Protein AF-0000000066220862 (afdb_homodimer)

Nearest PDB structures (foldseek):
  8oic-assembly2_F  TM=2.977E-01  e=1.047E+00  Trichomonas vaginalis
  8oic-assembly1_D  TM=2.974E-01  e=1.586E+00  Trichomonas vaginalis
  8oic-assembly2_H  TM=2.972E-01  e=1.506E+00  Trichomonas vaginalis
  8oic-assembly1_C  TM=3.214E-01  e=1.854E+00  Trichomonas vaginalis
  8oic-assembly2_G  TM=3.178E-01  e=2.404E+00  Trichomonas vaginalis

Sequence (1266 aa):
MARTPAKYCDLVMKGGITSGIVYPNAALALARDYRFKNIGGTSAGAIAAAACAAAAVGDRRKQMKAAIAQPEERVGFEGLAKASANLASPGFIKDLLQPAAGAGQAFRLLVTLAGNTGVLRKGVALLGSVVRIAPVETLLLLAALAGLAYAVGGQTGMIAAALPAAICAYLGGVVFAVLRIARVLRRNLMGLCTGTAPDQPARRPRMVLTDWLHETLQALSGKASGQPLTFGDLWTAERYPGEPGSDRAVTLKMITTGISHQEPRSLPFESALFWFRRKEFEALFPKVVVDWMVEKAGEPVTVAGEDYYLLPHGADMPVLVATRMSLSFPLLISAVPLHEPARRESLPGSDGENEAEDTTSDEDEQKTVLDSTEALTTGGKKRRARPAAFRICWFSDGGISSNFPIHLFDRALPRWPTFAINLVYPETSDTGSRPEVFLPENNRQGWQRHYQPIARKSAVHELCAFVFAIVATMQNWRDLLQSRAPGHRERIVHVSLSPQEGGLNLAMSKEVLAAVSKKGTAAGEAFARFSFENHYWIRWRNLASALQRYTIDIAASDAYRPKIPDYEPAYALAHDATSKPPSYRFASKAEREEAARLLEKLIGEGEKWSGEGPDLTKTAPRPLPQLQIAPTYMARTPAKYCDLVMKGGITSGIVYPNAALALARDYRFKNIGGTSAGAIAAAACAAAAVGDRRKQMKAAIAQPEERVGFEGLAKASANLASPGFIKDLLQPAAGAGQAFRLLVTLAGNTGVLRKGVALLGSVVRIAPVETLLLLAALAGLAYAVGGQTGMIAAALPAAICAYLGGVVFAVLRIARVLRRNLMGLCTGTAPDQPARRPRMVLTDWLHETLQALSGKASGQPLTFGDLWTAERYPGEPGSDRAVTLKMITTGISHQEPRSLPFESALFWFRRKEFEALFPKVVVDWMVEKAGEPVTVAGEDYYLLPHGADMPVLVATRMSLSFPLLISAVPLHEPARRESLPGSDGENEAEDTTSDEDEQKTVLDSTEALTTGGKKRRARPAAFRICWFSDGGISSNFPIHLFDRALPRWPTFAINLVYPETSDTGSRPEVFLPENNRQGWQRHYQPIARKSAVHELCAFVFAIVATMQNWRDLLQSRAPGHRERIVHVSLSPQEGGLNLAMSKEVLAAVSKKGTAAGEAFARFSFENHYWIRWRNLASALQRYTIDIAASDAYRPKIPDYEPAYALAHDATSKPPSYRFASKAEREEAARLLEKLIGEGEKWSGEGPDLTKTAPRPLPQLQIAPTY

InterPro domains:
  IPR002641 Patatin-like phospholipase domain [PF01734] (11-79)
  IPR002641 Patatin-like phospholipase domain [PS51635] (11-410)
  IPR016035 Acyl transferase/acyl hydrolase/lysophospholipase [SSF52151] (10-476)

Solvent-accessible surface area (backbone atoms only — not comparable to full-atom values): 63868 Å² total; per-residue (Å²): 124,84,66,72,50,79,41,58,29,28,42,30,31,27,42,40,72,48,28,62,41,25,44,46,33,17,51,55,45,34,49,55,52,30,41,73,38,39,31,25,16,8,15,38,11,18,52,39,27,49,46,50,52,22,11,53,41,12,41,31,27,60,75,68,69,47,89,61,62,37,63,70,72,35,25,4,61,61,14,45,53,53,54,39,53,50,54,45,35,65,48,41,61,43,49,20,59,42,51,33,87,87,28,50,58,60,47,51,44,51,49,47,64,49,34,90,61,53,68,68,59,43,48,49,43,54,59,51,40,29,49,68,67,19,42,66,62,20,49,50,44,32,49,50,47,38,49,54,4,27,74,65,30,41,71,45,2,28,61,23,20,41,64,35,25,48,52,42,15,49,54,50,11,43,53,50,26,51,54,50,47,27,44,44,20,55,75,39,44,46,7,37,15,43,23,38,72,64,92,55,85,82,60,76,88,61,62,20,39,42,50,46,50,45,52,48,39,19,29,11,35,15,38,42,80,75,49,70,57,25,42,38,56,35,32,67,30,66,75,61,90,81,52,58,59,63,95,45,47,30,43,70,42,33,29,23,20,33,41,28,49,28,36,67,40,60,30,60,38,75,76,42,39,40,25,34,40,67,73,64,44,56,51,39,40,52,63,57,54,47,52,48,44,48,61,71,42,55,81,57,50,72,46,98,89,39,59,34,32,52,50,63,43,37,47,61,19,42,47,62,58,47,32,51,36,9,41,6,40,80,55,48,27,22,38,44,72,31,27,28,66,42,81,74,77,70,66,90,73,75,61,71,61,76,62,63,68,76,55,62,65,69,68,74,71,67,79,45,57,56,46,27,34,54,54,47,54,59,74,44,41,82,70,89,71,87,63,86,40,72,38,79,37,42,27,24,23,4,38,51,56,33,32,47,60,77,64,79,80,67,52,80,48,72,80,51,57,62,37,32,45,41,80,39,56,51,96,45,28,74,56,64,96,64,65,53,60,41,58,39,85,50,93,84,47,53,61,72,58,55,40,37,85,45,84,53,93,44,41,60,56,20,53,50,40,46,52,51,33,47,54,49,26,29,38,39,28,64,49,54,38,47,45,36,32,70,73,40,19,63,43,33,34,38,37,53,36,52,81,82,61,27,60,67,44,53,78,43,51,59,66,52,33,50,52,43,35,50,48,11,32,48,47,23,50,53,55,72,74,54,53,62,44,50,46,48,46,46,34,48,39,40,48,52,21,20,51,50,53,50,30,29,45,42,20,48,45,69,62,48,48,52,70,54,76,91,49,49,67,32,58,45,51,58,63,35,64,81,55,80,67,84,60,68,58,59,90,43,70,65,31,35,44,48,50,19,50,49,50,52,50,39,32,53,53,9,51,42,45,66,59,85,38,64,59,55,56,55,59,34,64,70,49,53,59,39,69,38,76,60,74,58,112,123,85,68,70,50,78,39,57,28,28,40,30,30,27,41,40,73,49,29,61,41,25,43,47,33,16,52,54,42,34,50,57,50,29,41,74,40,39,33,24,16,8,17,39,10,18,51,40,28,49,46,50,53,22,12,53,42,12,39,30,28,61,75,67,69,47,89,61,61,38,64,70,72,34,24,3,61,61,15,46,53,52,53,39,53,50,53,44,35,65,48,42,62,43,51,21,60,42,52,33,88,87,28,51,60,60,47,52,44,50,49,48,66,49,34,89,62,54,71,68,59,42,49,51,42,54,60,50,39,28,49,67,68,20,41,67,63,19,50,48,44,32,48,51,47,38,48,53,4,28,74,65,30,40,71,46,2,28,62,23,19,41,62,35,26,48,52,42,15,50,55,50,12,44,53,51,25,51,53,51,48,26,44,45,21,56,75,39,45,46,7,38,15,44,23,37,72,64,92,54,85,83,60,76,92,62,62,20,39,44,48,45,50,48,51,48,40,20,28,12,36,16,38,40,83,74,48,69,57,25,42,38,57,33,32,66,31,66,74,60,90,80,52,58,59,63,97,45,47,31,43,69,41,33,28,23,19,33,42,25,49,29,35,66,39,60,30,59,37,74,77,45,39,40,24,35,40,67,73,65,43,55,53,40,41,52,62,57,53,48,53,48,45,48,63,72,42,55,80,57,51,72,48,98,89,39,59,34,31,51,50,61,43,37,47,61,18,42,47,61,60,48,31,50,35,9,40,6,41,80,55,48,27,24,39,44,72,31,27,28,63,44,82,74,77,71,65,87,74,76,61,70,61,78,59,64,68,75,54,62,64,71,68,73,74,66,80,47,58,56,46,28,34,53,53,48,54,60,72,43,41,75,83,86,74,86,65,87,41,73,38,80,36,42,27,25,25,3,38,51,56,32,32,49,59,78,64,80,79,66,53,79,49,71,79,51,55,63,38,32,46,41,80,40,57,50,95,48,28,71,55,63,96,65,64,54,61,41,58,40,86,49,91,84,46,52,62,73,60,56,40,36,84,46,84,53,94,45,42,61,56,20,51,50,41,47,54,51,32,47,54,49,25,30,38,37,28,64,49,55,37,48,44,38,32,72,75,39,18,64,41,34,32,37,38,53,36,51,82,83,60,29,59,67,45,52,78,44,50,59,67,52,32,51,51,43,34,49,49,10,32,49,46,23,52,52,56,73,74,55,54,65,46,50,47,48,46,46,35,47,39,40,48,52,21,20,52,50,52,51,29,28,46,41,21,48,44,71,62,48,48,51,71,53,74,92,49,49,66,32,58,44,52,59,62,35,63,82,54,80,70,87,60,70,58,59,88,42,70,65,31,34,45,49,50,20,50,50,49,52,48,39,32,52,52,11,51,42,45,68,60,86,39,65,60,55,55,54,59,36,65,70,50,52,59,38,68,40,75,62,76,56,110

pLDDT: mean 87.82, std 14.69, range [27.36, 98.81]

Foldseek 3Di:
DQPQAPAEAEEEEFDFPLCLQQLLLLLLLQNSHYQYAEYEAFASGLLSSLLSLLLSLQVLCVVVVHAFQAPNCLAHSSVSVVVSVQLLDFCSLVLQFDFEVLLVLVSVLVLVVLAPDDPVVNVVSVQVSLCVSQVPQLVVQLCVQLVVQCVVPNPVSSVVCNVVSNVVSSVRSVVVSVVSLCVVCVVLQQARGLQDDHPPPPDDPGNHRLNVSQVSSCSHNRHDSLQFAFQLSSQPRRADVPHDDDNGRHHYKYWWAFPVQRAIDIPQADQFKWWDFLVQVVSRHPPSVSVVQQVVQPAFADEPRGTIGIADGDRRHGSSVRSLLQNFAGHHHHWRKIKAFDPPPPDPPCVVCPVVPVVPCPVDDPPDLNSVLNVPGDHHDRDPDRGNDMDITTMGHRLQAPRTCQCRPDDLFDPHYHAYEAEDEPVQAPPPPDDQKDADLDLVDQQDDGHGDLDDPDPVSSVVSVVVVVSVCVRPVVVNVVCNDQLRVRRYMYGYDYSQLGDSNSRHDSVSSVVSNVSSNVNSVVCVSRDPVVSSVLSVLLSVQQLLVVLLVLLVVVPDPDDDPVCVVVVVQQQDLPDDDPDDDDPDSVVSVVSNVVSVVSNVSSVQQVPPDDRSNVPRDPPRDHDDDDRDD/DQPQAPAEAEEEEFDFPLCLQQLLLLLLLQNSHYQYAEYEAFASGLLSSLLSLLLSLQVLCVVVVHAFQAPNCLAHSSVSVVVSVQLLDFCSLVLQFDFEVLLVLVSVLVLVVLAPDDPVVNVVSVQVSLCVSQVPQLVVQLCVQLVVQCVVPNPVSSVVCNVVSNVVSSVRSVVVSVVSLCVVCVVLQQARGLQDDHPPPPDDPGNHRLNVSQVSSCSHNRHDSLQFAFQLSSQPRRADVPHDDDNGRHHYKYWWAFPVQRAIAIPQADQFKWKDFLVQVVSRHPPSVSVVQQVVQPAFADEPRGTIGIADGDRRHGSSVRSLLQNFAGHHHHWRKIKAFDPPPPDPPCCVCCVPCVVPCCVDPPPFLNSVLNVPGDHHDRDDDRGNDMDITTMGHRLQAPRTCQCRPDDLFDPHYYAYEAEDEPVQAPPPPDDQKDADLDLVDQQDDGHGDLDDPDPVSSVVSVVVVVSVCVRPVVVNVVCNDQLRVRRYMYGYDYSQLGDSNSRHDSVSSVVSNVSSNVNSVVCVSRDPVVSSVLSVLLSVQQLLVVLLVLLVVVPDPDDDPVCVVVVVQQQDLPDDDPDDDDPDSVVSVVSNVVSVVSNVSSVQQVPPDDRSNVPRDPPRDHDDDDRDD

Radius of gyration: 31.7 Å; Cα contacts (8 Å, |Δi|>4): 2617; chains: 2; bounding box: 86×100×72 Å

Secondary structure (DSSP, 8-state):
------EEEEEEE---TTHHHHHHHHHHHHHTTEEEEEEEEETHHHHHHHHHHHHHHHHHHHHTT----S-GGGSHHHHHHHHHHHHTSTTHHHHH--BPTT-HHHHHHHHHHHTT--HHHHHHHHHHHHHHHSHHHHHHHHHHHHHHHHHHHHHHHHHHTHHHHHHHHHHHHHHHHHHHHHHHHHHTTTEEE-SS--S-TTS--PPPHHHHHHHHHHHHHT--TTS--BHHHHHT----TTPPP-S-SSEEEEEEEETTTTEEEEES-SS-B-EE-HHHHHTTS-HHHHHHHHHHH-SPEEETTEEEEEPP-GGGSBHHHHHHHHT--TEEE--EEEEEE------SS------------------SHHHHHHHT---SBSS-PPPS-EEEEEEE-GGGT-S--TTTT--SS-SS-EEEEEEE-GGGS---S--SEE---STTSS-PPP------SSHHHHHHHHHHHHHHHHHHHHHHHHHHSTTTGGGEEEEE--TTTSTT-----HHHHHHHHHHHHHHHHHGGG--HHHHHHHHHHHHHHHHHHHHHHHHHHHH-SSPPGGGHHHHHHHH-TTS--SSS--SSHHHHHHHHHHHHHHHHHHHHHHTTS--TTTT--SSPP-EEE----/------EEEEEEE---TTHHHHHHHHHHHHHTTEEEEEEEEETHHHHHHHHHHHHHHHHHHHHTT----S-GGGSHHHHHHHHHHHHTSTTHHHHH--BPTT-HHHHHHHHHHHSS--HHHHHHHHHHHHHHHSHHHHHHHHHHHHHHHHHHHHHHHHHHTHHHHHHHHHHHHHHHHHHHHHHHHHHTTTEEE-SS--S-TTS--PPPHHHHHHHHHHHHHT--TTS--BHHHHHTPPPPTTPPP-S-SSEEEEEEEETTTTEEEEES-SS-B-EE-HHHHHTTS-HHHHHHHHHHH-SPEEETTEEEEEPP-GGGSBHHHHHHHHT--TEEE--EEEEEE------SS------------TT----SHHHHHHHT---SB-S-S--S-EEEEEEE-GGGT-S--TTTT--SS-SS-EEEEEEE-GGGS---S--SEE---STTSS-PPP------SSHHHHHHHHHHHHHHHHHHHHHHHHHHSTTTGGGEEEEE--TTTSTT-----HHHHHHHHHHHHHHHHHGGG--HHHHHHHHHHHHHHHHHHHHHHHHHHHH-SSPPGGGHHHHHHHH-TTS--SSS--SSHHHHHHHHHHHHHHHHHHHHHHTTS--TTTT--SSPP-EEE----

Structure (mmCIF, N/CA/C/O backbone):
data_AF-0000000066220862-model_v1
#
loop_
_entity.id
_entity.type
_entity.pdbx_description
1 polymer 'RpoH suppressor'
#
loop_
_atom_site.group_PDB
_atom_site.id
_atom_site.type_symbol
_atom_site.label_atom_id
_atom_site.label_alt_id
_atom_site.label_comp_id
_atom_site.label_asym_id
_atom_site.label_entity_id
_atom_site.label_seq_id
_atom_site.pdbx_PDB_ins_code
_atom_site.Cartn_x
_atom_site.Cartn_y
_atom_site.Cartn_z
_atom_site.occupancy
_atom_site.B_iso_or_equiv
_atom_site.auth_seq_id
_atom_site.auth_comp_id
_atom_site.auth_asym_id
_atom_site.auth_atom_id
_atom_site.pdbx_PDB_model_num
ATOM 1 N N . MET A 1 1 ? -27.312 10.539 38.812 1 28.41 1 MET A N 1
ATOM 2 C CA . MET A 1 1 ? -27.406 11.539 37.75 1 28.41 1 MET A CA 1
ATOM 3 C C . MET A 1 1 ? -26.5 11.188 36.594 1 28.41 1 MET A C 1
ATOM 5 O O . MET A 1 1 ? -25.312 10.922 36.781 1 28.41 1 MET A O 1
ATOM 9 N N . ALA A 1 2 ? -27.031 10.609 35.594 1 40.09 2 ALA A N 1
ATOM 10 C CA . ALA A 1 2 ? -26.203 10.188 34.469 1 40.09 2 ALA A CA 1
ATOM 11 C C . ALA A 1 2 ? -25.156 11.25 34.125 1 40.09 2 ALA A C 1
ATOM 13 O O . ALA A 1 2 ? -25.5 12.422 33.938 1 40.09 2 ALA A O 1
ATOM 14 N N . ARG A 1 3 ? -23.984 11.125 34.531 1 49.41 3 ARG A N 1
ATOM 15 C CA . ARG A 1 3 ? -22.891 12.07 34.312 1 49.41 3 ARG A CA 1
ATOM 16 C C . ARG A 1 3 ? -22.828 12.5 32.844 1 49.41 3 ARG A C 1
ATOM 18 O O . ARG A 1 3 ? -22.828 11.656 31.953 1 49.41 3 ARG A O 1
ATOM 25 N N . THR A 1 4 ? -23.344 13.625 32.5 1 64.56 4 THR A N 1
ATOM 26 C CA . THR A 1 4 ? -23.281 14.227 31.188 1 64.56 4 THR A CA 1
ATOM 27 C C . THR A 1 4 ? -21.828 14.312 30.703 1 64.56 4 THR A C 1
ATOM 29 O O . THR A 1 4 ? -20.984 14.93 31.359 1 64.56 4 THR A O 1
ATOM 32 N N . PRO A 1 5 ? -21.531 13.5 29.672 1 69.56 5 PRO A N 1
ATOM 33 C CA . PRO A 1 5 ? -20.156 13.531 29.188 1 69.56 5 PRO A CA 1
ATOM 34 C C . PRO A 1 5 ? -19.656 14.953 28.922 1 69.56 5 PRO A C 1
ATOM 36 O O . PRO A 1 5 ? -20.375 15.758 28.328 1 69.56 5 PRO A O 1
ATOM 39 N N . ALA A 1 6 ? -18.562 15.25 29.484 1 77.69 6 ALA A N 1
ATOM 40 C CA . ALA A 1 6 ? -18 16.594 29.312 1 77.69 6 ALA A CA 1
ATOM 41 C C . ALA A 1 6 ? -16.781 16.562 28.391 1 77.69 6 ALA A C 1
ATOM 43 O O . ALA A 1 6 ? -16.297 17.609 27.953 1 77.69 6 ALA A O 1
ATOM 44 N N . LYS A 1 7 ? -16.375 15.359 27.984 1 93.31 7 LYS A N 1
ATOM 45 C CA . LYS A 1 7 ? -15.172 15.258 27.156 1 93.31 7 LYS A CA 1
ATOM 46 C C . LYS A 1 7 ? -15.531 14.93 25.703 1 93.31 7 LYS A C 1
ATOM 48 O O . LYS A 1 7 ? -16.641 14.461 25.422 1 93.31 7 LYS A O 1
ATOM 53 N N . TYR A 1 8 ? -14.719 15.297 24.812 1 96.12 8 TYR A N 1
ATOM 54 C CA . TYR A 1 8 ? -14.898 15.023 23.391 1 96.12 8 TYR A CA 1
ATOM 55 C C . TYR A 1 8 ? -13.742 14.195 22.844 1 96.12 8 TYR A C 1
ATOM 57 O O . TYR A 1 8 ? -12.617 14.297 23.344 1 96.12 8 TYR A O 1
ATOM 65 N N . CYS A 1 9 ? -13.977 13.367 21.891 1 96.88 9 CYS A N 1
ATOM 66 C CA . CYS A 1 9 ? -12.93 12.57 21.25 1 96.88 9 CYS A CA 1
ATOM 67 C C . CYS A 1 9 ? -13.297 12.25 19.797 1 96.88 9 CYS A C 1
ATOM 69 O O . CYS A 1 9 ? -14.422 12.508 19.375 1 96.88 9 CYS A O 1
ATOM 71 N N . ASP A 1 10 ? -12.344 11.891 19.031 1 96.94 10 ASP A N 1
ATOM 72 C CA . ASP A 1 10 ? -12.516 11.211 17.75 1 96.94 10 ASP A CA 1
ATOM 73 C C . ASP A 1 10 ? -12.359 9.703 17.906 1 96.94 10 ASP A C 1
ATOM 75 O O . ASP A 1 10 ? -11.789 9.227 18.891 1 96.94 10 ASP A O 1
ATOM 79 N N . LEU A 1 11 ? -12.93 8.969 16.969 1 97.31 11 LEU A N 1
ATOM 80 C CA . LEU A 1 11 ? -12.852 7.512 17 1 97.31 11 LEU A CA 1
ATOM 81 C C . LEU A 1 11 ? -12.633 6.938 15.609 1 97.31 11 LEU A C 1
ATOM 83 O O . LEU A 1 11 ? -13.352 7.281 14.672 1 97.31 11 LEU A O 1
ATOM 87 N N . VAL A 1 12 ? -11.586 6.156 15.438 1 95.94 12 VAL A N 1
ATOM 88 C CA . VAL A 1 12 ? -11.289 5.488 14.172 1 95.94 12 VAL A CA 1
ATOM 89 C C . VAL A 1 12 ? -11.312 3.975 14.375 1 95.94 12 VAL A C 1
ATOM 91 O O . VAL A 1 12 ? -10.688 3.451 15.297 1 95.94 12 VAL A O 1
ATOM 94 N N . MET A 1 13 ? -11.977 3.299 13.508 1 94.75 13 MET A N 1
ATOM 95 C CA . MET A 1 13 ? -12.172 1.859 13.664 1 94.75 13 MET A CA 1
ATOM 96 C C . MET A 1 13 ? -11.664 1.105 12.438 1 94.75 13 MET A C 1
ATOM 98 O O . MET A 1 13 ? -12.055 1.415 11.312 1 94.75 13 MET A O 1
ATOM 102 N N . LYS A 1 14 ? -10.867 0.103 12.617 1 91.69 14 LYS A N 1
ATOM 103 C CA . LYS A 1 14 ? -10.234 -0.705 11.57 1 91.69 14 LYS A CA 1
ATOM 104 C C . LYS A 1 14 ? -11.234 -1.666 10.945 1 91.69 14 LYS A C 1
ATOM 106 O O . LYS A 1 14 ? -12.234 -2.027 11.562 1 91.69 14 LYS A O 1
ATOM 111 N N . GLY A 1 15 ? -10.898 -2.068 9.742 1 85.62 15 GLY A N 1
ATOM 112 C CA . GLY A 1 15 ? -11.719 -3.082 9.094 1 85.62 15 GLY A CA 1
ATOM 113 C C . GLY A 1 15 ? -11.438 -4.484 9.594 1 85.62 15 GLY A C 1
ATOM 114 O O . GLY A 1 15 ? -10.352 -4.766 10.109 1 85.62 15 GLY A O 1
ATOM 115 N N . GLY A 1 16 ? -12.492 -5.34 9.461 1 80.12 16 GLY A N 1
ATOM 116 C CA . GLY A 1 16 ? -12.445 -6.738 9.852 1 80.12 16 GLY A CA 1
ATOM 117 C C . GLY A 1 16 ? -13.82 -7.348 10.047 1 80.12 16 GLY A C 1
ATOM 118 O O . GLY A 1 16 ? -14.758 -6.664 10.469 1 80.12 16 GLY A O 1
ATOM 119 N N . ILE A 1 17 ? -13.961 -8.523 9.734 1 66.88 17 ILE A N 1
ATOM 120 C CA . ILE A 1 17 ? -15.258 -9.188 9.672 1 66.88 17 ILE A CA 1
ATOM 121 C C . ILE A 1 17 ? -15.891 -9.227 11.062 1 66.88 17 ILE A C 1
ATOM 123 O O . ILE A 1 17 ? -17.094 -9.023 11.211 1 66.88 17 ILE A O 1
ATOM 127 N N . THR A 1 18 ? -15.109 -9.352 12.148 1 67.31 18 THR A N 1
ATOM 128 C CA . THR A 1 18 ? -15.641 -9.469 13.5 1 67.31 18 THR A CA 1
ATOM 129 C C . THR A 1 18 ? -15.828 -8.094 14.133 1 67.31 18 THR A C 1
ATOM 131 O O . THR A 1 18 ? -16.203 -7.98 15.297 1 67.31 18 THR A O 1
ATOM 134 N N . SER A 1 19 ? -15.641 -7.082 13.406 1 77.56 19 SER A N 1
ATOM 135 C CA . SER A 1 19 ? -15.711 -5.695 13.852 1 77.56 19 SER A CA 1
ATOM 136 C C . SER A 1 19 ? -17.141 -5.305 14.234 1 77.56 19 SER A C 1
ATOM 138 O O . SER A 1 19 ? -17.344 -4.422 15.07 1 77.56 19 SER A O 1
ATOM 140 N N . GLY A 1 20 ? -18.078 -6.082 13.789 1 77.88 20 GLY A N 1
ATOM 141 C CA . GLY A 1 20 ? -19.469 -5.715 14 1 77.88 20 GLY A CA 1
ATOM 142 C C . GLY A 1 20 ? -19.938 -5.93 15.43 1 77.88 20 GLY A C 1
ATOM 143 O O . GLY A 1 20 ? -20.891 -5.297 15.883 1 77.88 20 GLY A O 1
ATOM 144 N N . ILE A 1 21 ? -19.203 -6.703 16.172 1 84.31 21 ILE A N 1
ATOM 145 C CA . ILE A 1 21 ? -19.609 -6.98 17.547 1 84.31 21 ILE A CA 1
ATOM 146 C C . ILE A 1 21 ? -18.734 -6.18 18.5 1 84.31 21 ILE A C 1
ATOM 148 O O . ILE A 1 21 ? -19.219 -5.641 19.5 1 84.31 21 ILE A O 1
ATOM 152 N N . VAL A 1 22 ? -17.562 -6.027 18.203 1 90.44 22 VAL A N 1
ATOM 153 C CA . VAL A 1 22 ? -16.594 -5.383 19.078 1 90.44 22 VAL A CA 1
ATOM 154 C C . VAL A 1 22 ? -16.844 -3.875 19.109 1 90.44 22 VAL A C 1
ATOM 156 O O . VAL A 1 22 ? -16.953 -3.273 20.172 1 90.44 22 VAL A O 1
ATOM 159 N N . TYR A 1 23 ? -17.062 -3.256 18.016 1 94.38 23 TYR A N 1
ATOM 160 C CA . TYR A 1 23 ? -16.969 -1.807 17.859 1 94.38 23 TYR A CA 1
ATOM 161 C C . TYR A 1 23 ? -18.188 -1.123 18.484 1 94.38 23 TYR A C 1
ATOM 163 O O . TYR A 1 23 ? -18.047 -0.127 19.203 1 94.38 23 TYR A O 1
ATOM 171 N N . PRO A 1 24 ? -19.375 -1.686 18.281 1 93.94 24 PRO A N 1
ATOM 172 C CA . PRO A 1 24 ? -20.5 -1.011 18.922 1 93.94 24 PRO A CA 1
ATOM 173 C C . PRO A 1 24 ? -20.391 -0.993 20.453 1 93.94 24 PRO A C 1
ATOM 175 O O . PRO A 1 24 ? -20.719 0.017 21.078 1 93.94 24 PRO A O 1
ATOM 178 N N . ASN A 1 25 ? -19.922 -2.055 20.969 1 94.69 25 ASN A N 1
ATOM 179 C CA . ASN A 1 25 ? -19.766 -2.115 22.422 1 94.69 25 ASN A CA 1
ATOM 180 C C . ASN A 1 25 ? -18.656 -1.186 22.906 1 94.69 25 ASN A C 1
ATOM 182 O O . ASN A 1 25 ? -18.766 -0.587 23.969 1 94.69 25 ASN A O 1
ATOM 186 N N . ALA A 1 26 ? -17.641 -1.108 22.156 1 96.5 26 ALA A N 1
ATOM 187 C CA . ALA A 1 26 ? -16.578 -0.164 22.484 1 96.5 26 ALA A CA 1
ATOM 188 C C . ALA A 1 26 ? -17.094 1.274 22.438 1 96.5 26 ALA A C 1
ATOM 190 O O . ALA A 1 26 ? -16.797 2.074 23.328 1 96.5 26 ALA A O 1
ATOM 191 N N . ALA A 1 27 ? -17.844 1.608 21.438 1 96.44 27 ALA A N 1
ATOM 192 C CA . ALA A 1 27 ? -18.406 2.947 21.281 1 96.44 27 ALA A CA 1
ATOM 193 C C . ALA A 1 27 ? -19.344 3.285 22.422 1 96.44 27 ALA A C 1
ATOM 195 O O . ALA A 1 27 ? -19.359 4.414 22.922 1 96.44 27 ALA A O 1
ATOM 196 N N . LEU A 1 28 ? -20.141 2.314 22.859 1 96.44 28 LEU A N 1
ATOM 197 C CA . LEU A 1 28 ? -21.062 2.506 23.984 1 96.44 28 LEU A CA 1
ATOM 198 C C . LEU A 1 28 ? -20.312 2.803 25.266 1 96.44 28 LEU A C 1
ATOM 200 O O . LEU A 1 28 ? -20.703 3.691 26.031 1 96.44 28 LEU A O 1
ATOM 204 N N . ALA A 1 29 ? -19.281 2.061 25.453 1 96.38 29 ALA A N 1
ATOM 205 C CA . ALA A 1 29 ? -18.453 2.291 26.641 1 96.38 29 ALA A CA 1
ATOM 206 C C . ALA A 1 29 ? -17.828 3.678 26.609 1 96.38 29 ALA A C 1
ATOM 208 O O . ALA A 1 29 ? -17.797 4.379 27.625 1 96.38 29 ALA A O 1
ATOM 209 N N . LEU A 1 30 ? -17.375 4.121 25.484 1 95.94 30 LEU A N 1
ATOM 210 C CA . LEU A 1 30 ? -16.75 5.426 25.328 1 95.94 30 LEU A CA 1
ATOM 211 C C . LEU A 1 30 ? -17.766 6.547 25.5 1 95.94 30 LEU A C 1
ATOM 213 O O . LEU A 1 30 ? -17.438 7.609 26.031 1 95.94 30 LEU A O 1
ATOM 217 N N . ALA A 1 31 ? -18.953 6.297 25.078 1 95.31 31 ALA A N 1
ATOM 218 C CA . ALA A 1 31 ? -20 7.316 25.062 1 95.31 31 ALA A CA 1
ATOM 219 C C . ALA A 1 31 ? -20.422 7.676 26.484 1 95.31 31 ALA A C 1
ATOM 221 O O . ALA A 1 31 ? -21.078 8.695 26.703 1 95.31 31 ALA A O 1
ATOM 222 N N . ARG A 1 32 ? -20 6.891 27.406 1 93.94 32 ARG A N 1
ATOM 223 C CA . ARG A 1 32 ? -20.312 7.195 28.797 1 93.94 32 ARG A CA 1
ATOM 224 C C . ARG A 1 32 ? -19.531 8.422 29.281 1 93.94 32 ARG A C 1
ATOM 226 O O . ARG A 1 32 ? -20.031 9.188 30.109 1 93.94 32 ARG A O 1
ATOM 233 N N . ASP A 1 33 ? -18.344 8.578 28.672 1 93.06 33 ASP A N 1
ATOM 234 C CA . ASP A 1 33 ? -17.469 9.633 29.172 1 93.06 33 ASP A CA 1
ATOM 235 C C . ASP A 1 33 ? -17.141 10.648 28.078 1 93.06 33 ASP A C 1
ATOM 237 O O . ASP A 1 33 ? -16.688 11.758 28.359 1 93.06 33 ASP A O 1
ATOM 241 N N . TYR A 1 34 ? -17.391 10.258 26.875 1 95.75 34 TYR A N 1
ATOM 242 C CA . TYR A 1 34 ? -16.969 11.109 25.766 1 95.75 34 TYR A CA 1
ATOM 243 C C . TYR A 1 34 ? -18.141 11.391 24.812 1 95.75 34 TYR A C 1
ATOM 245 O O . TYR A 1 34 ? -19.047 10.562 24.672 1 95.75 34 TYR A O 1
ATOM 253 N N . ARG A 1 35 ? -18.172 12.539 24.234 1 96.31 35 ARG A N 1
ATOM 254 C CA . ARG A 1 35 ? -18.953 12.852 23.047 1 96.31 35 ARG A CA 1
ATOM 255 C C . ARG A 1 35 ? -18.078 12.805 21.797 1 96.31 35 ARG A C 1
ATOM 257 O O . ARG A 1 35 ? -16.922 13.211 21.828 1 96.31 35 ARG A O 1
ATOM 264 N N . PHE A 1 36 ? -18.656 12.367 20.734 1 96.81 36 PHE A N 1
ATOM 265 C CA . PHE A 1 36 ? -17.859 12.148 19.531 1 96.81 36 PHE A CA 1
ATOM 266 C C . PHE A 1 36 ? -17.938 13.352 18.594 1 96.81 36 PHE A C 1
ATOM 268 O O . PHE A 1 36 ? -19.016 13.93 18.406 1 96.81 36 PHE A O 1
ATOM 275 N N . LYS A 1 37 ? -16.766 13.758 18.031 1 96.38 37 LYS A N 1
ATOM 276 C CA . LYS A 1 37 ? -16.703 14.836 17.047 1 96.38 37 LYS A CA 1
ATOM 277 C C . LYS A 1 37 ? -16.484 14.289 15.641 1 96.38 37 LYS A C 1
ATOM 279 O O . LYS A 1 37 ? -17.234 14.609 14.719 1 96.38 37 LYS A O 1
ATOM 284 N N . ASN A 1 38 ? -15.406 13.5 15.508 1 96.88 38 ASN A N 1
ATOM 285 C CA . ASN A 1 38 ? -15.07 12.867 14.242 1 96.88 38 ASN A CA 1
ATOM 286 C C . ASN A 1 38 ? -15.008 11.352 14.375 1 96.88 38 ASN A C 1
ATOM 288 O O . ASN A 1 38 ? -14.414 10.828 15.32 1 96.88 38 ASN A O 1
ATOM 292 N N . ILE A 1 39 ? -15.695 10.68 13.484 1 97.81 39 ILE A N 1
ATOM 293 C CA . ILE A 1 39 ? -15.758 9.219 13.5 1 97.81 39 ILE A CA 1
ATOM 294 C C . ILE A 1 39 ? -15.328 8.672 12.141 1 97.81 39 ILE A C 1
ATOM 296 O O . ILE A 1 39 ? -15.75 9.18 11.102 1 97.81 39 ILE A O 1
ATOM 300 N N . GLY A 1 40 ? -14.484 7.734 12.117 1 96.19 40 GLY A N 1
ATOM 301 C CA . GLY A 1 40 ? -14.016 7.133 10.883 1 96.19 40 GLY A CA 1
ATOM 302 C C . GLY A 1 40 ? -13.984 5.613 10.938 1 96.19 40 GLY A C 1
ATOM 303 O O . GLY A 1 40 ? -13.953 5.027 12.016 1 96.19 40 GLY A O 1
ATOM 304 N N . GLY A 1 41 ? -14 5.02 9.797 1 94.56 41 GLY A N 1
ATOM 305 C CA . GLY A 1 41 ? -13.93 3.57 9.703 1 94.56 41 GLY A CA 1
ATOM 306 C C . GLY A 1 41 ? -13.758 3.074 8.273 1 94.56 41 GLY A C 1
ATOM 307 O O . GLY A 1 41 ? -13.969 3.824 7.32 1 94.56 41 GLY A O 1
ATOM 308 N N . THR A 1 42 ? -13.375 1.853 8.156 1 94.38 42 THR A N 1
ATOM 309 C CA . THR A 1 42 ? -13.164 1.204 6.867 1 94.38 42 THR A CA 1
ATOM 310 C C . THR A 1 42 ? -13.742 -0.211 6.875 1 94.38 42 THR A C 1
ATOM 312 O O . THR A 1 42 ? -13.648 -0.917 7.883 1 94.38 42 THR A O 1
ATOM 315 N N . SER A 1 43 ? -14.344 -0.645 5.781 1 94.44 43 SER A N 1
ATOM 316 C CA . SER A 1 43 ? -14.914 -1.979 5.641 1 94.44 43 SER A CA 1
ATOM 317 C C . SER A 1 43 ? -15.945 -2.256 6.73 1 94.44 43 SER A C 1
ATOM 319 O O . SER A 1 43 ? -16.875 -1.472 6.926 1 94.44 43 SER A O 1
ATOM 321 N N . ALA A 1 44 ? -15.781 -3.252 7.516 1 89.38 44 ALA A N 1
ATOM 322 C CA . ALA A 1 44 ? -16.734 -3.521 8.586 1 89.38 44 ALA A CA 1
ATOM 323 C C . ALA A 1 44 ? -16.672 -2.434 9.656 1 89.38 44 ALA A C 1
ATOM 325 O O . ALA A 1 44 ? -17.672 -2.178 10.344 1 89.38 44 ALA A O 1
ATOM 326 N N . GLY A 1 45 ? -15.539 -1.786 9.773 1 92.81 45 GLY A N 1
ATOM 327 C CA . GLY A 1 45 ? -15.438 -0.643 10.664 1 92.81 45 GLY A CA 1
ATOM 328 C C . GLY A 1 45 ? -16.312 0.526 10.234 1 92.81 45 GLY A C 1
ATOM 329 O O . GLY A 1 45 ? -16.703 1.345 11.062 1 92.81 45 GLY A O 1
ATOM 330 N N . ALA A 1 46 ? -16.578 0.583 8.945 1 95.25 46 ALA A N 1
ATOM 331 C CA . ALA A 1 46 ? -17.438 1.644 8.438 1 95.25 46 ALA A CA 1
ATOM 332 C C . ALA A 1 46 ? -18.875 1.466 8.922 1 95.25 46 ALA A C 1
ATOM 334 O O . ALA A 1 46 ? -19.594 2.447 9.133 1 95.25 46 ALA A O 1
ATOM 335 N N . ILE A 1 47 ? -19.312 0.241 9.133 1 94.69 47 ILE A N 1
ATOM 336 C CA . ILE A 1 47 ? -20.641 -0.022 9.672 1 94.69 47 ILE A CA 1
ATOM 337 C C . ILE A 1 47 ? -20.75 0.558 11.078 1 94.69 47 ILE A C 1
ATOM 339 O O . ILE A 1 47 ? -21.688 1.3 11.383 1 94.69 47 ILE A O 1
ATOM 343 N N . ALA A 1 48 ? -19.766 0.204 11.828 1 95.44 48 ALA A N 1
ATOM 344 C CA . ALA A 1 48 ? -19.766 0.681 13.203 1 95.44 48 ALA A CA 1
ATOM 345 C C . ALA A 1 48 ? -19.625 2.199 13.266 1 95.44 48 ALA A C 1
ATOM 347 O O . ALA A 1 48 ? -20.25 2.854 14.102 1 95.44 48 ALA A O 1
ATOM 348 N N . ALA A 1 49 ? -18.797 2.699 12.406 1 97.44 49 ALA A N 1
ATOM 349 C CA . ALA A 1 49 ? -18.609 4.148 12.359 1 97.44 49 ALA A CA 1
ATOM 350 C C . ALA A 1 49 ? -19.922 4.855 12 1 97.44 49 ALA A C 1
ATOM 352 O O . ALA A 1 49 ? -20.281 5.852 12.625 1 97.44 49 ALA A O 1
ATOM 353 N N . ALA A 1 50 ? -20.562 4.32 11.016 1 98.25 50 ALA A N 1
ATOM 354 C CA . ALA A 1 50 ? -21.828 4.902 10.594 1 98.25 50 ALA A CA 1
ATOM 355 C C . ALA A 1 50 ? -22.875 4.816 11.703 1 98.25 50 ALA A C 1
ATOM 357 O O . ALA A 1 50 ? -23.578 5.785 11.969 1 98.25 50 ALA A O 1
ATOM 358 N N . ALA A 1 51 ? -22.969 3.695 12.344 1 97.88 51 ALA A N 1
ATOM 359 C CA . ALA A 1 51 ? -23.906 3.514 13.445 1 97.88 51 ALA A CA 1
ATOM 360 C C . ALA A 1 51 ? -23.594 4.469 14.594 1 97.88 51 ALA A C 1
ATOM 362 O O . ALA A 1 51 ? -24.5 5.059 15.18 1 97.88 51 ALA A O 1
ATOM 363 N N . CYS A 1 52 ? -22.344 4.574 14.891 1 98.06 52 CYS A N 1
ATOM 364 C CA . CYS A 1 52 ? -21.922 5.477 15.953 1 98.06 52 CYS A CA 1
ATOM 365 C C . CYS A 1 52 ? -22.281 6.918 15.617 1 98.06 52 CYS A C 1
ATOM 367 O O . CYS A 1 52 ? -22.781 7.652 16.469 1 98.06 52 CYS A O 1
ATOM 369 N N . ALA A 1 53 ? -22.016 7.328 14.414 1 98.75 53 ALA A N 1
ATOM 370 C CA . ALA A 1 53 ? -22.344 8.688 13.977 1 98.75 53 ALA A CA 1
ATOM 371 C C . ALA A 1 53 ? -23.844 8.93 14.047 1 98.75 53 ALA A C 1
ATOM 373 O O . ALA A 1 53 ? -24.281 9.992 14.484 1 98.75 53 ALA A O 1
ATOM 374 N N . ALA A 1 54 ? -24.609 7.941 13.57 1 98.81 54 ALA A N 1
ATOM 375 C CA . ALA A 1 54 ? -26.062 8.047 13.641 1 98.81 54 ALA A CA 1
ATOM 376 C C . ALA A 1 54 ? -26.531 8.164 15.086 1 98.81 54 ALA A C 1
ATOM 378 O O . ALA A 1 54 ? -27.406 8.984 15.391 1 98.81 54 ALA A O 1
ATOM 379 N N . ALA A 1 55 ? -26 7.352 15.945 1 98.62 55 ALA A N 1
ATOM 380 C CA . ALA A 1 55 ? -26.344 7.398 17.359 1 98.62 55 ALA A CA 1
ATOM 381 C C . ALA A 1 55 ? -26 8.758 17.969 1 98.62 55 ALA A C 1
ATOM 383 O O . ALA A 1 55 ? -26.734 9.273 18.812 1 98.62 55 ALA A O 1
ATOM 384 N N . ALA A 1 56 ? -24.875 9.289 17.578 1 98.38 56 ALA A N 1
ATOM 385 C CA . ALA A 1 56 ? -24.453 10.609 18.062 1 98.38 56 ALA A CA 1
ATOM 386 C C . ALA A 1 56 ? -25.469 11.68 17.672 1 98.38 56 ALA A C 1
ATOM 388 O O . ALA A 1 56 ? -25.797 12.555 18.469 1 98.38 56 ALA A O 1
ATOM 389 N N . VAL A 1 57 ? -25.938 11.617 16.453 1 98.31 57 VAL A N 1
ATOM 390 C CA . VAL A 1 57 ? -26.953 12.562 15.977 1 98.31 57 VAL A CA 1
ATOM 391 C C . VAL A 1 57 ? -28.234 12.375 16.766 1 98.31 57 VAL A C 1
ATOM 393 O O . VAL A 1 57 ? -28.859 13.352 17.203 1 98.31 57 VAL A O 1
ATOM 396 N N . GLY A 1 58 ? -28.688 11.109 16.938 1 98.38 58 GLY A N 1
ATOM 397 C CA . GLY A 1 58 ? -29.891 10.836 17.703 1 98.38 58 GLY A CA 1
ATOM 398 C C . GLY A 1 58 ? -29.797 11.344 19.141 1 98.38 58 GLY A C 1
ATOM 399 O O . GLY A 1 58 ? -30.781 11.867 19.672 1 98.38 58 GLY A O 1
ATOM 400 N N . ASP A 1 59 ? -28.703 11.125 19.75 1 97.38 59 ASP A N 1
ATOM 401 C CA . ASP A 1 59 ? -28.484 11.602 21.125 1 97.38 59 ASP A CA 1
ATOM 402 C C . ASP A 1 59 ? -28.625 13.125 21.203 1 97.38 59 ASP A C 1
ATOM 404 O O . ASP A 1 59 ? -29.188 13.656 22.156 1 97.38 59 ASP A O 1
ATOM 408 N N . ARG A 1 60 ? -28.016 13.836 20.219 1 96.94 60 ARG A N 1
ATOM 409 C CA . ARG A 1 60 ? -28.109 15.289 20.141 1 96.94 60 ARG A CA 1
ATOM 410 C C . ARG A 1 60 ? -29.562 15.734 20 1 96.94 60 ARG A C 1
ATOM 412 O O . ARG A 1 60 ? -29.984 16.688 20.641 1 96.94 60 ARG A O 1
ATOM 419 N N . ARG A 1 61 ? -30.297 15.047 19.188 1 97.31 61 ARG A N 1
ATOM 420 C CA . ARG A 1 61 ? -31.703 15.383 19 1 97.31 61 ARG A CA 1
ATOM 421 C C . ARG A 1 61 ? -32.5 15.195 20.297 1 97.31 61 ARG A C 1
ATOM 423 O O . ARG A 1 61 ? -33.344 16.031 20.641 1 97.31 61 ARG A O 1
ATOM 430 N N . LYS A 1 62 ? -32.219 14.141 20.953 1 96 62 LYS A N 1
ATOM 431 C CA . LYS A 1 62 ? -32.906 13.867 22.219 1 96 62 LYS A CA 1
ATOM 432 C C . LYS A 1 62 ? -32.562 14.93 23.266 1 96 62 LYS A C 1
ATOM 434 O O . LYS A 1 62 ? -33.469 15.469 23.906 1 96 62 LYS A O 1
ATOM 439 N N . GLN A 1 63 ? -31.328 15.234 23.406 1 94.12 63 GLN A N 1
ATOM 440 C CA . GLN A 1 63 ? -30.875 16.156 24.438 1 94.12 63 GLN A CA 1
ATOM 441 C C . GLN A 1 63 ? -31.328 17.578 24.141 1 94.12 63 GLN A C 1
ATOM 443 O O . GLN A 1 63 ? -31.609 18.359 25.047 1 94.12 63 GLN A O 1
ATOM 448 N N . MET A 1 64 ? -31.375 17.922 22.891 1 95.75 64 MET A N 1
ATOM 449 C CA . MET A 1 64 ? -31.766 19.281 22.5 1 95.75 64 MET A CA 1
ATOM 450 C C . MET A 1 64 ? -33.25 19.359 22.219 1 95.75 64 MET A C 1
ATOM 452 O O . MET A 1 64 ? -33.75 20.391 21.766 1 95.75 64 MET A O 1
ATOM 456 N N . LYS A 1 65 ? -34 18.266 22.391 1 94.94 65 LYS A N 1
ATOM 457 C CA . LYS A 1 65 ? -35.469 18.188 22.219 1 94.94 65 LYS A CA 1
ATOM 458 C C . LYS A 1 65 ? -35.875 18.594 20.797 1 94.94 65 LYS A C 1
ATOM 460 O O . LYS A 1 65 ? -36.781 19.391 20.609 1 94.94 65 LYS A O 1
ATOM 465 N N . ALA A 1 66 ? -35.062 18.141 19.906 1 95.44 66 ALA A N 1
ATOM 466 C CA . ALA A 1 66 ? -35.375 18.312 18.5 1 95.44 66 ALA A CA 1
ATOM 467 C C . ALA A 1 66 ? -36.375 17.25 18.031 1 95.44 66 ALA A C 1
ATOM 469 O O . ALA A 1 66 ? -36.656 16.297 18.75 1 95.44 66 ALA A O 1
ATOM 470 N N . ALA A 1 67 ? -36.875 17.375 16.844 1 94.44 67 ALA A N 1
ATOM 471 C CA . ALA A 1 67 ? -37.875 16.469 16.297 1 94.44 67 ALA A CA 1
ATOM 472 C C . ALA A 1 67 ? -37.312 15.078 16.047 1 94.44 67 ALA A C 1
ATOM 474 O O . ALA A 1 67 ? -36.219 14.953 15.492 1 94.44 67 ALA A O 1
ATOM 475 N N . ILE A 1 68 ? -37.969 14.078 16.5 1 96.62 68 ILE A N 1
ATOM 476 C CA . ILE A 1 68 ? -37.594 12.68 16.328 1 96.62 68 ILE A CA 1
ATOM 477 C C . ILE A 1 68 ? -38.719 11.898 15.672 1 96.62 68 ILE A C 1
ATOM 479 O O . ILE A 1 68 ? -39.844 11.922 16.156 1 96.62 68 ILE A O 1
ATOM 483 N N . ALA A 1 69 ? -38.469 11.203 14.57 1 96.62 69 ALA A N 1
ATOM 484 C CA . ALA A 1 69 ? -39.469 10.5 13.797 1 96.62 69 ALA A CA 1
ATOM 485 C C . ALA A 1 69 ? -39.406 8.992 14.031 1 96.62 69 ALA A C 1
ATOM 487 O O . ALA A 1 69 ? -39.875 8.203 13.219 1 96.62 69 ALA A O 1
ATOM 488 N N . GLN A 1 70 ? -38.688 8.547 15.055 1 96.25 70 GLN A N 1
ATOM 489 C CA . GLN A 1 70 ? -38.5 7.145 15.406 1 96.25 70 GLN A CA 1
ATOM 490 C C . GLN A 1 70 ? -38.812 6.895 16.875 1 96.25 70 GLN A C 1
ATOM 492 O O . GLN A 1 70 ? -38.875 7.832 17.672 1 96.25 70 GLN A O 1
ATOM 497 N N . PRO A 1 71 ? -39.125 5.637 17.25 1 95.44 71 PRO A N 1
ATOM 498 C CA . PRO A 1 71 ? -39.312 5.359 18.672 1 95.44 71 PRO A CA 1
ATOM 499 C C . PRO A 1 71 ? -38.094 5.77 19.516 1 95.44 71 PRO A C 1
ATOM 501 O O . PRO A 1 71 ? -36.969 5.422 19.188 1 95.44 71 PRO A O 1
ATOM 504 N N . GLU A 1 72 ? -38.375 6.426 20.531 1 94.5 72 GLU A N 1
ATOM 505 C CA . GLU A 1 72 ? -37.344 7.039 21.359 1 94.5 72 GLU A CA 1
ATOM 506 C C . GLU A 1 72 ? -36.344 5.992 21.875 1 94.5 72 GLU A C 1
ATOM 508 O O . GLU A 1 72 ? -35.156 6.277 22.047 1 94.5 72 GLU A O 1
ATOM 513 N N . GLU A 1 73 ? -36.812 4.789 22.047 1 94.62 73 GLU A N 1
ATOM 514 C CA . GLU A 1 73 ? -36 3.732 22.609 1 94.62 73 GLU A CA 1
ATOM 515 C C . GLU A 1 73 ? -34.938 3.266 21.609 1 94.62 73 GLU A C 1
ATOM 517 O O . GLU A 1 73 ? -33.938 2.639 21.984 1 94.62 73 GLU A O 1
ATOM 522 N N . ARG A 1 74 ? -35.125 3.602 20.406 1 96.88 74 ARG A N 1
ATOM 523 C CA . ARG A 1 74 ? -34.219 3.135 19.359 1 96.88 74 ARG A CA 1
ATOM 524 C C . ARG A 1 74 ? -33.312 4.262 18.891 1 96.88 74 ARG A C 1
ATOM 526 O O . ARG A 1 74 ? -32.469 4.066 18 1 96.88 74 ARG A O 1
ATOM 533 N N . VAL A 1 75 ? -33.469 5.375 19.484 1 97.94 75 VAL A N 1
ATOM 534 C CA . VAL A 1 75 ? -32.719 6.551 19.047 1 97.94 75 VAL A CA 1
ATOM 535 C C . VAL A 1 75 ? -31.516 6.754 19.938 1 97.94 75 VAL A C 1
ATOM 537 O O . VAL A 1 75 ? -31.562 6.473 21.141 1 97.94 75 VAL A O 1
ATOM 540 N N . GLY A 1 76 ? -30.406 7.16 19.328 1 97.81 76 GLY A N 1
ATOM 541 C CA . GLY A 1 76 ? -29.234 7.496 20.109 1 97.81 76 GLY A CA 1
ATOM 542 C C . GLY A 1 76 ? -28.438 6.277 20.562 1 97.81 76 GLY A C 1
ATOM 543 O O . GLY A 1 76 ? -28.438 5.254 19.875 1 97.81 76 GLY A O 1
ATOM 544 N N . PHE A 1 77 ? -27.766 6.375 21.672 1 97.19 77 PHE A N 1
ATOM 545 C CA . PHE A 1 77 ? -26.875 5.312 22.125 1 97.19 77 PHE A CA 1
ATOM 546 C C . PHE A 1 77 ? -27.656 4.199 22.812 1 97.19 77 PHE A C 1
ATOM 548 O O . PHE A 1 77 ? -27.203 3.055 22.859 1 97.19 77 PHE A O 1
ATOM 555 N N . GLU A 1 78 ? -28.812 4.523 23.297 1 96.5 78 GLU A N 1
ATOM 556 C CA . GLU A 1 78 ? -29.703 3.465 23.75 1 96.5 78 GLU A CA 1
ATOM 557 C C . GLU A 1 78 ? -30.094 2.535 22.609 1 96.5 78 GLU A C 1
ATOM 559 O O . GLU A 1 78 ? -30.141 1.315 22.781 1 96.5 78 GLU A O 1
ATOM 564 N N . GLY A 1 79 ? -30.406 3.148 21.531 1 97.44 79 GLY A N 1
ATOM 565 C CA . GLY A 1 79 ? -30.703 2.352 20.344 1 97.44 79 GLY A CA 1
ATOM 566 C C . GLY A 1 79 ? -29.516 1.531 19.875 1 97.44 79 GLY A C 1
ATOM 567 O O . GLY A 1 79 ? -29.672 0.392 19.438 1 97.44 79 GLY A O 1
ATOM 568 N N . LEU A 1 80 ? -28.359 2.16 19.922 1 97.62 80 LEU A N 1
ATOM 569 C CA . LEU A 1 80 ? -27.141 1.451 19.531 1 97.62 80 LEU A CA 1
ATOM 570 C C . LEU A 1 80 ? -26.938 0.216 20.391 1 97.62 80 LEU A C 1
ATOM 572 O O . LEU A 1 80 ? -26.469 -0.816 19.906 1 97.62 80 LEU A O 1
ATOM 576 N N . ALA A 1 81 ? -27.219 0.313 21.656 1 96.5 81 ALA A N 1
ATOM 577 C CA . ALA A 1 81 ? -27.109 -0.829 22.562 1 96.5 81 ALA A CA 1
ATOM 578 C C . ALA A 1 81 ? -28.016 -1.969 22.109 1 96.5 81 ALA A C 1
ATOM 580 O O . ALA A 1 81 ? -27.625 -3.137 22.141 1 96.5 81 ALA A O 1
ATOM 581 N N . LYS A 1 82 ? -29.156 -1.658 21.734 1 95.19 82 LYS A N 1
ATOM 582 C CA . LYS A 1 82 ? -30.094 -2.666 21.25 1 95.19 82 LYS A CA 1
ATOM 583 C C . LYS A 1 82 ? -29.609 -3.295 19.953 1 95.19 82 LYS A C 1
ATOM 585 O O . LYS A 1 82 ? -29.688 -4.512 19.766 1 95.19 82 LYS A O 1
ATOM 590 N N . ALA A 1 83 ? -29.188 -2.414 19.031 1 93.5 83 ALA A N 1
ATOM 591 C CA . ALA A 1 83 ? -28.656 -2.914 17.766 1 93.5 83 ALA A CA 1
ATOM 592 C C . ALA A 1 83 ? -27.469 -3.848 18.016 1 93.5 83 ALA A C 1
ATOM 594 O O . ALA A 1 83 ? -27.328 -4.867 17.328 1 93.5 83 ALA A O 1
ATOM 595 N N . SER A 1 84 ? -26.609 -3.484 18.938 1 92.12 84 SER A N 1
ATOM 596 C CA . SER A 1 84 ? -25.438 -4.297 19.281 1 92.12 84 SER A CA 1
ATOM 597 C C . SER A 1 84 ? -25.859 -5.652 19.844 1 92.12 84 SER A C 1
ATOM 599 O O . SER A 1 84 ? -25.234 -6.672 19.531 1 92.12 84 SER A O 1
ATOM 601 N N . ALA A 1 85 ? -26.859 -5.648 20.609 1 91 85 ALA A N 1
ATOM 602 C CA . ALA A 1 85 ? -27.359 -6.895 21.172 1 91 85 ALA A CA 1
ATOM 603 C C . ALA A 1 85 ? -27.875 -7.824 20.078 1 91 85 ALA A C 1
ATOM 605 O O . ALA A 1 85 ? -27.703 -9.039 20.156 1 91 85 ALA A O 1
ATOM 606 N N . ASN A 1 86 ? -28.5 -7.277 19.078 1 87.56 86 ASN A N 1
ATOM 607 C CA . ASN A 1 86 ? -28.953 -8.07 17.938 1 87.56 86 ASN A CA 1
ATOM 608 C C . ASN A 1 86 ? -27.766 -8.688 17.172 1 87.56 86 ASN A C 1
ATOM 610 O O . ASN A 1 86 ? -27.812 -9.859 16.812 1 87.56 86 ASN A O 1
ATOM 614 N N . LEU A 1 87 ? -26.781 -7.898 16.984 1 85.12 87 LEU A N 1
ATOM 615 C CA . LEU A 1 87 ? -25.594 -8.359 16.266 1 85.12 87 LEU A CA 1
ATOM 616 C C . LEU A 1 87 ? -24.906 -9.5 17.016 1 85.12 87 LEU A C 1
ATOM 618 O O . LEU A 1 87 ? -24.297 -10.375 16.406 1 85.12 87 LEU A O 1
ATOM 622 N N . ALA A 1 88 ? -25.062 -9.477 18.344 1 84.88 88 ALA A N 1
ATOM 623 C CA . ALA A 1 88 ? -24.422 -10.484 19.172 1 84.88 88 ALA A CA 1
ATOM 624 C C . ALA A 1 88 ? -25.297 -11.727 19.312 1 84.88 88 ALA A C 1
ATOM 626 O O . ALA A 1 88 ? -24.953 -12.68 20.016 1 84.88 88 ALA A O 1
ATOM 627 N N . SER A 1 89 ? -26.344 -11.75 18.625 1 86.44 89 SER A N 1
ATOM 628 C CA . SER A 1 89 ? -27.219 -12.922 18.656 1 86.44 89 SER A CA 1
ATOM 629 C C . SER A 1 89 ? -26.75 -13.977 17.656 1 86.44 89 SER A C 1
ATOM 631 O O . SER A 1 89 ? -26.312 -13.641 16.547 1 86.44 89 SER A O 1
ATOM 633 N N . PRO A 1 90 ? -26.828 -15.234 18.062 1 85 90 PRO A N 1
ATOM 634 C CA . PRO A 1 90 ? -26.328 -16.297 17.188 1 85 90 PRO A CA 1
ATOM 635 C C . PRO A 1 90 ? -27.047 -16.359 15.844 1 85 90 PRO A C 1
ATOM 637 O O . PRO A 1 90 ? -28.281 -16.297 15.797 1 85 90 PRO A O 1
ATOM 640 N N . GLY A 1 91 ? -26.25 -16.406 14.82 1 81.88 91 GLY A N 1
ATOM 641 C CA . GLY A 1 91 ? -26.781 -16.594 13.477 1 81.88 91 GLY A CA 1
ATOM 642 C C . GLY A 1 91 ? -27.25 -15.305 12.828 1 81.88 91 GLY A C 1
ATOM 643 O O . GLY A 1 91 ? -27.562 -15.281 11.641 1 81.88 91 GLY A O 1
ATOM 644 N N . PHE A 1 92 ? -27.359 -14.25 13.523 1 83.56 92 PHE A N 1
ATOM 645 C CA . PHE A 1 92 ? -27.891 -13 13.008 1 83.56 92 PHE A CA 1
ATOM 646 C C . PHE A 1 92 ? -27.031 -12.484 11.852 1 83.56 92 PHE A C 1
ATOM 648 O O . PHE A 1 92 ? -27.562 -12.141 10.789 1 83.56 92 PHE A O 1
ATOM 655 N N . ILE A 1 93 ? -25.719 -12.438 12.031 1 81.56 93 ILE A N 1
ATOM 656 C CA . ILE A 1 93 ? -24.812 -11.93 11.008 1 81.56 93 ILE A CA 1
ATOM 657 C C . ILE A 1 93 ? -24.906 -12.797 9.758 1 81.56 93 ILE A C 1
ATOM 659 O O . ILE A 1 93 ? -24.938 -12.289 8.633 1 81.56 93 ILE A O 1
ATOM 663 N N . LYS A 1 94 ? -24.891 -14.102 9.945 1 83.5 94 LYS A N 1
ATOM 664 C CA . LYS A 1 94 ? -25.031 -15.023 8.82 1 83.5 94 LYS A CA 1
ATOM 665 C C . LYS A 1 94 ? -26.328 -14.758 8.055 1 83.5 94 LYS A C 1
ATOM 667 O O . LYS A 1 94 ? -26.344 -14.805 6.824 1 83.5 94 LYS A O 1
ATOM 672 N N . ASP A 1 95 ? -27.328 -14.43 8.789 1 85.56 95 ASP A N 1
ATOM 673 C CA . ASP A 1 95 ? -28.641 -14.227 8.18 1 85.56 95 ASP A CA 1
ATOM 674 C C . ASP A 1 95 ? -28.688 -12.922 7.395 1 85.56 95 ASP A C 1
ATOM 676 O O . ASP A 1 95 ? -29.516 -12.75 6.504 1 85.56 95 ASP A O 1
ATOM 680 N N . LEU A 1 96 ? -27.875 -12.023 7.766 1 87.62 96 LEU A N 1
ATOM 681 C CA . LEU A 1 96 ? -27.828 -10.75 7.051 1 87.62 96 LEU A CA 1
ATOM 682 C C . LEU A 1 96 ? -27.234 -10.938 5.656 1 87.62 96 LEU A C 1
ATOM 684 O O . LEU A 1 96 ? -27.484 -10.125 4.762 1 87.62 96 LEU A O 1
ATOM 688 N N . LEU A 1 97 ? -26.438 -11.977 5.527 1 88.69 97 LEU A N 1
ATOM 689 C CA . LEU A 1 97 ? -25.828 -12.25 4.238 1 88.69 97 LEU A CA 1
ATOM 690 C C . LEU A 1 97 ? -26.641 -13.258 3.443 1 88.69 97 LEU A C 1
ATOM 692 O O . LEU A 1 97 ? -26.547 -14.469 3.686 1 88.69 97 LEU A O 1
ATOM 696 N N . GLN A 1 98 ? -27.391 -12.734 2.58 1 89.06 98 GLN A N 1
ATOM 697 C CA . GLN A 1 98 ? -28.219 -13.594 1.742 1 89.06 98 GLN A CA 1
ATOM 698 C C . GLN A 1 98 ? -27.656 -13.688 0.328 1 89.06 98 GLN A C 1
ATOM 700 O O . GLN A 1 98 ? -27.531 -12.68 -0.363 1 89.06 98 GLN A O 1
ATOM 705 N N . PRO A 1 99 ? -27.359 -14.914 -0.068 1 91.06 99 PRO A N 1
ATOM 706 C CA . PRO A 1 99 ? -26.797 -15.07 -1.413 1 91.06 99 PRO A CA 1
ATOM 707 C C . PRO A 1 99 ? -27.812 -14.758 -2.512 1 91.06 99 PRO A C 1
ATOM 709 O O . PRO A 1 99 ? -29.016 -14.969 -2.324 1 91.06 99 PRO A O 1
ATOM 712 N N . ALA A 1 100 ? -27.344 -14.234 -3.592 1 88.31 100 ALA A N 1
ATOM 713 C CA . ALA A 1 100 ? -28.172 -13.984 -4.766 1 88.31 100 ALA A CA 1
ATOM 714 C C . ALA A 1 100 ? -28.719 -15.289 -5.344 1 88.31 100 ALA A C 1
ATOM 716 O O . ALA A 1 100 ? -28.312 -16.375 -4.922 1 88.31 100 ALA A O 1
ATOM 717 N N . ALA A 1 101 ? -29.656 -15.055 -6.289 1 86.69 101 ALA A N 1
ATOM 718 C CA . ALA A 1 101 ? -30.234 -16.234 -6.949 1 86.69 101 ALA A CA 1
ATOM 719 C C . ALA A 1 101 ? -29.156 -17 -7.699 1 86.69 101 ALA A C 1
ATOM 721 O O . ALA A 1 101 ? -28.406 -16.438 -8.492 1 86.69 101 ALA A O 1
ATOM 722 N N . GLY A 1 102 ? -29.031 -18.281 -7.367 1 87.81 102 GLY A N 1
ATOM 723 C CA . GLY A 1 102 ? -28.062 -19.141 -8.016 1 87.81 102 GLY A CA 1
ATOM 724 C C . GLY A 1 102 ? -26.75 -19.25 -7.246 1 87.81 102 GLY A C 1
ATOM 725 O O . GLY A 1 102 ? -25.906 -20.078 -7.574 1 87.81 102 GLY A O 1
ATOM 726 N N . ALA A 1 103 ? -26.625 -18.453 -6.23 1 91 103 ALA A N 1
ATOM 727 C CA . ALA A 1 103 ? -25.359 -18.422 -5.492 1 91 103 ALA A CA 1
ATOM 728 C C . ALA A 1 103 ? -25.5 -19.141 -4.148 1 91 103 ALA A C 1
ATOM 730 O O . ALA A 1 103 ? -24.562 -19.172 -3.355 1 91 103 ALA A O 1
ATOM 731 N N . GLY A 1 104 ? -26.609 -19.703 -3.918 1 90.88 104 GLY A N 1
ATOM 732 C CA . GLY A 1 104 ? -26.906 -20.281 -2.613 1 90.88 104 GLY A CA 1
ATOM 733 C C . GLY A 1 104 ? -25.953 -21.375 -2.205 1 90.88 104 GLY A C 1
ATOM 734 O O . GLY A 1 104 ? -25.422 -21.359 -1.092 1 90.88 104 GLY A O 1
ATOM 735 N N . GLN A 1 105 ? -25.75 -22.297 -3.088 1 91.56 105 GLN A N 1
ATOM 736 C CA . GLN A 1 105 ? -24.891 -23.422 -2.768 1 91.56 105 GLN A CA 1
ATOM 737 C C . GLN A 1 105 ? -23.438 -22.984 -2.596 1 91.56 105 GLN A C 1
ATOM 739 O O . GLN A 1 105 ? -22.719 -23.5 -1.737 1 91.56 105 GLN A O 1
ATOM 744 N N . ALA A 1 106 ? -23.062 -22.109 -3.477 1 92.56 106 ALA A N 1
ATOM 745 C CA . ALA A 1 106 ? -21.703 -21.594 -3.35 1 92.56 106 ALA A CA 1
ATOM 746 C C . ALA A 1 106 ? -21.5 -20.906 -2.01 1 92.56 106 ALA A C 1
ATOM 748 O O . ALA A 1 106 ? -20.453 -21.062 -1.369 1 92.56 106 ALA A O 1
ATOM 749 N N . PHE A 1 107 ? -22.469 -20.125 -1.646 1 91.31 107 PHE A N 1
ATOM 750 C CA . PHE A 1 107 ? -22.406 -19.422 -0.372 1 91.31 107 PHE A CA 1
ATOM 751 C C . PHE A 1 107 ? -22.344 -20.391 0.792 1 91.31 107 PHE A C 1
ATOM 753 O O . PHE A 1 107 ? -21.547 -20.234 1.714 1 91.31 107 PHE A O 1
ATOM 760 N N . ARG A 1 108 ? -23.125 -21.391 0.764 1 90.06 108 ARG A N 1
ATOM 761 C CA . ARG A 1 108 ? -23.125 -22.406 1.819 1 90.06 108 ARG A CA 1
ATOM 762 C C . ARG A 1 108 ? -21.781 -23.109 1.92 1 90.06 108 ARG A C 1
ATOM 764 O O . ARG A 1 108 ? -21.297 -23.391 3.02 1 90.06 108 ARG A O 1
ATOM 771 N N . LEU A 1 109 ? -21.266 -23.406 0.78 1 91.81 109 LEU A N 1
ATOM 772 C CA . LEU A 1 109 ? -19.953 -24.031 0.762 1 91.81 109 LEU A CA 1
ATOM 773 C C . LEU A 1 109 ? -18.906 -23.109 1.386 1 91.81 109 LEU A C 1
ATOM 775 O O . LEU A 1 109 ? -18.062 -23.562 2.176 1 91.81 109 LEU A O 1
ATOM 779 N N . LEU A 1 110 ? -18.938 -21.844 1.018 1 88.5 110 LEU A N 1
ATOM 780 C CA . LEU A 1 110 ? -18 -20.859 1.556 1 88.5 110 LEU A CA 1
ATOM 781 C C . LEU A 1 110 ? -18.109 -20.781 3.074 1 88.5 110 LEU A C 1
ATOM 783 O O . LEU A 1 110 ? -17.094 -20.781 3.773 1 88.5 110 LEU A O 1
ATOM 787 N N . VAL A 1 111 ? -19.266 -20.734 3.572 1 85.25 111 VAL A N 1
ATOM 788 C CA . VAL A 1 111 ? -19.516 -20.641 5.008 1 85.25 111 VAL A CA 1
ATOM 789 C C . VAL A 1 111 ? -18.984 -21.891 5.703 1 85.25 111 VAL A C 1
ATOM 791 O O . VAL A 1 111 ? -18.375 -21.812 6.77 1 85.25 111 VAL A O 1
ATOM 794 N N . THR A 1 112 ? -19.188 -23.047 5.086 1 87.38 112 THR A N 1
ATOM 795 C CA . THR A 1 112 ? -18.719 -24.297 5.664 1 87.38 112 THR A CA 1
ATOM 796 C C . THR A 1 112 ? -17.203 -24.359 5.684 1 87.38 112 THR A C 1
ATOM 798 O O . THR A 1 112 ? -16.594 -24.781 6.676 1 87.38 112 THR A O 1
ATOM 801 N N . LEU A 1 113 ? -16.594 -23.906 4.637 1 86.56 113 LEU A N 1
ATOM 802 C CA . LEU A 1 113 ? -15.148 -23.953 4.535 1 86.56 113 LEU A CA 1
ATOM 803 C C . LEU A 1 113 ? -14.492 -22.953 5.484 1 86.56 113 LEU A C 1
ATOM 805 O O . LEU A 1 113 ? -13.398 -23.203 6 1 86.56 113 LEU A O 1
ATOM 809 N N . ALA A 1 114 ? -15.109 -21.844 5.715 1 79.25 114 ALA A N 1
ATOM 810 C CA . ALA A 1 114 ? -14.57 -20.797 6.574 1 79.25 114 ALA A CA 1
ATOM 811 C C . ALA A 1 114 ? -14.836 -21.109 8.047 1 79.25 114 ALA A C 1
ATOM 813 O O . ALA A 1 114 ? -14.188 -20.531 8.93 1 79.25 114 ALA A O 1
ATOM 814 N N . GLY A 1 115 ? -15.75 -21.969 8.266 1 77.44 115 GLY A N 1
ATOM 815 C CA . GLY A 1 115 ? -16.125 -22.281 9.633 1 77.44 115 GLY A CA 1
ATOM 816 C C . GLY A 1 115 ? -15.195 -23.281 10.297 1 77.44 115 GLY A C 1
ATOM 817 O O . GLY A 1 115 ? -14.156 -23.641 9.734 1 77.44 115 GLY A O 1
ATOM 818 N N . ASN A 1 116 ? -15.477 -23.641 11.492 1 76.56 116 ASN A N 1
ATOM 819 C CA . ASN A 1 116 ? -14.641 -24.531 12.289 1 76.56 116 ASN A CA 1
ATOM 820 C C . ASN A 1 116 ? -15.094 -25.984 12.172 1 76.56 116 ASN A C 1
ATOM 822 O O . ASN A 1 116 ? -14.797 -26.812 13.039 1 76.56 116 ASN A O 1
ATOM 826 N N . THR A 1 117 ? -15.609 -26.297 11.102 1 81 117 THR A N 1
ATOM 827 C CA . THR A 1 117 ? -16.094 -27.672 10.938 1 81 117 THR A CA 1
ATOM 828 C C . THR A 1 117 ? -14.938 -28.609 10.617 1 81 117 THR A C 1
ATOM 830 O O . THR A 1 117 ? -13.852 -28.172 10.227 1 81 117 THR A O 1
ATOM 833 N N . GLY A 1 118 ? -15.109 -29.797 10.922 1 85.12 118 GLY A N 1
ATOM 834 C CA . GLY A 1 118 ? -14.086 -30.797 10.719 1 85.12 118 GLY A CA 1
ATOM 835 C C . GLY A 1 118 ? -13.742 -31.016 9.258 1 85.12 118 GLY A C 1
ATOM 836 O O . GLY A 1 118 ? -14.508 -30.641 8.367 1 85.12 118 GLY A O 1
ATOM 837 N N . VAL A 1 119 ? -12.742 -31.609 8.984 1 89.88 119 VAL A N 1
ATOM 838 C CA . VAL A 1 119 ? -12.211 -31.797 7.645 1 89.88 119 VAL A CA 1
ATOM 839 C C . VAL A 1 119 ? -13.133 -32.719 6.848 1 89.88 119 VAL A C 1
ATOM 841 O O . VAL A 1 119 ? -13.312 -32.531 5.641 1 89.88 119 VAL A O 1
ATOM 844 N N . LEU A 1 120 ? -13.688 -33.75 7.496 1 92.06 120 LEU A N 1
ATOM 845 C CA . LEU A 1 120 ? -14.578 -34.688 6.812 1 92.06 120 LEU A CA 1
ATOM 846 C C . LEU A 1 120 ? -15.836 -33.969 6.32 1 92.06 120 LEU A C 1
ATOM 848 O O . LEU A 1 120 ? -16.281 -34.219 5.191 1 92.06 120 LEU A O 1
ATOM 852 N N . ARG A 1 121 ? -16.391 -33.156 7.105 1 91.19 121 ARG A N 1
ATOM 853 C CA . ARG A 1 121 ? -17.578 -32.406 6.719 1 91.19 121 ARG A CA 1
ATOM 854 C C . ARG A 1 121 ? -17.281 -31.422 5.598 1 91.19 121 ARG A C 1
ATOM 856 O O . ARG A 1 121 ? -18.109 -31.188 4.719 1 91.19 121 ARG A O 1
ATOM 863 N N . LYS A 1 122 ? -16.203 -30.797 5.676 1 91.69 122 LYS A N 1
ATOM 864 C CA . LYS A 1 122 ? -15.781 -29.906 4.609 1 91.69 122 LYS A CA 1
ATOM 865 C C . LYS A 1 122 ? -15.633 -30.656 3.285 1 91.69 122 LYS A C 1
ATOM 867 O O . LYS A 1 122 ? -16.047 -30.141 2.236 1 91.69 122 LYS A O 1
ATOM 872 N N . GLY A 1 123 ? -15.125 -31.859 3.391 1 92.69 123 GLY A N 1
ATOM 873 C CA . GLY A 1 123 ? -14.984 -32.688 2.197 1 92.69 123 GLY A CA 1
ATOM 874 C C . GLY A 1 123 ? -16.312 -33.062 1.587 1 92.69 123 GLY A C 1
ATOM 875 O O . GLY A 1 123 ? -16.5 -32.969 0.372 1 92.69 123 GLY A O 1
ATOM 876 N N . VAL A 1 124 ? -17.172 -33.469 2.381 1 93 124 VAL A N 1
ATOM 877 C CA . VAL A 1 124 ? -18.5 -33.875 1.93 1 93 124 VAL A CA 1
ATOM 878 C C . VAL A 1 124 ? -19.219 -32.688 1.318 1 93 124 VAL A C 1
ATOM 880 O O . VAL A 1 124 ? -19.906 -32.812 0.296 1 93 124 VAL A O 1
ATOM 883 N N . ALA A 1 125 ? -19.078 -31.547 1.98 1 92.19 125 ALA A N 1
ATOM 884 C CA . ALA A 1 125 ? -19.703 -30.328 1.467 1 92.19 125 ALA A CA 1
ATOM 885 C C . ALA A 1 125 ? -19.156 -29.969 0.089 1 92.19 125 ALA A C 1
ATOM 887 O O . ALA A 1 125 ? -19.906 -29.562 -0.794 1 92.19 125 ALA A O 1
ATOM 888 N N . LEU A 1 126 ? -17.906 -30.141 -0.062 1 92 126 LEU A N 1
ATOM 889 C CA . LEU A 1 126 ? -17.281 -29.828 -1.341 1 92 126 LEU A CA 1
ATOM 890 C C . LEU A 1 126 ? -17.781 -30.766 -2.436 1 92 126 LEU A C 1
ATOM 892 O O . LEU A 1 126 ? -18.141 -30.312 -3.523 1 92 126 LEU A O 1
ATOM 896 N N . LEU A 1 127 ? -17.812 -32.031 -2.1 1 91.62 127 LEU A N 1
ATOM 897 C CA . LEU A 1 127 ? -18.281 -33.031 -3.061 1 91.62 127 LEU A CA 1
ATOM 898 C C . LEU A 1 127 ? -19.734 -32.812 -3.42 1 91.62 127 LEU A C 1
ATOM 900 O O . LEU A 1 127 ? -20.109 -32.844 -4.598 1 91.62 127 LEU A O 1
ATOM 904 N N . GLY A 1 128 ? -20.516 -32.562 -2.4 1 93.31 128 GLY A N 1
ATOM 905 C CA . GLY A 1 128 ? -21.938 -32.344 -2.611 1 93.31 128 GLY A CA 1
ATOM 906 C C . GLY A 1 128 ? -22.266 -31.062 -3.34 1 93.31 128 GLY A C 1
ATOM 907 O O . GLY A 1 128 ? -23.203 -31.016 -4.133 1 93.31 128 GLY A O 1
ATOM 908 N N . SER A 1 129 ? -21.516 -30.047 -3.109 1 93.12 129 SER A N 1
ATOM 909 C CA . SER A 1 129 ? -21.797 -28.75 -3.689 1 93.12 129 SER A CA 1
ATOM 910 C C . SER A 1 129 ? -21.625 -28.766 -5.203 1 93.12 129 SER A C 1
ATOM 912 O O . SER A 1 129 ? -22.391 -28.125 -5.93 1 93.12 129 SER A O 1
ATOM 914 N N . VAL A 1 130 ? -20.672 -29.484 -5.695 1 92.56 130 VAL A N 1
ATOM 915 C CA . VAL A 1 130 ? -20.422 -29.547 -7.129 1 92.56 130 VAL A CA 1
ATOM 916 C C . VAL A 1 130 ? -21.625 -30.156 -7.836 1 92.56 130 VAL A C 1
ATOM 918 O O . VAL A 1 130 ? -22.094 -29.625 -8.844 1 92.56 130 VAL A O 1
ATOM 921 N N . VAL A 1 131 ? -22.156 -31.219 -7.254 1 92.38 131 VAL A N 1
ATOM 922 C CA . VAL A 1 131 ? -23.281 -31.938 -7.852 1 92.38 131 VAL A CA 1
ATOM 923 C C . VAL A 1 131 ? -24.547 -31.078 -7.754 1 92.38 131 VAL A C 1
ATOM 925 O O . VAL A 1 131 ? -25.406 -31.141 -8.633 1 92.38 131 VAL A O 1
ATOM 928 N N . ARG A 1 132 ? -24.578 -30.266 -6.789 1 93.62 132 ARG A N 1
ATOM 929 C CA . ARG A 1 132 ? -25.766 -29.438 -6.613 1 93.62 132 ARG A CA 1
ATOM 930 C C . ARG A 1 132 ? -25.703 -28.203 -7.508 1 93.62 132 ARG A C 1
ATOM 932 O O . ARG A 1 132 ? -26.734 -27.719 -7.977 1 93.62 132 ARG A O 1
ATOM 939 N N . ILE A 1 133 ? -24.578 -27.703 -7.809 1 94.44 133 ILE A N 1
ATOM 940 C CA . ILE A 1 133 ? -24.422 -26.5 -8.602 1 94.44 133 ILE A CA 1
ATOM 941 C C . ILE A 1 133 ? -24.516 -26.844 -10.094 1 94.44 133 ILE A C 1
ATOM 943 O O . ILE A 1 133 ? -25.125 -26.109 -10.867 1 94.44 133 ILE A O 1
ATOM 947 N N . ALA A 1 134 ? -23.922 -27.953 -10.453 1 95.06 134 ALA A N 1
ATOM 948 C CA . ALA A 1 134 ? -23.922 -28.359 -11.859 1 95.06 134 ALA A CA 1
ATOM 949 C C . ALA A 1 134 ? -24.359 -29.812 -12.008 1 95.06 134 ALA A C 1
ATOM 951 O O . ALA A 1 134 ? -23.641 -30.641 -12.586 1 95.06 134 ALA A O 1
ATOM 952 N N . PRO A 1 135 ? -25.578 -30.141 -11.672 1 93.25 135 PRO A N 1
ATOM 953 C CA . PRO A 1 135 ? -26.031 -31.531 -11.703 1 93.25 135 PRO A CA 1
ATOM 954 C C . PRO A 1 135 ? -26.188 -32.062 -13.125 1 93.25 135 PRO A C 1
ATOM 956 O O . PRO A 1 135 ? -25.75 -33.188 -13.414 1 93.25 135 PRO A O 1
ATOM 959 N N . VAL A 1 136 ? -26.766 -31.297 -14.016 1 95.31 136 VAL A N 1
ATOM 960 C CA . VAL A 1 136 ? -27.062 -31.75 -15.375 1 95.31 136 VAL A CA 1
ATOM 961 C C . VAL A 1 136 ? -25.766 -31.984 -16.141 1 95.31 136 VAL A C 1
ATOM 963 O O . VAL A 1 136 ? -25.594 -33.031 -16.766 1 95.31 136 VAL A O 1
ATOM 966 N N . GLU A 1 137 ? -24.875 -31.047 -15.953 1 95.44 137 GLU A N 1
ATOM 967 C CA . GLU A 1 137 ? -23.594 -31.172 -16.641 1 95.44 137 GLU A CA 1
ATOM 968 C C . GLU A 1 137 ? -22.812 -32.375 -16.125 1 95.44 137 GLU A C 1
ATOM 970 O O . GLU A 1 137 ? -22.203 -33.125 -16.922 1 95.44 137 GLU A O 1
ATOM 975 N N . THR A 1 138 ? -22.859 -32.594 -14.859 1 95.56 138 THR A N 1
ATOM 976 C CA . THR A 1 138 ? -22.141 -33.719 -14.258 1 95.56 138 THR A CA 1
ATOM 977 C C . THR A 1 138 ? -22.75 -35.031 -14.719 1 95.56 138 THR A C 1
ATOM 979 O O . THR A 1 138 ? -22.016 -35.969 -15.102 1 95.56 138 THR A O 1
ATOM 982 N N . LEU A 1 139 ? -24 -35.094 -14.688 1 95.56 139 LEU A N 1
ATOM 983 C CA . LEU A 1 139 ? -24.688 -36.312 -15.055 1 95.56 139 LEU A CA 1
ATOM 984 C C . LEU A 1 139 ? -24.547 -36.594 -16.547 1 95.56 139 LEU A C 1
ATOM 986 O O . LEU A 1 139 ? -24.406 -37.75 -16.969 1 95.56 139 LEU A O 1
ATOM 990 N N . LEU A 1 140 ? -24.625 -35.562 -17.344 1 96.69 140 LEU A N 1
ATOM 991 C CA . LEU A 1 140 ? -24.469 -35.719 -18.797 1 96.69 140 LEU A CA 1
ATOM 992 C C . LEU A 1 140 ? -23.078 -36.219 -19.141 1 96.69 140 LEU A C 1
ATOM 994 O O . LEU A 1 140 ? -22.906 -37.062 -20.031 1 96.69 140 LEU A O 1
ATOM 998 N N . LEU A 1 141 ? -22.109 -35.656 -18.453 1 95.94 141 LEU A N 1
ATOM 999 C CA . LEU A 1 141 ? -20.75 -36.125 -18.688 1 95.94 141 LEU A CA 1
ATOM 1000 C C . LEU A 1 141 ? -20.578 -37.594 -18.266 1 95.94 141 LEU A C 1
ATOM 1002 O O . LEU A 1 141 ? -19.906 -38.344 -18.969 1 95.94 141 LEU A O 1
ATOM 1006 N N . LEU A 1 142 ? -21.188 -37.938 -17.156 1 96.25 142 LEU A N 1
ATOM 1007 C CA . LEU A 1 142 ? -21.141 -39.344 -16.703 1 96.25 142 LEU A CA 1
ATOM 1008 C C . LEU A 1 142 ? -21.844 -40.25 -17.703 1 96.25 142 LEU A C 1
ATOM 1010 O O . LEU A 1 142 ? -21.328 -41.312 -18.031 1 96.25 142 LEU A O 1
ATOM 1014 N N . ALA A 1 143 ? -22.969 -39.844 -18.203 1 96.75 143 ALA A N 1
ATOM 1015 C CA . ALA A 1 143 ? -23.734 -40.625 -19.172 1 96.75 143 ALA A CA 1
ATOM 1016 C C . ALA A 1 143 ? -22.969 -40.781 -20.484 1 96.75 143 ALA A C 1
ATOM 1018 O O . ALA A 1 143 ? -23 -41.844 -21.094 1 96.75 143 ALA A O 1
ATOM 1019 N N . ALA A 1 144 ? -22.375 -39.688 -20.859 1 96.94 144 ALA A N 1
ATOM 1020 C CA . ALA A 1 144 ? -21.625 -39.719 -22.109 1 96.94 144 ALA A CA 1
ATOM 1021 C C . ALA A 1 144 ? -20.469 -40.719 -22.016 1 96.94 144 ALA A C 1
ATOM 1023 O O . ALA A 1 144 ? -20.234 -41.5 -22.938 1 96.94 144 ALA A O 1
ATOM 1024 N N . LEU A 1 145 ? -19.734 -40.656 -20.922 1 96.31 145 LEU A N 1
ATOM 1025 C CA . LEU A 1 145 ? -18.594 -41.531 -20.766 1 96.31 145 LEU A CA 1
ATOM 1026 C C . LEU A 1 145 ? -19.047 -42.969 -20.578 1 96.31 145 LEU A C 1
ATOM 1028 O O . LEU A 1 145 ? -18.422 -43.906 -21.109 1 96.31 145 LEU A O 1
ATOM 1032 N N . ALA A 1 146 ? -20.125 -43.125 -19.812 1 95 146 ALA A N 1
ATOM 1033 C CA . ALA A 1 146 ? -20.688 -44.469 -19.625 1 95 146 ALA A CA 1
ATOM 1034 C C . ALA A 1 146 ? -21.234 -45 -20.938 1 95 146 ALA A C 1
ATOM 1036 O O . ALA A 1 146 ? -21.109 -46.219 -21.219 1 95 146 ALA A O 1
ATOM 1037 N N . GLY A 1 147 ? -21.922 -44.125 -21.656 1 95.94 147 GLY A N 1
ATOM 1038 C CA . GLY A 1 147 ? -22.438 -44.531 -22.953 1 95.94 147 GLY A CA 1
ATOM 1039 C C . GLY A 1 147 ? -21.344 -44.969 -23.922 1 95.94 147 GLY A C 1
ATOM 1040 O O . GLY A 1 147 ? -21.516 -45.969 -24.641 1 95.94 147 GLY A O 1
ATOM 1041 N N . LEU A 1 148 ? -20.297 -44.188 -23.938 1 95.69 148 LEU A N 1
ATOM 1042 C CA . LEU A 1 148 ? -19.172 -44.562 -24.781 1 95.69 148 LEU A CA 1
ATOM 1043 C C . LEU A 1 148 ? -18.594 -45.906 -24.359 1 95.69 148 LEU A C 1
ATOM 1045 O O . LEU A 1 148 ? -18.234 -46.719 -25.203 1 95.69 148 LEU A O 1
ATOM 1049 N N . ALA A 1 149 ? -18.516 -46.125 -23.062 1 95.69 149 ALA A N 1
ATOM 1050 C CA . ALA A 1 149 ? -18.016 -47.406 -22.547 1 95.69 149 ALA A CA 1
ATOM 1051 C C . ALA A 1 149 ? -18.938 -48.562 -22.906 1 95.69 149 ALA A C 1
ATOM 1053 O O . ALA A 1 149 ? -18.469 -49.656 -23.219 1 95.69 149 ALA A O 1
ATOM 1054 N N . TYR A 1 150 ? -20.203 -48.312 -22.812 1 95.5 150 TYR A N 1
ATOM 1055 C CA . TYR A 1 150 ? -21.188 -49.312 -23.172 1 95.5 150 TYR A CA 1
ATOM 1056 C C . TYR A 1 150 ? -21.078 -49.656 -24.656 1 95.5 150 TYR A C 1
ATOM 1058 O O . TYR A 1 150 ? -21.219 -50.844 -25.031 1 95.5 150 TYR A O 1
ATOM 1066 N N . ALA A 1 151 ? -20.875 -48.719 -25.484 1 96.44 151 ALA A N 1
ATOM 1067 C CA . ALA A 1 151 ? -20.75 -48.938 -26.922 1 96.44 151 ALA A CA 1
ATOM 1068 C C . ALA A 1 151 ? -19.547 -49.812 -27.25 1 96.44 151 ALA A C 1
ATOM 1070 O O . ALA A 1 151 ? -19.578 -50.594 -28.203 1 96.44 151 ALA A O 1
ATOM 1071 N N . VAL A 1 152 ? -18.562 -49.688 -26.453 1 93.75 152 VAL A N 1
ATOM 1072 C CA . VAL A 1 152 ? -17.328 -50.438 -26.719 1 93.75 152 VAL A CA 1
ATOM 1073 C C . VAL A 1 152 ? -17.406 -51.812 -26.109 1 93.75 152 VAL A C 1
ATOM 1075 O O . VAL A 1 152 ? -17 -52.812 -26.75 1 93.75 152 VAL A O 1
ATOM 1078 N N . GLY A 1 153 ? -17.984 -52 -24.875 1 93.06 153 GLY A N 1
ATOM 1079 C CA . GLY A 1 153 ? -17.891 -53.281 -24.188 1 93.06 153 GLY A CA 1
ATOM 1080 C C . GLY A 1 153 ? -19.188 -53.688 -23.516 1 93.06 153 GLY A C 1
ATOM 1081 O O . GLY A 1 153 ? -19.188 -54.5 -22.578 1 93.06 153 GLY A O 1
ATOM 1082 N N . GLY A 1 154 ? -20.297 -53.125 -23.891 1 94.88 154 GLY A N 1
ATOM 1083 C CA . GLY A 1 154 ? -21.578 -53.438 -23.266 1 94.88 154 GLY A CA 1
ATOM 1084 C C . GLY A 1 154 ? -21.609 -53.156 -21.766 1 94.88 154 GLY A C 1
ATOM 1085 O O . GLY A 1 154 ? -21.016 -52.188 -21.312 1 94.88 154 GLY A O 1
ATOM 1086 N N . GLN A 1 155 ? -22.281 -54 -21 1 94.69 155 GLN A N 1
ATOM 1087 C CA . GLN A 1 155 ? -22.422 -53.812 -19.562 1 94.69 155 GLN A CA 1
ATOM 1088 C C . GLN A 1 155 ? -21.078 -53.969 -18.859 1 94.69 155 GLN A C 1
ATOM 1090 O O . GLN A 1 155 ? -20.781 -53.25 -17.906 1 94.69 155 GLN A O 1
ATOM 1095 N N . THR A 1 156 ? -20.281 -54.875 -19.344 1 94.19 156 THR A N 1
ATOM 1096 C CA . THR A 1 156 ? -18.969 -55.094 -18.75 1 94.19 156 THR A CA 1
ATOM 1097 C C . THR A 1 156 ? -18.062 -53.875 -18.953 1 94.19 156 THR A C 1
ATOM 1099 O O . THR A 1 156 ? -17.312 -53.5 -18.062 1 94.19 156 THR A O 1
ATOM 1102 N N . GLY A 1 157 ? -18.219 -53.344 -20.125 1 94.06 157 GLY A N 1
ATOM 1103 C CA . GLY A 1 157 ? -17.469 -52.125 -20.391 1 94.06 157 GLY A CA 1
ATOM 1104 C C . GLY A 1 157 ? -17.859 -50.969 -19.484 1 94.06 157 GLY A C 1
ATOM 1105 O O . GLY A 1 157 ? -17 -50.219 -19.016 1 94.06 157 GLY A O 1
ATOM 1106 N N . MET A 1 158 ? -19.109 -50.781 -19.25 1 95.5 158 MET A N 1
ATOM 1107 C CA . MET A 1 158 ? -19.641 -49.719 -18.406 1 95.5 158 MET A CA 1
ATOM 1108 C C . MET A 1 158 ? -19.141 -49.875 -16.969 1 95.5 158 MET A C 1
ATOM 1110 O O . MET A 1 158 ? -18.766 -48.906 -16.328 1 95.5 158 MET A O 1
ATOM 1114 N N . ILE A 1 159 ? -19.094 -51.062 -16.484 1 95.62 159 ILE A N 1
ATOM 1115 C CA . ILE A 1 159 ? -18.672 -51.344 -15.109 1 95.62 159 ILE A CA 1
ATOM 1116 C C . ILE A 1 159 ? -17.156 -51.125 -15 1 95.62 159 ILE A C 1
ATOM 1118 O O . ILE A 1 159 ? -16.672 -50.562 -14.008 1 95.62 159 ILE A O 1
ATOM 1122 N N . ALA A 1 160 ? -16.453 -51.531 -16.016 1 95 160 ALA A N 1
ATOM 1123 C CA . ALA A 1 160 ? -14.992 -51.375 -16.016 1 95 160 ALA A CA 1
ATOM 1124 C C . ALA A 1 160 ? -14.602 -49.906 -16.016 1 95 160 ALA A C 1
ATOM 1126 O O . ALA A 1 160 ? -13.594 -49.531 -15.414 1 95 160 ALA A O 1
ATOM 1127 N N . ALA A 1 161 ? -15.406 -49.031 -16.625 1 96 161 ALA A N 1
ATOM 1128 C CA . ALA A 1 161 ? -15.078 -47.625 -16.766 1 96 161 ALA A CA 1
ATOM 1129 C C . ALA A 1 161 ? -15.75 -46.781 -15.68 1 96 161 ALA A C 1
ATOM 1131 O O . ALA A 1 161 ? -15.586 -45.562 -15.625 1 96 161 ALA A O 1
ATOM 1132 N N . ALA A 1 162 ? -16.406 -47.406 -14.758 1 95.62 162 ALA A N 1
ATOM 1133 C CA . ALA A 1 162 ? -17.266 -46.719 -13.82 1 95.62 162 ALA A CA 1
ATOM 1134 C C . ALA A 1 162 ? -16.469 -45.75 -12.961 1 95.62 162 ALA A C 1
ATOM 1136 O O . ALA A 1 162 ? -16.844 -44.562 -12.828 1 95.62 162 ALA A O 1
ATOM 1137 N N . LEU A 1 163 ? -15.391 -46.156 -12.406 1 95.12 163 LEU A N 1
ATOM 1138 C CA . LEU A 1 163 ? -14.617 -45.344 -11.477 1 95.12 163 LEU A CA 1
ATOM 1139 C C . LEU A 1 163 ? -13.984 -44.156 -12.195 1 95.12 163 LEU A C 1
ATOM 1141 O O . LEU A 1 163 ? -14.219 -43 -11.836 1 95.12 163 LEU A O 1
ATOM 1145 N N . PRO A 1 164 ? -13.172 -44.375 -13.234 1 95.81 164 PRO A N 1
ATOM 1146 C CA . PRO A 1 164 ? -12.586 -43.219 -13.914 1 95.81 164 PRO A CA 1
ATOM 1147 C C . PRO A 1 164 ? -13.633 -42.312 -14.531 1 95.81 164 PRO A C 1
ATOM 1149 O O . PRO A 1 164 ? -13.445 -41.094 -14.594 1 95.81 164 PRO A O 1
ATOM 1152 N N . ALA A 1 165 ? -14.68 -42.875 -15.039 1 96.56 165 ALA A N 1
ATOM 1153 C CA . ALA A 1 165 ? -15.75 -42.062 -15.594 1 96.56 165 ALA A CA 1
ATOM 1154 C C . ALA A 1 165 ? -16.375 -41.188 -14.523 1 96.56 165 ALA A C 1
ATOM 1156 O O . ALA A 1 165 ? -16.672 -40 -14.773 1 96.56 165 ALA A O 1
ATOM 1157 N N . ALA A 1 166 ? -16.531 -41.719 -13.367 1 96.12 166 ALA A N 1
ATOM 1158 C CA . ALA A 1 166 ? -17.094 -40.969 -12.258 1 96.12 166 ALA A CA 1
ATOM 1159 C C . ALA A 1 166 ? -16.172 -39.844 -11.844 1 96.12 166 ALA A C 1
ATOM 1161 O O . ALA A 1 166 ? -16.641 -38.719 -11.57 1 96.12 166 ALA A O 1
ATOM 1162 N N . ILE A 1 167 ? -14.938 -40.062 -11.789 1 95.75 167 ILE A N 1
ATOM 1163 C CA . ILE A 1 167 ? -13.961 -39.031 -11.414 1 95.75 167 ILE A CA 1
ATOM 1164 C C . ILE A 1 167 ? -13.93 -37.938 -12.469 1 95.75 167 ILE A C 1
ATOM 1166 O O . ILE A 1 167 ? -13.93 -36.75 -12.133 1 95.75 167 ILE A O 1
ATOM 1170 N N . CYS A 1 168 ? -13.914 -38.344 -13.664 1 95.31 168 CYS A N 1
ATOM 1171 C CA . CYS A 1 168 ? -13.906 -37.375 -14.758 1 95.31 168 CYS A CA 1
ATOM 1172 C C . CYS A 1 168 ? -15.172 -36.531 -14.734 1 95.31 168 CYS A C 1
ATOM 1174 O O . CYS A 1 168 ? -15.109 -35.312 -14.93 1 95.31 168 CYS A O 1
ATOM 1176 N N . ALA A 1 169 ? -16.234 -37.156 -14.555 1 96.06 169 ALA A N 1
ATOM 1177 C CA . ALA A 1 169 ? -17.5 -36.469 -14.5 1 96.06 169 ALA A CA 1
ATOM 1178 C C . ALA A 1 169 ? -17.516 -35.469 -13.344 1 96.06 169 ALA A C 1
ATOM 1180 O O . ALA A 1 169 ? -18.016 -34.344 -13.484 1 96.06 169 ALA A O 1
ATOM 1181 N N . TYR A 1 170 ? -17.031 -35.875 -12.258 1 95.5 170 TYR A N 1
ATOM 1182 C CA . TYR A 1 170 ? -16.984 -34.969 -11.109 1 95.5 170 TYR A CA 1
ATOM 1183 C C . TYR A 1 170 ? -16.078 -33.781 -11.391 1 95.5 170 TYR A C 1
ATOM 1185 O O . TYR A 1 170 ? -16.453 -32.625 -11.109 1 95.5 170 TYR A O 1
ATOM 1193 N N . LEU A 1 171 ? -14.906 -34 -11.914 1 95 171 LEU A N 1
ATOM 1194 C CA . LEU A 1 171 ? -13.977 -32.906 -12.211 1 95 171 LEU A CA 1
ATOM 1195 C C . LEU A 1 171 ? -14.555 -31.969 -13.266 1 95 171 LEU A C 1
ATOM 1197 O O . LEU A 1 171 ? -14.375 -30.75 -13.195 1 95 171 LEU A O 1
ATOM 1201 N N . GLY A 1 172 ? -15.141 -32.594 -14.234 1 94.75 172 GLY A N 1
ATOM 1202 C CA . GLY A 1 172 ? -15.875 -31.766 -15.172 1 94.75 172 GLY A CA 1
ATOM 1203 C C . GLY A 1 172 ? -16.969 -30.953 -14.508 1 94.75 172 GLY A C 1
ATOM 1204 O O . GLY A 1 172 ? -17.188 -29.781 -14.859 1 94.75 172 GLY A O 1
ATOM 1205 N N . GLY A 1 173 ? -17.656 -31.625 -13.617 1 95.06 173 GLY A N 1
ATOM 1206 C CA . GLY A 1 173 ? -18.656 -30.922 -12.828 1 95.06 173 GLY A CA 1
ATOM 1207 C C . GLY A 1 173 ? -18.094 -29.734 -12.07 1 95.06 173 GLY A C 1
ATOM 1208 O O . GLY A 1 173 ? -18.734 -28.688 -11.961 1 95.06 173 GLY A O 1
ATOM 1209 N N . VAL A 1 174 ? -16.922 -29.859 -11.57 1 94.88 174 VAL A N 1
ATOM 1210 C CA . VAL A 1 174 ? -16.25 -28.781 -10.859 1 94.88 174 VAL A CA 1
ATOM 1211 C C . VAL A 1 174 ? -16.047 -27.594 -11.812 1 94.88 174 VAL A C 1
ATOM 1213 O O . VAL A 1 174 ? -16.312 -26.453 -11.453 1 94.88 174 VAL A O 1
ATOM 1216 N N . VAL A 1 175 ? -15.57 -27.859 -12.977 1 94.75 175 VAL A N 1
ATOM 1217 C CA . VAL A 1 175 ? -15.312 -26.812 -13.961 1 94.75 175 VAL A CA 1
ATOM 1218 C C . VAL A 1 175 ? -16.609 -26.062 -14.281 1 94.75 175 VAL A C 1
ATOM 1220 O O . VAL A 1 175 ? -16.641 -24.828 -14.258 1 94.75 175 VAL A O 1
ATOM 1223 N N . PHE A 1 176 ? -17.609 -26.844 -14.539 1 95.69 176 PHE A N 1
ATOM 1224 C CA . PHE A 1 176 ? -18.875 -26.234 -14.891 1 95.69 176 PHE A CA 1
ATOM 1225 C C . PHE A 1 176 ? -19.469 -25.484 -13.703 1 95.69 176 PHE A C 1
ATOM 1227 O O . PHE A 1 176 ? -20.125 -24.453 -13.867 1 95.69 176 PHE A O 1
ATOM 1234 N N . ALA A 1 177 ? -19.281 -26 -12.539 1 95.44 177 ALA A N 1
ATOM 1235 C CA . ALA A 1 177 ? -19.719 -25.297 -11.336 1 95.44 177 ALA A CA 1
ATOM 1236 C C . ALA A 1 177 ? -19.031 -23.938 -11.211 1 95.44 177 ALA A C 1
ATOM 1238 O O . ALA A 1 177 ? -19.688 -22.922 -10.938 1 95.44 177 ALA A O 1
ATOM 1239 N N . VAL A 1 178 ? -17.781 -23.906 -11.445 1 94.75 178 VAL A N 1
ATOM 1240 C CA . VAL A 1 178 ? -17 -22.672 -11.359 1 94.75 178 VAL A CA 1
ATOM 1241 C C . VAL A 1 178 ? -17.484 -21.688 -12.43 1 94.75 178 VAL A C 1
ATOM 1243 O O . VAL A 1 178 ? -17.656 -20.5 -12.156 1 94.75 178 VAL A O 1
ATOM 1246 N N . LEU A 1 179 ? -17.703 -22.156 -13.594 1 95.88 179 LEU A N 1
ATOM 1247 C CA . LEU A 1 179 ? -18.188 -21.297 -14.68 1 95.88 179 LEU A CA 1
ATOM 1248 C C . LEU A 1 179 ? -19.547 -20.719 -14.344 1 95.88 179 LEU A C 1
ATOM 1250 O O . LEU A 1 179 ? -19.812 -19.531 -14.609 1 95.88 179 LEU A O 1
ATOM 1254 N N . ARG A 1 180 ? -20.359 -21.531 -13.805 1 95.12 180 ARG A N 1
ATOM 1255 C CA . ARG A 1 180 ? -21.703 -21.062 -13.43 1 95.12 180 ARG A CA 1
ATOM 1256 C C . ARG A 1 180 ? -21.625 -20.016 -12.336 1 95.12 180 ARG A C 1
ATOM 1258 O O . ARG A 1 180 ? -22.344 -19 -12.391 1 95.12 180 ARG A O 1
ATOM 1265 N N . ILE A 1 181 ? -20.844 -20.266 -11.352 1 94.94 181 ILE A N 1
ATOM 1266 C CA . ILE A 1 181 ? -20.719 -19.312 -10.25 1 94.94 181 ILE A CA 1
ATOM 1267 C C . ILE A 1 181 ? -20.125 -18.016 -10.766 1 94.94 181 ILE A C 1
ATOM 1269 O O . ILE A 1 181 ? -20.531 -16.922 -10.336 1 94.94 181 ILE A O 1
ATOM 1273 N N . ALA A 1 182 ? -19.156 -18.094 -11.656 1 96.25 182 ALA A N 1
ATOM 1274 C CA . ALA A 1 182 ? -18.562 -16.906 -12.242 1 96.25 182 ALA A CA 1
ATOM 1275 C C . ALA A 1 182 ? -19.625 -16.062 -12.969 1 96.25 182 ALA A C 1
ATOM 1277 O O . ALA A 1 182 ? -19.625 -14.844 -12.875 1 96.25 182 ALA A O 1
ATOM 1278 N N . ARG A 1 183 ? -20.484 -16.719 -13.656 1 95.88 183 ARG A N 1
ATOM 1279 C CA . ARG A 1 183 ? -21.562 -16.016 -14.352 1 95.88 183 ARG A CA 1
ATOM 1280 C C . ARG A 1 183 ? -22.5 -15.344 -13.359 1 95.88 183 ARG A C 1
ATOM 1282 O O . ARG A 1 183 ? -22.969 -14.219 -13.594 1 95.88 183 ARG A O 1
ATOM 1289 N N . VAL A 1 184 ? -22.781 -16.062 -12.297 1 94.56 184 VAL A N 1
ATOM 1290 C CA . VAL A 1 184 ? -23.656 -15.516 -11.266 1 94.56 184 VAL A CA 1
ATOM 1291 C C . VAL A 1 184 ? -23 -14.281 -10.641 1 94.56 184 VAL A C 1
ATOM 1293 O O . VAL A 1 184 ? -23.656 -13.25 -10.461 1 94.56 184 VAL A O 1
ATOM 1296 N N . LEU A 1 185 ? -21.734 -14.391 -10.328 1 96.19 185 LEU A N 1
ATOM 1297 C CA . LEU A 1 185 ? -21.016 -13.273 -9.734 1 96.19 185 LEU A CA 1
ATOM 1298 C C . LEU A 1 185 ? -21 -12.07 -10.672 1 96.19 185 LEU A C 1
ATOM 1300 O O . LEU A 1 185 ? -21.188 -10.93 -10.234 1 96.19 185 LEU A O 1
ATOM 1304 N N . ARG A 1 186 ? -20.734 -12.359 -11.93 1 95.81 186 ARG A N 1
ATOM 1305 C CA . ARG A 1 186 ? -20.734 -11.281 -12.914 1 95.81 186 ARG A CA 1
ATOM 1306 C C . ARG A 1 186 ? -22.078 -10.57 -12.961 1 95.81 186 ARG A C 1
ATOM 1308 O O . ARG A 1 186 ? -22.141 -9.344 -12.961 1 95.81 186 ARG A O 1
ATOM 1315 N N . ARG A 1 187 ? -23.15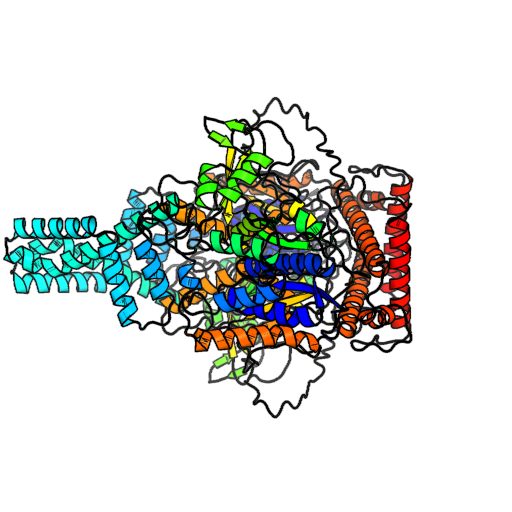6 -11.305 -12.953 1 94.06 187 ARG A N 1
ATOM 1316 C CA . ARG A 1 187 ? -24.5 -10.742 -13.023 1 94.06 187 ARG A CA 1
ATOM 1317 C C . ARG A 1 187 ? -24.859 -10 -11.734 1 94.06 187 ARG A C 1
ATOM 1319 O O . ARG A 1 187 ? -25.641 -9.055 -11.75 1 94.06 187 ARG A O 1
ATOM 1326 N N . ASN A 1 188 ? -24.297 -10.477 -10.68 1 94.5 188 ASN A N 1
ATOM 1327 C CA . ASN A 1 188 ? -24.594 -9.906 -9.367 1 94.5 188 ASN A CA 1
ATOM 1328 C C . ASN A 1 188 ? -23.531 -8.906 -8.938 1 94.5 188 ASN A C 1
ATOM 1330 O O . ASN A 1 188 ? -23.141 -8.867 -7.77 1 94.5 188 ASN A O 1
ATOM 1334 N N . LEU A 1 189 ? -22.969 -8.195 -9.891 1 96.31 189 LEU A N 1
ATOM 1335 C CA . LEU A 1 189 ? -22.047 -7.094 -9.656 1 96.31 189 LEU A CA 1
ATOM 1336 C C . LEU A 1 189 ? -20.828 -7.562 -8.859 1 96.31 189 LEU A C 1
ATOM 1338 O O . LEU A 1 189 ? -20.438 -6.926 -7.883 1 96.31 189 LEU A O 1
ATOM 1342 N N . MET A 1 190 ? -20.312 -8.742 -9.148 1 96.25 190 MET A N 1
ATOM 1343 C CA . MET A 1 190 ? -19.031 -9.281 -8.719 1 96.25 190 MET A CA 1
ATOM 1344 C C . MET A 1 190 ? -19.109 -9.766 -7.27 1 96.25 190 MET A C 1
ATOM 1346 O O . MET A 1 190 ? -18.109 -9.711 -6.547 1 96.25 190 MET A O 1
ATOM 1350 N N . GLY A 1 191 ? -20.266 -10.039 -6.77 1 95.62 191 GLY A N 1
ATOM 1351 C CA . GLY A 1 191 ? -20.391 -10.555 -5.414 1 95.62 191 GLY A CA 1
ATOM 1352 C C . GLY A 1 191 ? -21.438 -11.648 -5.289 1 95.62 191 GLY A C 1
ATOM 1353 O O . GLY A 1 191 ? -22.328 -11.766 -6.129 1 95.62 191 GLY A O 1
ATOM 1354 N N . LEU A 1 192 ? -21.328 -12.469 -4.223 1 94.38 192 LEU A N 1
ATOM 1355 C CA . LEU A 1 192 ? -22.297 -13.523 -3.938 1 94.38 192 LEU A CA 1
ATOM 1356 C C . LEU A 1 192 ? -23.562 -12.945 -3.32 1 94.38 192 LEU A C 1
ATOM 1358 O O . LEU A 1 192 ? -24.656 -13.484 -3.514 1 94.38 192 LEU A O 1
ATOM 1362 N N . CYS A 1 193 ? -23.328 -11.852 -2.553 1 93 193 CYS A N 1
ATOM 1363 C CA . CYS A 1 193 ? -24.438 -11.188 -1.864 1 93 193 CYS A CA 1
ATOM 1364 C C . CYS A 1 193 ? -24.547 -9.734 -2.297 1 93 193 CYS A C 1
ATOM 1366 O O . CYS A 1 193 ? -23.562 -9 -2.283 1 93 193 CYS A O 1
ATOM 1368 N N . THR A 1 194 ? -25.688 -9.32 -2.623 1 91.44 194 THR A N 1
ATOM 1369 C CA . THR A 1 194 ? -25.891 -7.922 -3.002 1 91.44 194 THR A CA 1
ATOM 1370 C C . THR A 1 194 ? -26.219 -7.074 -1.777 1 91.44 194 THR A C 1
ATOM 1372 O O . THR A 1 194 ? -26.078 -5.848 -1.811 1 91.44 194 THR A O 1
ATOM 1375 N N . GLY A 1 195 ? -26.703 -7.734 -0.723 1 85.88 195 GLY A N 1
ATOM 1376 C CA . GLY A 1 195 ? -27.109 -7.031 0.482 1 85.88 195 GLY A CA 1
ATOM 1377 C C . GLY A 1 195 ? -28.594 -6.707 0.508 1 85.88 195 GLY A C 1
ATOM 1378 O O . GLY A 1 195 ? -29.109 -6.203 1.51 1 85.88 195 GLY A O 1
ATOM 1379 N N . THR A 1 196 ? -29.266 -6.941 -0.624 1 82.31 196 THR A N 1
ATOM 1380 C CA . THR A 1 196 ? -30.703 -6.707 -0.696 1 82.31 196 THR A CA 1
ATOM 1381 C C . THR A 1 196 ? -31.453 -8.016 -0.925 1 82.31 196 THR A C 1
ATOM 1383 O O . THR A 1 196 ? -30.844 -9.031 -1.285 1 82.31 196 THR A O 1
ATOM 1386 N N . ALA A 1 197 ? -32.781 -7.941 -0.475 1 71.06 197 ALA A N 1
ATOM 1387 C CA . ALA A 1 197 ? -33.594 -9.156 -0.555 1 71.06 197 ALA A CA 1
ATOM 1388 C C . ALA A 1 197 ? -33.812 -9.578 -2.006 1 71.06 197 ALA A C 1
ATOM 1390 O O . ALA A 1 197 ? -34.094 -8.742 -2.863 1 71.06 197 ALA A O 1
ATOM 1391 N N . PRO A 1 198 ? -33.344 -10.789 -2.242 1 61.38 198 PRO A N 1
ATOM 1392 C CA . PRO A 1 198 ? -33.625 -11.258 -3.598 1 61.38 198 PRO A CA 1
ATOM 1393 C C . PRO A 1 198 ? -35.125 -11.273 -3.906 1 61.38 198 PRO A C 1
ATOM 1395 O O . PRO A 1 198 ? -35.938 -11.375 -2.99 1 61.38 198 PRO A O 1
ATOM 1398 N N . ASP A 1 199 ? -35.594 -10.664 -5.055 1 53.44 199 ASP A N 1
ATOM 1399 C CA . ASP A 1 199 ? -37 -10.648 -5.469 1 53.44 199 ASP A CA 1
ATOM 1400 C C . ASP A 1 199 ? -37.656 -12.016 -5.262 1 53.44 199 ASP A C 1
ATOM 1402 O O . ASP A 1 199 ? -37.875 -12.75 -6.223 1 53.44 199 ASP A O 1
ATOM 1406 N N . GLN A 1 200 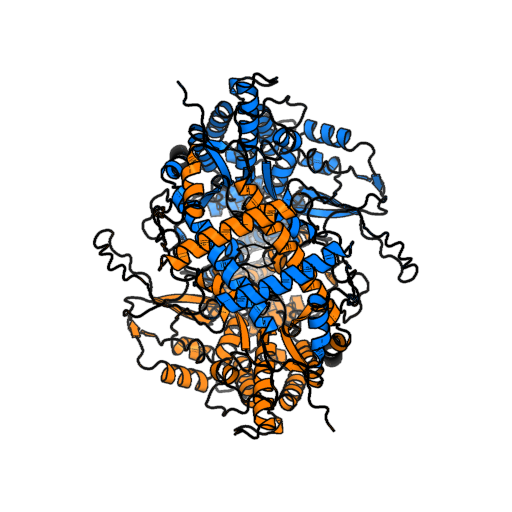? -37.25 -12.789 -4.402 1 50.03 200 GLN A N 1
ATOM 1407 C CA . GLN A 1 200 ? -37.969 -14.055 -4.367 1 50.03 200 GLN A CA 1
ATOM 1408 C C . GLN A 1 200 ? -39.219 -13.945 -3.504 1 50.03 200 GLN A C 1
ATOM 1410 O O . GLN A 1 200 ? -39.156 -13.625 -2.316 1 50.03 200 GLN A O 1
ATOM 1415 N N . PRO A 1 201 ? -40.406 -13.875 -4.145 1 45.56 201 PRO A N 1
ATOM 1416 C CA . PRO A 1 201 ? -41.719 -13.766 -3.498 1 45.56 201 PRO A CA 1
ATOM 1417 C C . PRO A 1 201 ? -41.844 -14.648 -2.254 1 45.56 201 PRO A C 1
ATOM 1419 O O . PRO A 1 201 ? -42.594 -14.336 -1.345 1 45.56 201 PRO A O 1
ATOM 1422 N N . ALA A 1 202 ? -41.469 -15.875 -2.326 1 43.88 202 ALA A N 1
ATOM 1423 C CA . ALA A 1 202 ? -42.031 -16.891 -1.437 1 43.88 202 ALA A CA 1
ATOM 1424 C C . ALA A 1 202 ? -41.438 -16.766 -0.031 1 43.88 202 ALA A C 1
ATOM 1426 O O . ALA A 1 202 ? -41.906 -17.422 0.904 1 43.88 202 ALA A O 1
ATOM 1427 N N . ARG A 1 203 ? -40.219 -16.422 0.172 1 47.69 203 ARG A N 1
ATOM 1428 C CA . ARG A 1 203 ? -39.625 -16.641 1.483 1 47.69 203 ARG A CA 1
ATOM 1429 C C . ARG A 1 203 ? -39.812 -15.438 2.393 1 47.69 203 ARG A C 1
ATOM 1431 O O . ARG A 1 203 ? -39.969 -14.312 1.914 1 47.69 203 ARG A O 1
ATOM 1438 N N . ARG A 1 204 ? -40.125 -15.664 3.637 1 49.94 204 ARG A N 1
ATOM 1439 C CA . ARG A 1 204 ? -40.281 -14.734 4.75 1 49.94 204 ARG A CA 1
ATOM 1440 C C . ARG A 1 204 ? -39.25 -13.617 4.676 1 49.94 204 ARG A C 1
ATOM 1442 O O . ARG A 1 204 ? -38.062 -13.875 4.383 1 49.94 204 ARG A O 1
ATOM 1449 N N . PRO A 1 205 ? -39.719 -12.406 4.641 1 55.66 205 PRO A N 1
ATOM 1450 C CA . PRO A 1 205 ? -38.844 -11.234 4.488 1 55.66 205 PRO A CA 1
ATOM 1451 C C . PRO A 1 205 ? -37.656 -11.258 5.434 1 55.66 205 PRO A C 1
ATOM 1453 O O . PRO A 1 205 ? -37.812 -11.203 6.652 1 55.66 205 PRO A O 1
ATOM 1456 N N . ARG A 1 206 ? -36.625 -12.07 5.188 1 64.88 206 ARG A N 1
ATOM 1457 C CA . ARG A 1 206 ? -35.438 -12.07 6.051 1 64.88 206 ARG A CA 1
ATOM 1458 C C . ARG A 1 206 ? -34.656 -10.773 5.906 1 64.88 206 ARG A C 1
ATOM 1460 O O . ARG A 1 206 ? -34.625 -10.172 4.832 1 64.88 206 ARG A O 1
ATOM 1467 N N . MET A 1 207 ? -34.312 -10.25 7.047 1 80.19 207 MET A N 1
ATOM 1468 C CA . MET A 1 207 ? -33.531 -9.023 7.109 1 80.19 207 MET A CA 1
ATOM 1469 C C . MET A 1 207 ? -32.156 -9.211 6.434 1 80.19 207 MET A C 1
ATOM 1471 O O . MET A 1 207 ? -31.484 -10.203 6.676 1 80.19 207 MET A O 1
ATOM 1475 N N . VAL A 1 208 ? -32 -8.414 5.418 1 90.44 208 VAL A N 1
ATOM 1476 C CA . VAL A 1 208 ? -30.766 -8.453 4.648 1 90.44 208 VAL A CA 1
ATOM 1477 C C . VAL A 1 208 ? -29.859 -7.289 5.051 1 90.44 208 VAL A C 1
ATOM 1479 O O . VAL A 1 208 ? -30.328 -6.316 5.648 1 90.44 208 VAL A O 1
ATOM 1482 N N . LEU A 1 209 ? -28.719 -7.375 4.762 1 92.06 209 LEU A N 1
ATOM 1483 C CA . LEU A 1 209 ? -27.656 -6.52 5.285 1 92.06 209 LEU A CA 1
ATOM 1484 C C . LEU A 1 209 ? -27.953 -5.051 5.016 1 92.06 209 LEU A C 1
ATOM 1486 O O . LEU A 1 209 ? -28.047 -4.246 5.945 1 92.06 209 LEU A O 1
ATOM 1490 N N . THR A 1 210 ? -28.156 -4.609 3.764 1 95.19 210 THR A N 1
ATOM 1491 C CA . THR A 1 210 ? -28.312 -3.207 3.402 1 95.19 210 THR A CA 1
ATOM 1492 C C . THR A 1 210 ? -29.625 -2.652 3.951 1 95.19 210 THR A C 1
ATOM 1494 O O . THR A 1 210 ? -29.688 -1.493 4.367 1 95.19 210 THR A O 1
ATOM 1497 N N . ASP A 1 211 ? -30.656 -3.467 3.967 1 93.56 211 ASP A N 1
ATOM 1498 C CA . ASP A 1 211 ? -31.922 -3.053 4.555 1 93.56 211 ASP A CA 1
ATOM 1499 C C . ASP A 1 211 ? -31.797 -2.861 6.066 1 93.56 211 ASP A C 1
ATOM 1501 O O . ASP A 1 211 ? -32.312 -1.896 6.621 1 93.56 211 ASP A O 1
ATOM 1505 N N . TRP A 1 212 ? -31.188 -3.842 6.637 1 93.81 212 TRP A N 1
ATOM 1506 C CA . TRP A 1 212 ? -30.953 -3.732 8.07 1 93.81 212 TRP A CA 1
ATOM 1507 C C . TRP A 1 212 ? -30.156 -2.479 8.406 1 93.81 212 TRP A C 1
ATOM 1509 O O . TRP A 1 212 ? -30.453 -1.784 9.383 1 93.81 212 TRP A O 1
ATOM 1519 N N . LEU A 1 213 ? -29.141 -2.189 7.645 1 95.38 213 LEU A N 1
ATOM 1520 C CA . LEU A 1 213 ? -28.297 -1.013 7.855 1 95.38 213 LEU A CA 1
ATOM 1521 C C . LEU A 1 213 ? -29.125 0.265 7.746 1 95.38 213 LEU A C 1
ATOM 1523 O O . LEU A 1 213 ? -28.984 1.172 8.57 1 95.38 213 LEU A O 1
ATOM 1527 N N . HIS A 1 214 ? -29.953 0.319 6.711 1 96.56 214 HIS A N 1
ATOM 1528 C CA . HIS A 1 214 ? -30.797 1.495 6.527 1 96.56 214 HIS A CA 1
ATOM 1529 C C . HIS A 1 214 ? -31.719 1.703 7.723 1 96.56 214 HIS A C 1
ATOM 1531 O O . HIS A 1 214 ? -31.797 2.807 8.266 1 96.56 214 HIS A O 1
ATOM 1537 N N . GLU A 1 215 ? -32.375 0.659 8.109 1 95.56 215 GLU A N 1
ATOM 1538 C CA . GLU A 1 215 ? -33.281 0.748 9.234 1 95.56 215 GLU A CA 1
ATOM 1539 C C . GLU A 1 215 ? -32.562 1.15 10.516 1 95.56 215 GLU A C 1
ATOM 1541 O O . GLU A 1 215 ? -33.094 1.948 11.297 1 95.56 215 GLU A O 1
ATOM 1546 N N . THR A 1 216 ? -31.469 0.566 10.672 1 96.56 216 THR A N 1
ATOM 1547 C CA . THR A 1 216 ? -30.688 0.85 11.875 1 96.56 216 THR A CA 1
ATOM 1548 C C . THR A 1 216 ? -30.234 2.307 11.891 1 96.56 216 THR A C 1
ATOM 1550 O O . THR A 1 216 ? -30.344 2.984 12.914 1 96.56 216 THR A O 1
ATOM 1553 N N . LEU A 1 217 ? -29.75 2.826 10.789 1 98.38 217 LEU A N 1
ATOM 1554 C CA . LEU A 1 217 ? -29.266 4.203 10.719 1 98.38 217 LEU A CA 1
ATOM 1555 C C . LEU A 1 217 ? -30.422 5.184 10.945 1 98.38 217 LEU A C 1
ATOM 1557 O O . LEU A 1 217 ? -30.25 6.184 11.648 1 98.38 217 LEU A O 1
ATOM 1561 N N . GLN A 1 218 ? -31.578 4.859 10.352 1 98.06 218 GLN A N 1
ATOM 1562 C CA . GLN A 1 218 ? -32.75 5.707 10.539 1 98.06 218 GLN A CA 1
ATOM 1563 C C . GLN A 1 218 ? -33.188 5.703 11.992 1 98.06 218 GLN A C 1
ATOM 1565 O O . GLN A 1 218 ? -33.5 6.758 12.562 1 98.06 218 GLN A O 1
ATOM 1570 N N . ALA A 1 219 ? -33.188 4.535 12.562 1 97.94 219 ALA A N 1
ATOM 1571 C CA . ALA A 1 219 ? -33.625 4.406 13.961 1 97.94 219 ALA A CA 1
ATOM 1572 C C . ALA A 1 219 ? -32.656 5.172 14.883 1 97.94 219 ALA A C 1
ATOM 1574 O O . ALA A 1 219 ? -33.125 5.949 15.734 1 97.94 219 ALA A O 1
ATOM 1575 N N . LEU A 1 220 ? -31.422 4.996 14.758 1 98.5 220 LEU A N 1
ATOM 1576 C CA . LEU A 1 220 ? -30.422 5.586 15.641 1 98.5 220 LEU A CA 1
ATOM 1577 C C . LEU A 1 220 ? -30.406 7.105 15.516 1 98.5 220 LEU A C 1
ATOM 1579 O O . LEU A 1 220 ? -30.219 7.812 16.516 1 98.5 220 LEU A O 1
ATOM 1583 N N . SER A 1 221 ? -30.609 7.648 14.312 1 98.56 221 SER A N 1
ATOM 1584 C CA . SER A 1 221 ? -30.531 9.086 14.078 1 98.56 221 SER A CA 1
ATOM 1585 C C . SER A 1 221 ? -31.859 9.773 14.414 1 98.56 221 SER A C 1
ATOM 1587 O O . SER A 1 221 ? -31.906 10.992 14.547 1 98.56 221 SER A O 1
ATOM 1589 N N . GLY A 1 222 ? -32.906 9.008 14.438 1 97.88 222 GLY A N 1
ATOM 1590 C CA . GLY A 1 222 ? -34.25 9.562 14.703 1 97.88 222 GLY A CA 1
ATOM 1591 C C . GLY A 1 222 ? -34.938 10.094 13.461 1 97.88 222 GLY A C 1
ATOM 1592 O O . GLY A 1 222 ? -35.969 10.766 13.562 1 97.88 222 GLY A O 1
ATOM 1593 N N . LYS A 1 223 ? -34.406 9.812 12.352 1 96.88 223 LYS A N 1
ATOM 1594 C CA . LYS A 1 223 ? -35 10.297 11.102 1 96.88 223 LYS A CA 1
ATOM 1595 C C . LYS A 1 223 ? -36.062 9.344 10.594 1 96.88 223 LYS A C 1
ATOM 1597 O O . LYS A 1 223 ? -36.062 8.156 10.891 1 96.88 223 LYS A O 1
ATOM 1602 N N . ALA A 1 224 ? -36.906 9.914 9.789 1 95.44 224 ALA A N 1
ATOM 1603 C CA . ALA A 1 224 ? -37.969 9.109 9.195 1 95.44 224 ALA A CA 1
ATOM 1604 C C . ALA A 1 224 ? -37.406 8.102 8.195 1 95.44 224 ALA A C 1
ATOM 1606 O O . ALA A 1 224 ? -36.375 8.359 7.562 1 95.44 224 ALA A O 1
ATOM 1607 N N . SER A 1 225 ? -38.031 6.992 8.023 1 91.69 225 SER A N 1
ATOM 1608 C CA . SER A 1 225 ? -37.562 5.898 7.184 1 91.69 225 SER A CA 1
ATOM 1609 C C . SER A 1 225 ? -37.531 6.312 5.715 1 91.69 225 SER A C 1
ATOM 1611 O O . SER A 1 225 ? -36.719 5.801 4.945 1 91.69 225 SER A O 1
ATOM 1613 N N . GLY A 1 226 ? -38.344 7.238 5.383 1 92.06 226 GLY A N 1
ATOM 1614 C CA . GLY A 1 226 ? -38.438 7.633 3.984 1 92.06 226 GLY A CA 1
ATOM 1615 C C . GLY A 1 226 ? -37.406 8.672 3.598 1 92.06 226 GLY A C 1
ATOM 1616 O O . GLY A 1 226 ? -37.25 9.016 2.42 1 92.06 226 GLY A O 1
ATOM 1617 N N . GLN A 1 227 ? -36.688 9.172 4.547 1 94.94 227 GLN A N 1
ATOM 1618 C CA . GLN A 1 227 ? -35.625 10.156 4.316 1 94.94 227 GLN A CA 1
ATOM 1619 C C . GLN A 1 227 ? -34.281 9.641 4.785 1 94.94 227 GLN A C 1
ATOM 1621 O O . GLN A 1 227 ? -33.906 9.805 5.957 1 94.94 227 GLN A O 1
ATOM 1626 N N . PRO A 1 228 ? -33.531 9.188 3.855 1 97.69 228 PRO A N 1
ATOM 1627 C CA . PRO A 1 228 ? -32.25 8.586 4.277 1 97.69 228 PRO A CA 1
ATOM 1628 C C . PRO A 1 228 ? -31.375 9.57 5.035 1 97.69 228 PRO A C 1
ATOM 1630 O O . PRO A 1 228 ? -31.344 10.758 4.707 1 97.69 228 PRO A O 1
ATOM 1633 N N . LEU A 1 229 ? -30.672 9.078 6.055 1 98.62 229 LEU A N 1
ATOM 1634 C CA . LEU A 1 229 ? -29.656 9.859 6.762 1 98.62 229 LEU A CA 1
ATOM 1635 C C . LEU A 1 229 ? -28.531 10.273 5.82 1 98.62 229 LEU A C 1
ATOM 1637 O O . LEU A 1 229 ? -27.953 9.43 5.125 1 98.62 229 LEU A O 1
ATOM 1641 N N . THR A 1 230 ? -28.203 11.57 5.711 1 98.69 230 THR A N 1
ATOM 1642 C CA . THR A 1 230 ? -27.156 12.078 4.832 1 98.69 230 THR A CA 1
ATOM 1643 C C . THR A 1 230 ? -25.984 12.648 5.641 1 98.69 230 THR A C 1
ATOM 1645 O O . THR A 1 230 ? -26.109 12.844 6.852 1 98.69 230 THR A O 1
ATOM 1648 N N . PHE A 1 231 ? -24.938 12.852 5.027 1 98.69 231 PHE A N 1
ATOM 1649 C CA . PHE A 1 231 ? -23.781 13.453 5.688 1 98.69 231 PHE A CA 1
ATOM 1650 C C . PHE A 1 231 ? -24.094 14.875 6.133 1 98.69 231 PHE A C 1
ATOM 1652 O O . PHE A 1 231 ? -23.578 15.344 7.145 1 98.69 231 PHE A O 1
ATOM 1659 N N . GLY A 1 232 ? -24.906 15.594 5.375 1 98.38 232 GLY A N 1
ATOM 1660 C CA . GLY A 1 232 ? -25.359 16.922 5.785 1 98.38 232 GLY A CA 1
ATOM 1661 C C . GLY A 1 232 ? -26.062 16.922 7.125 1 98.38 232 GLY A C 1
ATOM 1662 O O . GLY A 1 232 ? -25.906 17.844 7.914 1 98.38 232 GLY A O 1
ATOM 1663 N N . ASP A 1 233 ? -26.875 15.859 7.371 1 98.31 233 ASP A N 1
ATOM 1664 C CA . ASP A 1 233 ? -27.547 15.719 8.656 1 98.31 233 ASP A CA 1
ATOM 1665 C C . ASP A 1 233 ? -26.531 15.617 9.797 1 98.31 233 ASP A C 1
ATOM 1667 O O . ASP A 1 233 ? -26.797 16.094 10.906 1 98.31 233 ASP A O 1
ATOM 1671 N N . LEU A 1 234 ? -25.438 14.953 9.578 1 98.69 234 LEU A N 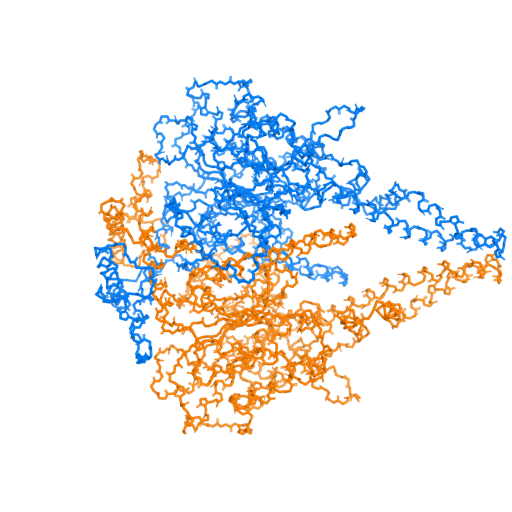1
ATOM 1672 C CA . LEU A 1 234 ? -24.391 14.836 10.586 1 98.69 234 LEU A CA 1
ATOM 1673 C C . LEU A 1 234 ? -23.703 16.172 10.805 1 98.69 234 LEU A C 1
ATOM 1675 O O . LEU A 1 234 ? -23.5 16.594 11.953 1 98.69 234 LEU A O 1
ATOM 1679 N N . TRP A 1 235 ? -23.359 16.828 9.703 1 98.12 235 TRP A N 1
ATOM 1680 C CA . TRP A 1 235 ? -22.578 18.047 9.734 1 98.12 235 TRP A CA 1
ATOM 1681 C C . TRP A 1 235 ? -23.344 19.172 10.445 1 98.12 235 TRP A C 1
ATOM 1683 O O . TRP A 1 235 ? -22.734 20 11.125 1 98.12 235 TRP A O 1
ATOM 1693 N N . THR A 1 236 ? -24.641 19.172 10.352 1 97.62 236 THR A N 1
ATOM 1694 C CA . THR A 1 236 ? -25.453 20.266 10.867 1 97.62 236 THR A CA 1
ATOM 1695 C C . THR A 1 236 ? -26.281 19.812 12.055 1 97.62 236 THR A C 1
ATOM 1697 O O . THR A 1 236 ? -27.297 20.438 12.383 1 97.62 236 THR A O 1
ATOM 1700 N N . ALA A 1 237 ? -25.938 18.703 12.633 1 97.88 237 ALA A N 1
ATOM 1701 C CA . ALA A 1 237 ? -26.656 18.203 13.797 1 97.88 237 ALA A CA 1
ATOM 1702 C C . ALA A 1 237 ? -26.672 19.219 14.922 1 97.88 237 ALA A C 1
ATOM 1704 O O . ALA A 1 237 ? -25.828 20.125 14.969 1 97.88 237 ALA A O 1
ATOM 1705 N N . GLU A 1 238 ? -27.625 19.047 15.781 1 96.69 238 GLU A N 1
ATOM 1706 C CA . GLU A 1 238 ? -27.719 19.922 16.938 1 96.69 238 GLU A CA 1
ATOM 1707 C C . GLU A 1 238 ? -26.438 19.891 17.766 1 96.69 238 GLU A C 1
ATOM 1709 O O . GLU A 1 238 ? -25.781 18.844 17.859 1 96.69 238 GLU A O 1
ATOM 1714 N N . ARG A 1 239 ? -26.125 20.984 18.328 1 95.69 239 ARG A N 1
ATOM 1715 C CA . ARG A 1 239 ? -24.922 21.062 19.141 1 95.69 239 ARG A CA 1
ATOM 1716 C C . ARG A 1 239 ? -25.266 21.078 20.625 1 95.69 239 ARG A C 1
ATOM 1718 O O . ARG A 1 239 ? -26.281 21.656 21.031 1 95.69 239 ARG A O 1
ATOM 1725 N N . TYR A 1 240 ? -24.453 20.422 21.438 1 94.62 240 TYR A N 1
ATOM 1726 C CA . TYR A 1 240 ? -24.609 20.469 22.891 1 94.62 240 TYR A CA 1
ATOM 1727 C C . TYR A 1 240 ? -24.25 21.859 23.422 1 94.62 240 TYR A C 1
ATOM 1729 O O . TYR A 1 240 ? -23.469 22.594 22.812 1 94.62 240 TYR A O 1
ATOM 1737 N N . PRO A 1 241 ? -24.891 22.188 24.562 1 91.12 241 PRO A N 1
ATOM 1738 C CA . PRO A 1 241 ? -24.422 23.422 25.219 1 91.12 241 PRO A CA 1
ATOM 1739 C C . PRO A 1 241 ? -22.938 23.359 25.578 1 91.12 241 PRO A C 1
ATOM 1741 O O . PRO A 1 241 ? -22.484 22.375 26.172 1 91.12 241 PRO A O 1
ATOM 1744 N N . GLY A 1 242 ? -22.219 24.375 25.172 1 90 242 GLY A N 1
ATOM 1745 C CA . GLY A 1 242 ? -20.812 24.438 25.516 1 90 242 GLY A CA 1
ATOM 1746 C C . GLY A 1 242 ? -19.938 23.578 24.625 1 90 242 GLY A C 1
ATOM 1747 O O . GLY A 1 242 ? -18.766 23.344 24.938 1 90 242 GLY A O 1
ATOM 1748 N N . GLU A 1 243 ? -20.5 23.031 23.594 1 93.88 243 GLU A N 1
ATOM 1749 C CA . GLU A 1 243 ? -19.734 22.219 22.672 1 93.88 243 GLU A CA 1
ATOM 1750 C C . GLU A 1 243 ? -18.609 23.016 22.031 1 93.88 243 GLU A C 1
ATOM 1752 O O . GLU A 1 243 ? -18.797 24.172 21.656 1 93.88 243 GLU A O 1
ATOM 1757 N N . PRO A 1 244 ? -17.359 22.422 22 1 93.5 244 PRO A N 1
ATOM 1758 C CA . PRO A 1 244 ? -16.25 23.141 21.359 1 93.5 244 PRO A CA 1
ATOM 1759 C C . PRO A 1 244 ? -16.531 23.469 19.906 1 93.5 244 PRO A C 1
ATOM 1761 O O . PRO A 1 244 ? -17.125 22.672 19.188 1 93.5 244 PRO A O 1
ATOM 1764 N N . GLY A 1 245 ? -16.016 24.625 19.516 1 90.12 245 GLY A N 1
ATOM 1765 C CA . GLY A 1 245 ? -16.219 25.078 18.156 1 90.12 245 GLY A CA 1
ATOM 1766 C C . GLY A 1 245 ? -15.562 24.203 17.109 1 90.12 245 GLY A C 1
ATOM 1767 O O . GLY A 1 245 ? -14.43 23.75 17.312 1 90.12 245 GLY A O 1
ATOM 1768 N N . SER A 1 246 ? -16.328 23.859 16.078 1 90.94 246 SER A N 1
ATOM 1769 C CA . SER A 1 246 ? -15.859 23.141 14.898 1 90.94 246 SER A CA 1
ATOM 1770 C C . SER A 1 246 ? -16.734 23.422 13.68 1 90.94 246 SER A C 1
ATOM 1772 O O . SER A 1 246 ? -17.859 23.922 13.82 1 90.94 246 SER A O 1
ATOM 1774 N N . ASP A 1 247 ? -16.172 23.219 12.523 1 88.56 247 ASP A N 1
ATOM 1775 C CA . ASP A 1 247 ? -16.906 23.516 11.297 1 88.56 247 ASP A CA 1
ATOM 1776 C C . ASP A 1 247 ? -18.141 22.625 11.172 1 88.56 247 ASP A C 1
ATOM 1778 O O . ASP A 1 247 ? -19.188 23.062 10.68 1 88.56 247 ASP A O 1
ATOM 1782 N N . ARG A 1 248 ? -18 21.375 11.609 1 95.5 248 ARG A N 1
ATOM 1783 C CA . ARG A 1 248 ? -19.062 20.391 11.539 1 95.5 248 ARG A CA 1
ATOM 1784 C C . ARG A 1 248 ? -19.391 19.828 12.922 1 95.5 248 ARG A C 1
ATOM 1786 O O . ARG A 1 248 ? -18.5 19.734 13.781 1 95.5 248 ARG A O 1
ATOM 1793 N N . ALA A 1 249 ? -20.672 19.547 13.125 1 97.06 249 ALA A N 1
ATOM 1794 C CA . ALA A 1 249 ? -21.062 18.984 14.422 1 97.06 249 ALA A CA 1
ATOM 1795 C C . ALA A 1 249 ? -20.531 17.578 14.602 1 97.06 249 ALA A C 1
ATOM 1797 O O . ALA A 1 249 ? -19.844 17.281 15.586 1 97.06 249 ALA A O 1
ATOM 1798 N N . VAL A 1 250 ? -20.844 16.719 13.656 1 97.69 250 VAL A N 1
ATOM 1799 C CA . VAL A 1 250 ? -20.328 15.367 13.609 1 97.69 250 VAL A CA 1
ATOM 1800 C C . VAL A 1 250 ? -19.781 15.078 12.211 1 97.69 250 VAL A C 1
ATOM 1802 O O . VAL A 1 250 ? -20.453 15.312 11.211 1 97.69 250 VAL A O 1
ATOM 1805 N N . THR A 1 251 ? -18.547 14.664 12.172 1 97 251 THR A N 1
ATOM 1806 C CA . THR A 1 251 ? -17.922 14.297 10.898 1 97 251 THR A CA 1
ATOM 1807 C C . THR A 1 251 ? -17.75 12.781 10.805 1 97 251 THR A C 1
ATOM 1809 O O . THR A 1 251 ? -17.297 12.141 11.758 1 97 251 THR A O 1
ATOM 1812 N N . LEU A 1 252 ? -18.203 12.203 9.734 1 98.06 252 LEU A N 1
ATOM 1813 C CA . LEU A 1 252 ? -18 10.789 9.414 1 98.06 252 LEU A CA 1
ATOM 1814 C C . LEU A 1 252 ? -17.188 10.633 8.133 1 98.06 252 LEU A C 1
ATOM 1816 O O . LEU A 1 252 ? -17.5 11.242 7.109 1 98.06 252 LEU A O 1
ATOM 1820 N N . LYS A 1 253 ? -16.109 9.969 8.242 1 96.19 253 LYS A N 1
ATOM 1821 C CA . LYS A 1 253 ? -15.281 9.688 7.074 1 96.19 253 LYS A CA 1
ATOM 1822 C C . LYS A 1 253 ? -15.055 8.195 6.902 1 96.19 253 LYS A C 1
ATOM 1824 O O . LYS A 1 253 ? -14.828 7.477 7.883 1 96.19 253 LYS A O 1
ATOM 1829 N N . MET A 1 254 ? -15.188 7.73 5.727 1 96.25 254 MET A N 1
ATOM 1830 C CA . MET A 1 254 ? -14.953 6.328 5.387 1 96.25 254 MET A CA 1
ATOM 1831 C C . MET A 1 254 ? -14.062 6.207 4.152 1 96.25 254 MET A C 1
ATOM 1833 O O . MET A 1 254 ? -13.859 7.184 3.432 1 96.25 254 MET A O 1
ATOM 1837 N N . ILE A 1 255 ? -13.516 5.039 3.959 1 95.25 255 ILE A N 1
ATOM 1838 C CA . ILE A 1 255 ? -12.633 4.809 2.824 1 95.25 255 ILE A CA 1
ATOM 1839 C C . ILE A 1 255 ? -13.234 3.76 1.898 1 95.25 255 ILE A C 1
ATOM 1841 O O . ILE A 1 255 ? -13.805 2.766 2.361 1 95.25 255 ILE A O 1
ATOM 1845 N N . THR A 1 256 ? -13.203 3.988 0.646 1 96.62 256 THR A N 1
ATOM 1846 C CA . THR A 1 256 ? -13.5 3.012 -0.398 1 96.62 256 THR A CA 1
ATOM 1847 C C . THR A 1 256 ? -12.344 2.92 -1.395 1 96.62 256 THR A C 1
ATOM 1849 O O . THR A 1 256 ? -11.344 3.627 -1.262 1 96.62 256 THR A O 1
ATOM 1852 N N . THR A 1 257 ? -12.414 1.961 -2.318 1 97.06 257 THR A N 1
ATOM 1853 C CA . THR A 1 257 ? -11.336 1.784 -3.285 1 97.06 257 THR A CA 1
ATOM 1854 C C . THR A 1 257 ? -11.891 1.759 -4.707 1 97.06 257 THR A C 1
ATOM 1856 O O . THR A 1 257 ? -12.727 0.915 -5.043 1 97.06 257 THR A O 1
ATOM 1859 N N . GLY A 1 258 ? -11.469 2.738 -5.48 1 96.12 258 GLY A N 1
ATOM 1860 C CA . GLY A 1 258 ? -11.742 2.674 -6.91 1 96.12 258 GLY A CA 1
ATOM 1861 C C . GLY A 1 258 ? -10.82 1.726 -7.648 1 96.12 258 GLY A C 1
ATOM 1862 O O . GLY A 1 258 ? -9.688 2.082 -7.977 1 96.12 258 GLY A O 1
ATOM 1863 N N . ILE A 1 259 ? -11.344 0.616 -8.039 1 95.81 259 ILE A N 1
ATOM 1864 C CA . ILE A 1 259 ? -10.539 -0.46 -8.617 1 95.81 259 ILE A CA 1
ATOM 1865 C C . ILE A 1 259 ? -10.164 -0.111 -10.055 1 95.81 259 ILE A C 1
ATOM 1867 O O . ILE A 1 259 ? -9.039 -0.369 -10.492 1 95.81 259 ILE A O 1
ATOM 1871 N N . SER A 1 260 ? -11.039 0.494 -10.758 1 94.25 260 SER A N 1
ATOM 1872 C CA . SER A 1 260 ? -10.812 0.828 -12.156 1 94.25 260 SER A CA 1
ATOM 1873 C C . SER A 1 260 ? -9.711 1.875 -12.305 1 94.25 260 SER A C 1
ATOM 1875 O O . SER A 1 260 ? -8.93 1.831 -13.258 1 94.25 260 SER A O 1
ATOM 1877 N N . HIS A 1 261 ? -9.648 2.75 -11.344 1 92.44 261 HIS A N 1
ATOM 1878 C CA . HIS A 1 261 ? -8.633 3.797 -11.375 1 92.44 261 HIS A CA 1
ATOM 1879 C C . HIS A 1 261 ? -7.473 3.463 -10.445 1 92.44 261 HIS A C 1
ATOM 1881 O O . HIS A 1 261 ? -6.484 4.199 -10.391 1 92.44 261 HIS A O 1
ATOM 1887 N N . GLN A 1 262 ? -7.598 2.414 -9.68 1 92.44 262 GLN A N 1
ATOM 1888 C CA . GLN A 1 262 ? -6.59 1.973 -8.727 1 92.44 262 GLN A CA 1
ATOM 1889 C C . GLN A 1 262 ? -6.254 3.08 -7.73 1 92.44 262 GLN A C 1
ATOM 1891 O O . GLN A 1 262 ? -5.082 3.404 -7.531 1 92.44 262 GLN A O 1
ATOM 1896 N N . GLU A 1 263 ? -7.316 3.59 -7.094 1 93.06 263 GLU A N 1
ATOM 1897 C CA . GLU A 1 263 ? -7.148 4.719 -6.184 1 93.06 263 GLU A CA 1
ATOM 1898 C C . GLU A 1 263 ? -7.992 4.543 -4.922 1 93.06 263 GLU A C 1
ATOM 1900 O O . GLU A 1 263 ? -9.148 4.133 -4.996 1 93.06 263 GLU A O 1
ATOM 1905 N N . PRO A 1 264 ? -7.41 4.801 -3.744 1 93 264 PRO A N 1
ATOM 1906 C CA . PRO A 1 264 ? -8.258 4.941 -2.559 1 93 264 PRO A CA 1
ATOM 1907 C C . PRO A 1 264 ? -9.109 6.211 -2.59 1 93 264 PRO A C 1
ATOM 1909 O O . PRO A 1 264 ? -8.664 7.246 -3.096 1 93 264 PRO A O 1
ATOM 1912 N N . ARG A 1 265 ? -10.266 6.137 -2.119 1 93.5 265 ARG A N 1
ATOM 1913 C CA . ARG A 1 265 ? -11.156 7.285 -2.074 1 93.5 265 ARG A CA 1
ATOM 1914 C C . ARG A 1 265 ? -11.773 7.449 -0.69 1 93.5 265 ARG A C 1
ATOM 1916 O O . ARG A 1 265 ? -12.062 6.457 -0.014 1 93.5 265 ARG A O 1
ATOM 1923 N N . SER A 1 266 ? -11.984 8.656 -0.321 1 93.38 266 SER A N 1
ATOM 1924 C CA . SER A 1 266 ? -12.695 8.953 0.92 1 93.38 266 SER A CA 1
ATOM 1925 C C . SER A 1 266 ? -14.164 9.242 0.657 1 93.38 266 SER A C 1
ATOM 1927 O O . SER A 1 266 ? -14.523 9.766 -0.403 1 93.38 266 SER A O 1
ATOM 1929 N N . LEU A 1 267 ? -14.938 8.852 1.563 1 96.06 267 LEU A N 1
ATOM 1930 C CA . LEU A 1 267 ? -16.375 9.117 1.513 1 96.06 267 LEU A CA 1
ATOM 1931 C C . LEU A 1 267 ? -16.797 9.992 2.688 1 96.06 267 LEU A C 1
ATOM 1933 O O . LEU A 1 267 ? -16.312 9.812 3.809 1 96.06 267 LEU A O 1
ATOM 1937 N N . PRO A 1 268 ? -17.672 10.945 2.432 1 96.44 268 PRO A N 1
ATOM 1938 C CA . PRO A 1 268 ? -18.375 11.148 1.162 1 96.44 268 PRO A CA 1
ATOM 1939 C C . PRO A 1 268 ? -17.484 11.773 0.09 1 96.44 268 PRO A C 1
ATOM 1941 O O . PRO A 1 268 ? -16.438 12.359 0.407 1 96.44 268 PRO A O 1
ATOM 1944 N N . PHE A 1 269 ? -17.969 11.594 -1.204 1 93.38 269 PHE A N 1
ATOM 1945 C CA . PHE A 1 269 ? -17.281 12.289 -2.289 1 93.38 269 PHE A CA 1
ATOM 1946 C C . PHE A 1 269 ? -17.5 13.789 -2.186 1 93.38 269 PHE A C 1
ATOM 1948 O O . PHE A 1 269 ? -18.641 14.266 -2.154 1 93.38 269 PHE A O 1
ATOM 1955 N N . GLU A 1 270 ? -16.453 14.492 -2.092 1 86 270 GLU A N 1
ATOM 1956 C CA . GLU A 1 270 ? -16.625 15.938 -1.982 1 86 270 GLU A CA 1
ATOM 1957 C C . GLU A 1 270 ? -16.156 16.641 -3.254 1 86 270 GLU A C 1
ATOM 1959 O O . GLU A 1 270 ? -16.656 17.719 -3.584 1 86 270 GLU A O 1
ATOM 1964 N N . SER A 1 271 ? -15.211 16.031 -4.004 1 79.94 271 SER A N 1
ATOM 1965 C CA . SER A 1 271 ? -14.641 16.703 -5.164 1 79.94 271 SER A CA 1
ATOM 1966 C C . SER A 1 271 ? -14.781 15.859 -6.422 1 79.94 271 SER A C 1
ATOM 1968 O O . SER A 1 271 ? -14.141 16.141 -7.441 1 79.94 271 SER A O 1
ATOM 1970 N N . ALA A 1 272 ? -15.469 14.828 -6.316 1 86.94 272 ALA A N 1
ATOM 1971 C CA . ALA A 1 272 ? -15.641 13.938 -7.461 1 86.94 272 ALA A CA 1
ATOM 1972 C C . ALA A 1 272 ? -17.109 13.656 -7.73 1 86.94 272 ALA A C 1
ATOM 1974 O O . ALA A 1 272 ? -17.891 13.445 -6.801 1 86.94 272 ALA A O 1
ATOM 1975 N N . LEU A 1 273 ? -17.391 13.742 -8.984 1 90.94 273 LEU A N 1
ATOM 1976 C CA . LEU A 1 273 ? -18.75 13.469 -9.398 1 90.94 273 LEU A CA 1
ATOM 1977 C C . LEU A 1 273 ? -18.844 12.141 -10.133 1 90.94 273 LEU A C 1
ATOM 1979 O O . LEU A 1 273 ? -18.062 11.875 -11.039 1 90.94 273 LEU A O 1
ATOM 1983 N N . PHE A 1 274 ? -19.703 11.391 -9.711 1 95.19 274 PHE A N 1
ATOM 1984 C CA . PHE A 1 274 ? -20 10.117 -10.359 1 95.19 274 PHE A CA 1
ATOM 1985 C C . PHE A 1 274 ? -21.5 10 -10.664 1 95.19 274 PHE A C 1
ATOM 1987 O O . PHE A 1 274 ? -22.312 10.734 -10.094 1 95.19 274 PHE A O 1
ATOM 1994 N N . TRP A 1 275 ? -21.828 9.141 -11.539 1 95.94 275 TRP A N 1
ATOM 1995 C CA . TRP A 1 275 ? -23.219 8.844 -11.906 1 95.94 275 TRP A CA 1
ATOM 1996 C C . TRP A 1 275 ? -23.578 7.402 -11.555 1 95.94 275 TRP A C 1
ATOM 1998 O O . TRP A 1 275 ? -22.688 6.562 -11.391 1 95.94 275 TRP A O 1
ATOM 2008 N N . PHE A 1 276 ? -24.828 7.145 -11.383 1 97.69 276 PHE A N 1
ATOM 2009 C CA . PHE A 1 276 ? -25.297 5.785 -11.125 1 97.69 276 PHE A CA 1
ATOM 2010 C C . PHE A 1 276 ? -26.516 5.469 -11.977 1 97.69 276 PHE A C 1
ATOM 2012 O O . PHE A 1 276 ? -27.172 6.375 -12.492 1 97.69 276 PHE A O 1
ATOM 2019 N N . ARG A 1 277 ? -26.766 4.258 -12.211 1 97.75 277 ARG A N 1
ATOM 2020 C CA . ARG A 1 277 ? -27.953 3.781 -12.898 1 97.75 277 ARG A CA 1
ATOM 2021 C C . ARG A 1 277 ? -28.984 3.23 -11.906 1 97.75 277 ARG A C 1
ATOM 2023 O O . ARG A 1 277 ? -28.625 2.506 -10.977 1 97.75 277 ARG A O 1
ATOM 2030 N N . ARG A 1 278 ? -30.25 3.549 -12.148 1 97.38 278 ARG A N 1
ATOM 2031 C CA . ARG A 1 278 ? -31.312 3.158 -11.227 1 97.38 278 ARG A CA 1
ATOM 2032 C C . ARG A 1 278 ? -31.375 1.642 -11.078 1 97.38 278 ARG A C 1
ATOM 2034 O O . ARG A 1 278 ? -31.469 1.126 -9.961 1 97.38 278 ARG A O 1
ATOM 2041 N N . LYS A 1 279 ? -31.25 0.916 -12.148 1 95.12 279 LYS A N 1
ATOM 2042 C CA . LYS A 1 279 ? -31.359 -0.54 -12.141 1 95.12 279 LYS A CA 1
ATOM 2043 C C . LYS A 1 279 ? -30.266 -1.172 -11.281 1 95.12 279 LYS A C 1
ATOM 2045 O O . LYS A 1 279 ? -30.531 -2.088 -10.508 1 95.12 279 LYS A O 1
ATOM 2050 N N . GLU A 1 280 ? -29.109 -0.71 -11.43 1 96.31 280 GLU A N 1
ATOM 2051 C CA . GLU A 1 280 ? -27.984 -1.234 -10.672 1 96.31 280 GLU A CA 1
ATOM 2052 C C . GLU A 1 280 ? -28.141 -0.933 -9.18 1 96.31 280 GLU A C 1
ATOM 2054 O O . GLU A 1 280 ? -27.875 -1.792 -8.336 1 96.31 280 GLU A O 1
ATOM 2059 N N . PHE A 1 281 ? -28.609 0.23 -8.859 1 97.31 281 PHE A N 1
ATOM 2060 C CA . PHE A 1 281 ? -28.703 0.638 -7.461 1 97.31 281 PHE A CA 1
ATOM 2061 C C . PHE A 1 281 ? -29.922 -0.004 -6.789 1 97.31 281 PHE A C 1
ATOM 2063 O O . PHE A 1 281 ? -29.906 -0.25 -5.578 1 97.31 281 PHE A O 1
ATOM 2070 N N . GLU A 1 282 ? -30.938 -0.311 -7.543 1 95.56 282 GLU A N 1
ATOM 2071 C CA . GLU A 1 282 ? -32.094 -1.021 -6.98 1 95.56 282 GLU A CA 1
ATOM 2072 C C . GLU A 1 282 ? -31.719 -2.447 -6.586 1 95.56 282 GLU A C 1
ATOM 2074 O O . GLU A 1 282 ? -32.375 -3.049 -5.727 1 95.56 282 GLU A O 1
ATOM 2079 N N . ALA A 1 283 ? -30.656 -2.908 -7.195 1 93.81 283 ALA A N 1
ATOM 2080 C CA . ALA A 1 283 ? -30.172 -4.238 -6.844 1 93.81 283 ALA A CA 1
ATOM 2081 C C . ALA A 1 283 ? -29.344 -4.195 -5.559 1 93.81 283 ALA A C 1
ATOM 2083 O O . ALA A 1 283 ? -29.141 -5.227 -4.914 1 93.81 283 ALA A O 1
ATOM 2084 N N . LEU A 1 284 ? -28.922 -3.045 -5.141 1 95.88 284 LEU A N 1
ATOM 2085 C CA . LEU A 1 284 ? -27.953 -2.953 -4.051 1 95.88 284 LEU A CA 1
ATOM 2086 C C . LEU A 1 284 ? -28.562 -2.264 -2.836 1 95.88 284 LEU A C 1
ATOM 2088 O O . LEU A 1 284 ? -28.109 -2.482 -1.706 1 95.88 284 LEU A O 1
ATOM 2092 N N . PHE A 1 285 ? -29.547 -1.397 -3.057 1 96.31 285 PHE A N 1
ATOM 2093 C CA . PHE A 1 285 ? -30.062 -0.54 -1.997 1 96.31 285 PHE A CA 1
ATOM 2094 C C . PHE A 1 285 ? -31.578 -0.628 -1.922 1 96.31 285 PHE A C 1
ATOM 2096 O O . PHE A 1 285 ? -32.219 -1.012 -2.895 1 96.31 285 PHE A O 1
ATOM 2103 N N . PRO A 1 286 ? -32.125 -0.29 -0.765 1 94.31 286 PRO A N 1
ATOM 2104 C CA . PRO A 1 286 ? -33.562 -0.25 -0.656 1 94.31 286 PRO A CA 1
ATOM 2105 C C . PRO A 1 286 ? -34.219 0.736 -1.632 1 94.31 286 PRO A C 1
ATOM 2107 O O . PRO A 1 286 ? -33.656 1.816 -1.87 1 94.31 286 PRO A O 1
ATOM 2110 N N . LYS A 1 287 ? -35.406 0.396 -2.068 1 94.5 287 LYS A N 1
ATOM 2111 C CA . LYS A 1 287 ? -36.094 1.194 -3.064 1 94.5 287 LYS A CA 1
ATOM 2112 C C . LYS A 1 287 ? -36.312 2.621 -2.568 1 94.5 287 LYS A C 1
ATOM 2114 O O . LYS A 1 287 ? -36.219 3.576 -3.336 1 94.5 287 LYS A O 1
ATOM 2119 N N . VAL A 1 288 ? -36.625 2.74 -1.318 1 95.19 288 VAL A N 1
ATOM 2120 C CA . VAL A 1 288 ? -36.938 4.043 -0.742 1 95.19 288 VAL A CA 1
ATOM 2121 C C . VAL A 1 288 ? -35.719 4.961 -0.859 1 95.19 288 VAL A C 1
ATOM 2123 O O . VAL A 1 288 ? -35.844 6.16 -1.11 1 95.19 288 VAL A O 1
ATOM 2126 N N . VAL A 1 289 ? -34.531 4.422 -0.646 1 96.88 289 VAL A N 1
ATOM 2127 C CA . VAL A 1 289 ? -33.312 5.203 -0.719 1 96.88 289 VAL A CA 1
ATOM 2128 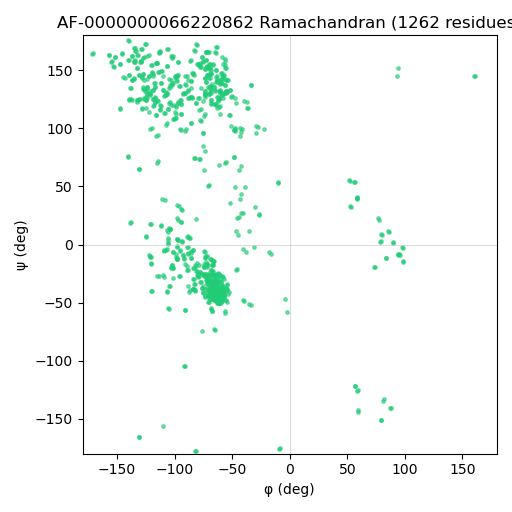C C . VAL A 1 289 ? -33.031 5.566 -2.172 1 96.88 289 VAL A C 1
ATOM 2130 O O . VAL A 1 289 ? -32.656 6.707 -2.473 1 96.88 289 VAL A O 1
ATOM 2133 N N . VAL A 1 290 ? -33.188 4.645 -3.096 1 97.38 290 VAL A N 1
ATOM 2134 C CA . VAL A 1 290 ? -32.938 4.879 -4.512 1 97.38 290 VAL A CA 1
ATOM 2135 C C . VAL A 1 290 ? -33.906 5.93 -5.051 1 97.38 290 VAL A C 1
ATOM 2137 O O . VAL A 1 290 ? -33.5 6.828 -5.797 1 97.38 290 VAL A O 1
ATOM 2140 N N . ASP A 1 291 ? -35.156 5.801 -4.672 1 97.12 291 ASP A N 1
ATOM 2141 C CA . ASP A 1 291 ? -36.156 6.785 -5.09 1 97.12 291 ASP A CA 1
ATOM 2142 C C . ASP A 1 291 ? -35.781 8.188 -4.625 1 97.12 291 ASP A C 1
ATOM 2144 O O . ASP A 1 291 ? -35.875 9.148 -5.387 1 97.12 291 ASP A O 1
ATOM 2148 N N . TRP A 1 292 ? -35.375 8.227 -3.432 1 97.62 292 TRP A N 1
ATOM 2149 C CA . TRP A 1 292 ? -34.938 9.508 -2.879 1 97.62 292 TRP A CA 1
ATOM 2150 C C . TRP A 1 292 ? -33.75 10.07 -3.66 1 97.62 292 TRP A C 1
ATOM 2152 O O . TRP A 1 292 ? -33.719 11.258 -3.969 1 97.62 292 TRP A O 1
ATOM 2162 N N . MET A 1 293 ? -32.781 9.273 -3.984 1 97.94 293 MET A N 1
ATOM 2163 C CA . MET A 1 293 ? -31.594 9.695 -4.699 1 97.94 293 MET A CA 1
ATOM 2164 C C . MET A 1 293 ? -31.938 10.164 -6.109 1 97.94 293 MET A C 1
ATOM 2166 O O . MET A 1 293 ? -31.359 11.141 -6.598 1 97.94 293 MET A O 1
ATOM 2170 N N . VAL A 1 294 ? -32.781 9.438 -6.719 1 97.75 294 VAL A N 1
ATOM 2171 C CA . VAL A 1 294 ? -33.219 9.805 -8.062 1 97.75 294 VAL A CA 1
ATOM 2172 C C . VAL A 1 294 ? -33.938 11.156 -8.031 1 97.75 294 VAL A C 1
ATOM 2174 O O . VAL A 1 294 ? -33.719 12 -8.906 1 97.75 294 VAL A O 1
ATOM 2177 N N . GLU A 1 295 ? -34.781 11.367 -7.059 1 96.75 295 GLU A N 1
ATOM 2178 C CA . GLU A 1 295 ? -35.438 12.648 -6.902 1 96.75 295 GLU A CA 1
ATOM 2179 C C . GLU A 1 295 ? -34.469 13.781 -6.648 1 96.75 295 GLU A C 1
ATOM 2181 O O . GLU A 1 295 ? -34.562 14.859 -7.227 1 96.75 295 GLU A O 1
ATOM 2186 N N . LYS A 1 296 ? -33.5 13.492 -5.809 1 96 296 LYS A N 1
ATOM 2187 C CA . LYS A 1 296 ? -32.5 14.477 -5.48 1 96 296 LYS A CA 1
ATOM 2188 C C . LYS A 1 296 ? -31.625 14.812 -6.699 1 96 296 LYS A C 1
ATOM 2190 O O . LYS A 1 296 ? -31.203 15.961 -6.863 1 96 296 LYS A O 1
ATOM 2195 N N . ALA A 1 297 ? -31.297 13.859 -7.527 1 95.06 297 ALA A N 1
ATOM 2196 C CA . ALA A 1 297 ? -30.438 14.023 -8.703 1 95.06 297 ALA A CA 1
ATOM 2197 C C . ALA A 1 297 ? -31.125 14.883 -9.758 1 95.06 297 ALA A C 1
ATOM 2199 O O . ALA A 1 297 ? -30.453 15.586 -10.523 1 95.06 297 ALA A O 1
ATOM 2200 N N . GLY A 1 298 ? -32.469 14.867 -9.891 1 93.19 298 GLY A N 1
ATOM 2201 C CA . GLY A 1 298 ? -33.188 15.594 -10.922 1 93.19 298 GLY A CA 1
ATOM 2202 C C . GLY A 1 298 ? -33.188 14.875 -12.258 1 93.19 298 GLY A C 1
ATOM 2203 O O . GLY A 1 298 ? -33.438 13.656 -12.305 1 93.19 298 GLY A O 1
ATOM 2204 N N . GLU A 1 299 ? -32.906 15.617 -13.398 1 92.75 299 GLU A N 1
ATOM 2205 C CA . GLU A 1 299 ? -33.031 15.055 -14.742 1 92.75 299 GLU A CA 1
ATOM 2206 C C . GLU A 1 299 ? -31.812 14.172 -15.07 1 92.75 299 GLU A C 1
ATOM 2208 O O . GLU A 1 299 ? -30.672 14.602 -14.922 1 92.75 299 GLU A O 1
ATOM 2213 N N . PRO A 1 30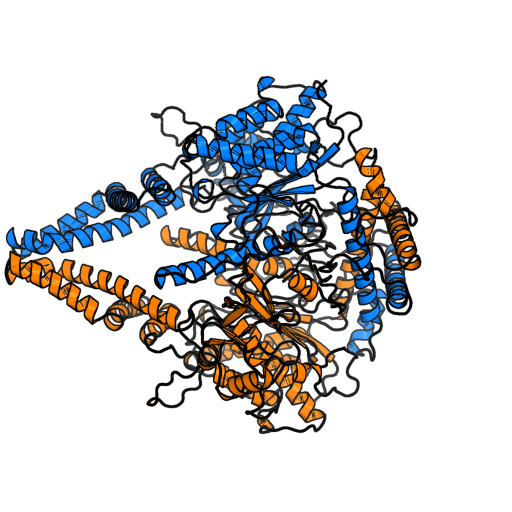0 ? -32.125 13 -15.445 1 94.75 300 PRO A N 1
ATOM 2214 C CA . PRO A 1 300 ? -31.016 12.109 -15.82 1 94.75 300 PRO A CA 1
ATOM 2215 C C . PRO A 1 300 ? -30.375 12.477 -17.156 1 94.75 300 PRO A C 1
ATOM 2217 O O . PRO A 1 300 ? -30.969 13.25 -17.938 1 94.75 300 PRO A O 1
ATOM 2220 N N . VAL A 1 301 ? -29.141 12.047 -17.391 1 93.25 301 VAL A N 1
ATOM 2221 C CA . VAL A 1 301 ? -28.484 12.094 -18.688 1 93.25 301 VAL A CA 1
ATOM 2222 C C . VAL A 1 301 ? -28.672 10.758 -19.406 1 93.25 301 VAL A C 1
ATOM 2224 O O . VAL A 1 301 ? -28.297 9.711 -18.891 1 93.25 301 VAL A O 1
ATOM 2227 N N . THR A 1 302 ? -29.281 10.852 -20.547 1 94.25 302 THR A N 1
ATOM 2228 C CA . THR A 1 302 ? -29.547 9.625 -21.297 1 94.25 302 THR A CA 1
ATOM 2229 C C . THR A 1 302 ? -28.5 9.414 -22.391 1 94.25 302 THR A C 1
ATOM 2231 O O . THR A 1 302 ? -28.281 10.289 -23.234 1 94.25 302 THR A O 1
ATOM 2234 N N . VAL A 1 303 ? -27.828 8.383 -22.281 1 93.06 303 VAL A N 1
ATOM 2235 C CA . VAL A 1 303 ? -26.828 7.992 -23.266 1 93.06 303 VAL A CA 1
ATOM 2236 C C . VAL A 1 303 ? -27.094 6.566 -23.734 1 93.06 303 VAL A C 1
ATOM 2238 O O . VAL A 1 303 ? -27.219 5.648 -22.922 1 93.06 303 VAL A O 1
ATOM 2241 N N . ALA A 1 304 ? -27.219 6.371 -25.062 1 91.25 304 ALA A N 1
ATOM 2242 C CA . ALA A 1 304 ? -27.438 5.066 -25.688 1 91.25 304 ALA A CA 1
ATOM 2243 C C . ALA A 1 304 ? -28.641 4.359 -25.062 1 91.25 304 ALA A C 1
ATOM 2245 O O . ALA A 1 304 ? -28.578 3.17 -24.75 1 91.25 304 ALA A O 1
ATOM 2246 N N . GLY A 1 305 ? -29.672 5.094 -24.609 1 92.19 305 GLY A N 1
ATOM 2247 C CA . GLY A 1 305 ? -30.922 4.527 -24.125 1 92.19 305 GLY A CA 1
ATOM 2248 C C . GLY A 1 305 ? -30.906 4.238 -22.641 1 92.19 305 GLY A C 1
ATOM 2249 O O . GLY A 1 305 ? -31.875 3.701 -22.109 1 92.19 305 GLY A O 1
ATOM 2250 N N . GLU A 1 306 ? -29.844 4.559 -22.031 1 94.94 306 GLU A N 1
ATOM 2251 C CA . GLU A 1 306 ? -29.734 4.332 -20.594 1 94.94 306 GLU A CA 1
ATOM 2252 C C . GLU A 1 306 ? -29.703 5.652 -19.828 1 94.94 306 GLU A C 1
ATOM 2254 O O . GLU A 1 306 ? -29.078 6.613 -20.281 1 94.94 306 GLU A O 1
ATOM 2259 N N . ASP A 1 307 ? -30.391 5.68 -18.734 1 96.38 307 ASP A N 1
ATOM 2260 C CA . ASP A 1 307 ? -30.422 6.879 -17.906 1 96.38 307 ASP A CA 1
ATOM 2261 C C . ASP A 1 307 ? -29.344 6.836 -16.828 1 96.38 307 ASP A C 1
ATOM 2263 O O . ASP A 1 307 ? -29.219 5.844 -16.109 1 96.38 307 ASP A O 1
ATOM 2267 N N . TYR A 1 308 ? -28.609 7.879 -16.766 1 96.5 308 TYR A N 1
ATOM 2268 C CA . TYR A 1 308 ? -27.594 8.055 -15.742 1 96.5 308 TYR A CA 1
ATOM 2269 C C . TYR A 1 308 ? -27.938 9.219 -14.82 1 96.5 308 TYR A C 1
ATOM 2271 O O . TYR A 1 308 ? -28.156 10.336 -15.281 1 96.5 308 TYR A O 1
ATOM 2279 N N . TYR A 1 309 ? -28.016 8.938 -13.531 1 96.94 309 TYR A N 1
ATOM 2280 C CA . TYR A 1 309 ? -28.328 9.953 -12.531 1 96.94 309 TYR A CA 1
ATOM 2281 C C . TYR A 1 309 ? -27.078 10.398 -11.789 1 96.94 309 TYR A C 1
ATOM 2283 O O . TYR A 1 309 ? -26.219 9.578 -11.469 1 96.94 309 TYR A O 1
ATOM 2291 N N . LEU A 1 310 ? -26.938 11.68 -11.562 1 95.25 310 LEU A N 1
ATOM 2292 C CA . LEU A 1 310 ? -25.828 12.172 -10.758 1 95.25 310 LEU A CA 1
ATOM 2293 C C . LEU A 1 310 ? -25.906 11.641 -9.328 1 95.25 310 LEU A C 1
ATOM 2295 O O . LEU A 1 310 ? -26.953 11.734 -8.688 1 95.25 310 LEU A O 1
ATOM 2299 N N . LEU A 1 311 ? -24.859 11.039 -8.852 1 97.06 311 LEU A N 1
ATOM 2300 C CA . LEU A 1 311 ? -24.812 10.555 -7.477 1 97.06 311 LEU A CA 1
ATOM 2301 C C . LEU A 1 311 ? -24.797 11.719 -6.488 1 97.06 311 LEU A C 1
ATOM 2303 O O . LEU A 1 311 ? -23.969 12.625 -6.602 1 97.06 311 LEU A O 1
ATOM 2307 N N . PRO A 1 312 ? -25.766 11.711 -5.562 1 96.62 312 PRO A N 1
ATOM 2308 C CA . PRO A 1 312 ? -25.641 12.734 -4.523 1 96.62 312 PRO A CA 1
ATOM 2309 C C . PRO A 1 312 ? -24.266 12.734 -3.855 1 96.62 312 PRO A C 1
ATOM 2311 O O . PRO A 1 312 ? -23.75 11.664 -3.529 1 96.62 312 PRO A O 1
ATOM 2314 N N . HIS A 1 313 ? -23.672 13.891 -3.703 1 93.56 313 HIS A N 1
ATOM 2315 C CA . HIS A 1 313 ? -22.312 14 -3.189 1 93.56 313 HIS A CA 1
ATOM 2316 C C . HIS A 1 313 ? -22.234 15 -2.035 1 93.56 313 HIS A C 1
ATOM 2318 O O . HIS A 1 313 ? -23.219 15.68 -1.731 1 93.56 313 HIS A O 1
ATOM 2324 N N . GLY A 1 314 ? -21.062 14.992 -1.306 1 94.69 314 GLY A N 1
ATOM 2325 C CA . GLY A 1 314 ? -20.891 15.898 -0.18 1 94.69 314 GLY A CA 1
ATOM 2326 C C . GLY A 1 314 ? -21.938 15.719 0.901 1 94.69 314 GLY A C 1
ATOM 2327 O O . GLY A 1 314 ? -22.172 14.602 1.37 1 94.69 314 GLY A O 1
ATOM 2328 N N . ALA A 1 315 ? -22.578 16.797 1.216 1 96.81 315 ALA A N 1
ATOM 2329 C CA . ALA A 1 315 ? -23.562 16.828 2.295 1 96.81 315 ALA A CA 1
ATOM 2330 C C . ALA A 1 315 ? -24.797 16 1.932 1 96.81 315 ALA A C 1
ATOM 2332 O O . ALA A 1 315 ? -25.469 15.461 2.811 1 96.81 315 ALA A O 1
ATOM 2333 N N . ASP A 1 316 ? -25.016 15.797 0.667 1 97.19 316 ASP A N 1
ATOM 2334 C CA . ASP A 1 316 ? -26.266 15.172 0.223 1 97.19 316 ASP A CA 1
ATOM 2335 C C . ASP A 1 316 ? -26.094 13.656 0.106 1 97.19 316 ASP A C 1
ATOM 2337 O O . ASP A 1 316 ? -27.078 12.938 -0.072 1 97.19 316 ASP A O 1
ATOM 2341 N N . MET A 1 317 ? -24.953 13.148 0.216 1 98.06 317 MET A N 1
ATOM 2342 C CA . MET A 1 317 ? -24.734 11.711 0.045 1 98.06 317 MET A CA 1
ATOM 2343 C C . MET A 1 317 ? -25.344 10.93 1.204 1 98.06 317 MET A C 1
ATOM 2345 O O . MET A 1 317 ? -25.094 11.25 2.369 1 98.06 317 MET A O 1
ATOM 2349 N N . PRO A 1 318 ? -26.125 9.93 0.876 1 98.62 318 PRO A N 1
ATOM 2350 C CA . PRO A 1 318 ? -26.641 9.086 1.964 1 98.62 318 PRO A CA 1
ATOM 2351 C C . PRO A 1 318 ? -25.531 8.312 2.68 1 98.62 318 PRO A C 1
ATOM 2353 O O . PRO A 1 318 ? -24.672 7.719 2.029 1 98.62 318 PRO A O 1
ATOM 2356 N N . VAL A 1 319 ? -25.562 8.281 3.965 1 98.81 319 VAL A N 1
ATOM 2357 C CA . VAL A 1 319 ? -24.594 7.574 4.789 1 98.81 319 VAL A CA 1
ATOM 2358 C C . VAL A 1 319 ? -24.609 6.086 4.445 1 98.81 319 VAL A C 1
ATOM 2360 O O . VAL A 1 319 ? -23.562 5.441 4.406 1 98.81 319 VAL A O 1
ATOM 2363 N N . LEU A 1 320 ? -25.781 5.547 4.188 1 98.44 320 LEU A N 1
ATOM 2364 C CA . LEU A 1 320 ? -25.953 4.141 3.836 1 98.44 320 LEU A CA 1
ATOM 2365 C C . LEU A 1 320 ? -25.109 3.791 2.609 1 98.44 320 LEU A C 1
ATOM 2367 O O . LEU A 1 320 ? -24.422 2.766 2.59 1 98.44 320 LEU A O 1
ATOM 2371 N N . VAL A 1 321 ? -25.203 4.629 1.57 1 98.56 321 VAL A N 1
ATOM 2372 C CA . VAL A 1 321 ? -24.516 4.367 0.31 1 98.56 321 VAL A CA 1
ATOM 2373 C C . VAL A 1 321 ? -23 4.363 0.537 1 98.56 321 VAL A C 1
ATOM 2375 O O . VAL A 1 321 ? -22.297 3.467 0.063 1 98.56 321 VAL A O 1
ATOM 2378 N N . ALA A 1 322 ? -22.516 5.324 1.272 1 98.62 322 ALA A N 1
ATOM 2379 C CA . ALA A 1 322 ? -21.094 5.391 1.588 1 98.62 322 ALA A CA 1
ATOM 2380 C C . ALA A 1 322 ? -20.656 4.164 2.379 1 98.62 322 ALA A C 1
ATOM 2382 O O . ALA A 1 322 ? -19.594 3.592 2.105 1 98.62 322 ALA A O 1
ATOM 2383 N N . THR A 1 323 ? -21.438 3.785 3.342 1 98 323 THR A N 1
ATOM 2384 C CA . THR A 1 323 ? -21.109 2.639 4.184 1 98 323 THR A CA 1
ATOM 2385 C C . THR A 1 323 ? -21.031 1.362 3.35 1 98 323 THR A C 1
ATOM 2387 O O . THR A 1 323 ? -20.078 0.584 3.488 1 98 323 THR A O 1
ATOM 2390 N N . ARG A 1 324 ? -22 1.194 2.516 1 97.31 324 ARG A N 1
ATOM 2391 C CA . ARG A 1 324 ? -22.047 0.01 1.666 1 97.31 324 ARG A CA 1
ATOM 2392 C C . ARG A 1 324 ? -20.891 -0.008 0.678 1 97.31 324 ARG A C 1
ATOM 2394 O O . ARG A 1 324 ? -20.359 -1.072 0.354 1 97.31 324 ARG A O 1
ATOM 2401 N N . MET A 1 325 ? -20.531 1.129 0.139 1 97.81 325 MET A N 1
ATOM 2402 C CA . MET A 1 325 ? -19.375 1.225 -0.757 1 97.81 325 MET A CA 1
ATOM 2403 C C . MET A 1 325 ? -18.094 0.808 -0.043 1 97.81 325 MET A C 1
ATOM 2405 O O . MET A 1 325 ? -17.266 0.1 -0.614 1 97.81 325 MET A O 1
ATOM 2409 N N . SER A 1 326 ? -17.938 1.203 1.188 1 97.31 326 SER A N 1
ATOM 2410 C CA . SER A 1 326 ? -16.75 0.883 1.979 1 97.31 326 SER A CA 1
ATOM 2411 C C . SER A 1 326 ? -16.719 -0.595 2.352 1 97.31 326 SER A C 1
ATOM 2413 O O . SER A 1 326 ? -15.648 -1.18 2.496 1 97.31 326 SER A O 1
ATOM 2415 N N . LEU A 1 327 ? -17.891 -1.216 2.494 1 94.25 327 LEU A N 1
ATOM 2416 C CA . LEU A 1 327 ? -18.016 -2.58 2.996 1 94.25 327 LEU A CA 1
ATOM 2417 C C . LEU A 1 327 ? -18.156 -3.572 1.847 1 94.25 327 LEU A C 1
ATOM 2419 O O . LEU A 1 327 ? -18.625 -4.691 2.043 1 94.25 327 LEU A O 1
ATOM 2423 N N . SER A 1 328 ? -17.75 -3.309 0.688 1 95 328 SER A N 1
ATOM 2424 C CA . SER A 1 328 ? -17.875 -4.203 -0.456 1 95 328 SER A CA 1
ATOM 2425 C C . SER A 1 328 ? -16.75 -5.223 -0.496 1 95 328 SER A C 1
ATOM 2427 O O . SER A 1 328 ? -15.906 -5.191 -1.399 1 95 328 SER A O 1
ATOM 2429 N N . PHE A 1 329 ? -16.844 -6.23 0.43 1 92.12 329 PHE A N 1
ATOM 2430 C CA . PHE A 1 329 ? -15.812 -7.262 0.499 1 92.12 329 PHE A CA 1
ATOM 2431 C C . PHE A 1 329 ? -15.734 -8.031 -0.812 1 92.12 329 PHE A C 1
ATOM 2433 O O . PHE A 1 329 ? -16.719 -8.625 -1.251 1 92.12 329 PHE A O 1
ATOM 2440 N N . PRO A 1 330 ? -14.617 -8.094 -1.357 1 94.06 330 PRO A N 1
ATOM 2441 C CA . PRO A 1 330 ? -14.5 -8.641 -2.713 1 94.06 330 PRO A CA 1
ATOM 2442 C C . PRO A 1 330 ? -15.078 -10.047 -2.834 1 94.06 330 PRO A C 1
ATOM 2444 O O . PRO A 1 330 ? -14.812 -10.906 -1.986 1 94.06 330 PRO A O 1
ATOM 2447 N N . LEU A 1 331 ? -15.875 -10.281 -3.795 1 94.19 331 LEU A N 1
ATOM 2448 C CA . LEU A 1 331 ? -16.453 -11.547 -4.23 1 94.19 331 LEU A CA 1
ATOM 2449 C C . LEU A 1 331 ? -17.531 -12.008 -3.262 1 94.19 331 LEU A C 1
ATOM 2451 O O . LEU A 1 331 ? -18.375 -12.844 -3.609 1 94.19 331 LEU A O 1
ATOM 2455 N N . LEU A 1 332 ? -17.594 -11.547 -2.047 1 92.56 332 LEU A N 1
ATOM 2456 C CA . LEU A 1 332 ? -18.641 -11.906 -1.1 1 92.56 332 LEU A CA 1
ATOM 2457 C C . LEU A 1 332 ? -19.812 -10.93 -1.185 1 92.56 332 LEU A C 1
ATOM 2459 O O . LEU A 1 332 ? -20.953 -11.336 -1.372 1 92.56 332 LEU A O 1
ATOM 2463 N N . ILE A 1 333 ? -19.453 -9.672 -0.989 1 94.38 333 ILE A N 1
ATOM 2464 C CA . ILE A 1 333 ? -20.438 -8.609 -1.113 1 94.38 333 ILE A CA 1
ATOM 2465 C C . ILE A 1 333 ? -20.234 -7.863 -2.426 1 94.38 333 ILE A C 1
ATOM 2467 O O . ILE A 1 333 ? -19.109 -7.465 -2.75 1 94.38 333 ILE A O 1
ATOM 2471 N N . SER A 1 334 ? -21.281 -7.617 -3.107 1 97.06 334 SER A N 1
ATOM 2472 C CA . SER A 1 334 ? -21.219 -7.008 -4.43 1 97.06 334 SER A CA 1
ATOM 2473 C C . SER A 1 334 ? -20.469 -5.68 -4.391 1 97.06 334 SER A C 1
ATOM 2475 O O . SER A 1 334 ? -20.594 -4.918 -3.428 1 97.06 334 SER A O 1
ATOM 2477 N N . ALA A 1 335 ? -19.703 -5.43 -5.434 1 97.88 335 ALA A N 1
ATOM 2478 C CA . ALA A 1 335 ? -19.094 -4.113 -5.637 1 97.88 335 ALA A CA 1
ATOM 2479 C C . ALA A 1 335 ? -20.141 -3.086 -6.055 1 97.88 335 ALA A C 1
ATOM 2481 O O . ALA A 1 335 ? -21.281 -3.441 -6.367 1 97.88 335 ALA A O 1
ATOM 2482 N N . VAL A 1 336 ? -19.797 -1.864 -5.98 1 98.19 336 VAL A N 1
ATOM 2483 C CA . VAL A 1 336 ? -20.719 -0.794 -6.348 1 98.19 336 VAL A CA 1
ATOM 2484 C C . VAL A 1 336 ? -20.266 -0.15 -7.656 1 98.19 336 VAL A C 1
ATOM 2486 O O . VAL A 1 336 ? -19.203 0.478 -7.711 1 98.19 336 VAL A O 1
ATOM 2489 N N . PRO A 1 337 ? -21.078 -0.341 -8.688 1 97.81 337 PRO A N 1
ATOM 2490 C CA . PRO A 1 337 ? -20.719 0.281 -9.969 1 97.81 337 PRO A CA 1
ATOM 2491 C C . PRO A 1 337 ? -21.125 1.751 -10.039 1 97.81 337 PRO A C 1
ATOM 2493 O O . PRO A 1 337 ? -22.281 2.09 -9.766 1 97.81 337 PRO A O 1
ATOM 2496 N N . LEU A 1 338 ? -20.219 2.588 -10.258 1 97.94 338 LEU A N 1
ATOM 2497 C CA . LEU A 1 338 ? -20.469 3.98 -10.609 1 97.94 338 LEU A CA 1
ATOM 2498 C C . LEU A 1 338 ? -20.016 4.281 -12.031 1 97.94 338 LEU A C 1
ATOM 2500 O O . LEU A 1 338 ? -19.359 3.445 -12.664 1 97.94 338 LEU A O 1
ATOM 2504 N N . HIS A 1 339 ? -20.469 5.379 -12.5 1 96.12 339 HIS A N 1
ATOM 2505 C CA . HIS A 1 339 ? -20.141 5.727 -13.875 1 96.12 339 HIS A CA 1
ATOM 2506 C C . HIS A 1 339 ? -19.562 7.133 -13.969 1 96.12 339 HIS A C 1
ATOM 2508 O O . HIS A 1 339 ? -19.891 8 -13.164 1 96.12 339 HIS A O 1
ATOM 2514 N N . GLU A 1 340 ? -18.641 7.312 -14.828 1 92.94 340 GLU A N 1
ATOM 2515 C CA . GLU A 1 340 ? -18.062 8.617 -15.148 1 92.94 340 GLU A CA 1
ATOM 2516 C C . GLU A 1 340 ? -17.984 8.836 -16.656 1 92.94 340 GLU A C 1
ATOM 2518 O O . GLU A 1 340 ? -18.062 7.879 -17.438 1 92.94 340 GLU A O 1
ATOM 2523 N N . PRO A 1 341 ? -18.047 10.094 -17.109 1 88.88 341 PRO A N 1
ATOM 2524 C CA . PRO A 1 341 ? -17.906 10.328 -18.547 1 88.88 341 PRO A CA 1
ATOM 2525 C C . PRO A 1 341 ? -16.641 9.719 -19.125 1 88.88 341 PRO A C 1
ATOM 2527 O O . PRO A 1 341 ? -15.57 9.805 -18.516 1 88.88 341 PRO A O 1
ATOM 2530 N N . ALA A 1 342 ? -16.891 9.031 -20.234 1 83.81 342 ALA A N 1
ATOM 2531 C CA . ALA A 1 342 ? -15.742 8.438 -20.906 1 83.81 342 ALA A CA 1
ATOM 2532 C C . ALA A 1 342 ? -14.922 9.5 -21.641 1 83.81 342 ALA A C 1
ATOM 2534 O O . ALA A 1 342 ? -15.477 10.445 -22.203 1 83.81 342 ALA A O 1
ATOM 2535 N N . ARG A 1 343 ? -13.766 9.883 -21.312 1 64.31 343 ARG A N 1
ATOM 2536 C CA . ARG A 1 343 ? -12.969 10.898 -21.984 1 64.31 343 ARG A CA 1
ATOM 2537 C C . ARG A 1 343 ? -12.953 10.672 -23.484 1 64.31 343 ARG A C 1
ATOM 2539 O O . ARG A 1 343 ? -12.742 9.547 -23.953 1 64.31 343 ARG A O 1
ATOM 2546 N N . ARG A 1 344 ? -13.867 11.516 -24.328 1 51.12 344 ARG A N 1
ATOM 2547 C CA . ARG A 1 344 ? -13.711 11.477 -25.781 1 51.12 344 ARG A CA 1
ATOM 2548 C C . ARG A 1 344 ? -12.242 11.617 -26.172 1 51.12 344 ARG A C 1
ATOM 2550 O O . ARG A 1 344 ? -11.508 12.406 -25.578 1 51.12 344 ARG A O 1
ATOM 2557 N N . GLU A 1 345 ? -11.727 10.641 -26.891 1 44.66 345 GLU A N 1
ATOM 2558 C CA . GLU A 1 345 ? -10.492 10.828 -27.641 1 44.66 345 GLU A CA 1
ATOM 2559 C C . GLU A 1 345 ? -10.469 12.18 -28.344 1 44.66 345 GLU A C 1
ATOM 2561 O O . GLU A 1 345 ? -11.312 12.445 -29.203 1 44.66 345 GLU A O 1
ATOM 2566 N N . SER A 1 346 ? -10.414 13.32 -27.828 1 36.78 346 SER A N 1
ATOM 2567 C CA . SER A 1 346 ? -10.25 14.438 -28.75 1 36.78 346 SER A CA 1
ATOM 2568 C C . SER A 1 346 ? -9.352 14.055 -29.922 1 36.78 346 SER A C 1
ATOM 2570 O O . SER A 1 346 ? -8.375 13.336 -29.75 1 36.78 346 SER A O 1
ATOM 2572 N N . LEU A 1 347 ? -9.859 14.062 -31.297 1 33.19 347 LEU A N 1
ATOM 2573 C CA . LEU A 1 347 ? -8.961 14.141 -32.438 1 33.19 347 LEU A CA 1
ATOM 2574 C C . LEU A 1 347 ? -7.734 14.992 -32.125 1 33.19 347 LEU A C 1
ATOM 2576 O O . LEU A 1 347 ? -7.836 15.977 -31.391 1 33.19 347 LEU A O 1
ATOM 2580 N N . PRO A 1 348 ? -6.484 14.539 -32.562 1 35.38 348 PRO A N 1
ATOM 2581 C CA . PRO A 1 348 ? -5.262 15.312 -32.344 1 35.38 348 PRO A CA 1
ATOM 2582 C C . PRO A 1 348 ? -5.496 16.812 -32.438 1 35.38 348 PRO A C 1
ATOM 2584 O O . PRO A 1 348 ? -4.699 17.609 -31.922 1 35.38 348 PRO A O 1
ATOM 2587 N N . GLY A 1 349 ? -6.176 17.281 -33.594 1 32.06 349 GLY A N 1
ATOM 2588 C CA . GLY A 1 349 ? -6.082 18.656 -34.062 1 32.06 349 GLY A CA 1
ATOM 2589 C C . GLY A 1 349 ? -6.691 19.656 -33.094 1 32.06 349 GLY A C 1
ATOM 2590 O O . GLY A 1 349 ? -6.344 20.844 -33.125 1 32.06 349 GLY A O 1
ATOM 2591 N N . SER A 1 350 ? -8.031 19.625 -33.062 1 29.27 350 SER A N 1
ATOM 2592 C CA . SER A 1 350 ? -8.594 20.812 -32.438 1 29.27 350 SER A CA 1
ATOM 2593 C C . SER A 1 350 ? -8.32 20.844 -30.938 1 29.27 350 SER A C 1
ATOM 2595 O O . SER A 1 350 ? -9.031 20.203 -30.172 1 29.27 350 SER A O 1
ATOM 2597 N N . ASP A 1 351 ? -7.129 20.672 -30.609 1 31.55 351 ASP A N 1
ATOM 2598 C CA . ASP A 1 351 ? -6.648 21.062 -29.281 1 31.55 351 ASP A CA 1
ATOM 2599 C C . ASP A 1 351 ? -7.184 22.453 -28.906 1 31.55 351 ASP A C 1
ATOM 2601 O O . ASP A 1 351 ? -6.43 23.422 -28.844 1 31.55 351 ASP A O 1
ATOM 2605 N N . GLY A 1 352 ? -8.125 22.984 -29.75 1 27.52 352 GLY A N 1
ATOM 2606 C CA . GLY A 1 352 ? -8.508 24.219 -29.078 1 27.52 352 GLY A CA 1
ATOM 2607 C C . GLY A 1 352 ? -8.672 24.062 -27.578 1 27.52 352 GLY A C 1
ATOM 2608 O O . GLY A 1 352 ? -9.359 23.156 -27.109 1 27.52 352 GLY A O 1
ATOM 2609 N N . GLU A 1 353 ? -7.621 24.422 -27.016 1 30.28 353 GLU A N 1
ATOM 2610 C CA . GLU A 1 353 ? -7.215 24.75 -25.656 1 30.28 353 GLU A CA 1
ATOM 2611 C C . GLU A 1 353 ? -8.367 25.359 -24.859 1 30.28 353 GLU A C 1
ATOM 2613 O O . GLU A 1 353 ? -8.227 26.453 -24.312 1 30.28 353 GLU A O 1
ATOM 2618 N N . ASN A 1 354 ? -9.531 25.516 -25.562 1 28.3 354 ASN A N 1
ATOM 2619 C CA . ASN A 1 354 ? -10.242 26.219 -24.5 1 28.3 354 ASN A CA 1
ATOM 2620 C C . ASN A 1 354 ? -10.188 25.453 -23.188 1 28.3 354 ASN A C 1
ATOM 2622 O O . ASN A 1 354 ? -10.984 24.547 -22.953 1 28.3 354 ASN A O 1
ATOM 2626 N N . GLU A 1 355 ? -9.094 24.859 -23.031 1 31.41 355 GLU A N 1
ATOM 2627 C CA . GLU A 1 355 ? -8.734 24.516 -21.656 1 31.41 355 GLU A CA 1
ATOM 2628 C C . GLU A 1 355 ? -9.133 25.625 -20.688 1 31.41 355 GLU A C 1
ATOM 2630 O O . GLU A 1 355 ? -8.453 26.656 -20.594 1 31.41 355 GLU A O 1
ATOM 2635 N N . ALA A 1 356 ? -10.352 26.062 -20.781 1 29.38 356 ALA A N 1
ATOM 2636 C CA . ALA A 1 356 ? -10.789 26.812 -19.609 1 29.38 356 ALA A CA 1
ATOM 2637 C C . ALA A 1 356 ? -9.969 26.453 -18.391 1 29.38 356 ALA A C 1
ATOM 2639 O O . ALA A 1 356 ? -9.656 25.281 -18.156 1 29.38 356 ALA A O 1
ATOM 2640 N N . GLU A 1 357 ? -8.992 27.312 -18.094 1 31.45 357 GLU A N 1
ATOM 2641 C CA . GLU A 1 357 ? -8.492 27.516 -16.734 1 31.45 357 GLU A CA 1
ATOM 2642 C C . GLU A 1 357 ? -9.391 26.812 -15.719 1 31.45 357 GLU A C 1
ATOM 2644 O O . GLU A 1 357 ? -10.547 27.203 -15.547 1 31.45 357 GLU A O 1
ATOM 2649 N N . ASP A 1 358 ? -9.555 25.594 -15.969 1 32.22 358 ASP A N 1
ATOM 2650 C CA . ASP A 1 358 ? -10.125 24.984 -14.766 1 32.22 358 ASP A CA 1
ATOM 2651 C C . ASP A 1 358 ? -9.727 25.75 -13.516 1 32.22 358 ASP A C 1
ATOM 2653 O O . ASP A 1 358 ? -8.742 25.422 -12.859 1 32.22 358 ASP A O 1
ATOM 2657 N N . THR A 1 359 ? -9.477 26.953 -13.766 1 32.34 359 THR A N 1
ATOM 2658 C CA . THR A 1 359 ? -9.477 27.891 -12.656 1 32.34 359 THR A CA 1
ATOM 2659 C C . THR A 1 359 ? -10.625 27.609 -11.695 1 32.34 359 THR A C 1
ATOM 2661 O O . THR A 1 359 ? -11.578 28.391 -11.609 1 32.34 359 THR A O 1
ATOM 2664 N N . THR A 1 360 ? -11.422 26.594 -12.172 1 34 360 THR A N 1
ATOM 2665 C CA . THR A 1 360 ? -12.383 26.594 -11.07 1 34 360 THR A CA 1
ATOM 2666 C C . THR A 1 360 ? -11.727 27.047 -9.773 1 34 360 THR A C 1
ATOM 2668 O O . THR A 1 360 ? -10.562 26.734 -9.523 1 34 360 THR A O 1
ATOM 2671 N N . SER A 1 361 ? -12 28.188 -9.516 1 33.72 361 SER A N 1
ATOM 2672 C CA . SER A 1 361 ? -12.039 28.766 -8.172 1 33.72 361 SER A CA 1
ATOM 2673 C C . SER A 1 361 ? -12.125 27.672 -7.109 1 33.72 361 SER A C 1
ATOM 2675 O O . SER A 1 361 ? -12.742 27.875 -6.059 1 33.72 361 SER A O 1
ATOM 2677 N N . ASP A 1 362 ? -12.281 26.562 -7.695 1 37.09 362 ASP A N 1
ATOM 2678 C CA . ASP A 1 362 ? -12.508 25.766 -6.496 1 37.09 362 ASP A CA 1
ATOM 2679 C C . ASP A 1 362 ? -11.547 26.156 -5.379 1 37.09 362 ASP A C 1
ATOM 2681 O O . ASP A 1 362 ? -10.406 25.688 -5.348 1 37.09 362 ASP A O 1
ATOM 2685 N N . GLU A 1 363 ? -11.391 27.25 -5.238 1 38.97 363 GLU A N 1
ATOM 2686 C CA . GLU A 1 363 ? -11.008 27.875 -3.977 1 38.97 363 GLU A CA 1
ATOM 2687 C C . GLU A 1 363 ? -10.945 26.844 -2.848 1 38.97 363 GLU A C 1
ATOM 2689 O O . GLU A 1 363 ? -10.477 27.156 -1.748 1 38.97 363 GLU A O 1
ATOM 2694 N N . ASP A 1 364 ? -12.094 25.984 -2.826 1 43.25 364 ASP A N 1
ATOM 2695 C CA . ASP A 1 364 ? -12.273 25.422 -1.493 1 43.25 364 ASP A CA 1
ATOM 2696 C C . ASP A 1 364 ? -11.07 24.594 -1.083 1 43.25 364 ASP A C 1
ATOM 2698 O O . ASP A 1 364 ? -10.469 23.906 -1.915 1 43.25 364 ASP A O 1
ATOM 2702 N N . GLU A 1 365 ? -10.695 24.672 0.18 1 52.12 365 GLU A N 1
ATOM 2703 C CA . GLU A 1 365 ? -9.734 24.484 1.271 1 52.12 365 GLU A CA 1
ATOM 2704 C C . GLU A 1 365 ? -9.367 23.016 1.452 1 52.12 365 GLU A C 1
ATOM 2706 O O . GLU A 1 365 ? -10.172 22.234 1.954 1 52.12 365 GLU A O 1
ATOM 2711 N N . GLN A 1 366 ? -8.672 22.625 0.397 1 57.66 366 GLN A N 1
ATOM 2712 C CA . GLN A 1 366 ? -8.008 21.438 0.928 1 57.66 366 GLN A CA 1
ATOM 2713 C C . GLN A 1 366 ? -7.371 21.734 2.285 1 57.66 366 GLN A C 1
ATOM 2715 O O . GLN A 1 366 ? -6.348 22.406 2.365 1 57.66 366 GLN A O 1
ATOM 2720 N N . LYS A 1 367 ? -7.988 21.406 3.283 1 60.19 367 LYS A N 1
ATOM 2721 C CA . LYS A 1 367 ? -7.598 21.797 4.637 1 60.19 367 LYS A CA 1
ATOM 2722 C C . LYS A 1 367 ? -6.883 20.641 5.348 1 60.19 367 LYS A C 1
ATOM 2724 O O . LYS A 1 367 ? -6.082 20.875 6.254 1 60.19 367 LYS A O 1
ATOM 2729 N N . THR A 1 368 ? -7.223 19.359 4.688 1 66 368 THR A N 1
ATOM 2730 C CA . THR A 1 368 ? -6.691 18.203 5.406 1 66 368 THR A CA 1
ATOM 2731 C C . THR A 1 368 ? -5.789 17.375 4.496 1 66 368 THR A C 1
ATOM 2733 O O . THR A 1 368 ? -5.789 17.547 3.277 1 66 368 THR A O 1
ATOM 2736 N N . VAL A 1 369 ? -5.027 16.562 5.02 1 65.38 369 VAL A N 1
ATOM 2737 C CA . VAL A 1 369 ? -4.148 15.648 4.297 1 65.38 369 VAL A CA 1
ATOM 2738 C C . VAL A 1 369 ? -4.977 14.742 3.385 1 65.38 369 VAL A C 1
ATOM 2740 O O . VAL A 1 369 ? -4.582 14.469 2.25 1 65.38 369 VAL A O 1
ATOM 2743 N N . LEU A 1 370 ? -6.078 14.383 3.824 1 68.69 370 LEU A N 1
ATOM 2744 C CA . LEU A 1 370 ? -6.957 13.523 3.041 1 68.69 370 LEU A CA 1
ATOM 2745 C C . LEU A 1 370 ? -7.48 14.258 1.81 1 68.69 370 LEU A C 1
ATOM 2747 O O . LEU A 1 370 ? -7.562 13.672 0.725 1 68.69 370 LEU A O 1
ATOM 2751 N N . ASP A 1 371 ? -7.742 15.531 1.94 1 72.44 371 ASP A N 1
ATOM 2752 C CA . ASP A 1 371 ? -8.227 16.312 0.812 1 72.44 371 ASP A CA 1
ATOM 2753 C C . ASP A 1 371 ? -7.156 16.438 -0.271 1 72.44 371 ASP A C 1
ATOM 2755 O O . ASP A 1 371 ? -7.465 16.391 -1.464 1 72.44 371 ASP A O 1
ATOM 2759 N N . SER A 1 372 ? -5.953 16.578 0.228 1 73.19 372 SER A N 1
ATOM 2760 C CA . SER A 1 372 ? -4.855 16.719 -0.723 1 73.19 372 SER A CA 1
ATOM 2761 C C . SER A 1 372 ? -4.633 15.422 -1.501 1 73.19 372 SER A C 1
ATOM 2763 O O . SER A 1 372 ? -4.363 15.453 -2.703 1 73.19 372 SER A O 1
ATOM 2765 N N . THR A 1 373 ? -4.715 14.359 -0.84 1 74.19 373 THR A N 1
ATOM 2766 C CA . THR A 1 373 ? -4.551 13.07 -1.503 1 74.19 373 THR A CA 1
ATOM 2767 C C . THR A 1 373 ? -5.703 12.805 -2.469 1 74.19 373 THR A C 1
ATOM 2769 O O . THR A 1 373 ? -5.488 12.328 -3.584 1 74.19 373 THR A O 1
ATOM 2772 N N . GLU A 1 374 ? -6.914 13.18 -2.014 1 78.19 374 GLU A N 1
ATOM 2773 C CA . GLU A 1 374 ? -8.094 13.031 -2.863 1 78.19 374 GLU A CA 1
ATOM 2774 C C . GLU A 1 374 ? -7.949 13.836 -4.148 1 78.19 374 GLU A C 1
ATOM 2776 O O . GLU A 1 374 ? -8.422 13.422 -5.207 1 78.19 374 GLU A O 1
ATOM 2781 N N . ALA A 1 375 ? -7.266 14.938 -4.043 1 76.69 375 ALA A N 1
ATOM 2782 C CA . ALA A 1 375 ? -7.113 15.836 -5.188 1 76.69 375 ALA A CA 1
ATOM 2783 C C . ALA A 1 375 ? -6.184 15.234 -6.234 1 76.69 375 ALA A C 1
ATOM 2785 O O . ALA A 1 375 ? -6.199 15.648 -7.398 1 76.69 375 ALA A O 1
ATOM 2786 N N . LEU A 1 376 ? -5.438 14.242 -5.824 1 76.69 376 LEU A N 1
ATOM 2787 C CA . LEU A 1 376 ? -4.523 13.578 -6.754 1 76.69 376 LEU A CA 1
ATOM 2788 C C . LEU A 1 376 ? -5.238 12.484 -7.535 1 76.69 376 LEU A C 1
ATOM 2790 O O . LEU A 1 376 ? -4.711 11.977 -8.523 1 76.69 376 LEU A O 1
ATOM 2794 N N . THR A 1 377 ? -6.449 12.156 -7.09 1 77.75 377 THR A N 1
ATOM 2795 C CA . THR A 1 377 ? -7.207 11.109 -7.773 1 77.75 377 THR A CA 1
ATOM 2796 C C . THR A 1 377 ? -7.844 11.656 -9.047 1 77.75 377 THR A C 1
ATOM 2798 O O . THR A 1 377 ? -8.055 12.867 -9.172 1 77.75 377 THR A O 1
ATOM 2801 N N . THR A 1 378 ? -8.109 10.805 -10.008 1 72.25 378 THR A N 1
ATOM 2802 C CA . THR A 1 378 ? -8.586 11.273 -11.305 1 72.25 378 THR A CA 1
ATOM 2803 C C . THR A 1 378 ? -9.953 10.68 -11.625 1 72.25 378 THR A C 1
ATOM 2805 O O . THR A 1 378 ? -10.625 11.117 -12.562 1 72.25 378 THR A O 1
ATOM 2808 N N . GLY A 1 379 ? -10.312 9.75 -10.828 1 74.12 379 GLY A N 1
ATOM 2809 C CA . GLY A 1 379 ? -11.648 9.219 -11.055 1 74.12 379 GLY A CA 1
ATOM 2810 C C . GLY A 1 379 ? -12.75 10.219 -10.727 1 74.12 379 GLY A C 1
ATOM 2811 O O . GLY A 1 379 ? -12.656 10.938 -9.734 1 74.12 379 GLY A O 1
ATOM 2812 N N . GLY A 1 380 ? -13.766 10.266 -11.672 1 75.06 380 GLY A N 1
ATOM 2813 C CA . GLY A 1 380 ? -14.875 11.18 -11.469 1 75.06 380 GLY A CA 1
ATOM 2814 C C . GLY A 1 380 ? -14.68 12.516 -12.164 1 75.06 380 GLY A C 1
ATOM 2815 O O . GLY A 1 380 ? -13.57 12.844 -12.586 1 75.06 380 GLY A O 1
ATOM 2816 N N . LYS A 1 381 ? -15.711 13.219 -12.562 1 67.44 381 LYS A N 1
ATOM 2817 C CA . LYS A 1 381 ? -15.641 14.5 -13.266 1 67.44 381 LYS A CA 1
ATOM 2818 C C . LYS A 1 381 ? -15.633 15.664 -12.281 1 67.44 381 LYS A C 1
ATOM 2820 O O . LYS A 1 381 ? -16.25 15.594 -11.211 1 67.44 381 LYS A O 1
ATOM 2825 N N . LYS A 1 382 ? -14.773 16.562 -12.633 1 59.62 382 LYS A N 1
ATOM 2826 C CA . LYS A 1 382 ? -14.906 17.797 -11.852 1 59.62 382 LYS A CA 1
ATOM 2827 C C . LYS A 1 382 ? -15.914 18.75 -12.5 1 59.62 382 LYS A C 1
ATOM 2829 O O . LYS A 1 382 ? -16.594 19.5 -11.805 1 59.62 382 LYS A O 1
ATOM 2834 N N . ARG A 1 383 ? -15.93 18.75 -14 1 57.44 383 ARG A N 1
ATOM 2835 C CA . ARG A 1 383 ? -16.766 19.766 -14.664 1 57.44 383 ARG A CA 1
ATOM 2836 C C . ARG A 1 383 ? -17.969 19.125 -15.328 1 57.44 383 ARG A C 1
ATOM 2838 O O . ARG A 1 383 ? -17.922 17.953 -15.75 1 57.44 383 ARG A O 1
ATOM 2845 N N . ARG A 1 384 ? -19.141 19.812 -15.352 1 58.59 384 ARG A N 1
ATOM 2846 C CA . ARG A 1 384 ? -20.516 19.406 -15.617 1 58.59 384 ARG A CA 1
ATOM 2847 C C . ARG A 1 384 ? -20.781 19.328 -17.109 1 58.59 384 ARG A C 1
ATOM 2849 O O . ARG A 1 384 ? -21.734 19.938 -17.609 1 58.59 384 ARG A O 1
ATOM 2856 N N . ALA A 1 385 ? -19.766 19.172 -18.062 1 58.94 385 ALA A N 1
ATOM 2857 C CA . ALA A 1 385 ? -20.312 19.109 -19.422 1 58.94 385 ALA A CA 1
ATOM 2858 C C . ALA A 1 385 ? -21.016 17.781 -19.688 1 58.94 385 ALA A C 1
ATOM 2860 O O . ALA A 1 385 ? -20.781 16.797 -18.984 1 58.94 385 ALA A O 1
ATOM 2861 N N . ARG A 1 386 ? -22.031 17.781 -20.625 1 67.56 386 ARG A N 1
ATOM 2862 C CA . ARG A 1 386 ? -22.812 16.594 -20.984 1 67.56 386 ARG A CA 1
ATOM 2863 C C . ARG A 1 386 ? -21.922 15.523 -21.609 1 67.56 386 ARG A C 1
ATOM 2865 O O . ARG A 1 386 ? -21.312 15.75 -22.672 1 67.56 386 ARG A O 1
ATOM 2872 N N . PRO A 1 387 ? -21.812 14.391 -20.984 1 79.94 387 PRO A N 1
ATOM 2873 C CA . PRO A 1 387 ? -20.922 13.352 -21.5 1 79.94 387 PRO A CA 1
ATOM 2874 C C . PRO A 1 387 ? -21.5 12.594 -22.688 1 79.94 387 PRO A C 1
ATOM 2876 O O . PRO A 1 387 ? -22.719 12.367 -22.734 1 79.94 387 PRO A O 1
ATOM 2879 N N . ALA A 1 388 ? -20.734 12.352 -23.75 1 81.25 388 ALA A N 1
ATOM 2880 C CA . ALA A 1 388 ? -21.141 11.578 -24.922 1 81.25 388 ALA A CA 1
ATOM 2881 C C . ALA A 1 388 ? -21.219 10.086 -24.594 1 81.25 388 ALA A C 1
ATOM 2883 O O . ALA A 1 388 ? -21.984 9.344 -25.219 1 81.25 388 ALA A O 1
ATOM 2884 N N . ALA A 1 389 ? -20.438 9.656 -23.641 1 89.44 389 ALA A N 1
ATOM 2885 C CA . ALA A 1 389 ? -20.406 8.258 -23.234 1 89.44 389 ALA A CA 1
ATOM 2886 C C . ALA A 1 389 ? -20 8.117 -21.781 1 89.44 389 ALA A C 1
ATOM 2888 O O . ALA A 1 389 ? -19.344 9.008 -21.219 1 89.44 389 ALA A O 1
ATOM 2889 N N . PHE A 1 390 ? -20.5 7.004 -21.219 1 92.88 390 PHE A N 1
ATOM 2890 C CA . PHE A 1 390 ? -20.109 6.707 -19.844 1 92.88 390 PHE A CA 1
ATOM 2891 C C . PHE A 1 390 ? -19.266 5.438 -19.781 1 92.88 390 PHE A C 1
ATOM 2893 O O . PHE A 1 390 ? -19.391 4.566 -20.641 1 92.88 390 PHE A O 1
ATOM 2900 N N . ARG A 1 391 ? -18.391 5.398 -18.875 1 91.88 391 ARG A N 1
ATOM 2901 C CA . ARG A 1 391 ? -17.672 4.168 -18.547 1 91.88 391 ARG A CA 1
ATOM 2902 C C . ARG A 1 391 ? -17.891 3.768 -17.094 1 91.88 391 ARG A C 1
ATOM 2904 O O . ARG A 1 391 ? -18.156 4.617 -16.25 1 91.88 391 ARG A O 1
ATOM 2911 N N . ILE A 1 392 ? -17.75 2.52 -16.844 1 95.19 392 ILE A N 1
ATOM 2912 C CA . ILE A 1 392 ? -18.047 1.984 -15.516 1 95.19 392 ILE A CA 1
ATOM 2913 C C . ILE A 1 392 ? -16.812 2.068 -14.633 1 95.19 392 ILE A C 1
ATOM 2915 O O . ILE A 1 392 ? -15.703 1.798 -15.086 1 95.19 392 ILE A O 1
ATOM 2919 N N . CYS A 1 393 ? -16.938 2.539 -13.461 1 95.62 393 CYS A N 1
ATOM 2920 C CA . CYS A 1 393 ? -15.938 2.547 -12.398 1 95.62 393 CYS A CA 1
ATOM 2921 C C . CYS A 1 393 ? -16.359 1.645 -11.25 1 95.62 393 CYS A C 1
ATOM 2923 O O . CYS A 1 393 ? -17.328 1.938 -10.547 1 95.62 393 CYS A O 1
ATOM 2925 N N . TRP A 1 394 ? -15.609 0.641 -11.008 1 97.62 394 TRP A N 1
ATOM 2926 C CA . TRP A 1 394 ? -15.938 -0.306 -9.945 1 97.62 394 TRP A CA 1
ATOM 2927 C C . TRP A 1 394 ? -15.344 0.148 -8.617 1 97.62 394 TRP A C 1
ATOM 2929 O O . TRP A 1 394 ? -14.148 0.44 -8.531 1 97.62 394 TRP A O 1
ATOM 2939 N N . PHE A 1 395 ? -16.172 0.247 -7.641 1 98.06 395 PHE A N 1
ATOM 2940 C CA . PHE A 1 395 ? -15.734 0.545 -6.285 1 98.06 395 PHE A CA 1
ATOM 2941 C C . PHE A 1 395 ? -15.898 -0.672 -5.383 1 98.06 395 PHE A C 1
ATOM 2943 O O . PHE A 1 395 ? -16.938 -1.341 -5.418 1 98.06 395 PHE A O 1
ATOM 2950 N N . SER A 1 396 ? -14.898 -0.976 -4.629 1 97.75 396 SER A N 1
ATOM 2951 C CA . SER A 1 396 ? -14.906 -2.117 -3.721 1 97.75 396 SER A CA 1
ATOM 2952 C C . SER A 1 396 ? -14.445 -1.715 -2.322 1 97.75 396 SER A C 1
ATOM 2954 O O . SER A 1 396 ? -14.477 -0.533 -1.972 1 97.75 396 SER A O 1
ATOM 2956 N N . ASP A 1 397 ? -14.133 -2.676 -1.493 1 97 397 ASP A N 1
ATOM 2957 C CA . ASP A 1 397 ? -13.859 -2.531 -0.067 1 97 397 ASP A CA 1
ATOM 2958 C C . ASP A 1 397 ? -12.742 -1.524 0.179 1 97 397 ASP A C 1
ATOM 2960 O O . ASP A 1 397 ? -11.734 -1.521 -0.533 1 97 397 ASP A O 1
ATOM 2964 N N . GLY A 1 398 ? -12.938 -0.674 1.186 1 96.38 398 GLY A N 1
ATOM 2965 C CA . GLY A 1 398 ? -11.922 0.303 1.536 1 96.38 398 GLY A CA 1
ATOM 2966 C C . GLY A 1 398 ? -10.656 -0.325 2.086 1 96.38 398 GLY A C 1
ATOM 2967 O O . GLY A 1 398 ? -9.57 0.244 1.964 1 96.38 398 GLY A O 1
ATOM 2968 N N . GLY A 1 399 ? -10.766 -1.441 2.648 1 94.31 399 GLY A N 1
ATOM 2969 C CA . GLY A 1 399 ? -9.633 -2.123 3.262 1 94.31 399 GLY A CA 1
ATOM 2970 C C . GLY A 1 399 ? -8.586 -2.564 2.26 1 94.31 399 GLY A C 1
ATOM 2971 O O . GLY A 1 399 ? -7.461 -2.896 2.637 1 94.31 399 GLY A O 1
ATOM 2972 N N . ILE A 1 400 ? -8.945 -2.549 0.974 1 95.06 400 ILE A N 1
ATOM 2973 C CA . ILE A 1 400 ? -8.008 -2.889 -0.087 1 95.06 400 ILE A CA 1
ATOM 2974 C C . ILE A 1 400 ? -6.844 -1.895 -0.087 1 95.06 400 ILE A C 1
ATOM 2976 O O . ILE A 1 400 ? -5.688 -2.283 -0.246 1 95.06 400 ILE A O 1
ATOM 2980 N N . SER A 1 401 ? -7.148 -0.641 0.197 1 91.62 401 SER A N 1
ATOM 2981 C CA . SER A 1 401 ? -6.137 0.408 0.121 1 91.62 401 SER A CA 1
ATOM 2982 C C . SER A 1 401 ? -5.711 0.868 1.511 1 91.62 401 SER A C 1
ATOM 2984 O O . SER A 1 401 ? -4.535 1.169 1.739 1 91.62 401 SER A O 1
ATOM 2986 N N . SER A 1 402 ? -6.648 0.981 2.373 1 90.06 402 SER A N 1
ATOM 2987 C CA . SER A 1 402 ? -6.379 1.388 3.748 1 90.06 402 SER A CA 1
ATOM 2988 C C . SER A 1 402 ? -7.355 0.732 4.719 1 90.06 402 SER A C 1
ATOM 2990 O O . SER A 1 402 ? -8.531 1.087 4.758 1 90.06 402 SER A O 1
ATOM 2992 N N . ASN A 1 403 ? -6.789 -0.05 5.57 1 90.19 403 ASN A N 1
ATOM 2993 C CA . ASN A 1 403 ? -7.652 -0.821 6.457 1 90.19 403 ASN A CA 1
ATOM 2994 C C . ASN A 1 403 ? -7.711 -0.211 7.855 1 90.19 403 ASN A C 1
ATOM 2996 O O . ASN A 1 403 ? -8.562 -0.578 8.664 1 90.19 403 ASN A O 1
ATOM 3000 N N . PHE A 1 404 ? -6.742 0.641 8.164 1 88.19 404 PHE A N 1
ATOM 3001 C CA . PHE A 1 404 ? -6.672 1.257 9.484 1 88.19 404 PHE A CA 1
ATOM 3002 C C . PHE A 1 404 ? -6.258 2.719 9.375 1 88.19 404 PHE A C 1
ATOM 3004 O O . PHE A 1 404 ? -5.156 3.09 9.797 1 88.19 404 PHE A O 1
ATOM 3011 N N . PRO A 1 405 ? -7.168 3.553 8.969 1 85.88 405 PRO A N 1
ATOM 3012 C CA . PRO A 1 405 ? -6.84 4.953 8.695 1 85.88 405 PRO A CA 1
ATOM 3013 C C . PRO A 1 405 ? -6.73 5.797 9.961 1 85.88 405 PRO A C 1
ATOM 3015 O O . PRO A 1 405 ? -7.512 6.73 10.156 1 85.88 405 PRO A O 1
ATOM 3018 N N . ILE A 1 406 ? -5.766 5.68 10.695 1 86.12 406 ILE A N 1
ATOM 3019 C CA . ILE A 1 406 ? -5.594 6.277 12.016 1 86.12 406 ILE A CA 1
ATOM 3020 C C . ILE A 1 406 ? -5.355 7.777 11.875 1 86.12 406 ILE A C 1
ATOM 3022 O O . ILE A 1 406 ? -5.609 8.539 12.812 1 86.12 406 ILE A O 1
ATOM 3026 N N . HIS A 1 407 ? -4.961 8.242 10.68 1 81.5 407 HIS A N 1
ATOM 3027 C CA . HIS A 1 407 ? -4.527 9.625 10.508 1 81.5 407 HIS A CA 1
ATOM 3028 C C . HIS A 1 407 ? -5.664 10.492 9.984 1 81.5 407 HIS A C 1
ATOM 3030 O O . HIS A 1 407 ? -5.477 11.688 9.727 1 81.5 407 HIS A O 1
ATOM 3036 N N . LEU A 1 408 ? -6.812 9.969 9.836 1 84.06 408 LEU A N 1
ATOM 3037 C CA . LEU A 1 408 ? -7.918 10.625 9.148 1 84.06 408 LEU A CA 1
ATOM 3038 C C . LEU A 1 408 ? -8.195 12 9.742 1 84.06 408 LEU A C 1
ATOM 3040 O O . LEU A 1 408 ? -8.578 12.93 9.023 1 84.06 408 LEU A O 1
ATOM 3044 N N . PHE A 1 409 ? -8.008 12.117 11.031 1 89.94 409 PHE A N 1
ATOM 3045 C CA . PHE A 1 409 ? -8.453 13.336 11.68 1 89.94 409 PHE A CA 1
ATOM 3046 C C . PHE A 1 409 ? -7.293 14.047 12.359 1 89.94 409 PHE A C 1
ATOM 3048 O O . PHE A 1 409 ? -7.5 14.914 13.211 1 89.94 409 PHE A O 1
ATOM 3055 N N . ASP A 1 410 ? -6.102 13.672 11.945 1 86.62 410 ASP A N 1
ATOM 3056 C CA . ASP A 1 410 ? -4.93 14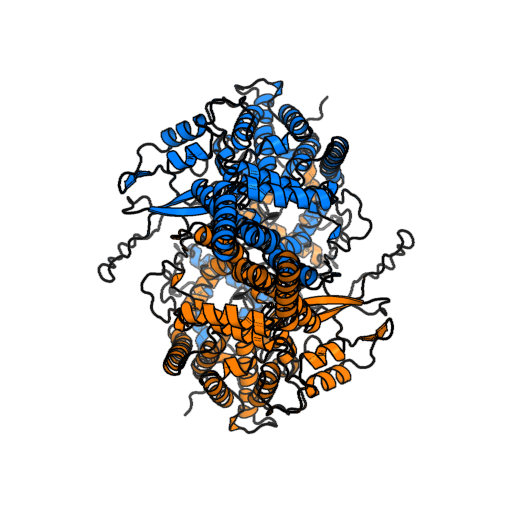.227 12.625 1 86.62 410 ASP A CA 1
ATOM 3057 C C . ASP A 1 410 ? -4.711 15.688 12.234 1 86.62 410 ASP A C 1
ATOM 3059 O O . ASP A 1 410 ? -4.828 16.047 11.062 1 86.62 410 ASP A O 1
ATOM 3063 N N . ARG A 1 411 ? -4.516 16.422 13.203 1 89.75 411 ARG A N 1
ATOM 3064 C CA . ARG A 1 411 ? -4.039 17.797 13.086 1 89.75 411 ARG A CA 1
ATOM 3065 C C . ARG A 1 411 ? -2.582 17.922 13.508 1 89.75 411 ARG A C 1
ATOM 3067 O O . ARG A 1 411 ? -1.999 16.953 14.016 1 89.75 411 ARG A O 1
ATOM 3074 N N . ALA A 1 412 ? -2.012 19.031 13.219 1 90.25 412 ALA A N 1
ATOM 3075 C CA . ALA A 1 412 ? -0.64 19.234 13.68 1 90.25 412 ALA A CA 1
ATOM 3076 C C . ALA A 1 412 ? -0.532 19.031 15.188 1 90.25 412 ALA A C 1
ATOM 3078 O O . ALA A 1 412 ? 0.319 18.266 15.664 1 90.25 412 ALA A O 1
ATOM 3079 N N . LEU A 1 413 ? -1.421 19.672 15.906 1 94.81 413 LEU A N 1
ATOM 3080 C CA . LEU A 1 413 ? -1.623 19.422 17.328 1 94.81 413 LEU A CA 1
ATOM 3081 C C . LEU A 1 413 ? -3.086 19.125 17.625 1 94.81 413 LEU A C 1
ATOM 3083 O O . LEU A 1 413 ? -3.982 19.797 17.125 1 94.81 413 LEU A O 1
ATOM 3087 N N . PRO A 1 414 ? -3.318 18.141 18.375 1 95.06 414 PRO A N 1
ATOM 3088 C CA . PRO A 1 414 ? -4.699 17.703 18.594 1 95.06 414 PRO A CA 1
ATOM 3089 C C . PRO A 1 414 ? -5.488 18.656 19.5 1 95.06 414 PRO A C 1
ATOM 3091 O O . PRO A 1 414 ? -4.938 19.188 20.469 1 95.06 414 PRO A O 1
ATOM 3094 N N . ARG A 1 415 ? -6.758 18.859 19.219 1 95.5 415 ARG A N 1
ATOM 3095 C CA . ARG A 1 415 ? -7.688 19.578 20.094 1 95.5 415 ARG A CA 1
ATO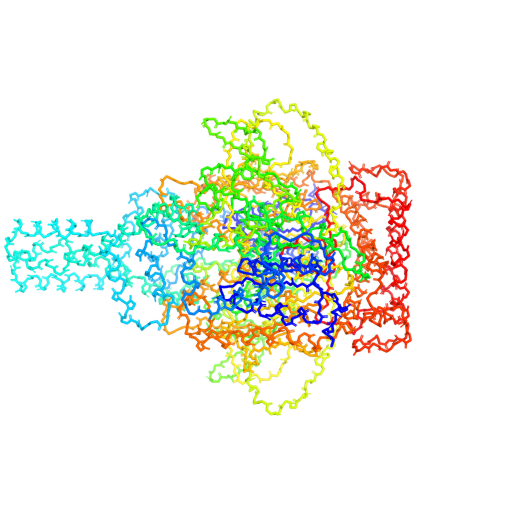M 3096 C C . ARG A 1 415 ? -8.242 18.672 21.172 1 95.5 415 ARG A C 1
ATOM 3098 O O . ARG A 1 415 ? -8.484 19.109 22.297 1 95.5 415 ARG A O 1
ATOM 3105 N N . TRP A 1 416 ? -8.508 17.516 20.859 1 96.12 416 TRP A N 1
ATOM 3106 C CA . TRP A 1 416 ? -8.984 16.391 21.672 1 96.12 416 TRP A CA 1
ATOM 3107 C C . TRP A 1 416 ? -8.406 15.07 21.156 1 96.12 416 TRP A C 1
ATOM 3109 O O . TRP A 1 416 ? -7.816 15.023 20.078 1 96.12 416 TRP A O 1
ATOM 3119 N N . PRO A 1 417 ? -8.445 14.016 21.875 1 95.94 417 PRO A N 1
ATOM 3120 C CA . PRO A 1 417 ? -7.82 12.758 21.453 1 95.94 417 PRO A CA 1
ATOM 3121 C C . PRO A 1 417 ? -8.547 12.102 20.281 1 95.94 417 PRO A C 1
ATOM 3123 O O . PRO A 1 417 ? -9.773 12.219 20.172 1 95.94 417 PRO A O 1
ATOM 3126 N N . THR A 1 418 ? -7.812 11.453 19.438 1 96.31 418 THR A N 1
ATOM 3127 C CA . THR A 1 418 ? -8.32 10.555 18.406 1 96.31 418 THR A CA 1
ATOM 3128 C C . THR A 1 418 ? -8.023 9.102 18.766 1 96.31 418 THR A C 1
ATOM 3130 O O . THR A 1 418 ? -6.895 8.633 18.625 1 96.31 418 THR A O 1
ATOM 3133 N N . PHE A 1 419 ? -9.023 8.43 19.219 1 97.06 419 PHE A N 1
ATOM 3134 C CA . PHE A 1 419 ? -8.875 7.035 19.625 1 97.06 419 PHE A CA 1
ATOM 3135 C C . PHE A 1 419 ? -8.992 6.102 18.422 1 97.06 419 PHE A C 1
ATOM 3137 O O . PHE A 1 419 ? -9.703 6.402 17.469 1 97.06 419 PHE A O 1
ATOM 3144 N N . ALA A 1 420 ? -8.273 5.023 18.5 1 96 420 ALA A N 1
ATOM 3145 C CA . ALA A 1 420 ? -8.336 4.012 17.453 1 96 420 ALA A CA 1
ATOM 3146 C C . ALA A 1 420 ? -8.43 2.607 18.047 1 96 420 ALA A C 1
ATOM 3148 O O . ALA A 1 420 ? -7.836 2.328 19.094 1 96 420 ALA A O 1
ATOM 3149 N N . ILE A 1 421 ? -9.164 1.77 17.453 1 95.12 421 ILE A N 1
ATOM 3150 C CA . ILE A 1 421 ? -9.305 0.385 17.891 1 95.12 421 ILE A CA 1
ATOM 3151 C C . ILE A 1 421 ? -8.812 -0.554 16.797 1 95.12 421 ILE A C 1
ATOM 3153 O O . ILE A 1 421 ? -9.305 -0.516 15.664 1 95.12 421 ILE A O 1
ATOM 3157 N N . ASN A 1 422 ? -7.848 -1.323 17.109 1 91.56 422 ASN A N 1
ATOM 3158 C CA . ASN A 1 422 ? -7.23 -2.287 16.203 1 91.56 422 ASN A CA 1
ATOM 3159 C C . ASN A 1 422 ? -7.605 -3.721 16.578 1 91.56 422 ASN A C 1
ATOM 3161 O O . ASN A 1 422 ? -7.562 -4.098 17.75 1 91.56 422 ASN A O 1
ATOM 3165 N N . LEU A 1 423 ? -8.008 -4.477 15.648 1 89.25 423 LEU A N 1
ATOM 3166 C CA . LEU A 1 423 ? -8.25 -5.902 15.852 1 89.25 423 LEU A CA 1
ATOM 3167 C C . LEU A 1 423 ? -7.023 -6.719 15.445 1 89.25 423 LEU A C 1
ATOM 3169 O O . LEU A 1 423 ? -6.535 -6.59 14.32 1 89.25 423 LEU A O 1
ATOM 3173 N N . VAL A 1 424 ? -6.566 -7.488 16.375 1 83.31 424 VAL A N 1
ATOM 3174 C CA . VAL A 1 424 ? -5.359 -8.266 16.109 1 83.31 424 VAL A CA 1
ATOM 3175 C C . VAL A 1 424 ? -5.672 -9.758 16.219 1 83.31 424 VAL A C 1
ATOM 3177 O O . VAL A 1 424 ? -6.48 -10.172 17.047 1 83.31 424 VAL A O 1
ATOM 3180 N N . TYR A 1 425 ? -4.984 -10.516 15.398 1 77 425 TYR A N 1
ATOM 3181 C CA . TYR A 1 425 ? -5.133 -11.969 15.406 1 77 425 TYR A CA 1
ATOM 3182 C C . TYR A 1 425 ? -3.83 -12.648 15.82 1 77 425 TYR A C 1
ATOM 3184 O O . TYR A 1 425 ? -2.906 -12.773 15.008 1 77 425 TYR A O 1
ATOM 3192 N N . PRO A 1 426 ? -3.623 -12.969 17.094 1 64.06 426 PRO A N 1
ATOM 3193 C CA . PRO A 1 426 ? -2.365 -13.414 17.703 1 64.06 426 PRO A CA 1
ATOM 3194 C C . PRO A 1 426 ? -1.739 -14.594 16.969 1 64.06 426 PRO A C 1
ATOM 3196 O O . PRO A 1 426 ? -0.522 -14.789 17.016 1 64.06 426 PRO A O 1
ATOM 3199 N N . GLU A 1 427 ? -2.418 -15.562 16.516 1 58.5 427 GLU A N 1
ATOM 3200 C CA . GLU A 1 427 ? -1.671 -16.656 15.914 1 58.5 427 GLU A CA 1
ATOM 3201 C C . GLU A 1 427 ? -0.599 -16.141 14.961 1 58.5 427 GLU A C 1
ATOM 3203 O O . GLU A 1 427 ? 0.413 -16.812 14.734 1 58.5 427 GLU A O 1
ATOM 3208 N N . THR A 1 428 ? -0.772 -15.031 14.539 1 53.88 428 THR A N 1
ATOM 3209 C CA . THR A 1 428 ? 0.153 -14.57 13.516 1 53.88 428 THR A CA 1
ATOM 3210 C C . THR A 1 428 ? 1.243 -13.688 14.117 1 53.88 428 THR A C 1
ATOM 3212 O O . THR A 1 428 ? 2.221 -13.352 13.445 1 53.88 428 THR A O 1
ATOM 3215 N N . SER A 1 429 ? 1.109 -13.273 15.398 1 53.41 429 SER A N 1
ATOM 3216 C CA . SER A 1 429 ? 2.076 -12.312 15.914 1 53.41 429 SER A CA 1
ATOM 3217 C C . SER A 1 429 ? 2.785 -12.852 17.156 1 53.41 429 SER A C 1
ATOM 3219 O O . SER A 1 429 ? 2.203 -13.617 17.922 1 53.41 429 SER A O 1
ATOM 3221 N N . ASP A 1 430 ? 4.141 -13.102 17.031 1 53.34 430 ASP A N 1
ATOM 3222 C CA . ASP A 1 430 ? 4.953 -13.516 18.172 1 53.34 430 ASP A CA 1
ATOM 3223 C C . ASP A 1 430 ? 4.625 -12.688 19.406 1 53.34 430 ASP A C 1
ATOM 3225 O O . ASP A 1 430 ? 5.527 -12.289 20.141 1 53.34 430 ASP A O 1
ATOM 3229 N N . THR A 1 431 ? 3.408 -12.164 19.344 1 50.84 431 THR A N 1
ATOM 3230 C CA . THR A 1 431 ? 3.166 -11.359 20.531 1 50.84 431 THR A CA 1
ATOM 3231 C C . THR A 1 431 ? 2.883 -12.25 21.75 1 50.84 431 THR A C 1
ATOM 3233 O O . THR A 1 431 ? 2.105 -13.203 21.641 1 50.84 431 THR A O 1
ATOM 3236 N N . GLY A 1 432 ? 3.865 -12.695 22.391 1 51.25 432 GLY A N 1
ATOM 3237 C CA . GLY A 1 432 ? 3.697 -13.383 23.672 1 51.25 432 GLY A CA 1
ATOM 3238 C C . GLY A 1 432 ? 2.287 -13.289 24.219 1 51.25 432 GLY A C 1
ATOM 3239 O O . GLY A 1 432 ? 1.367 -12.867 23.5 1 51.25 432 GLY A O 1
ATOM 3240 N N . SER A 1 433 ? 2.061 -13.805 25.406 1 55.94 433 SER A N 1
ATOM 3241 C CA . SER A 1 433 ? 0.828 -13.82 26.188 1 55.94 433 SER A CA 1
ATOM 3242 C C . SER A 1 433 ? 0.283 -12.406 26.391 1 55.94 433 SER A C 1
ATOM 3244 O O . SER A 1 433 ? 0.694 -11.703 27.312 1 55.94 433 SER A O 1
ATOM 3246 N N . ARG A 1 434 ? -0.243 -11.742 25.422 1 61.28 434 ARG A N 1
ATOM 3247 C CA . ARG A 1 434 ? -0.821 -10.414 25.625 1 61.28 434 ARG A CA 1
ATOM 3248 C C . ARG A 1 434 ? -2.256 -10.516 26.141 1 61.28 434 ARG A C 1
ATOM 3250 O O . ARG A 1 434 ? -2.941 -11.508 25.875 1 61.28 434 ARG A O 1
ATOM 3257 N N . PRO A 1 435 ? -2.49 -9.477 26.984 1 79.12 435 PRO A N 1
ATOM 3258 C CA . PRO A 1 435 ? -3.895 -9.375 27.391 1 79.12 435 PRO A CA 1
ATOM 3259 C C . PRO A 1 435 ? -4.84 -9.273 26.188 1 79.12 435 PRO A C 1
ATOM 3261 O O . PRO A 1 435 ? -4.422 -8.898 25.094 1 79.12 435 PRO A O 1
ATOM 3264 N N . GLU A 1 436 ? -5.988 -9.711 26.375 1 86.12 436 GLU A N 1
ATOM 3265 C CA . GLU A 1 436 ? -7.016 -9.711 25.344 1 86.12 436 GLU A CA 1
ATOM 3266 C C . GLU A 1 436 ? -7.27 -8.305 24.812 1 86.12 436 GLU A C 1
ATOM 3268 O O . GLU A 1 436 ? -7.484 -8.117 23.609 1 86.12 436 GLU A O 1
ATOM 3273 N N . VAL A 1 437 ? -7.219 -7.375 25.75 1 91.44 437 VAL A N 1
ATOM 3274 C CA . VAL A 1 437 ? -7.336 -5.961 25.406 1 91.44 437 VAL A CA 1
ATOM 3275 C C . VAL A 1 437 ? -6.129 -5.195 25.938 1 91.44 437 VAL A C 1
ATOM 3277 O O . VAL A 1 437 ? -5.832 -5.25 27.125 1 91.44 437 VAL A O 1
ATOM 3280 N N . PHE A 1 438 ? -5.469 -4.508 25 1 90 438 PHE A N 1
ATOM 3281 C CA . PHE A 1 438 ? -4.211 -3.883 25.391 1 90 438 PHE A CA 1
ATOM 3282 C C . PHE A 1 438 ? -4.148 -2.438 24.922 1 90 438 PHE A C 1
ATOM 3284 O O . PHE A 1 438 ? -4.359 -2.162 23.734 1 90 438 PHE A O 1
ATOM 3291 N N . LEU A 1 439 ? -3.936 -1.498 25.797 1 91.25 439 LEU A N 1
ATOM 3292 C CA . LEU A 1 439 ? -3.582 -0.107 25.531 1 91.25 439 LEU A CA 1
ATOM 3293 C C . LEU A 1 439 ? -2.221 0.231 26.141 1 91.25 439 LEU A C 1
ATOM 3295 O O . LEU A 1 439 ? -1.987 -0.001 27.328 1 91.25 439 LEU A O 1
ATOM 3299 N N . PRO A 1 440 ? -1.317 0.717 25.344 1 86.5 440 PRO A N 1
ATOM 3300 C CA . PRO A 1 440 ? -0.032 1.092 25.938 1 86.5 440 PRO A CA 1
ATOM 3301 C C . PRO A 1 440 ? -0.181 2.09 27.094 1 86.5 440 PRO A C 1
ATOM 3303 O O . PRO A 1 440 ? -0.887 3.092 26.953 1 86.5 440 PRO A O 1
ATOM 3306 N N . GLU A 1 441 ? 0.446 1.786 28.188 1 81.56 441 GLU A N 1
ATOM 3307 C CA . GLU A 1 441 ? 0.324 2.652 29.359 1 81.56 441 GLU A CA 1
ATOM 3308 C C . GLU A 1 441 ? 1.572 3.51 29.547 1 81.56 441 GLU A C 1
ATOM 3310 O O . GLU A 1 441 ? 1.544 4.512 30.25 1 81.56 441 GLU A O 1
ATOM 3315 N N . ASN A 1 442 ? 2.592 3 28.906 1 80.5 442 ASN A N 1
ATOM 3316 C CA . ASN A 1 442 ? 3.824 3.777 28.938 1 80.5 442 ASN A CA 1
ATOM 3317 C C . ASN A 1 442 ? 4.48 3.855 27.562 1 80.5 442 ASN A C 1
ATOM 3319 O O . ASN A 1 442 ? 4.07 3.158 26.641 1 80.5 442 ASN A O 1
ATOM 3323 N N . ASN A 1 443 ? 5.418 4.68 27.484 1 77.06 443 ASN A N 1
ATOM 3324 C CA . ASN A 1 443 ? 6.008 5.012 26.188 1 77.06 443 ASN A CA 1
ATOM 3325 C C . ASN A 1 443 ? 6.891 3.881 25.672 1 77.06 443 ASN A C 1
ATOM 3327 O O . ASN A 1 443 ? 7.34 3.92 24.516 1 77.06 443 ASN A O 1
ATOM 3331 N N . ARG A 1 444 ? 7.051 2.938 26.438 1 71.12 444 ARG A N 1
ATOM 3332 C CA . ARG A 1 444 ? 7.898 1.826 26.016 1 71.12 444 ARG A CA 1
ATOM 3333 C C . ARG A 1 444 ? 7.07 0.7 25.422 1 71.12 444 ARG A C 1
ATOM 3335 O O . ARG A 1 444 ? 7.621 -0.278 24.906 1 71.12 444 ARG A O 1
ATOM 3342 N N . GLN A 1 445 ? 5.844 0.864 25.484 1 73.94 445 GLN A N 1
ATOM 3343 C CA . GLN A 1 445 ? 4.938 -0.159 24.969 1 73.94 445 GLN A CA 1
ATOM 3344 C C . GLN A 1 445 ? 4.371 0.234 23.609 1 73.94 445 GLN A C 1
ATOM 3346 O O . GLN A 1 445 ? 4.508 1.384 23.188 1 73.94 445 GLN A O 1
ATOM 3351 N N . GLY A 1 446 ? 3.848 -0.735 22.844 1 67.62 446 GLY A N 1
ATOM 3352 C CA . GLY A 1 446 ? 3.107 -0.458 21.625 1 67.62 446 GLY A CA 1
ATOM 3353 C C . GLY A 1 446 ? 3.945 -0.611 20.359 1 67.62 446 GLY A C 1
ATOM 3354 O O . GLY A 1 446 ? 3.443 -0.437 19.25 1 67.62 446 GLY A O 1
ATOM 3355 N N . TRP A 1 447 ? 5.145 -0.887 20.547 1 67.06 447 TRP A N 1
ATOM 3356 C CA . TRP A 1 447 ? 6.047 -1.024 19.422 1 67.06 447 TRP A CA 1
ATOM 3357 C C . TRP A 1 447 ? 6.441 -2.482 19.203 1 67.06 447 TRP A C 1
ATOM 3359 O O . TRP A 1 447 ? 7.531 -2.77 18.703 1 67.06 447 TRP A O 1
ATOM 3369 N N . GLN A 1 448 ? 5.555 -3.246 19.391 1 64.12 448 GLN A N 1
ATOM 3370 C CA . GLN A 1 448 ? 5.906 -4.664 19.375 1 64.12 448 GLN A CA 1
ATOM 3371 C C . GLN A 1 448 ? 6.098 -5.168 17.953 1 64.12 448 GLN A C 1
ATOM 3373 O O . GLN A 1 448 ? 5.48 -4.656 17.016 1 64.12 448 GLN A O 1
ATOM 3378 N N . ARG A 1 449 ? 6.914 -6.156 17.922 1 70.19 449 ARG A N 1
ATOM 3379 C CA . ARG A 1 449 ? 7.348 -6.828 16.703 1 70.19 449 ARG A CA 1
ATOM 3380 C C . ARG A 1 449 ? 6.234 -7.703 16.141 1 70.19 449 ARG A C 1
ATOM 3382 O O . ARG A 1 449 ? 5.52 -8.375 16.891 1 70.19 449 ARG A O 1
ATOM 3389 N N . HIS A 1 450 ? 5.984 -7.496 14.852 1 77.94 450 HIS A N 1
ATOM 3390 C CA . HIS A 1 450 ? 5.129 -8.406 14.102 1 77.94 450 HIS A CA 1
ATOM 3391 C C . HIS A 1 450 ? 5.953 -9.43 13.336 1 77.94 450 HIS A C 1
ATOM 3393 O O . HIS A 1 450 ? 6.91 -9.07 12.641 1 77.94 450 HIS A O 1
ATOM 3399 N N . TYR A 1 451 ? 5.73 -10.734 13.594 1 86.06 451 TYR A N 1
ATOM 3400 C CA . TYR A 1 451 ? 6.422 -11.805 12.883 1 86.06 451 TYR A CA 1
ATOM 3401 C C . TYR A 1 451 ? 5.461 -12.93 12.516 1 86.06 451 TYR A C 1
ATOM 3403 O O . TYR A 1 451 ? 4.742 -13.445 13.375 1 86.06 451 TYR A O 1
ATOM 3411 N N . GLN A 1 452 ? 5.387 -13.258 11.328 1 86.31 452 GLN A N 1
ATOM 3412 C CA . GLN A 1 452 ? 4.594 -14.375 10.844 1 86.31 452 GLN A CA 1
ATOM 3413 C C . GLN A 1 452 ? 5.48 -15.445 10.219 1 86.31 452 GLN A C 1
ATOM 3415 O O . GLN A 1 452 ? 6.086 -15.219 9.164 1 86.31 452 GLN A O 1
ATOM 3420 N N . PRO A 1 453 ? 5.555 -16.578 10.867 1 89 453 PRO A N 1
ATOM 3421 C CA . PRO A 1 453 ? 6.332 -17.656 10.266 1 89 453 PRO A CA 1
ATOM 3422 C C . PRO A 1 453 ? 5.738 -18.141 8.938 1 89 453 PRO A C 1
ATOM 3424 O O . PRO A 1 453 ? 4.52 -18.266 8.82 1 89 453 PRO A O 1
ATOM 3427 N N . ILE A 1 454 ? 6.57 -18.406 8.016 1 92.25 454 ILE A N 1
ATOM 3428 C CA . ILE A 1 454 ? 6.148 -18.875 6.699 1 92.25 454 ILE A CA 1
ATOM 3429 C C . ILE A 1 454 ? 6.211 -20.391 6.645 1 92.25 454 ILE A C 1
ATOM 3431 O O . ILE A 1 454 ? 5.418 -21.031 5.941 1 92.25 454 ILE A O 1
ATOM 3435 N N . ALA A 1 455 ? 7.047 -21 7.41 1 90.75 455 ALA A N 1
ATOM 3436 C CA . ALA A 1 455 ? 7.309 -22.438 7.391 1 90.75 455 ALA A CA 1
ATOM 3437 C C . ALA A 1 455 ? 6.043 -23.219 7.711 1 90.75 455 ALA A C 1
ATOM 3439 O O . ALA A 1 455 ? 5.285 -22.859 8.609 1 90.75 455 ALA A O 1
ATOM 3440 N N . ARG A 1 456 ? 5.777 -24.234 6.871 1 91 456 ARG A N 1
ATOM 3441 C CA . ARG A 1 456 ? 4.68 -25.172 7.051 1 91 456 ARG A CA 1
ATOM 3442 C C . ARG A 1 456 ? 5.152 -26.609 6.832 1 91 456 ARG A C 1
ATOM 3444 O O . ARG A 1 456 ? 6.238 -26.828 6.297 1 91 456 ARG A O 1
ATOM 3451 N N . LYS A 1 457 ? 4.352 -27.547 7.223 1 89.88 457 LYS A N 1
ATOM 3452 C CA . LYS A 1 457 ? 4.695 -28.953 7.082 1 89.88 457 LYS A CA 1
ATOM 3453 C C . LYS A 1 457 ? 4.688 -29.375 5.613 1 89.88 457 LYS A C 1
ATOM 3455 O O . LYS A 1 457 ? 5.621 -30.047 5.148 1 89.88 457 LYS A O 1
ATOM 3460 N N . SER A 1 458 ? 3.723 -28.922 4.902 1 93.81 458 SER A N 1
ATOM 3461 C CA . SER A 1 458 ? 3.623 -29.25 3.484 1 93.81 458 SER A CA 1
ATOM 3462 C C . SER A 1 458 ? 4.188 -28.125 2.615 1 93.81 458 SER A C 1
ATOM 3464 O O . SER A 1 458 ? 4.031 -26.953 2.936 1 93.81 458 SER A O 1
ATOM 3466 N N . ALA A 1 459 ? 4.844 -28.562 1.486 1 94.81 459 ALA A N 1
ATOM 3467 C CA . ALA A 1 459 ? 5.469 -27.594 0.58 1 94.81 459 ALA A CA 1
ATOM 3468 C C . ALA A 1 459 ? 4.43 -26.656 -0.024 1 94.81 459 ALA A C 1
ATOM 3470 O O . ALA A 1 459 ? 4.66 -25.453 -0.123 1 94.81 459 ALA A O 1
ATOM 3471 N N . VAL A 1 460 ? 3.354 -27.266 -0.392 1 94.69 460 VAL A N 1
ATOM 3472 C CA . VAL A 1 460 ? 2.311 -26.469 -1.028 1 94.69 460 VAL A CA 1
ATOM 3473 C C . VAL A 1 460 ? 1.767 -25.438 -0.036 1 94.69 460 VAL A C 1
ATOM 3475 O O . VAL A 1 460 ? 1.532 -24.281 -0.394 1 94.69 460 VAL A O 1
ATOM 3478 N N . HIS A 1 461 ? 1.608 -25.875 1.176 1 93.56 461 HIS A N 1
ATOM 3479 C CA . HIS A 1 461 ? 1.099 -24.969 2.197 1 93.56 461 HIS A CA 1
ATOM 3480 C C . HIS A 1 461 ? 2.102 -23.859 2.5 1 93.56 461 HIS A C 1
ATOM 3482 O O . HIS A 1 461 ? 1.713 -22.719 2.785 1 93.56 461 HIS A O 1
ATOM 3488 N N . GLU A 1 462 ? 3.309 -24.234 2.473 1 95.25 462 GLU A N 1
ATOM 3489 C CA . GLU A 1 462 ? 4.355 -23.234 2.727 1 95.25 462 GLU A CA 1
ATOM 3490 C C . GLU A 1 462 ? 4.402 -22.188 1.619 1 95.25 462 GLU A C 1
ATOM 3492 O O . GLU A 1 462 ? 4.535 -21 1.894 1 95.25 462 GLU A O 1
ATOM 3497 N N . LEU A 1 463 ? 4.281 -22.672 0.415 1 95.69 463 LEU A N 1
ATOM 3498 C CA . LEU A 1 463 ? 4.27 -21.75 -0.713 1 95.69 463 LEU A CA 1
ATOM 3499 C C . LEU A 1 463 ? 3.055 -20.828 -0.647 1 95.69 463 LEU A C 1
ATOM 3501 O O . LEU A 1 463 ? 3.158 -19.641 -0.938 1 95.69 463 LEU A O 1
ATOM 3505 N N . CYS A 1 464 ? 1.904 -21.391 -0.286 1 95.19 464 CYS A N 1
ATOM 3506 C CA . CYS A 1 464 ? 0.698 -20.578 -0.141 1 95.19 464 CYS A CA 1
ATOM 3507 C C . CYS A 1 464 ? 0.869 -19.547 0.958 1 95.19 464 CYS A C 1
ATOM 3509 O O . CYS A 1 464 ? 0.482 -18.391 0.786 1 95.19 464 CYS A O 1
ATOM 3511 N N . ALA A 1 465 ? 1.484 -19.969 2.035 1 94.5 465 ALA A N 1
ATOM 3512 C CA . ALA A 1 465 ? 1.748 -19.031 3.131 1 94.5 465 ALA A CA 1
ATOM 3513 C C . ALA A 1 465 ? 2.648 -17.891 2.676 1 94.5 465 ALA A C 1
ATOM 3515 O O . ALA A 1 465 ? 2.432 -16.734 3.051 1 94.5 465 ALA A O 1
ATOM 3516 N N . PHE A 1 466 ? 3.65 -18.281 1.896 1 95.94 466 PHE A N 1
ATOM 3517 C CA . PHE A 1 466 ? 4.582 -17.297 1.364 1 95.94 466 PHE A CA 1
ATOM 3518 C C . PHE A 1 466 ? 3.852 -16.281 0.498 1 95.94 466 PHE A C 1
ATOM 3520 O O . PHE A 1 466 ? 4 -15.07 0.693 1 95.94 466 PHE A O 1
ATOM 3527 N N . VAL A 1 467 ? 2.994 -16.672 -0.378 1 95.69 467 VAL A N 1
ATOM 3528 C CA . VAL A 1 467 ? 2.27 -15.805 -1.303 1 95.69 467 VAL A CA 1
ATOM 3529 C C . VAL A 1 467 ? 1.263 -14.953 -0.533 1 95.69 467 VAL A C 1
ATOM 3531 O O . VAL A 1 467 ? 1.127 -13.758 -0.791 1 95.69 467 VAL A O 1
ATOM 3534 N N . PHE A 1 468 ? 0.596 -15.531 0.377 1 93.88 468 PHE A N 1
ATOM 3535 C CA . PHE A 1 468 ? -0.38 -14.789 1.165 1 93.88 468 PHE A CA 1
ATOM 3536 C C . PHE A 1 468 ? 0.306 -13.719 2.01 1 93.88 468 PHE A C 1
ATOM 3538 O O . PHE A 1 468 ? -0.252 -12.648 2.232 1 93.88 468 PHE A O 1
ATOM 3545 N N . ALA A 1 469 ? 1.444 -14.055 2.477 1 94.94 469 ALA A N 1
ATOM 3546 C CA . ALA A 1 469 ? 2.213 -13.07 3.238 1 94.94 469 ALA A CA 1
ATOM 3547 C C . ALA A 1 469 ? 2.609 -11.883 2.363 1 94.94 469 ALA A C 1
ATOM 3549 O O . ALA A 1 469 ? 2.65 -10.742 2.832 1 94.94 469 ALA A O 1
ATOM 3550 N N . ILE A 1 470 ? 2.93 -12.18 1.129 1 96.62 470 ILE A N 1
ATOM 3551 C CA . ILE A 1 470 ? 3.248 -11.125 0.174 1 96.62 470 ILE A CA 1
ATOM 3552 C C . ILE A 1 470 ? 2.049 -10.188 0.021 1 96.62 470 ILE A C 1
ATOM 3554 O O . ILE A 1 470 ? 2.186 -8.969 0.147 1 96.62 470 ILE A O 1
ATOM 3558 N N . VAL A 1 471 ? 0.889 -10.719 -0.155 1 95.19 471 VAL A N 1
ATOM 3559 C CA . VAL A 1 471 ? -0.325 -9.93 -0.351 1 95.19 471 VAL A CA 1
ATOM 3560 C C . VAL A 1 471 ? -0.651 -9.156 0.924 1 95.19 471 VAL A C 1
ATOM 3562 O O . VAL A 1 471 ? -1.013 -7.977 0.868 1 95.19 471 VAL A O 1
ATOM 3565 N N . ALA A 1 472 ? -0.475 -9.812 2.01 1 93.12 472 ALA A N 1
ATOM 3566 C CA . ALA A 1 472 ? -0.705 -9.148 3.293 1 93.12 472 ALA A CA 1
ATOM 3567 C C . ALA A 1 472 ? 0.228 -7.957 3.473 1 93.12 472 ALA A C 1
ATOM 3569 O O . ALA A 1 472 ? -0.178 -6.918 3.996 1 93.12 472 ALA A O 1
ATOM 3570 N N . THR A 1 473 ? 1.409 -8.141 3.053 1 94.5 473 THR A N 1
ATOM 3571 C CA . THR A 1 473 ? 2.375 -7.055 3.146 1 94.5 473 THR A CA 1
ATOM 3572 C C . THR A 1 473 ? 1.955 -5.883 2.262 1 94.5 473 THR A C 1
ATOM 3574 O O . THR A 1 473 ? 1.954 -4.73 2.705 1 94.5 473 THR A O 1
ATOM 3577 N N . MET A 1 474 ? 1.542 -6.168 1.037 1 94.12 474 MET A N 1
ATOM 3578 C CA . MET A 1 474 ? 1.081 -5.129 0.123 1 94.12 474 MET A CA 1
ATOM 3579 C C . MET A 1 474 ? -0.033 -4.301 0.757 1 94.12 474 MET A C 1
ATOM 3581 O O . MET A 1 474 ? -0.045 -3.074 0.641 1 94.12 474 MET A O 1
ATOM 3585 N N . GLN A 1 475 ? -0.836 -4.953 1.439 1 91.62 475 GLN A N 1
ATOM 3586 C CA . GLN A 1 475 ? -2.061 -4.332 1.938 1 91.62 475 GLN A CA 1
ATOM 3587 C C . GLN A 1 475 ? -1.799 -3.553 3.223 1 91.62 475 GLN A C 1
ATOM 3589 O O . GLN A 1 475 ? -2.402 -2.502 3.451 1 91.62 475 GLN A O 1
ATOM 3594 N N . ASN A 1 476 ? -0.83 -4.051 4.117 1 89.69 476 ASN A N 1
ATOM 3595 C CA . ASN A 1 476 ? -0.934 -3.621 5.508 1 89.69 476 ASN A CA 1
ATOM 3596 C C . ASN A 1 476 ? 0.337 -2.914 5.969 1 89.69 476 ASN A C 1
ATOM 3598 O O . ASN A 1 476 ? 0.374 -2.35 7.066 1 89.69 476 ASN A O 1
ATOM 3602 N N . TRP A 1 477 ? 1.416 -2.91 5.238 1 89.5 477 TRP A N 1
ATOM 3603 C CA . TRP A 1 477 ? 2.695 -2.477 5.793 1 89.5 477 TRP A CA 1
ATOM 3604 C C . TRP A 1 477 ? 2.609 -1.041 6.301 1 89.5 477 TRP A C 1
ATOM 3606 O O . TRP A 1 477 ? 3.203 -0.703 7.328 1 89.5 477 TRP A O 1
ATOM 3616 N N . ARG A 1 478 ? 1.862 -0.193 5.676 1 87.44 478 ARG A N 1
ATOM 3617 C CA . ARG A 1 478 ? 1.796 1.213 6.062 1 87.44 478 ARG A CA 1
ATOM 3618 C C . ARG A 1 478 ? 1.066 1.381 7.391 1 87.44 478 ARG A C 1
ATOM 3620 O O . ARG A 1 478 ? 1.531 2.105 8.273 1 87.44 478 ARG A O 1
ATOM 3627 N N . ASP A 1 479 ? -0.094 0.745 7.418 1 87.69 479 ASP A N 1
ATOM 3628 C CA . ASP A 1 479 ? -0.861 0.786 8.664 1 87.69 479 ASP A CA 1
ATOM 3629 C C . ASP A 1 479 ? -0.054 0.214 9.82 1 87.69 479 ASP A C 1
ATOM 3631 O O . ASP A 1 479 ? -0.103 0.739 10.938 1 87.69 479 ASP A O 1
ATOM 3635 N N . LEU A 1 480 ? 0.68 -0.792 9.5 1 88.38 480 LEU A N 1
ATOM 3636 C CA . LEU A 1 480 ? 1.492 -1.448 10.523 1 88.38 480 LEU A CA 1
ATOM 3637 C C . LEU A 1 480 ? 2.572 -0.507 11.047 1 88.38 480 LEU A C 1
ATOM 3639 O O . LEU A 1 480 ? 2.717 -0.334 12.258 1 88.38 480 LEU A O 1
ATOM 3643 N N . LEU A 1 481 ? 3.287 0.134 10.195 1 88.38 481 LEU A N 1
ATOM 3644 C CA . LEU A 1 481 ? 4.371 1.021 10.609 1 88.38 481 LEU A CA 1
ATOM 3645 C C . LEU A 1 481 ? 3.82 2.266 11.297 1 88.38 481 LEU A C 1
ATOM 3647 O O . LEU A 1 481 ? 4.375 2.723 12.297 1 88.38 481 LEU A O 1
ATOM 3651 N N . GLN A 1 482 ? 2.758 2.777 10.805 1 87.69 482 GLN A N 1
ATOM 3652 C CA . GLN A 1 482 ? 2.168 3.975 11.398 1 87.69 482 GLN A CA 1
ATOM 3653 C C . GLN A 1 482 ? 1.665 3.699 12.812 1 87.69 482 GLN A C 1
ATOM 3655 O O . GLN A 1 482 ? 1.74 4.566 13.688 1 87.69 482 GLN A O 1
ATOM 3660 N N . SER A 1 483 ? 1.135 2.559 13.031 1 89.12 483 SER A N 1
ATOM 3661 C CA . SER A 1 483 ? 0.59 2.199 14.336 1 89.12 483 SER A CA 1
ATOM 3662 C C . SER A 1 483 ? 1.69 2.1 15.383 1 89.12 483 SER A C 1
ATOM 3664 O O . SER A 1 483 ? 1.415 2.137 16.594 1 89.12 483 SER A O 1
ATOM 3666 N N . ARG A 1 484 ? 2.949 2.062 14.961 1 87.81 484 ARG A N 1
ATOM 3667 C CA . ARG A 1 484 ? 4.07 1.916 15.883 1 87.81 484 ARG A CA 1
ATOM 3668 C C . ARG A 1 484 ? 4.699 3.27 16.203 1 87.81 484 ARG A C 1
ATOM 3670 O O . ARG A 1 484 ? 5.492 3.385 17.141 1 87.81 484 ARG A O 1
ATOM 3677 N N . ALA A 1 485 ? 4.355 4.238 15.492 1 88.62 485 ALA A N 1
ATOM 3678 C CA . ALA A 1 485 ? 4.977 5.555 15.617 1 88.62 485 ALA A CA 1
ATOM 3679 C C . ALA A 1 485 ? 4.527 6.25 16.906 1 88.62 485 ALA A C 1
ATOM 3681 O O . ALA A 1 485 ? 3.352 6.184 17.266 1 88.62 485 ALA A O 1
ATOM 3682 N N . PRO A 1 486 ? 5.492 6.938 17.578 1 89.06 486 PRO A N 1
ATOM 3683 C CA . PRO A 1 486 ? 5.062 7.762 18.703 1 89.06 486 PRO A CA 1
ATOM 3684 C C . PRO A 1 486 ? 4.059 8.836 18.297 1 89.06 486 PRO A C 1
ATOM 3686 O O . PRO A 1 486 ? 4.207 9.461 17.25 1 89.06 486 PRO A O 1
ATOM 3689 N N . GLY A 1 487 ? 3.137 9.031 19.047 1 90.44 487 GLY A N 1
ATOM 3690 C CA . GLY A 1 487 ? 2.061 9.945 18.703 1 90.44 487 GLY A CA 1
ATOM 3691 C C . GLY A 1 487 ? 0.832 9.25 18.156 1 90.44 487 GLY A C 1
ATOM 3692 O O . GLY A 1 487 ? -0.242 9.852 18.062 1 90.44 487 GLY A O 1
ATOM 3693 N N . HIS A 1 488 ? 1.046 7.957 17.781 1 91 488 HIS A N 1
ATOM 3694 C CA . HIS A 1 488 ? -0.076 7.141 17.328 1 91 488 HIS A CA 1
ATOM 3695 C C . HIS A 1 488 ? -0.258 5.914 18.219 1 91 488 HIS A C 1
ATOM 3697 O O . HIS A 1 488 ? -1.382 5.586 18.609 1 91 488 HIS A O 1
ATOM 3703 N N . ARG A 1 489 ? 0.81 5.336 18.594 1 90.38 489 ARG A N 1
ATOM 3704 C CA . ARG A 1 489 ? 0.752 4.035 19.266 1 90.38 489 ARG A CA 1
ATOM 3705 C C . ARG A 1 489 ? 0.024 4.137 20.609 1 90.38 489 ARG A C 1
ATOM 3707 O O . ARG A 1 489 ? -0.682 3.209 21 1 90.38 489 ARG A O 1
ATOM 3714 N N . GLU A 1 490 ? 0.096 5.266 21.297 1 91.81 490 GLU A N 1
ATOM 3715 C CA . GLU A 1 490 ? -0.471 5.402 22.641 1 91.81 490 GLU A CA 1
ATOM 3716 C C . GLU A 1 490 ? -1.993 5.504 22.594 1 91.81 490 GLU A C 1
ATOM 3718 O O . GLU A 1 490 ? -2.668 5.32 23.609 1 91.81 490 GLU A O 1
ATOM 3723 N N . ARG A 1 491 ? -2.502 5.836 21.453 1 94.56 491 ARG A N 1
ATOM 3724 C CA . ARG A 1 491 ? -3.938 6.082 21.359 1 94.56 491 ARG A CA 1
ATOM 3725 C C . ARG A 1 491 ? -4.648 4.922 20.688 1 94.56 491 ARG A C 1
ATOM 3727 O O . ARG A 1 491 ? -5.797 5.059 20.25 1 94.56 491 ARG A O 1
ATOM 3734 N N . ILE A 1 492 ? -3.986 3.768 20.531 1 94.44 492 ILE A N 1
ATOM 3735 C CA . ILE A 1 492 ? -4.547 2.607 19.844 1 94.44 492 ILE A CA 1
ATOM 3736 C C . ILE A 1 492 ? -4.785 1.482 20.859 1 94.44 492 ILE A C 1
ATOM 3738 O O . ILE A 1 492 ? -3.85 1.029 21.516 1 94.44 492 ILE A O 1
ATOM 3742 N N . VAL A 1 493 ? -6.008 1.085 20.984 1 95 493 VAL A N 1
ATOM 3743 C CA . VAL A 1 493 ? -6.316 -0.106 21.766 1 95 493 VAL A CA 1
ATOM 3744 C C . VAL A 1 493 ? -6.305 -1.337 20.859 1 95 493 VAL A C 1
ATOM 3746 O O . VAL A 1 493 ? -6.879 -1.319 19.766 1 95 493 VAL A O 1
ATOM 3749 N N . HIS A 1 494 ? -5.625 -2.363 21.234 1 91.75 494 HIS A N 1
ATOM 3750 C CA . HIS A 1 494 ? -5.539 -3.613 20.484 1 91.75 494 HIS A CA 1
ATOM 3751 C C . HIS A 1 494 ? -6.445 -4.68 21.094 1 91.75 494 HIS A C 1
ATOM 3753 O O . HIS A 1 494 ? -6.316 -5.012 22.281 1 91.75 494 HIS A O 1
ATOM 3759 N N . VAL A 1 495 ? -7.324 -5.121 20.328 1 92 495 VAL A N 1
ATOM 3760 C CA . VAL A 1 495 ? -8.227 -6.188 20.75 1 92 495 VAL A CA 1
ATOM 3761 C C . VAL A 1 495 ? -7.828 -7.5 20.078 1 92 495 VAL A C 1
ATOM 3763 O O . VAL A 1 495 ? -7.926 -7.629 18.859 1 92 495 VAL A O 1
ATOM 3766 N N . SER A 1 496 ? -7.438 -8.469 20.828 1 88.88 496 SER A N 1
ATOM 3767 C CA . SER A 1 496 ? -7.02 -9.766 20.312 1 88.88 496 SER A CA 1
ATOM 3768 C C . SER A 1 496 ? -8.211 -10.695 20.125 1 88.88 496 SER A C 1
ATOM 3770 O O . SER A 1 496 ? -8.992 -10.906 21.062 1 88.88 496 SER A O 1
ATOM 3772 N N . LEU A 1 497 ? -8.266 -11.172 18.969 1 85.5 497 LEU A N 1
ATOM 3773 C CA . LEU A 1 497 ? -9.336 -12.125 18.672 1 85.5 497 LEU A CA 1
ATOM 3774 C C . LEU A 1 497 ? -8.758 -13.492 18.312 1 85.5 497 LEU A C 1
ATOM 3776 O O . LEU A 1 497 ? -7.895 -13.594 17.438 1 85.5 497 LEU A O 1
ATOM 3780 N N . SER A 1 498 ? -9.211 -14.492 18.984 1 80.56 498 SER A N 1
ATOM 3781 C CA . SER A 1 498 ? -8.797 -15.859 18.688 1 80.56 498 SER A CA 1
ATOM 3782 C C . SER A 1 498 ? -9.375 -16.344 17.359 1 80.56 498 SER A C 1
ATOM 3784 O O . SER A 1 498 ? -10.289 -15.719 16.812 1 80.56 498 SER A O 1
ATOM 3786 N N . PRO A 1 499 ? -8.836 -17.422 16.891 1 74.69 499 PRO A N 1
ATOM 3787 C CA . PRO A 1 499 ? -9.344 -17.953 15.625 1 74.69 499 PRO A CA 1
ATOM 3788 C C . PRO A 1 499 ? -10.836 -18.297 15.68 1 74.69 499 PRO A C 1
ATOM 3790 O O . PRO A 1 499 ? -11.523 -18.25 14.664 1 74.69 499 PRO A O 1
ATOM 3793 N N . GLN A 1 500 ? -11.266 -18.609 16.844 1 75.56 500 GLN A N 1
ATOM 3794 C CA . GLN A 1 500 ? -12.68 -18.922 17.016 1 75.56 500 GLN A CA 1
ATOM 3795 C C . GLN A 1 500 ? -13.531 -17.656 17.047 1 75.56 500 GLN A C 1
ATOM 3797 O O . GLN A 1 500 ? -14.742 -17.719 16.828 1 75.56 500 GLN A O 1
ATOM 3802 N N . GLU A 1 501 ? -12.914 -16.562 17.391 1 74.31 501 GLU A N 1
ATOM 3803 C CA . GLU A 1 501 ? -13.625 -15.297 17.562 1 74.31 501 GLU A CA 1
ATOM 3804 C C . GLU A 1 501 ? -13.523 -14.422 16.328 1 74.31 501 GLU A C 1
ATOM 3806 O O . GLU A 1 501 ? -14.266 -13.453 16.172 1 74.31 501 GLU A O 1
ATOM 3811 N N . GLY A 1 502 ? -12.758 -14.945 15.328 1 63.53 502 GLY A N 1
ATOM 3812 C CA . GLY A 1 502 ? -12.477 -13.961 14.297 1 63.53 502 GLY A CA 1
ATOM 3813 C C . GLY A 1 502 ? -12.555 -14.531 12.891 1 63.53 502 GLY A C 1
ATOM 3814 O O . GLY A 1 502 ? -13.062 -15.641 12.695 1 63.53 502 GLY A O 1
ATOM 3815 N N . GLY A 1 503 ? -12.414 -13.711 11.969 1 61.41 503 GLY A N 1
ATOM 3816 C CA . GLY A 1 503 ? -12.344 -14.086 10.562 1 61.41 503 GLY A CA 1
ATOM 3817 C C . GLY A 1 503 ? -13.711 -14.164 9.898 1 61.41 503 GLY A C 1
ATOM 3818 O O . GLY A 1 503 ? -14.555 -13.289 10.102 1 61.41 503 GLY A O 1
ATOM 3819 N N . LEU A 1 504 ? -13.805 -15.141 9.102 1 62.69 504 LEU A N 1
ATOM 3820 C CA . LEU A 1 504 ? -15.016 -15.352 8.32 1 62.69 504 LEU A CA 1
ATOM 3821 C C . LEU A 1 504 ? -15.953 -16.328 9.023 1 62.69 504 LEU A C 1
ATOM 3823 O O . LEU A 1 504 ? -16.812 -16.938 8.391 1 62.69 504 LEU A O 1
ATOM 3827 N N . ASN A 1 505 ? -15.656 -16.453 10.398 1 67 505 ASN A N 1
ATOM 3828 C CA . ASN A 1 505 ? -16.547 -17.328 11.164 1 67 505 ASN A CA 1
ATOM 3829 C C . ASN A 1 505 ? -17.891 -16.672 11.438 1 67 505 ASN A C 1
ATOM 3831 O O . ASN A 1 505 ? -18.031 -15.93 12.414 1 67 505 ASN A O 1
ATOM 3835 N N . LEU A 1 506 ? -18.828 -16.969 10.617 1 66.25 506 LEU A N 1
ATOM 3836 C CA . LEU A 1 506 ? -20.141 -16.328 10.711 1 66.25 506 LEU A CA 1
ATOM 3837 C C . LEU A 1 506 ? -21.062 -17.109 11.656 1 66.25 506 LEU A C 1
ATOM 3839 O O . LEU A 1 506 ? -22.125 -16.609 12.031 1 66.25 506 LEU A O 1
ATOM 3843 N N . ALA A 1 507 ? -20.547 -18.297 12.07 1 71.75 507 ALA A N 1
ATOM 3844 C CA . ALA A 1 507 ? -21.375 -19.125 12.953 1 71.75 507 ALA A CA 1
ATOM 3845 C C . ALA A 1 507 ? -20.719 -19.25 14.336 1 71.75 507 ALA A C 1
ATOM 3847 O O . ALA A 1 507 ? -20.359 -20.359 14.75 1 71.75 507 ALA A O 1
ATOM 3848 N N . MET A 1 508 ? -20.766 -18.172 15.031 1 77.56 508 MET A N 1
ATOM 3849 C CA . MET A 1 508 ? -20.188 -18.188 16.375 1 77.56 508 MET A CA 1
ATOM 3850 C C . MET A 1 508 ? -21.234 -18.578 17.406 1 77.56 508 MET A C 1
ATOM 3852 O O . MET A 1 508 ? -22.406 -18.234 17.281 1 77.56 508 MET A O 1
ATOM 3856 N N . SER A 1 509 ? -20.797 -19.266 18.375 1 82.75 509 SER A N 1
ATOM 3857 C CA . SER A 1 509 ? -21.688 -19.656 19.469 1 82.75 509 SER A CA 1
ATOM 3858 C C . SER A 1 509 ? -22.016 -18.469 20.359 1 82.75 509 SER A C 1
ATOM 3860 O O . SER A 1 509 ? -21.375 -17.406 20.266 1 82.75 509 SER A O 1
ATOM 3862 N N . LYS A 1 510 ? -23 -18.656 21.156 1 86.06 510 LYS A N 1
ATOM 3863 C CA . LYS A 1 510 ? -23.438 -17.625 22.078 1 86.06 510 LYS A CA 1
ATOM 3864 C C . LYS A 1 510 ? -22.312 -17.25 23.047 1 86.06 510 LYS A C 1
ATOM 3866 O O . LYS A 1 510 ? -22.141 -16.078 23.375 1 86.06 510 LYS A O 1
ATOM 3871 N N . GLU A 1 511 ? -21.609 -18.219 23.406 1 87.12 511 GLU A N 1
ATOM 3872 C CA . GLU A 1 511 ? -20.531 -17.984 24.359 1 87.12 511 GLU A CA 1
ATOM 3873 C C . GLU A 1 511 ? -19.422 -17.156 23.719 1 87.12 511 GLU A C 1
ATOM 3875 O O . GLU A 1 511 ? -18.875 -16.25 24.344 1 87.12 511 GLU A O 1
ATOM 3880 N N . VAL A 1 512 ? -19.141 -17.5 22.547 1 85.81 512 VAL A N 1
ATOM 3881 C CA . VAL A 1 512 ? -18.094 -16.797 21.828 1 85.81 512 VAL A CA 1
ATOM 3882 C C . VAL A 1 512 ? -18.531 -15.352 21.578 1 85.81 512 VAL A C 1
ATOM 3884 O O . VAL A 1 512 ? -17.75 -14.414 21.75 1 85.81 512 VAL A O 1
ATOM 3887 N N . LEU A 1 513 ? -19.766 -15.203 21.281 1 87.19 513 LEU A N 1
ATOM 3888 C CA . LEU A 1 513 ? -20.312 -13.875 21 1 87.19 513 LEU A CA 1
ATOM 3889 C C . LEU A 1 513 ? -20.266 -13.008 22.25 1 87.19 513 LEU A C 1
ATOM 3891 O O . LEU A 1 513 ? -19.922 -11.82 22.188 1 87.19 513 LEU A O 1
ATOM 3895 N N . ALA A 1 514 ? -20.578 -13.57 23.312 1 88.88 514 ALA A N 1
ATOM 3896 C CA . ALA A 1 514 ? -20.547 -12.836 24.578 1 88.88 514 ALA A CA 1
ATOM 3897 C C . ALA A 1 514 ? -19.125 -12.422 24.938 1 88.88 514 ALA A C 1
ATOM 3899 O O . ALA A 1 514 ? -18.906 -11.32 25.438 1 88.88 514 ALA A O 1
ATOM 3900 N N . ALA A 1 515 ? -18.25 -13.305 24.703 1 89.75 515 ALA A N 1
ATOM 3901 C CA . ALA A 1 515 ? -16.859 -13.008 24.984 1 89.75 515 ALA A CA 1
ATOM 3902 C C . ALA A 1 515 ? -16.344 -11.859 24.125 1 89.75 515 ALA A C 1
ATOM 3904 O O . ALA A 1 515 ? -15.625 -10.984 24.609 1 89.75 515 ALA A O 1
ATOM 3905 N N . VAL A 1 516 ? -16.703 -11.883 22.906 1 89.81 516 VAL A N 1
ATOM 3906 C CA . VAL A 1 516 ? -16.281 -10.844 21.969 1 89.81 516 VAL A CA 1
ATOM 3907 C C . VAL A 1 516 ? -16.906 -9.508 22.359 1 89.81 516 VAL A C 1
ATOM 3909 O O . VAL A 1 516 ? -16.25 -8.461 22.281 1 89.81 516 VAL A O 1
ATOM 3912 N N . SER A 1 517 ? -18.141 -9.555 22.797 1 91.12 517 SER A N 1
ATOM 3913 C CA . SER A 1 517 ? -18.828 -8.352 23.25 1 91.12 517 SER A CA 1
ATOM 3914 C C . SER A 1 517 ? -18.125 -7.746 24.469 1 91.12 517 SER A C 1
ATOM 3916 O O . SER A 1 517 ? -17.969 -6.527 24.562 1 91.12 517 SER A O 1
ATOM 3918 N N . LYS A 1 518 ? -17.75 -8.594 25.328 1 93.56 518 LYS A N 1
ATOM 3919 C CA . LYS A 1 518 ? -17.047 -8.141 26.531 1 93.56 518 LYS A CA 1
ATOM 3920 C C . LYS A 1 518 ? -15.711 -7.504 26.172 1 93.56 518 LYS A C 1
ATOM 3922 O O . LYS A 1 518 ? -15.297 -6.531 26.812 1 93.56 518 LYS A O 1
ATOM 3927 N N . LYS A 1 519 ? -15.078 -8.039 25.219 1 93.38 519 LYS A N 1
ATOM 3928 C CA . LYS A 1 519 ? -13.82 -7.453 24.75 1 93.38 519 LYS A CA 1
ATOM 3929 C C . LYS A 1 519 ? -14.047 -6.051 24.203 1 93.38 519 LYS A C 1
ATOM 3931 O O . LYS A 1 519 ? -13.211 -5.164 24.391 1 93.38 519 LYS A O 1
ATOM 3936 N N . GLY A 1 520 ? -15.141 -5.93 23.5 1 94.25 520 GLY A N 1
ATOM 3937 C CA . GLY A 1 520 ? -15.477 -4.609 23 1 94.25 520 GLY A CA 1
ATOM 3938 C C . GLY A 1 520 ? -15.672 -3.584 24.109 1 94.25 520 GLY A C 1
ATOM 3939 O O . GLY A 1 520 ? -15.117 -2.484 24.047 1 94.25 520 GLY A O 1
ATOM 3940 N N . THR A 1 521 ? -16.438 -3.963 25.094 1 95.81 521 THR A N 1
ATOM 3941 C CA . THR A 1 521 ? -16.672 -3.076 26.234 1 95.81 521 THR A CA 1
ATOM 3942 C C . THR A 1 521 ? -15.352 -2.752 26.938 1 95.81 521 THR A C 1
ATOM 3944 O O . THR A 1 521 ? -15.094 -1.597 27.281 1 95.81 521 THR A O 1
ATOM 3947 N N . ALA A 1 522 ? -14.562 -3.75 27.062 1 96.19 522 ALA A N 1
ATOM 3948 C CA . ALA A 1 522 ? -13.266 -3.566 27.703 1 96.19 522 ALA A CA 1
ATOM 3949 C C . ALA A 1 522 ? -12.383 -2.621 26.906 1 96.19 522 ALA A C 1
ATOM 3951 O O . ALA A 1 522 ? -11.602 -1.85 27.469 1 96.19 522 ALA A O 1
ATOM 3952 N N . ALA A 1 523 ? -12.477 -2.705 25.656 1 96 523 ALA A N 1
ATOM 3953 C CA . ALA A 1 523 ? -11.695 -1.825 24.781 1 96 523 ALA A CA 1
ATOM 3954 C C . ALA A 1 523 ? -12.078 -0.364 25 1 96 523 ALA A C 1
ATOM 3956 O O . ALA A 1 523 ? -11.203 0.502 25.109 1 96 523 ALA A O 1
ATOM 3957 N N . GLY A 1 524 ? -13.359 -0.099 25.031 1 96.5 524 GLY A N 1
ATOM 3958 C CA . GLY A 1 524 ? -13.812 1.254 25.297 1 96.5 524 GLY A CA 1
ATOM 3959 C C . GLY A 1 524 ? -13.391 1.762 26.672 1 96.5 524 GLY A C 1
ATOM 3960 O O . GLY A 1 524 ? -12.992 2.922 26.812 1 96.5 524 GLY A O 1
ATOM 3961 N N . GLU A 1 525 ? -13.391 0.898 27.609 1 96.12 525 GLU A N 1
ATOM 3962 C CA . GLU A 1 525 ? -13.062 1.264 28.984 1 96.12 525 GLU A CA 1
ATOM 3963 C C . GLU A 1 525 ? -11.555 1.479 29.141 1 96.12 525 GLU A C 1
ATOM 3965 O O . GLU A 1 525 ? -11.125 2.24 30.016 1 96.12 525 GLU A O 1
ATOM 3970 N N . ALA A 1 526 ? -10.852 0.832 28.297 1 95.25 526 ALA A N 1
ATOM 3971 C CA . ALA A 1 526 ? -9.391 0.941 28.375 1 95.25 526 ALA A CA 1
ATOM 3972 C C . ALA A 1 526 ? -8.938 2.383 28.156 1 95.25 526 ALA A C 1
ATOM 3974 O O . ALA A 1 526 ? -7.922 2.807 28.703 1 95.25 526 ALA A O 1
ATOM 3975 N N . PHE A 1 527 ? -9.703 3.174 27.469 1 94.69 527 PHE A N 1
ATOM 3976 C CA . PHE A 1 527 ? -9.32 4.543 27.141 1 94.69 527 PHE A CA 1
ATOM 3977 C C . PHE A 1 527 ? -9.406 5.438 28.375 1 94.69 527 PHE A C 1
ATOM 3979 O O . PHE A 1 527 ? -8.945 6.578 28.359 1 94.69 527 PHE A O 1
ATOM 3986 N N . ALA A 1 528 ? -10.016 4.918 29.438 1 91.5 528 ALA A N 1
ATOM 3987 C CA . ALA A 1 528 ? -10.023 5.656 30.688 1 91.5 528 ALA A CA 1
ATOM 3988 C C . ALA A 1 528 ? -8.609 5.848 31.219 1 91.5 528 ALA A C 1
ATOM 3990 O O . ALA A 1 528 ? -8.328 6.812 31.938 1 91.5 528 ALA A O 1
ATOM 3991 N N . ARG A 1 529 ? -7.742 4.961 30.812 1 92 529 ARG A N 1
ATOM 3992 C CA . ARG A 1 529 ? -6.359 5.023 31.281 1 92 529 ARG A CA 1
ATOM 3993 C C . ARG A 1 529 ? -5.516 5.895 30.344 1 92 529 ARG A C 1
ATOM 3995 O O . ARG A 1 529 ? -4.348 6.16 30.625 1 92 529 ARG A O 1
ATOM 4002 N N . PHE A 1 530 ? -6.113 6.359 29.359 1 94 530 PHE A N 1
ATOM 4003 C CA . PHE A 1 530 ? -5.41 7.188 28.375 1 94 530 PHE A CA 1
ATOM 4004 C C . PHE A 1 530 ? -5.125 8.57 28.953 1 94 530 PHE A C 1
ATOM 4006 O O . PHE A 1 530 ? -6.02 9.219 29.5 1 94 530 PHE A O 1
ATOM 4013 N N . SER A 1 531 ? -3.896 9 28.844 1 94.19 531 SER A N 1
ATOM 4014 C CA . SER A 1 531 ? -3.508 10.336 29.281 1 94.19 531 SER A CA 1
ATOM 4015 C C . SER A 1 531 ? -3.387 11.297 28.094 1 94.19 531 SER A C 1
ATOM 4017 O O . SER A 1 531 ? -2.406 11.25 27.344 1 94.19 531 SER A O 1
ATOM 4019 N N . PHE A 1 532 ? -4.328 12.203 28 1 95.62 532 PHE A N 1
ATOM 4020 C CA . PHE A 1 532 ? -4.258 13.195 26.938 1 95.62 532 PHE A CA 1
ATOM 4021 C C . PHE A 1 532 ? -3.076 14.133 27.141 1 95.62 532 PHE A C 1
ATOM 4023 O O . PHE A 1 532 ? -2.461 14.602 26.188 1 95.62 532 PHE A O 1
ATOM 4030 N N . GLU A 1 533 ? -2.723 14.352 28.391 1 95.38 533 GLU A N 1
ATOM 4031 C CA . GLU A 1 533 ? -1.577 15.195 28.719 1 95.38 533 GLU A CA 1
ATOM 4032 C C . GLU A 1 533 ? -0.288 14.625 28.125 1 95.38 533 GLU A C 1
ATOM 4034 O O . GLU A 1 533 ? 0.463 15.344 27.469 1 95.38 533 GLU A O 1
ATOM 4039 N N . ASN A 1 534 ? -0.091 13.398 28.375 1 95.44 534 ASN A N 1
ATOM 4040 C CA . ASN A 1 534 ? 1.103 12.75 27.828 1 95.44 534 ASN A CA 1
ATOM 4041 C C . ASN A 1 534 ? 1.075 12.703 26.312 1 95.44 534 ASN A C 1
ATOM 4043 O O . ASN A 1 534 ? 2.092 12.945 25.656 1 95.44 534 ASN A O 1
ATOM 4047 N N . HIS A 1 535 ? -0.044 12.375 25.781 1 95.5 535 HIS A N 1
ATOM 4048 C CA . HIS A 1 535 ? -0.185 12.273 24.328 1 95.5 535 HIS A CA 1
ATOM 4049 C C . HIS A 1 535 ? 0.089 13.609 23.656 1 95.5 535 HIS A C 1
ATOM 4051 O O . HIS A 1 535 ? 0.828 13.672 22.672 1 95.5 535 HIS A O 1
ATOM 4057 N N . TYR A 1 536 ? -0.556 14.617 24.156 1 96.62 536 TYR A N 1
ATOM 4058 C CA . TYR A 1 536 ? -0.362 15.953 23.609 1 96.62 536 TYR A CA 1
ATOM 4059 C C . TYR A 1 536 ? 1.107 16.359 23.656 1 96.62 536 TYR A C 1
ATOM 4061 O O . TYR A 1 536 ? 1.635 16.922 22.688 1 96.62 536 TYR A O 1
ATOM 4069 N N . TRP A 1 537 ? 1.707 16.078 24.781 1 96.31 537 TRP A N 1
ATOM 4070 C CA . TRP A 1 537 ? 3.117 16.406 24.953 1 96.31 537 TRP A CA 1
ATOM 4071 C C . TRP A 1 537 ? 3.98 15.68 23.938 1 96.31 537 TRP A C 1
ATOM 4073 O O . TRP A 1 537 ? 4.871 16.281 23.328 1 96.31 537 TRP A O 1
ATOM 4083 N N . ILE A 1 538 ? 3.732 14.422 23.75 1 94.38 538 ILE A N 1
ATOM 4084 C CA . ILE A 1 538 ? 4.469 13.633 22.766 1 94.38 538 ILE A CA 1
ATOM 4085 C C . ILE A 1 538 ? 4.297 14.234 21.375 1 94.38 538 ILE A C 1
ATOM 4087 O O . ILE A 1 538 ? 5.266 14.383 20.625 1 94.38 538 ILE A O 1
ATOM 4091 N N . ARG A 1 539 ? 3.078 14.602 21.047 1 95 539 ARG A N 1
ATOM 4092 C CA . ARG A 1 539 ? 2.795 15.203 19.75 1 95 539 ARG A CA 1
ATOM 4093 C C . ARG A 1 539 ? 3.545 16.516 19.578 1 95 539 ARG A C 1
ATOM 4095 O O . ARG A 1 539 ? 4.027 16.828 18.484 1 95 539 ARG A O 1
ATOM 4102 N N . TRP A 1 540 ? 3.633 17.266 20.656 1 96.12 540 TRP A N 1
ATOM 4103 C CA . TRP A 1 540 ? 4.371 18.516 20.609 1 96.12 540 TRP A CA 1
ATOM 4104 C C . TRP A 1 540 ? 5.863 18.266 20.422 1 96.12 540 TRP A C 1
ATOM 4106 O O . TRP A 1 540 ? 6.516 18.906 19.609 1 96.12 540 TRP A O 1
ATOM 4116 N N . ARG A 1 541 ? 6.422 17.328 21.203 1 94.94 541 ARG A N 1
ATOM 4117 C CA . ARG A 1 541 ? 7.836 16.984 21.094 1 94.94 541 ARG A CA 1
ATOM 4118 C C . ARG A 1 541 ? 8.18 16.531 19.672 1 94.94 541 ARG A C 1
ATOM 4120 O O . ARG A 1 541 ? 9.219 16.906 19.141 1 94.94 541 ARG A O 1
ATOM 4127 N N . ASN A 1 542 ? 7.285 15.766 19.109 1 92.81 542 ASN A N 1
ATOM 4128 C CA . ASN A 1 542 ? 7.461 15.305 17.734 1 92.81 542 ASN A CA 1
ATOM 4129 C C . ASN A 1 542 ? 7.465 16.469 16.75 1 92.81 542 ASN A C 1
ATOM 4131 O O . ASN A 1 542 ? 8.344 16.562 15.891 1 92.81 542 ASN A O 1
ATOM 4135 N N . LEU A 1 543 ? 6.504 17.297 16.922 1 94.44 543 LEU A N 1
ATOM 4136 C CA . LEU A 1 543 ? 6.344 18.438 16.016 1 94.44 543 LEU A CA 1
ATOM 4137 C C . LEU A 1 543 ? 7.535 19.375 16.109 1 94.44 543 LEU A C 1
ATOM 4139 O O . LEU A 1 543 ? 8.07 19.812 15.078 1 94.44 543 LEU A O 1
ATOM 4143 N N . ALA A 1 544 ? 7.949 19.688 17.297 1 94.94 544 ALA A N 1
ATOM 4144 C CA . ALA A 1 544 ? 9.078 20.594 17.516 1 94.94 544 ALA A CA 1
ATOM 4145 C C . ALA A 1 544 ? 10.352 20.031 16.875 1 94.94 544 ALA A C 1
ATOM 4147 O O . ALA A 1 544 ? 11.062 20.75 16.172 1 94.94 544 ALA A O 1
ATOM 4148 N N . SER A 1 545 ? 10.57 18.797 17.141 1 93.38 545 SER A N 1
ATOM 4149 C CA . SER A 1 545 ? 11.742 18.141 16.578 1 93.38 545 SER A CA 1
ATOM 4150 C C . SER A 1 545 ? 11.672 18.109 15.047 1 93.38 545 SER A C 1
ATOM 4152 O O . SER A 1 545 ? 12.641 18.438 14.375 1 93.38 545 SER A O 1
ATOM 4154 N N . ALA A 1 546 ? 10.562 17.703 14.516 1 92.06 546 ALA A N 1
ATOM 4155 C CA . ALA A 1 546 ? 10.398 17.562 13.07 1 92.06 546 ALA A CA 1
ATOM 4156 C C . ALA A 1 546 ? 10.539 18.906 12.375 1 92.06 546 ALA A C 1
ATOM 4158 O O . ALA A 1 546 ? 11.172 19 11.312 1 92.06 546 ALA A O 1
ATOM 4159 N N . LEU A 1 547 ? 9.961 19.906 12.922 1 93.5 547 LEU A N 1
ATOM 4160 C CA . LEU A 1 547 ? 10.039 21.234 12.328 1 93.5 547 LEU A CA 1
ATOM 4161 C C . LEU A 1 547 ? 11.469 21.75 12.344 1 93.5 547 LEU A C 1
ATOM 4163 O O . LEU A 1 547 ? 11.922 22.375 11.383 1 93.5 547 LEU A O 1
ATOM 4167 N N . GLN A 1 548 ? 12.117 21.547 13.453 1 93.94 548 GLN A N 1
ATOM 4168 C CA . GLN A 1 548 ? 13.508 22 13.531 1 93.94 548 GLN A CA 1
ATOM 4169 C C . GLN A 1 548 ? 14.367 21.297 12.477 1 93.94 548 GLN A C 1
ATOM 4171 O O . GLN A 1 548 ? 15.109 21.953 11.742 1 93.94 548 GLN A O 1
ATOM 4176 N N . ARG A 1 549 ? 14.234 20.062 12.359 1 92.06 549 ARG A N 1
ATOM 4177 C CA . ARG A 1 549 ? 15.039 19.297 11.406 1 92.06 549 ARG A CA 1
ATOM 4178 C C . ARG A 1 549 ? 14.695 19.688 9.977 1 92.06 549 ARG A C 1
ATOM 4180 O O . ARG A 1 549 ? 15.578 19.75 9.109 1 92.06 549 ARG A O 1
ATOM 4187 N N . TYR A 1 550 ? 13.438 19.891 9.711 1 92.38 550 TYR A N 1
ATOM 4188 C CA . TYR A 1 550 ? 13 20.312 8.383 1 92.38 550 TYR A CA 1
ATOM 4189 C C . TYR A 1 550 ? 13.594 21.656 8.023 1 92.38 550 TYR A C 1
ATOM 4191 O O . TYR A 1 550 ? 14.039 21.875 6.891 1 92.38 550 TYR A O 1
ATOM 4199 N N . THR A 1 551 ? 13.625 22.562 8.969 1 94.69 551 THR A N 1
ATOM 4200 C CA . THR A 1 551 ? 14.18 23.891 8.766 1 94.69 551 THR A CA 1
ATOM 4201 C C . THR A 1 551 ? 15.688 23.828 8.562 1 94.69 551 THR A C 1
ATOM 4203 O O . THR A 1 551 ? 16.234 24.547 7.723 1 94.69 551 THR A O 1
ATOM 4206 N N . ILE A 1 552 ? 16.297 22.969 9.305 1 94.44 552 ILE A N 1
ATOM 4207 C CA . ILE A 1 552 ? 17.734 22.781 9.141 1 94.44 552 ILE A CA 1
ATOM 4208 C C . ILE A 1 552 ? 18.031 22.25 7.742 1 94.44 552 ILE A C 1
ATOM 4210 O O . ILE A 1 552 ? 19 22.656 7.109 1 94.44 552 ILE A O 1
ATOM 4214 N N . ASP A 1 553 ? 17.203 21.406 7.254 1 93.06 553 ASP A N 1
ATOM 4215 C CA . ASP A 1 553 ? 17.375 20.828 5.918 1 93.06 553 ASP A CA 1
ATOM 4216 C C . ASP A 1 553 ? 17.25 21.906 4.844 1 93.06 553 ASP A C 1
ATOM 4218 O O . ASP A 1 553 ? 17.969 21.891 3.844 1 93.06 553 ASP A O 1
ATOM 4222 N N . ILE A 1 554 ? 16.328 22.797 5.008 1 95.19 554 ILE A N 1
ATOM 4223 C CA . ILE A 1 554 ? 16.172 23.906 4.07 1 95.19 554 ILE A CA 1
ATOM 4224 C C . ILE A 1 554 ? 17.438 24.75 4.039 1 95.19 554 ILE A C 1
ATOM 4226 O O . ILE A 1 554 ? 17.953 25.078 2.965 1 95.19 554 ILE A O 1
ATOM 4230 N N . ALA A 1 555 ? 17.938 25.031 5.223 1 96 555 ALA A N 1
ATOM 4231 C CA . ALA A 1 555 ? 19.172 25.812 5.312 1 96 555 ALA A CA 1
ATOM 4232 C C . ALA A 1 555 ? 20.344 25.078 4.684 1 96 555 ALA A C 1
ATOM 4234 O O . ALA A 1 555 ? 21.188 25.688 4.02 1 96 555 ALA A O 1
ATOM 4235 N N . ALA A 1 556 ? 20.359 23.828 4.891 1 93.88 556 ALA A N 1
ATOM 4236 C CA . ALA A 1 556 ? 21.453 23.016 4.344 1 93.88 556 ALA A CA 1
ATOM 4237 C C . ALA A 1 556 ? 21.422 23.016 2.82 1 93.88 556 ALA A C 1
ATOM 4239 O O . ALA A 1 556 ? 22.469 23 2.174 1 93.88 556 ALA A O 1
ATOM 4240 N N . SER A 1 557 ? 20.281 22.953 2.25 1 94.12 557 SER A N 1
ATOM 4241 C CA . SER A 1 557 ? 20.141 22.969 0.797 1 94.12 557 SER A CA 1
ATOM 4242 C C . SER A 1 557 ? 20.656 24.281 0.21 1 94.12 557 SER A C 1
ATOM 4244 O O . SER A 1 557 ? 21.156 24.312 -0.913 1 94.12 557 SER A O 1
ATOM 4246 N N . ASP A 1 558 ? 20.516 25.297 0.958 1 94.56 558 ASP A N 1
ATOM 4247 C CA . ASP A 1 558 ? 20.984 26.594 0.514 1 94.56 558 ASP A CA 1
ATOM 4248 C C . ASP A 1 558 ? 22.484 26.75 0.73 1 94.56 558 ASP A C 1
ATOM 4250 O O . ASP A 1 558 ? 23.156 27.438 -0.031 1 94.56 558 ASP A O 1
ATOM 4254 N N . ALA A 1 559 ? 23.016 26.047 1.664 1 93.88 559 ALA A N 1
ATOM 4255 C CA . ALA A 1 559 ? 24.359 26.297 2.154 1 93.88 559 ALA A CA 1
ATOM 4256 C C . ALA A 1 559 ? 25.391 25.469 1.396 1 93.88 559 ALA A C 1
ATOM 4258 O O . ALA A 1 559 ? 26.594 25.719 1.483 1 93.88 559 ALA A O 1
ATOM 4259 N N . TYR A 1 560 ? 24.984 24.516 0.636 1 93.19 560 TYR A N 1
ATOM 4260 C CA . TYR A 1 560 ? 25.969 23.625 0.043 1 93.19 560 TYR A CA 1
ATOM 4261 C C . TYR A 1 560 ? 26.906 24.375 -0.891 1 93.19 560 TYR A C 1
ATOM 4263 O O . TYR A 1 560 ? 26.484 25.344 -1.553 1 93.19 560 TYR A O 1
ATOM 4271 N N . ARG A 1 561 ? 28.141 24.016 -0.878 1 93.69 561 ARG A N 1
ATOM 4272 C CA . ARG A 1 561 ? 29.203 24.625 -1.683 1 93.69 561 ARG A CA 1
ATOM 4273 C C . ARG A 1 561 ? 30.156 23.562 -2.227 1 93.69 561 ARG A C 1
ATOM 4275 O O . ARG A 1 561 ? 30.391 22.547 -1.579 1 93.69 561 ARG A O 1
ATOM 4282 N N . PRO A 1 562 ? 30.672 23.766 -3.406 1 94.12 562 PRO A N 1
ATOM 4283 C CA . PRO A 1 562 ? 30.344 24.859 -4.332 1 94.12 562 PRO A CA 1
ATOM 4284 C C . PRO A 1 562 ? 28.984 24.688 -5 1 94.12 562 PRO A C 1
ATOM 4286 O O . PRO A 1 562 ? 28.516 23.562 -5.172 1 94.12 562 PRO A O 1
ATOM 4289 N N . LYS A 1 563 ? 28.391 25.828 -5.336 1 93.81 563 LYS A N 1
ATOM 4290 C CA . LYS A 1 563 ? 27.125 25.766 -6.062 1 93.81 563 LYS A CA 1
ATOM 4291 C C . LYS A 1 563 ? 27.328 25.297 -7.496 1 93.81 563 LYS A C 1
ATOM 4293 O O . LYS A 1 563 ? 28.375 25.562 -8.094 1 93.81 563 LYS A O 1
ATOM 4298 N N . ILE A 1 564 ? 26.359 24.578 -7.945 1 93.44 564 ILE A N 1
ATOM 4299 C CA . ILE A 1 564 ? 26.375 24.203 -9.359 1 93.44 564 ILE A CA 1
ATOM 4300 C C . ILE A 1 564 ? 25.938 25.391 -10.211 1 93.44 564 ILE A C 1
ATOM 4302 O O . ILE A 1 564 ? 24.781 25.828 -10.125 1 93.44 564 ILE A O 1
ATOM 4306 N N . PRO A 1 565 ? 26.797 25.875 -11.031 1 92.19 565 PRO A N 1
ATOM 4307 C CA . PRO A 1 565 ? 26.531 27.125 -11.758 1 92.19 565 PRO A CA 1
ATOM 4308 C C . PRO A 1 565 ? 25.219 27.062 -12.555 1 92.19 565 PRO A C 1
ATOM 4310 O O . PRO A 1 565 ? 24.469 28.047 -12.57 1 92.19 565 PRO A O 1
ATOM 4313 N N . ASP A 1 566 ? 24.906 25.984 -13.125 1 92.62 566 ASP A N 1
ATOM 4314 C CA . ASP A 1 566 ? 23.734 25.844 -13.984 1 92.62 566 ASP A CA 1
ATOM 4315 C C . ASP A 1 566 ? 22.438 25.984 -13.18 1 92.62 566 ASP A C 1
ATOM 4317 O O . ASP A 1 566 ? 21.375 26.234 -13.742 1 92.62 566 ASP A O 1
ATOM 4321 N N . TYR A 1 567 ? 22.562 25.844 -11.844 1 95.5 567 TYR A N 1
ATOM 4322 C CA . TYR A 1 567 ? 21.344 25.812 -11.039 1 95.5 567 TYR A CA 1
ATOM 4323 C C . TYR A 1 567 ? 21.203 27.094 -10.211 1 95.5 567 TYR A C 1
ATOM 4325 O O . TYR A 1 567 ? 20.172 27.312 -9.586 1 95.5 567 TYR A O 1
ATOM 4333 N N . GLU A 1 568 ? 22.125 27.953 -10.219 1 94.69 568 GLU A N 1
ATOM 4334 C CA . GLU A 1 568 ? 22.141 29.172 -9.398 1 94.69 568 GLU A CA 1
ATOM 4335 C C . GLU A 1 568 ? 20.953 30.062 -9.719 1 94.69 568 GLU A C 1
ATOM 4337 O O . GLU A 1 568 ? 20.344 30.656 -8.82 1 94.69 568 GLU A O 1
ATOM 4342 N N . PRO A 1 569 ? 20.594 30.172 -11.031 1 94.62 569 PRO A N 1
ATOM 4343 C CA . PRO A 1 569 ? 19.422 31.016 -11.328 1 94.62 569 PRO A CA 1
ATOM 4344 C C . PRO A 1 569 ? 18.141 30.484 -10.688 1 94.62 569 PRO A C 1
ATOM 4346 O O . PRO A 1 569 ? 17.281 31.266 -10.297 1 94.62 569 PRO A O 1
ATOM 4349 N N . ALA A 1 570 ? 18.047 29.219 -10.562 1 95.81 570 ALA A N 1
ATOM 4350 C CA . ALA A 1 570 ? 16.859 28.625 -9.953 1 95.81 570 ALA A CA 1
ATOM 4351 C C . ALA A 1 570 ? 16.734 29.031 -8.484 1 95.81 570 ALA A C 1
ATOM 4353 O O . ALA A 1 570 ? 15.656 29.391 -8.023 1 95.81 570 ALA A O 1
ATOM 4354 N N . TYR A 1 571 ? 17.844 29.047 -7.805 1 95.5 571 TYR A N 1
ATOM 4355 C CA . TYR A 1 571 ? 17.844 29.406 -6.391 1 95.5 571 TYR A CA 1
ATOM 4356 C C . TYR A 1 571 ? 17.469 30.875 -6.203 1 95.5 571 TYR A C 1
ATOM 4358 O O . TYR A 1 571 ? 16.781 31.234 -5.246 1 95.5 571 TYR A O 1
ATOM 4366 N N . ALA A 1 572 ? 17.922 31.672 -7.109 1 95.12 572 ALA A N 1
ATOM 4367 C CA . ALA A 1 572 ? 17.719 33.125 -7.027 1 95.12 572 ALA A CA 1
ATOM 4368 C C . ALA A 1 572 ? 16.234 33.469 -7.129 1 95.12 572 ALA A C 1
ATOM 4370 O O . ALA A 1 572 ? 15.781 34.469 -6.559 1 95.12 572 ALA A O 1
ATOM 4371 N N . LEU A 1 573 ? 15.5 32.656 -7.762 1 94.88 573 LEU A N 1
ATOM 4372 C CA . LEU A 1 573 ? 14.078 32.906 -7.957 1 94.88 573 LEU A CA 1
ATOM 4373 C C . LEU A 1 573 ? 13.352 33 -6.617 1 94.88 573 LEU A C 1
ATOM 4375 O O . LEU A 1 573 ? 12.43 33.812 -6.453 1 94.88 573 LEU A O 1
ATOM 4379 N N . ALA A 1 574 ? 13.719 32.156 -5.684 1 94.56 574 ALA A N 1
ATOM 4380 C CA . ALA A 1 574 ? 13.047 32.125 -4.391 1 94.56 574 ALA A CA 1
ATOM 4381 C C . ALA A 1 574 ? 13.539 33.219 -3.48 1 94.56 574 ALA A C 1
ATOM 4383 O O . ALA A 1 574 ? 12.781 33.75 -2.648 1 94.56 574 ALA A O 1
ATOM 4384 N N . HIS A 1 575 ? 14.781 33.688 -3.717 1 94.38 575 HIS A N 1
ATOM 4385 C CA . HIS A 1 575 ? 15.406 34.719 -2.873 1 94.38 575 HIS A CA 1
ATOM 4386 C C . HIS A 1 575 ? 14.984 36.125 -3.293 1 94.38 575 HIS A C 1
ATOM 4388 O O . HIS A 1 575 ? 14.797 37 -2.445 1 94.38 575 HIS A O 1
ATOM 4394 N N . ASP A 1 576 ? 14.875 36.281 -4.582 1 93.56 576 ASP A N 1
ATOM 4395 C CA . ASP A 1 576 ? 14.672 37.625 -5.137 1 93.56 576 ASP A CA 1
ATOM 4396 C C . ASP A 1 576 ? 13.195 37.844 -5.453 1 93.56 576 ASP A C 1
ATOM 4398 O O . ASP A 1 576 ? 12.688 37.375 -6.461 1 93.56 576 ASP A O 1
ATOM 4402 N N . ALA A 1 577 ? 12.617 38.719 -4.766 1 93.44 577 ALA A N 1
ATOM 4403 C CA . ALA A 1 577 ? 11.195 39 -4.93 1 93.44 577 ALA A CA 1
ATOM 4404 C C . ALA A 1 577 ? 10.93 39.75 -6.234 1 93.44 577 ALA A C 1
ATOM 4406 O O . ALA A 1 577 ? 9.789 39.844 -6.695 1 93.44 577 ALA A O 1
ATOM 4407 N N . THR A 1 578 ? 11.969 40.188 -6.875 1 92 578 THR A N 1
ATOM 4408 C CA . THR A 1 578 ? 11.781 41 -8.078 1 92 578 THR A CA 1
ATOM 4409 C C . THR A 1 578 ? 11.914 40.125 -9.328 1 92 578 THR A C 1
ATOM 4411 O O . THR A 1 578 ? 11.539 40.562 -10.43 1 92 578 THR A O 1
ATOM 4414 N N . SER A 1 579 ? 12.406 38.938 -9.141 1 92.12 579 SER A N 1
ATOM 4415 C CA . SER A 1 579 ? 12.578 38.062 -10.289 1 92.12 579 SER A CA 1
ATOM 4416 C C . SER A 1 579 ? 11.242 37.562 -10.812 1 92.12 579 SER A C 1
ATOM 4418 O O . SER A 1 579 ? 10.258 37.5 -10.07 1 92.12 579 SER A O 1
ATOM 4420 N N . LYS A 1 580 ? 11.203 37.25 -12.078 1 90.62 580 LYS A N 1
ATOM 4421 C CA . LYS A 1 580 ? 9.992 36.75 -12.711 1 90.62 580 LYS A CA 1
ATOM 4422 C C . LYS A 1 580 ? 9.992 35.219 -12.727 1 90.62 580 LYS A C 1
ATOM 4424 O O . LYS A 1 580 ? 10.766 34.594 -13.461 1 90.62 580 LYS A O 1
ATOM 4429 N N . PRO A 1 581 ? 9.094 34.719 -11.969 1 92.75 581 PRO A N 1
ATOM 4430 C CA . PRO A 1 581 ? 9.055 33.25 -11.938 1 92.75 581 PRO A CA 1
ATOM 4431 C C . PRO A 1 581 ? 8.562 32.656 -13.25 1 92.75 581 PRO A C 1
ATOM 4433 O O . PRO A 1 581 ? 7.836 33.312 -14 1 92.75 581 PRO A O 1
ATOM 4436 N N . PRO A 1 582 ? 8.945 31.484 -13.484 1 92.56 582 PRO A N 1
ATOM 4437 C CA . PRO A 1 582 ? 8.547 30.828 -14.734 1 92.56 582 PRO A CA 1
ATOM 4438 C C . PRO A 1 582 ? 7.086 30.375 -14.727 1 92.56 582 PRO A C 1
ATOM 4440 O O . PRO A 1 582 ? 6.488 30.188 -15.789 1 92.56 582 PRO A O 1
ATOM 4443 N N . SER A 1 583 ? 6.531 30.125 -13.555 1 92.88 583 SER A N 1
ATOM 4444 C CA . SER A 1 583 ? 5.152 29.656 -13.445 1 92.88 583 SER A CA 1
ATOM 4445 C C . SER A 1 583 ? 4.57 29.969 -12.078 1 92.88 583 SER A C 1
ATOM 4447 O O . SER A 1 583 ? 5.289 30.406 -11.172 1 92.88 583 SER A O 1
ATOM 4449 N N . TYR A 1 584 ? 3.176 29.906 -11.977 1 92.75 584 TYR A N 1
ATOM 4450 C CA . TYR A 1 584 ? 2.477 30.047 -10.703 1 92.75 584 TYR A CA 1
ATOM 4451 C C . TYR A 1 584 ? 2.914 31.297 -9.961 1 92.75 584 TYR A C 1
ATOM 4453 O O . TYR A 1 584 ? 3.291 31.234 -8.789 1 92.75 584 TYR A O 1
ATOM 4461 N N . ARG A 1 585 ? 2.797 32.344 -10.594 1 93.25 585 ARG A N 1
ATOM 4462 C CA . ARG A 1 585 ? 3.154 33.625 -10 1 93.25 585 ARG A CA 1
ATOM 4463 C C . ARG A 1 585 ? 2.252 33.938 -8.805 1 93.25 585 ARG A C 1
ATOM 4465 O O . ARG A 1 585 ? 1.074 33.562 -8.797 1 93.25 585 ARG A O 1
ATOM 4472 N N . PHE A 1 586 ? 2.848 34.562 -7.836 1 93.75 586 PHE A N 1
ATOM 4473 C CA . PHE A 1 586 ? 2.029 35.031 -6.727 1 93.75 586 PHE A CA 1
ATOM 4474 C C . PHE A 1 586 ? 1.029 36.094 -7.195 1 93.75 586 PHE A C 1
ATOM 4476 O O . PHE A 1 586 ? 1.293 36.812 -8.148 1 93.75 586 PHE A O 1
ATOM 4483 N N . ALA A 1 587 ? -0.084 36.188 -6.57 1 89.94 587 ALA A N 1
ATOM 4484 C CA . ALA A 1 587 ? -1.172 37.062 -6.992 1 89.94 587 ALA A CA 1
ATOM 4485 C C . ALA A 1 587 ? -0.83 38.5 -6.727 1 89.94 587 ALA A C 1
ATOM 4487 O O . ALA A 1 587 ? -1.308 39.406 -7.43 1 89.94 587 ALA A O 1
ATOM 4488 N N . SER A 1 588 ? -0.014 38.781 -5.672 1 92.31 588 SER A N 1
ATOM 4489 C CA . SER A 1 588 ? 0.324 40.156 -5.32 1 92.31 588 SER A CA 1
ATOM 4490 C C . SER A 1 588 ? 1.803 40.312 -4.973 1 92.31 588 SER A C 1
ATOM 4492 O O . SER A 1 588 ? 2.475 39.312 -4.699 1 92.31 588 SER A O 1
ATOM 4494 N N . LYS A 1 589 ? 2.246 41.531 -5.004 1 93.06 589 LYS A N 1
ATOM 4495 C CA . LYS A 1 589 ? 3.623 41.812 -4.621 1 93.06 589 LYS A CA 1
ATOM 4496 C C . LYS A 1 589 ? 3.857 41.531 -3.141 1 93.06 589 LYS A C 1
ATOM 4498 O O . LYS A 1 589 ? 4.941 41.094 -2.754 1 93.06 589 LYS A O 1
ATOM 4503 N N . ALA A 1 590 ? 2.846 41.75 -2.398 1 93.44 590 ALA A N 1
ATOM 4504 C CA . ALA A 1 590 ? 2.941 41.5 -0.961 1 93.44 590 ALA A CA 1
ATOM 4505 C C . ALA A 1 590 ? 3.166 40.031 -0.671 1 93.44 590 ALA A C 1
ATOM 4507 O O . ALA A 1 590 ? 3.939 39.688 0.221 1 93.44 590 ALA A O 1
ATOM 4508 N N . GLU A 1 591 ? 2.48 39.219 -1.412 1 95 591 GLU A N 1
ATOM 4509 C CA . GLU A 1 591 ? 2.639 37.781 -1.248 1 95 591 GLU A CA 1
ATOM 4510 C C . GLU A 1 591 ? 4.035 37.312 -1.664 1 95 591 GLU A C 1
ATOM 4512 O O . GLU A 1 591 ? 4.641 36.469 -1.008 1 95 591 GLU A O 1
ATOM 4517 N N . ARG A 1 592 ? 4.516 37.875 -2.734 1 95.81 592 ARG A N 1
ATOM 4518 C CA . ARG A 1 592 ? 5.852 37.562 -3.225 1 95.81 592 ARG A CA 1
ATOM 4519 C C . ARG A 1 592 ? 6.918 37.938 -2.213 1 95.81 592 ARG A C 1
ATOM 4521 O O . ARG A 1 592 ? 7.859 37.188 -1.961 1 95.81 592 ARG A O 1
ATOM 4528 N N . GLU A 1 593 ? 6.777 39.094 -1.662 1 95.81 593 GLU A N 1
ATOM 4529 C CA . GLU A 1 593 ? 7.719 39.562 -0.664 1 95.81 593 GLU A CA 1
ATOM 4530 C C . GLU A 1 593 ? 7.656 38.75 0.614 1 95.81 593 GLU A C 1
ATOM 4532 O O . GLU A 1 593 ? 8.688 38.438 1.224 1 95.81 593 GLU A O 1
ATOM 4537 N N . GLU A 1 594 ? 6.445 38.406 0.943 1 94.94 594 GLU A N 1
ATOM 4538 C CA . GLU A 1 594 ? 6.277 37.562 2.127 1 94.94 594 GLU A CA 1
ATOM 4539 C C . GLU A 1 594 ? 6.961 36.219 1.943 1 94.94 594 GLU A C 1
ATOM 4541 O O . GLU A 1 594 ? 7.562 35.688 2.879 1 94.94 594 GLU A O 1
ATOM 4546 N N . ALA A 1 595 ? 6.824 35.688 0.791 1 96.25 595 ALA A N 1
ATOM 4547 C CA . ALA A 1 595 ? 7.434 34.375 0.495 1 96.25 595 ALA A CA 1
ATOM 4548 C C . ALA A 1 595 ? 8.953 34.469 0.566 1 96.25 595 ALA A C 1
ATOM 4550 O O . ALA A 1 595 ? 9.609 33.562 1.08 1 96.25 595 ALA A O 1
ATOM 4551 N N . ALA A 1 596 ? 9.5 35.469 0.008 1 96.69 596 ALA A N 1
ATOM 4552 C CA . ALA A 1 596 ? 10.945 35.656 0.058 1 96.69 596 ALA A CA 1
ATOM 4553 C C . ALA A 1 596 ? 11.43 35.844 1.496 1 96.69 596 ALA A C 1
ATOM 4555 O O . ALA A 1 596 ? 12.469 35.281 1.876 1 96.69 596 ALA A O 1
ATOM 4556 N N . ARG A 1 597 ? 10.68 36.594 2.23 1 95.44 597 ARG A N 1
ATOM 4557 C CA . ARG A 1 597 ? 11.016 36.781 3.637 1 95.44 597 ARG A CA 1
ATOM 4558 C C . ARG A 1 597 ? 10.945 35.438 4.402 1 95.44 597 ARG A C 1
ATOM 4560 O O . ARG A 1 597 ? 11.758 35.219 5.297 1 95.44 597 ARG A O 1
ATOM 4567 N N . LEU A 1 598 ? 9.922 34.688 4.07 1 96 598 LEU A N 1
ATOM 4568 C CA . LEU A 1 598 ? 9.773 33.406 4.711 1 96 598 LEU A CA 1
ATOM 4569 C C . LEU A 1 598 ? 10.992 32.531 4.457 1 96 598 LEU A C 1
ATOM 4571 O O . LEU A 1 598 ? 11.484 31.859 5.371 1 96 598 LEU A O 1
ATOM 4575 N N . LEU A 1 599 ? 11.445 32.5 3.221 1 97.31 599 LEU A N 1
ATOM 4576 C CA . LEU A 1 599 ? 12.609 31.672 2.889 1 97.31 599 LEU A CA 1
ATOM 4577 C C . LEU A 1 599 ? 13.828 32.125 3.682 1 97.31 599 LEU A C 1
ATOM 4579 O O . LEU A 1 599 ? 14.555 31.297 4.238 1 97.31 599 LEU A O 1
ATOM 4583 N N . GLU A 1 600 ? 14.031 33.406 3.723 1 97 600 GLU A N 1
ATOM 4584 C CA . GLU A 1 600 ? 15.172 33.938 4.453 1 97 600 GLU A CA 1
ATOM 4585 C C . GLU A 1 600 ? 15.094 33.594 5.938 1 97 600 GLU A C 1
ATOM 4587 O O . GLU A 1 600 ? 16.109 33.312 6.57 1 97 600 GLU A O 1
ATOM 4592 N N . LYS A 1 601 ? 13.922 33.719 6.387 1 96.06 601 LYS A N 1
ATOM 4593 C CA . LYS A 1 601 ? 13.703 33.406 7.793 1 96.06 601 LYS A CA 1
ATOM 4594 C C . LYS A 1 601 ? 14.016 31.922 8.07 1 96.06 601 LYS A C 1
ATOM 4596 O O . LYS A 1 601 ? 14.664 31.594 9.062 1 96.06 601 LYS A O 1
ATOM 4601 N N . LEU A 1 602 ? 13.547 31.062 7.23 1 96.5 602 LEU A N 1
ATOM 4602 C CA . LEU A 1 602 ? 13.781 29.641 7.383 1 96.5 602 LEU A CA 1
ATOM 4603 C C . LEU A 1 602 ? 15.266 29.312 7.312 1 96.5 602 LEU A C 1
ATOM 4605 O O . LEU A 1 602 ? 15.773 28.516 8.102 1 96.5 602 LEU A O 1
ATOM 4609 N N . ILE A 1 603 ? 15.961 29.906 6.398 1 96.94 603 ILE A N 1
ATOM 4610 C CA . ILE A 1 603 ? 17.391 29.688 6.242 1 96.94 603 ILE A CA 1
ATOM 4611 C C . ILE A 1 603 ? 18.141 30.188 7.48 1 96.94 603 ILE A C 1
ATOM 4613 O O . ILE A 1 603 ? 18.969 29.469 8.039 1 96.94 603 ILE A O 1
ATOM 4617 N N . GLY A 1 604 ? 17.797 31.375 7.938 1 95.5 604 GLY A N 1
ATOM 4618 C CA . GLY A 1 604 ? 18.422 31.922 9.117 1 95.5 604 GLY A CA 1
ATOM 4619 C C . GLY A 1 604 ? 18.219 31.078 10.359 1 95.5 604 GLY A C 1
ATOM 4620 O O . GLY A 1 604 ? 19.172 30.828 11.109 1 95.5 604 GLY A O 1
ATOM 4621 N N . GLU A 1 605 ? 17 30.672 10.562 1 94.44 605 GLU A N 1
ATOM 4622 C CA . GLU A 1 605 ? 16.688 29.828 11.719 1 94.44 605 GLU A CA 1
ATOM 4623 C C . GLU A 1 605 ? 17.391 28.469 11.609 1 94.44 605 GLU A C 1
ATOM 4625 O O . GLU A 1 605 ? 17.891 27.953 12.609 1 94.44 605 GLU A O 1
ATOM 4630 N N . GLY A 1 606 ? 17.375 27.938 10.438 1 95.88 606 GLY A N 1
ATOM 4631 C CA . GLY A 1 606 ? 18.047 26.656 10.219 1 95.88 606 GLY A CA 1
ATOM 4632 C C . GLY A 1 606 ? 19.531 26.719 10.5 1 95.88 606 GLY A C 1
ATOM 4633 O O . GLY A 1 606 ? 20.109 25.781 11.078 1 95.88 606 GLY A O 1
ATOM 4634 N N . GLU A 1 607 ? 20.156 27.766 10.094 1 95.44 607 GLU A N 1
ATOM 4635 C CA . GLU A 1 607 ? 21.594 27.953 10.352 1 95.44 607 GLU A CA 1
ATOM 4636 C C . GLU A 1 607 ? 21.859 28.078 11.852 1 95.44 607 GLU A C 1
ATOM 4638 O O . GLU A 1 607 ? 22.828 27.516 12.359 1 95.44 607 GLU A O 1
ATOM 4643 N N . LYS A 1 608 ? 20.984 28.766 12.469 1 93.69 608 LYS A N 1
ATOM 4644 C CA . LYS A 1 608 ? 21.125 28.938 13.906 1 93.69 608 LYS A CA 1
ATOM 4645 C C . LYS A 1 608 ? 21.016 27.594 14.633 1 93.69 608 LYS A C 1
ATOM 4647 O O . LYS A 1 608 ? 21.812 27.297 15.523 1 93.69 608 LYS A O 1
ATOM 4652 N N . TRP A 1 609 ? 20.031 26.844 14.266 1 92.75 609 TRP A N 1
ATOM 4653 C CA . TRP A 1 609 ? 19.75 25.578 14.93 1 92.75 609 TRP A CA 1
ATOM 4654 C C . TRP A 1 609 ? 20.812 24.531 14.578 1 92.75 609 TRP A C 1
ATOM 4656 O O . TRP A 1 609 ? 21.094 23.641 15.375 1 92.75 609 TRP A O 1
ATOM 4666 N N . SER A 1 610 ? 21.328 24.609 13.383 1 90.94 610 SER A N 1
ATOM 4667 C CA . SER A 1 610 ? 22.359 23.672 12.969 1 90.94 610 SER A CA 1
ATOM 4668 C C . SER A 1 610 ? 23.672 23.938 13.688 1 90.94 610 SER A C 1
ATOM 4670 O O . SER A 1 610 ? 24.484 23.016 13.875 1 90.94 610 SER A O 1
ATOM 4672 N N . GLY A 1 611 ? 23.953 25.031 14.102 1 86 611 GLY A N 1
ATOM 4673 C CA . GLY A 1 611 ? 25.188 25.406 14.797 1 86 611 GLY A CA 1
ATOM 4674 C C . GLY A 1 611 ? 25.078 25.281 16.297 1 86 611 GLY A C 1
ATOM 4675 O O . GLY A 1 611 ? 24.906 24.188 16.828 1 86 611 GLY A O 1
ATOM 4676 N N . GLU A 1 612 ? 24.953 26.328 16.984 1 81 612 GLU A N 1
ATOM 4677 C CA . GLU A 1 612 ? 25.062 26.359 18.438 1 81 612 GLU A CA 1
ATOM 4678 C C . GLU A 1 612 ? 23.703 26.531 19.078 1 81 612 GLU A C 1
ATOM 4680 O O . GLU A 1 612 ? 23.594 26.703 20.297 1 81 612 GLU A O 1
ATOM 4685 N N . GLY A 1 613 ? 22.719 26.391 18.391 1 84.06 613 GLY A N 1
ATOM 4686 C CA . GLY A 1 613 ? 21.406 26.594 18.984 1 84.06 613 GLY A CA 1
ATOM 4687 C C . GLY A 1 613 ? 20.891 25.375 19.719 1 84.06 613 GLY A C 1
ATOM 4688 O O . GLY A 1 613 ? 21.516 24.312 19.672 1 84.06 613 GLY A O 1
ATOM 4689 N N . PRO A 1 614 ? 19.859 25.547 20.484 1 91.81 614 PRO A N 1
ATOM 4690 C CA . PRO A 1 614 ? 19.25 24.422 21.203 1 91.81 614 PRO A CA 1
ATOM 4691 C C . PRO A 1 614 ? 18.734 23.344 20.25 1 91.81 614 PRO A C 1
ATOM 4693 O O . PRO A 1 614 ? 18.219 23.641 19.172 1 91.81 614 PRO A O 1
ATOM 4696 N N . ASP A 1 615 ? 18.969 22.125 20.625 1 92.75 615 ASP A N 1
ATOM 4697 C CA . ASP A 1 615 ? 18.562 20.969 19.844 1 92.75 615 ASP A CA 1
ATOM 4698 C C . ASP A 1 615 ? 17.266 20.359 20.375 1 92.75 615 ASP A C 1
ATOM 4700 O O . ASP A 1 615 ? 17.25 19.719 21.438 1 92.75 615 ASP A O 1
ATOM 4704 N N . LEU A 1 616 ? 16.219 20.5 19.672 1 93.94 616 LEU A N 1
ATOM 4705 C CA . LEU A 1 616 ? 14.898 20.047 20.109 1 93.94 616 LEU A CA 1
ATOM 4706 C C . LEU A 1 616 ? 14.711 18.562 19.797 1 93.94 616 LEU A C 1
ATOM 4708 O O . LEU A 1 616 ? 13.688 17.969 20.172 1 93.94 616 LEU A O 1
ATOM 4712 N N . THR A 1 617 ? 15.656 18.016 19.141 1 91.19 617 THR A N 1
ATOM 4713 C CA . THR A 1 617 ? 15.57 16.609 18.75 1 91.19 617 THR A CA 1
ATOM 4714 C C . THR A 1 617 ? 16.188 15.711 19.828 1 91.19 617 THR A C 1
ATOM 4716 O O . THR A 1 617 ? 15.859 14.523 19.906 1 91.19 617 THR A O 1
ATOM 4719 N N . LYS A 1 618 ? 16.938 16.422 20.625 1 88.44 618 LYS A N 1
ATOM 4720 C CA . LYS A 1 618 ? 17.578 15.656 21.703 1 88.44 618 LYS A CA 1
ATOM 4721 C C . LYS A 1 618 ? 16.531 15.078 22.656 1 88.44 618 LYS A C 1
ATOM 4723 O O . LYS A 1 618 ? 15.648 15.797 23.125 1 88.44 618 LYS A O 1
ATOM 4728 N N . THR A 1 619 ? 16.375 13.859 22.875 1 90.25 619 THR A N 1
ATOM 4729 C CA . THR A 1 619 ? 15.539 13.117 23.797 1 90.25 619 THR A CA 1
ATOM 4730 C C . THR A 1 619 ? 14.109 13.023 23.266 1 90.25 619 THR A C 1
ATOM 4732 O O . THR A 1 619 ? 13.188 12.68 24.016 1 90.25 619 THR A O 1
ATOM 4735 N N . ALA A 1 620 ? 13.891 13.562 22.078 1 91.25 620 ALA A N 1
ATOM 4736 C CA . ALA A 1 620 ? 12.57 13.43 21.484 1 91.25 620 ALA A CA 1
ATOM 4737 C C . ALA A 1 620 ? 12.156 11.969 21.359 1 91.25 620 ALA A C 1
ATOM 4739 O O . ALA A 1 620 ? 13.008 11.078 21.375 1 91.25 620 ALA A O 1
ATOM 4740 N N . PRO A 1 621 ? 10.883 11.773 21.344 1 88.69 621 PRO A N 1
ATOM 4741 C CA . PRO A 1 621 ? 10.438 10.391 21.172 1 88.69 621 PRO A CA 1
ATOM 4742 C C . PRO A 1 621 ? 11.055 9.719 19.938 1 88.69 621 PRO A C 1
ATOM 4744 O O . PRO A 1 621 ? 11.234 10.359 18.906 1 88.69 621 PRO A O 1
ATOM 4747 N N . ARG A 1 622 ? 11.359 8.508 20.109 1 84.56 622 ARG A N 1
ATOM 4748 C CA . ARG A 1 622 ? 11.891 7.707 19 1 84.56 622 ARG A CA 1
ATOM 4749 C C . ARG A 1 622 ? 10.898 6.637 18.578 1 84.56 622 ARG A C 1
ATOM 4751 O O . ARG A 1 622 ? 10.164 6.09 19.406 1 84.56 622 ARG A O 1
ATOM 4758 N N . PRO A 1 623 ? 10.852 6.246 17.375 1 83.56 623 PRO A N 1
ATOM 4759 C CA . PRO A 1 623 ? 11.609 6.809 16.266 1 83.56 623 PRO A CA 1
ATOM 4760 C C . PRO A 1 623 ? 11.195 8.242 15.93 1 83.56 623 PRO A C 1
ATOM 4762 O O . PRO A 1 623 ? 10.062 8.641 16.203 1 83.56 623 PRO A O 1
ATOM 4765 N N . LEU A 1 624 ? 12.164 8.938 15.32 1 81.06 624 LEU A N 1
ATOM 4766 C CA . LEU A 1 624 ? 11.922 10.352 15.062 1 81.06 624 LEU A CA 1
ATOM 4767 C C . LEU A 1 624 ? 10.969 10.531 13.883 1 81.06 624 LEU A C 1
ATOM 4769 O O . LEU A 1 624 ? 11.25 10.078 12.773 1 81.06 624 LEU A O 1
ATOM 4773 N N . PRO A 1 625 ? 9.914 11.195 14.109 1 80.62 625 PRO A N 1
ATOM 4774 C CA . PRO A 1 625 ? 9.031 11.5 12.977 1 80.62 625 PRO A CA 1
ATOM 4775 C C . PRO A 1 625 ? 9.625 12.539 12.031 1 80.62 625 PRO A C 1
ATOM 4777 O O . PRO A 1 625 ? 10.477 13.336 12.43 1 80.62 625 PRO A O 1
ATOM 4780 N N . GLN A 1 626 ? 9.227 12.477 10.766 1 81.75 626 GLN A N 1
ATOM 4781 C CA . GLN A 1 626 ? 9.695 13.445 9.773 1 81.75 626 GLN A CA 1
ATOM 4782 C C . GLN A 1 626 ? 8.523 14.148 9.094 1 81.75 626 GLN A C 1
ATOM 4784 O O . GLN A 1 626 ? 7.477 13.547 8.875 1 81.75 626 GLN A O 1
ATOM 4789 N N . LEU A 1 627 ? 8.789 15.414 8.867 1 85.19 627 LEU A N 1
ATOM 4790 C CA . LEU A 1 627 ? 7.832 16.203 8.086 1 85.19 627 LEU A CA 1
ATOM 4791 C C . LEU A 1 627 ? 8.078 16.031 6.59 1 85.19 627 LEU A C 1
ATOM 4793 O O . LEU A 1 627 ? 9.211 16.109 6.129 1 85.19 627 LEU A O 1
ATOM 4797 N N . GLN A 1 628 ? 7.016 15.664 5.949 1 80.88 628 GLN A N 1
ATOM 4798 C CA . GLN A 1 628 ? 7.152 15.5 4.504 1 80.88 628 GLN A CA 1
ATOM 4799 C C . GLN A 1 628 ? 5.855 15.859 3.783 1 80.88 628 GLN A C 1
ATOM 4801 O O . GLN A 1 628 ? 4.781 15.859 4.391 1 80.88 628 GLN A O 1
ATOM 4806 N N . ILE A 1 629 ? 6.066 16.234 2.527 1 75.88 629 ILE A N 1
ATOM 4807 C CA . ILE A 1 629 ? 4.918 16.375 1.638 1 75.88 629 ILE A CA 1
ATOM 4808 C C . ILE A 1 629 ? 4.645 15.062 0.926 1 75.88 629 ILE A C 1
ATOM 4810 O O . ILE A 1 629 ? 5.441 14.617 0.098 1 75.88 629 ILE A O 1
ATOM 4814 N N . ALA A 1 630 ? 3.721 14.305 1.378 1 70.25 630 ALA A N 1
ATOM 4815 C CA . ALA A 1 630 ? 3.395 13.008 0.801 1 70.25 630 ALA A CA 1
ATOM 4816 C C . ALA A 1 630 ? 1.896 12.727 0.881 1 70.25 630 ALA A C 1
ATOM 4818 O O . ALA A 1 630 ? 1.217 13.211 1.791 1 70.25 630 ALA A O 1
ATOM 4819 N N . PRO A 1 631 ? 1.406 12.047 -0.176 1 65.19 631 PRO A N 1
ATOM 4820 C CA . PRO A 1 631 ? 0.018 11.602 -0.054 1 65.19 631 PRO A CA 1
ATOM 4821 C C . PRO A 1 631 ? -0.158 10.5 0.995 1 65.19 631 PRO A C 1
ATOM 4823 O O . PRO A 1 631 ? 0.742 9.68 1.193 1 65.19 631 PRO A O 1
ATOM 4826 N N . THR A 1 632 ? -1.198 10.602 1.816 1 64.38 632 THR A N 1
ATOM 4827 C CA . THR A 1 632 ? -1.357 9.547 2.816 1 64.38 632 THR A CA 1
ATOM 4828 C C . THR A 1 632 ? -2.793 9.031 2.836 1 64.38 632 THR A C 1
ATOM 4830 O O . THR A 1 632 ? -3.732 9.789 2.57 1 64.38 632 THR A O 1
ATOM 4833 N N . TYR A 1 633 ? -3.18 7.781 2.684 1 68.62 633 TYR A N 1
ATOM 4834 C CA . TYR A 1 633 ? -4.398 7.082 3.072 1 68.62 633 TYR A CA 1
ATOM 4835 C C . TYR A 1 633 ? -4.125 6.09 4.195 1 68.62 633 TYR A C 1
ATOM 4837 O O . TYR A 1 633 ? -3.021 5.547 4.297 1 68.62 633 TYR A O 1
ATOM 4845 N N . MET B 1 1 ? 36.312 18.172 -27.734 1 27.67 1 MET B N 1
ATOM 4846 C CA . MET B 1 1 ? 36.656 18.031 -26.312 1 27.67 1 MET B CA 1
ATOM 4847 C C . MET B 1 1 ? 35.469 17.484 -25.531 1 27.67 1 MET B C 1
ATOM 4849 O O . MET B 1 1 ? 34.344 18 -25.641 1 27.67 1 MET B O 1
ATOM 4853 N N . ALA B 1 2 ? 35.438 16.234 -25.266 1 39.75 2 ALA B N 1
ATOM 4854 C CA . ALA B 1 2 ? 34.281 15.602 -24.609 1 39.75 2 ALA B CA 1
ATOM 4855 C C . ALA B 1 2 ? 33.781 16.469 -23.469 1 39.75 2 ALA B C 1
ATOM 4857 O O . ALA B 1 2 ? 34.531 16.906 -22.609 1 39.75 2 ALA B O 1
ATOM 4858 N N . ARG B 1 3 ? 32.781 17.188 -23.688 1 49.28 3 ARG B N 1
ATOM 4859 C CA . ARG B 1 3 ? 32.219 18.125 -22.734 1 49.28 3 ARG B CA 1
ATOM 4860 C C . ARG B 1 3 ? 32.062 17.484 -21.359 1 49.28 3 ARG B C 1
ATOM 4862 O O . ARG B 1 3 ? 31.484 16.406 -21.234 1 49.28 3 ARG B O 1
ATOM 4869 N N . THR B 1 4 ? 32.969 17.688 -20.484 1 64.12 4 THR B N 1
ATOM 4870 C CA . THR B 1 4 ? 32.938 17.25 -19.094 1 64.12 4 THR B CA 1
ATOM 4871 C C . THR B 1 4 ? 31.656 17.672 -18.406 1 64.12 4 THR B C 1
ATOM 4873 O O . THR B 1 4 ? 31.344 18.875 -18.359 1 64.12 4 THR B O 1
ATOM 4876 N N . PRO B 1 5 ? 30.828 16.672 -18.094 1 69.69 5 PRO B N 1
ATOM 4877 C CA . PRO B 1 5 ? 29.562 17.031 -17.469 1 69.69 5 PRO B CA 1
ATOM 4878 C C . PRO B 1 5 ? 29.75 17.953 -16.266 1 69.69 5 PRO B C 1
ATOM 4880 O O . PRO B 1 5 ? 30.625 17.734 -15.438 1 69.69 5 PRO B O 1
ATOM 4883 N N . ALA B 1 6 ? 29.078 19.016 -16.297 1 77.44 6 ALA B N 1
ATOM 4884 C CA . ALA B 1 6 ? 29.188 19.984 -15.211 1 77.44 6 ALA B CA 1
ATOM 4885 C C . ALA B 1 6 ? 27.953 19.969 -14.328 1 77.44 6 ALA B C 1
ATOM 4887 O O . ALA B 1 6 ? 27.938 20.562 -13.242 1 77.44 6 ALA B O 1
ATOM 4888 N N . LYS B 1 7 ? 26.953 19.172 -14.711 1 93.25 7 LYS B N 1
ATOM 4889 C CA . LYS B 1 7 ? 25.719 19.156 -13.93 1 93.25 7 LYS B CA 1
ATOM 4890 C C . LYS B 1 7 ? 25.594 17.875 -13.109 1 93.25 7 LYS B C 1
ATOM 4892 O O . LYS B 1 7 ? 26.25 16.875 -13.414 1 93.25 7 LYS B O 1
ATOM 4897 N N . TYR B 1 8 ? 24.906 17.938 -12.062 1 96.06 8 TYR B N 1
ATOM 4898 C CA . TYR B 1 8 ? 24.672 16.797 -11.188 1 96.06 8 TYR B CA 1
ATOM 4899 C C . TYR B 1 8 ? 23.188 16.5 -11.086 1 96.06 8 TYR B C 1
ATOM 4901 O O . TYR B 1 8 ? 22.359 17.391 -11.195 1 96.06 8 TYR B O 1
ATOM 4909 N N . CYS B 1 9 ? 22.812 15.258 -10.914 1 96.88 9 CYS B N 1
ATOM 4910 C CA . CYS B 1 9 ? 21.422 14.859 -10.734 1 96.88 9 CYS B CA 1
ATOM 4911 C C . CYS B 1 9 ? 21.328 13.586 -9.906 1 96.88 9 CYS B C 1
ATOM 4913 O O . CYS B 1 9 ? 22.344 12.945 -9.625 1 96.88 9 CYS B O 1
ATOM 4915 N N . ASP B 1 10 ? 20.203 13.336 -9.375 1 96.94 10 ASP B N 1
ATOM 4916 C CA . ASP B 1 10 ? 19.797 12.031 -8.859 1 96.94 10 ASP B CA 1
ATOM 4917 C C . ASP B 1 10 ? 18.969 11.266 -9.898 1 96.94 10 ASP B C 1
ATOM 4919 O O . ASP B 1 10 ? 18.438 11.859 -10.836 1 96.94 10 ASP B O 1
ATOM 4923 N N . LEU B 1 11 ? 18.953 9.953 -9.742 1 97.25 11 LEU B N 1
ATOM 4924 C CA . LEU B 1 11 ? 18.188 9.117 -10.664 1 97.25 11 LEU B CA 1
ATOM 4925 C C . LEU B 1 11 ? 17.484 7.992 -9.922 1 97.25 11 LEU B C 1
ATOM 4927 O O . LEU B 1 11 ? 18.094 7.277 -9.133 1 97.25 11 LEU B O 1
ATOM 4931 N N . VAL B 1 12 ? 16.172 7.891 -10.094 1 95.94 12 VAL B N 1
ATOM 4932 C CA . VAL B 1 12 ? 15.367 6.828 -9.5 1 95.94 12 VAL B CA 1
ATOM 4933 C C . VAL B 1 12 ? 14.711 6 -10.602 1 95.94 12 VAL B C 1
ATOM 4935 O O . VAL B 1 12 ? 14.094 6.551 -11.516 1 95.94 12 VAL B O 1
ATOM 4938 N N . MET B 1 13 ? 14.805 4.715 -10.477 1 94.69 13 MET B N 1
ATOM 4939 C CA . MET B 1 13 ? 14.32 3.826 -11.531 1 94.69 13 MET B CA 1
ATOM 4940 C C . MET B 1 13 ? 13.305 2.832 -10.977 1 94.69 13 MET B C 1
ATOM 4942 O O . MET B 1 13 ? 13.578 2.133 -10.008 1 94.69 13 MET B O 1
ATOM 4946 N N . LYS B 1 14 ? 12.172 2.709 -11.594 1 91.5 14 LYS B N 1
ATOM 4947 C CA . LYS B 1 14 ? 11.055 1.857 -11.195 1 91.5 14 LYS B CA 1
ATOM 4948 C C . LYS B 1 14 ? 11.344 0.391 -11.508 1 91.5 14 LYS B C 1
ATOM 4950 O O . LYS B 1 14 ? 12.148 0.084 -12.391 1 91.5 14 LYS B O 1
ATOM 4955 N N . GLY B 1 15 ? 10.648 -0.454 -10.789 1 85.38 15 GLY B N 1
ATOM 4956 C CA . GLY B 1 15 ? 10.75 -1.876 -11.078 1 85.38 15 GLY B CA 1
ATOM 4957 C C . GLY B 1 15 ? 9.945 -2.299 -12.289 1 85.38 15 GLY B C 1
ATOM 4958 O O . GLY B 1 15 ? 8.977 -1.632 -12.664 1 85.38 15 GLY B O 1
ATOM 4959 N N . GLY B 1 16 ? 10.414 -3.416 -12.898 1 80.12 16 GLY B N 1
ATOM 4960 C CA . GLY B 1 16 ? 9.781 -4.012 -14.07 1 80.12 16 GLY B CA 1
ATOM 4961 C C . GLY B 1 16 ? 10.711 -4.922 -14.844 1 80.12 16 GLY B C 1
ATOM 4962 O O . GLY B 1 16 ? 11.922 -4.676 -14.914 1 80.12 16 GLY B O 1
ATOM 4963 N N . ILE B 1 17 ? 10.211 -5.91 -15.359 1 66.81 17 ILE B N 1
ATOM 4964 C CA . ILE B 1 17 ? 11.008 -6.973 -15.961 1 66.81 17 ILE B CA 1
ATOM 4965 C C . ILE B 1 17 ? 11.781 -6.426 -17.156 1 66.81 17 ILE B C 1
ATOM 4967 O O . ILE B 1 17 ? 12.945 -6.777 -17.359 1 66.81 17 ILE B O 1
ATOM 4971 N N . THR B 1 18 ? 11.25 -5.453 -17.922 1 67.06 18 THR B N 1
ATOM 4972 C CA . THR B 1 18 ? 11.906 -4.93 -19.109 1 67.06 18 THR B CA 1
ATOM 4973 C C . THR B 1 18 ? 12.836 -3.773 -18.766 1 67.06 18 THR B C 1
ATOM 4975 O O . THR B 1 18 ? 13.422 -3.152 -19.656 1 67.06 18 THR B O 1
ATOM 4978 N N . SER B 1 19 ? 13.023 -3.516 -17.547 1 77.31 19 SER B N 1
ATOM 4979 C CA . SER B 1 19 ? 13.828 -2.41 -17.031 1 77.31 19 SER B CA 1
ATOM 4980 C C . SER B 1 19 ? 15.305 -2.611 -17.344 1 77.31 19 SER B C 1
ATOM 4982 O O . SER B 1 19 ? 16.062 -1.641 -17.453 1 77.31 19 SER B O 1
ATOM 4984 N N . GLY B 1 20 ? 15.672 -3.814 -17.672 1 77.81 20 GLY B N 1
ATOM 4985 C CA . GLY B 1 20 ? 17.078 -4.117 -17.859 1 77.81 20 GLY B CA 1
ATOM 4986 C C . GLY B 1 20 ? 17.641 -3.572 -19.156 1 77.81 20 GLY B C 1
ATOM 4987 O O . GLY B 1 20 ? 18.844 -3.352 -19.266 1 77.81 20 GLY B O 1
ATOM 4988 N N . ILE B 1 21 ? 16.797 -3.254 -20.062 1 84.06 21 ILE B N 1
ATOM 4989 C CA . ILE B 1 21 ? 17.266 -2.756 -21.359 1 84.06 21 ILE B CA 1
ATOM 4990 C C . ILE B 1 21 ? 17.062 -1.243 -21.422 1 84.06 21 ILE B C 1
ATOM 4992 O O . ILE B 1 21 ? 17.922 -0.522 -21.938 1 84.06 21 ILE B O 1
ATOM 4996 N N . VAL B 1 22 ? 16.078 -0.768 -20.891 1 90.31 22 VAL B N 1
ATOM 4997 C CA . VAL B 1 22 ? 15.711 0.643 -20.984 1 90.31 22 VAL B CA 1
ATOM 4998 C C . VAL B 1 22 ? 16.641 1.473 -20.109 1 90.31 22 VAL B C 1
ATOM 5000 O O . VAL B 1 22 ? 17.219 2.463 -20.562 1 90.31 22 VAL B O 1
ATOM 5003 N N . TYR B 1 23 ? 16.922 1.062 -18.922 1 94.31 23 TYR B N 1
ATOM 5004 C CA . TYR B 1 23 ? 17.5 1.903 -17.891 1 94.31 23 TYR B CA 1
ATOM 5005 C C . TYR B 1 23 ? 18.984 2.145 -18.156 1 94.31 23 TYR B C 1
ATOM 5007 O O . TYR B 1 23 ? 19.469 3.275 -18.047 1 94.31 23 TYR B O 1
ATOM 5015 N N . PRO B 1 24 ? 19.703 1.115 -18.578 1 93.88 24 PRO B N 1
ATOM 5016 C CA . PRO B 1 24 ? 21.109 1.396 -18.844 1 93.88 24 PRO B CA 1
ATOM 5017 C C . PRO B 1 24 ? 21.312 2.408 -19.969 1 93.88 24 PRO B C 1
ATOM 5019 O O . PRO B 1 24 ? 22.172 3.281 -19.875 1 93.88 24 PRO B O 1
ATOM 5022 N N . ASN B 1 25 ? 20.5 2.303 -20.938 1 94.62 25 ASN B N 1
ATOM 5023 C CA . ASN B 1 25 ? 20.594 3.246 -22.047 1 94.62 25 ASN B CA 1
ATOM 5024 C C . ASN B 1 25 ? 20.172 4.648 -21.641 1 94.62 25 ASN B C 1
ATOM 5026 O O . ASN B 1 25 ? 20.75 5.641 -22.094 1 94.62 25 ASN B O 1
ATOM 5030 N N . ALA B 1 26 ? 19.203 4.703 -20.828 1 96.44 26 ALA B N 1
ATOM 5031 C CA . ALA B 1 26 ? 18.781 6 -20.297 1 96.44 26 ALA B CA 1
ATOM 5032 C C . ALA B 1 26 ? 19.891 6.621 -19.453 1 96.44 26 ALA B C 1
ATOM 5034 O O . ALA B 1 26 ? 20.188 7.816 -19.578 1 96.44 26 ALA B O 1
ATOM 5035 N N . ALA B 1 27 ? 20.516 5.84 -18.625 1 96.44 27 ALA B N 1
ATOM 5036 C CA . ALA B 1 27 ? 21.609 6.309 -17.766 1 96.44 27 ALA B CA 1
ATOM 5037 C C . ALA B 1 27 ? 22.797 6.789 -18.594 1 96.44 27 ALA B C 1
ATOM 5039 O O . ALA B 1 27 ? 23.422 7.793 -18.266 1 96.44 27 ALA B O 1
ATOM 5040 N N . LEU B 1 28 ? 23.094 6.098 -19.688 1 96.38 28 LEU B N 1
ATOM 5041 C CA . LEU B 1 28 ? 24.172 6.473 -20.578 1 96.38 28 LEU B CA 1
ATOM 5042 C C . LEU B 1 28 ? 23.906 7.82 -21.234 1 96.38 28 LEU B C 1
ATOM 5044 O O . LEU B 1 28 ? 24.797 8.664 -21.328 1 96.38 28 LEU B O 1
ATOM 5048 N N . ALA B 1 29 ? 22.703 7.965 -21.641 1 96.38 29 ALA B N 1
ATOM 5049 C CA . ALA B 1 29 ? 22.328 9.242 -22.266 1 96.38 29 ALA B CA 1
ATOM 5050 C C . ALA B 1 29 ? 22.422 10.383 -21.25 1 96.38 29 ALA B C 1
ATOM 5052 O O . ALA B 1 29 ? 22.906 11.461 -21.578 1 96.38 29 ALA B O 1
ATOM 5053 N N . LEU B 1 30 ? 22.031 10.164 -20.047 1 95.88 30 LEU B N 1
ATOM 5054 C CA . LEU B 1 30 ? 22.078 11.172 -18.984 1 95.88 30 LEU B CA 1
ATOM 5055 C C . LEU B 1 30 ? 23.516 11.5 -18.609 1 95.88 30 LEU B C 1
ATOM 5057 O O . LEU B 1 30 ? 23.828 12.648 -18.281 1 95.88 30 LEU B O 1
ATOM 5061 N N . ALA B 1 31 ? 24.344 10.516 -18.656 1 95.25 31 ALA B N 1
ATOM 5062 C CA . ALA B 1 31 ? 25.719 10.648 -18.219 1 95.25 31 ALA B CA 1
ATOM 5063 C C . ALA B 1 31 ? 26.516 11.562 -19.141 1 95.25 31 ALA B C 1
ATOM 5065 O O . ALA B 1 31 ? 27.609 12.023 -18.797 1 95.25 31 ALA B O 1
ATOM 5066 N N . ARG B 1 32 ? 25.953 11.852 -20.25 1 93.94 32 ARG B N 1
ATOM 5067 C CA . ARG B 1 32 ? 26.609 12.766 -21.172 1 93.94 32 ARG B CA 1
ATOM 5068 C C . ARG B 1 32 ? 26.609 14.188 -20.625 1 93.94 32 ARG B C 1
ATOM 5070 O O . ARG B 1 32 ? 27.547 14.953 -20.875 1 93.94 32 ARG B O 1
ATOM 5077 N N . ASP B 1 33 ? 25.562 14.469 -19.859 1 93.06 33 ASP B N 1
ATOM 5078 C CA . ASP B 1 33 ? 25.391 15.852 -19.422 1 93.06 33 ASP B CA 1
ATOM 5079 C C . ASP B 1 33 ? 25.391 15.945 -17.891 1 93.06 33 ASP B C 1
ATOM 5081 O O . ASP B 1 33 ? 25.562 17.031 -17.328 1 93.06 33 ASP B O 1
ATOM 5085 N N . TYR B 1 34 ? 25.203 14.836 -17.266 1 95.75 34 TYR B N 1
ATOM 5086 C CA . TYR B 1 34 ? 25.047 14.867 -15.812 1 95.75 34 TYR B CA 1
ATOM 5087 C C . TYR B 1 34 ? 26.016 13.898 -15.133 1 95.75 34 TYR B C 1
ATOM 5089 O O . TYR B 1 34 ? 26.375 12.867 -15.703 1 95.75 34 TYR B O 1
ATOM 5097 N N . ARG B 1 35 ? 26.469 14.234 -13.977 1 96.31 35 ARG B N 1
ATOM 5098 C CA . ARG B 1 35 ? 27.078 13.312 -13.016 1 96.31 35 ARG B CA 1
ATOM 5099 C C . ARG B 1 35 ? 26.078 12.914 -11.938 1 96.31 35 ARG B C 1
ATOM 5101 O O . ARG B 1 35 ? 25.266 13.734 -11.5 1 96.31 35 ARG B O 1
ATOM 5108 N N . PHE B 1 36 ? 26.172 11.703 -11.516 1 96.69 36 PHE B N 1
ATOM 5109 C CA . PHE B 1 36 ? 25.156 11.188 -10.594 1 96.69 36 PHE B CA 1
ATOM 5110 C C . PHE B 1 36 ? 25.625 11.32 -9.148 1 96.69 36 PHE B C 1
ATOM 5112 O O . PHE B 1 36 ? 26.781 11.047 -8.836 1 96.69 36 PHE B O 1
ATOM 5119 N N . LYS B 1 37 ? 24.703 11.773 -8.25 1 96.38 37 LYS B N 1
ATOM 5120 C CA . LYS B 1 37 ? 24.984 11.859 -6.82 1 96.38 37 LYS B CA 1
ATOM 5121 C C . LYS B 1 37 ? 24.266 10.75 -6.055 1 96.38 37 LYS B C 1
ATOM 5123 O O . LYS B 1 37 ? 24.906 10.016 -5.289 1 96.38 37 LYS B O 1
ATOM 5128 N N . ASN B 1 38 ? 22.953 10.695 -6.246 1 96.88 38 ASN B N 1
ATOM 5129 C CA . ASN B 1 38 ? 22.125 9.672 -5.617 1 96.88 38 ASN B CA 1
ATOM 5130 C C . ASN B 1 38 ? 21.375 8.836 -6.66 1 96.88 38 ASN B C 1
ATOM 5132 O O . ASN B 1 38 ? 20.797 9.383 -7.594 1 96.88 38 ASN B O 1
ATOM 5136 N N . ILE B 1 39 ? 21.5 7.535 -6.523 1 97.81 39 ILE B N 1
ATOM 5137 C CA . ILE B 1 39 ? 20.859 6.613 -7.457 1 97.81 39 ILE B CA 1
ATOM 5138 C C . ILE B 1 39 ? 19.984 5.625 -6.691 1 97.81 39 ILE B C 1
ATOM 5140 O O . ILE B 1 39 ? 20.391 5.094 -5.656 1 97.81 39 ILE B O 1
ATOM 5144 N N . GLY B 1 40 ? 18.812 5.426 -7.109 1 96.12 40 GLY B N 1
ATOM 5145 C CA . GLY B 1 40 ? 17.891 4.5 -6.461 1 96.12 40 GLY B CA 1
ATOM 5146 C C . GLY B 1 40 ? 17.156 3.609 -7.441 1 96.12 40 GLY B C 1
ATOM 5147 O O . GLY B 1 40 ? 17.047 3.936 -8.625 1 96.12 40 GLY B O 1
ATOM 5148 N N . GLY B 1 41 ? 16.688 2.512 -6.953 1 94.5 41 GLY B N 1
ATOM 5149 C CA . GLY B 1 41 ? 15.914 1.589 -7.773 1 94.5 41 GLY B CA 1
ATOM 5150 C C . GLY B 1 41 ? 15.273 0.471 -6.977 1 94.5 41 GLY B C 1
ATOM 5151 O O . GLY B 1 41 ? 15.633 0.24 -5.82 1 94.5 41 GLY B O 1
ATOM 5152 N N . THR B 1 42 ? 14.336 -0.181 -7.586 1 94.25 42 THR B N 1
ATOM 5153 C CA . THR B 1 42 ? 13.617 -1.295 -6.973 1 94.25 42 THR B CA 1
ATOM 5154 C C . THR B 1 42 ? 13.445 -2.438 -7.969 1 94.25 42 THR B C 1
ATOM 5156 O O . THR B 1 42 ? 13.227 -2.203 -9.156 1 94.25 42 THR B O 1
ATOM 5159 N N . SER B 1 43 ? 13.562 -3.682 -7.52 1 94.44 43 SER B N 1
ATOM 5160 C CA . SER B 1 43 ? 13.398 -4.871 -8.352 1 94.44 43 SER B CA 1
ATOM 5161 C C . SER B 1 43 ? 14.359 -4.852 -9.539 1 94.44 43 SER B C 1
ATOM 5163 O O . SER B 1 43 ? 15.57 -4.68 -9.359 1 94.44 43 SER B O 1
ATOM 5165 N N . ALA B 1 44 ? 13.898 -4.902 -10.734 1 89.44 44 ALA B N 1
ATOM 5166 C CA . ALA B 1 44 ? 14.789 -4.844 -11.891 1 89.44 44 ALA B CA 1
ATOM 5167 C C . ALA B 1 44 ? 15.453 -3.475 -12.008 1 89.44 44 ALA B C 1
ATOM 5169 O O . ALA B 1 44 ? 16.547 -3.354 -12.555 1 89.44 44 ALA B O 1
ATOM 5170 N N . GLY B 1 45 ? 14.789 -2.465 -11.477 1 92.75 45 GLY B N 1
ATOM 5171 C CA . GLY B 1 45 ? 15.406 -1.148 -11.422 1 92.75 45 GLY B CA 1
ATOM 5172 C C . GLY B 1 45 ? 16.625 -1.099 -10.523 1 92.75 45 GLY B C 1
ATOM 5173 O O . GLY B 1 45 ? 17.516 -0.26 -10.719 1 92.75 45 GLY B O 1
ATOM 5174 N N . ALA B 1 46 ? 16.656 -1.994 -9.562 1 95.19 46 ALA B N 1
ATOM 5175 C CA . ALA B 1 46 ? 17.797 -2.062 -8.664 1 95.19 46 ALA B CA 1
ATOM 5176 C C . ALA B 1 46 ? 19.047 -2.549 -9.406 1 95.19 46 ALA B C 1
ATOM 5178 O O . ALA B 1 46 ? 20.172 -2.145 -9.086 1 95.19 46 ALA B O 1
ATOM 5179 N N . ILE B 1 47 ? 18.891 -3.387 -10.406 1 94.69 47 ILE B N 1
ATOM 5180 C CA . ILE B 1 47 ? 20.016 -3.84 -11.219 1 94.69 47 ILE B CA 1
ATOM 5181 C C . ILE B 1 47 ? 20.625 -2.65 -11.953 1 94.69 47 ILE B C 1
ATOM 5183 O O . ILE B 1 47 ? 21.844 -2.443 -11.891 1 94.69 47 ILE B O 1
ATOM 5187 N N . ALA B 1 48 ? 19.75 -1.939 -12.562 1 95.44 48 ALA B N 1
ATOM 5188 C CA . ALA B 1 48 ? 20.219 -0.775 -13.312 1 95.44 48 ALA B CA 1
ATOM 5189 C C . ALA B 1 48 ? 20.844 0.265 -12.375 1 95.44 48 ALA B C 1
ATOM 5191 O O . ALA B 1 48 ? 21.828 0.902 -12.719 1 95.44 48 ALA B O 1
ATOM 5192 N N . ALA B 1 49 ? 20.203 0.433 -11.266 1 97.38 49 ALA B N 1
ATOM 5193 C CA . ALA B 1 49 ? 20.719 1.392 -10.289 1 97.38 49 ALA B CA 1
ATOM 5194 C C . ALA B 1 49 ? 22.109 0.987 -9.812 1 97.38 49 ALA B C 1
ATOM 5196 O O . ALA B 1 49 ? 23.016 1.825 -9.727 1 97.38 49 ALA B O 1
ATOM 5197 N N . ALA B 1 50 ? 22.234 -0.276 -9.523 1 98.25 50 ALA B N 1
ATOM 5198 C CA . ALA B 1 50 ? 23.531 -0.784 -9.07 1 98.25 50 ALA B CA 1
ATOM 5199 C C . ALA B 1 50 ? 24.578 -0.629 -10.156 1 98.25 50 ALA B C 1
ATOM 5201 O O . ALA B 1 50 ? 25.703 -0.199 -9.883 1 98.25 50 ALA B O 1
ATOM 5202 N N . ALA B 1 51 ? 24.25 -0.966 -11.352 1 97.88 51 ALA B N 1
ATOM 5203 C CA . ALA B 1 51 ? 25.172 -0.836 -12.477 1 97.88 51 ALA B CA 1
ATOM 5204 C C . ALA B 1 51 ? 25.562 0.622 -12.695 1 97.88 51 ALA B C 1
ATOM 5206 O O . ALA B 1 51 ? 26.734 0.925 -12.938 1 97.88 51 ALA B O 1
ATOM 5207 N N . CYS B 1 52 ? 24.594 1.466 -12.617 1 98.06 52 CYS B N 1
ATOM 5208 C CA . CYS B 1 52 ? 24.859 2.893 -12.781 1 98.06 52 CYS B CA 1
ATOM 5209 C C . CYS B 1 52 ? 25.781 3.406 -11.695 1 98.06 52 CYS B C 1
ATOM 5211 O O . CYS B 1 52 ? 26.719 4.164 -11.977 1 98.06 52 CYS B O 1
ATOM 5213 N N . ALA B 1 53 ? 25.516 3.037 -10.477 1 98.75 53 ALA B N 1
ATOM 5214 C CA . ALA B 1 53 ? 26.375 3.451 -9.367 1 98.75 53 ALA B CA 1
ATOM 5215 C C . ALA B 1 53 ? 27.797 2.932 -9.531 1 98.75 53 ALA B C 1
ATOM 5217 O O . ALA B 1 53 ? 28.766 3.656 -9.289 1 98.75 53 ALA B O 1
ATOM 5218 N N . ALA B 1 54 ? 27.891 1.661 -9.93 1 98.81 54 ALA B N 1
ATOM 5219 C CA . ALA B 1 54 ? 29.219 1.079 -10.18 1 98.81 54 ALA B CA 1
ATOM 5220 C C . ALA B 1 54 ? 29.938 1.826 -11.289 1 98.81 54 ALA B C 1
ATOM 5222 O O . ALA B 1 54 ? 31.141 2.115 -11.172 1 98.81 54 ALA B O 1
ATOM 5223 N N . ALA B 1 55 ? 29.25 2.123 -12.359 1 98.62 55 ALA B N 1
ATOM 5224 C CA . ALA B 1 55 ? 29.828 2.873 -13.469 1 98.62 55 ALA B CA 1
ATOM 5225 C C . ALA B 1 55 ? 30.281 4.258 -13.016 1 98.62 55 ALA B C 1
ATOM 5227 O O . ALA B 1 55 ? 31.328 4.754 -13.461 1 98.62 55 ALA B O 1
ATOM 5228 N N . ALA B 1 56 ? 29.5 4.879 -12.172 1 98.38 56 ALA B N 1
ATOM 5229 C CA . ALA B 1 56 ? 29.859 6.195 -11.648 1 98.38 56 ALA B CA 1
ATOM 5230 C C . ALA B 1 56 ? 31.156 6.137 -10.867 1 98.38 56 ALA B C 1
ATOM 5232 O O . ALA B 1 56 ? 32 7.031 -10.984 1 98.38 56 ALA B O 1
ATOM 5233 N N . VAL B 1 57 ? 31.312 5.109 -10.062 1 98.31 57 VAL B N 1
ATOM 5234 C CA . VAL B 1 57 ? 32.531 4.922 -9.297 1 98.31 57 VAL B CA 1
ATOM 5235 C C . VAL B 1 57 ? 33.719 4.691 -10.25 1 98.31 57 VAL B C 1
ATOM 5237 O O . VAL B 1 57 ? 34.781 5.277 -10.078 1 98.31 57 VAL B O 1
ATOM 5240 N N . GLY B 1 58 ? 33.531 3.797 -11.234 1 98.31 58 GLY B N 1
ATOM 5241 C CA . GLY B 1 58 ? 34.562 3.541 -12.211 1 98.31 58 GLY B CA 1
ATOM 5242 C C . GLY B 1 58 ? 35 4.785 -12.961 1 98.31 58 GLY B C 1
ATOM 5243 O O . GLY B 1 58 ? 36.188 4.98 -13.219 1 98.31 58 GLY B O 1
ATOM 5244 N N . ASP B 1 59 ? 34.062 5.57 -13.367 1 97.31 59 ASP B N 1
ATOM 5245 C CA . ASP B 1 59 ? 34.375 6.812 -14.062 1 97.31 59 ASP B CA 1
ATOM 5246 C C . ASP B 1 59 ? 35.219 7.742 -13.195 1 97.31 59 ASP B C 1
ATOM 5248 O O . ASP B 1 59 ? 36.125 8.398 -13.688 1 97.31 59 ASP B O 1
ATOM 5252 N N . ARG B 1 60 ? 34.844 7.859 -11.906 1 96.88 60 ARG B N 1
ATOM 5253 C CA . ARG B 1 60 ? 35.594 8.664 -10.961 1 96.88 60 ARG B CA 1
ATOM 5254 C C . ARG B 1 60 ? 37.031 8.164 -10.836 1 96.88 60 ARG B C 1
ATOM 5256 O O . ARG B 1 60 ? 37.969 8.961 -10.797 1 96.88 60 ARG B O 1
ATOM 5263 N N . ARG B 1 61 ? 37.188 6.883 -10.781 1 97.25 61 ARG B N 1
ATOM 5264 C CA . ARG B 1 61 ? 38.531 6.305 -10.68 1 97.25 61 ARG B CA 1
ATOM 5265 C C . ARG B 1 61 ? 39.344 6.617 -11.922 1 97.25 61 ARG B C 1
ATOM 5267 O O . ARG B 1 61 ? 40.531 6.949 -11.82 1 97.25 61 ARG B O 1
ATOM 5274 N N . LYS B 1 62 ? 38.75 6.52 -13.031 1 96 62 LYS B N 1
ATOM 5275 C CA . LYS B 1 62 ? 39.406 6.812 -14.289 1 96 62 LYS B CA 1
ATOM 5276 C C . LYS B 1 62 ? 39.844 8.281 -14.352 1 96 62 LYS B C 1
ATOM 5278 O O . LYS B 1 62 ? 41 8.586 -14.68 1 96 62 LYS B O 1
ATOM 5283 N N . GLN B 1 63 ? 38.938 9.148 -14.055 1 94.06 63 GLN B N 1
ATOM 5284 C CA . GLN B 1 63 ? 39.188 10.586 -14.172 1 94.06 63 GLN B CA 1
ATOM 5285 C C . GLN B 1 63 ? 40.188 11.062 -13.141 1 94.06 63 GLN B C 1
ATOM 5287 O O . GLN B 1 63 ? 40.969 11.984 -13.398 1 94.06 63 GLN B O 1
ATOM 5292 N N . MET B 1 64 ? 40.156 10.469 -11.992 1 95.75 64 MET B N 1
ATOM 5293 C CA . MET B 1 64 ? 41.062 10.883 -10.922 1 95.75 64 MET B CA 1
ATOM 5294 C C . MET B 1 64 ? 42.312 10.047 -10.93 1 95.75 64 MET B C 1
ATOM 5296 O O . MET B 1 64 ? 43.156 10.164 -10.023 1 95.75 64 MET B O 1
ATOM 5300 N N . LYS B 1 65 ? 42.5 9.125 -11.875 1 94.88 65 LYS B N 1
ATOM 5301 C CA . LYS B 1 65 ? 43.688 8.281 -12.055 1 94.88 65 LYS B CA 1
ATOM 5302 C C . LYS B 1 65 ? 43.969 7.449 -10.805 1 94.88 65 LYS B C 1
ATOM 5304 O O . LYS B 1 65 ? 45.094 7.395 -10.336 1 94.88 65 LYS B O 1
ATOM 5309 N N . ALA B 1 66 ? 42.875 7.008 -10.273 1 95.44 66 ALA B N 1
ATOM 5310 C CA . ALA B 1 66 ? 43 6.078 -9.148 1 95.44 66 ALA B CA 1
ATOM 5311 C C . ALA B 1 66 ? 43.25 4.656 -9.641 1 95.44 66 ALA B C 1
ATOM 5313 O O . ALA B 1 66 ? 43.156 4.383 -10.844 1 95.44 66 ALA B O 1
ATOM 5314 N N . ALA B 1 67 ? 43.531 3.754 -8.75 1 94.44 67 ALA B N 1
ATOM 5315 C CA . ALA B 1 67 ? 43.875 2.375 -9.094 1 94.44 67 ALA B CA 1
ATOM 5316 C C . ALA B 1 67 ? 42.656 1.632 -9.656 1 94.44 67 ALA B C 1
ATOM 5318 O O . ALA B 1 67 ? 41.562 1.723 -9.109 1 94.44 67 ALA B O 1
ATOM 5319 N N . ILE B 1 68 ? 42.844 0.974 -10.75 1 96.62 68 ILE B N 1
ATOM 5320 C CA . ILE B 1 68 ? 41.812 0.184 -11.414 1 96.62 68 ILE B CA 1
ATOM 5321 C C . ILE B 1 68 ? 42.312 -1.246 -11.617 1 96.62 68 ILE B C 1
ATOM 5323 O O . ILE B 1 68 ? 43.375 -1.463 -12.188 1 96.62 68 ILE B O 1
ATOM 5327 N N . ALA B 1 69 ? 41.562 -2.25 -11.172 1 96.62 69 ALA B N 1
ATOM 5328 C CA . ALA B 1 69 ? 41.938 -3.652 -11.211 1 96.62 69 ALA B CA 1
ATOM 5329 C C . ALA B 1 69 ? 41.219 -4.402 -12.312 1 96.62 69 ALA B C 1
ATOM 5331 O O . ALA B 1 69 ? 41.125 -5.633 -12.281 1 96.62 69 ALA B O 1
ATOM 5332 N N . GLN B 1 70 ? 40.594 -3.699 -13.242 1 96.25 70 GLN B N 1
ATOM 5333 C CA . GLN B 1 70 ? 39.812 -4.258 -14.352 1 96.25 70 GLN B CA 1
ATOM 5334 C C . GLN B 1 70 ? 40.25 -3.654 -15.68 1 96.25 70 GLN B C 1
ATOM 5336 O O . GLN B 1 70 ? 40.875 -2.598 -15.711 1 96.25 70 GLN B O 1
ATOM 5341 N N . PRO B 1 71 ? 40 -4.344 -16.812 1 95.5 71 PRO B N 1
ATOM 5342 C CA . PRO B 1 71 ? 40.281 -3.715 -18.109 1 95.5 71 PRO B CA 1
ATOM 5343 C C . PRO B 1 71 ? 39.594 -2.363 -18.266 1 95.5 71 PRO B C 1
ATOM 5345 O O . PRO B 1 71 ? 38.375 -2.25 -18.031 1 95.5 71 PRO B O 1
ATOM 5348 N N . GLU B 1 72 ? 40.312 -1.438 -18.672 1 94.5 72 GLU B N 1
ATOM 5349 C CA . GLU B 1 72 ? 39.844 -0.052 -18.719 1 94.5 72 GLU B CA 1
ATOM 5350 C C . GLU B 1 72 ? 38.625 0.087 -19.594 1 94.5 72 GLU B C 1
ATOM 5352 O O . GLU B 1 72 ? 37.75 0.933 -19.328 1 94.5 72 GLU B O 1
ATOM 5357 N N . GLU B 1 73 ? 38.5 -0.788 -20.562 1 94.56 73 GLU B N 1
ATOM 5358 C CA . GLU B 1 73 ? 37.375 -0.693 -21.5 1 94.56 73 GLU B CA 1
ATOM 5359 C C . GLU B 1 73 ? 36.062 -1.113 -20.844 1 94.56 73 GLU B C 1
ATOM 5361 O O . GLU B 1 73 ? 34.969 -0.796 -21.344 1 94.56 73 GLU B O 1
ATOM 5366 N N . ARG B 1 74 ? 36.156 -1.744 -19.75 1 96.81 74 ARG B N 1
ATOM 5367 C CA . ARG B 1 74 ? 34.969 -2.254 -19.078 1 96.81 74 ARG B CA 1
ATOM 5368 C C . ARG B 1 74 ? 34.625 -1.418 -17.859 1 96.81 74 ARG B C 1
ATOM 5370 O O . ARG B 1 74 ? 33.656 -1.707 -17.156 1 96.81 74 ARG B O 1
ATOM 5377 N N . VAL B 1 75 ? 35.406 -0.43 -17.641 1 97.94 75 VAL B N 1
ATOM 5378 C CA . VAL B 1 75 ? 35.25 0.378 -16.438 1 97.94 75 VAL B CA 1
ATOM 5379 C C . VAL B 1 75 ? 34.438 1.64 -16.766 1 97.94 75 VAL B C 1
ATOM 5381 O O . VAL B 1 75 ? 34.594 2.195 -17.859 1 97.94 75 VAL B O 1
ATOM 5384 N N . GLY B 1 76 ? 33.562 2.035 -15.852 1 97.75 76 GLY B N 1
ATOM 5385 C CA . GLY B 1 76 ? 32.844 3.291 -16.016 1 97.75 76 GLY B CA 1
ATOM 5386 C C . GLY B 1 76 ? 31.688 3.186 -16.984 1 97.75 76 GLY B C 1
ATOM 5387 O O . GLY B 1 76 ? 31.062 2.129 -17.094 1 97.75 76 GLY B O 1
ATOM 5388 N N . PHE B 1 77 ? 31.359 4.262 -17.641 1 97.12 77 PHE B N 1
ATOM 5389 C CA . PHE B 1 77 ? 30.172 4.309 -18.484 1 97.12 77 PHE B CA 1
ATOM 5390 C C . PHE B 1 77 ? 30.453 3.666 -19.844 1 97.12 77 PHE B C 1
ATOM 5392 O O . PHE B 1 77 ? 29.531 3.207 -20.516 1 97.12 77 PHE B O 1
ATOM 5399 N N . GLU B 1 78 ? 31.672 3.613 -20.219 1 96.44 78 GLU B N 1
ATOM 5400 C CA . GLU B 1 78 ? 32.031 2.824 -21.391 1 96.44 78 GLU B CA 1
ATOM 5401 C C . GLU B 1 78 ? 31.719 1.345 -21.172 1 96.44 78 GLU B C 1
ATOM 5403 O O . GLU B 1 78 ? 31.219 0.671 -22.078 1 96.44 78 GLU B O 1
ATOM 5408 N N . GLY B 1 79 ? 32.094 0.903 -20.031 1 97.44 79 GLY B N 1
ATOM 5409 C CA . GLY B 1 79 ? 31.734 -0.464 -19.672 1 97.44 79 GLY B CA 1
ATOM 5410 C C . GLY B 1 79 ? 30.234 -0.7 -19.625 1 97.44 79 GLY B C 1
ATOM 5411 O O . GLY B 1 79 ? 29.75 -1.762 -20.016 1 97.44 79 GLY B O 1
ATOM 5412 N N . LEU B 1 80 ? 29.547 0.264 -19.047 1 97.56 80 LEU B N 1
ATOM 5413 C CA . LEU B 1 80 ? 28.094 0.155 -18.969 1 97.56 80 LEU B CA 1
ATOM 5414 C C . LEU B 1 80 ? 27.484 0.029 -20.359 1 97.56 80 LEU B C 1
ATOM 5416 O O . LEU B 1 80 ? 26.5 -0.691 -20.547 1 97.56 80 LEU B O 1
ATOM 5420 N N . ALA B 1 81 ? 28.016 0.736 -21.312 1 96.5 81 ALA B N 1
ATOM 5421 C CA . ALA B 1 81 ? 27.547 0.641 -22.688 1 96.5 81 ALA B CA 1
ATOM 5422 C C . ALA B 1 81 ? 27.703 -0.778 -23.234 1 96.5 81 ALA B C 1
ATOM 5424 O O . ALA B 1 81 ? 26.828 -1.296 -23.906 1 96.5 81 ALA B O 1
ATOM 5425 N N . LYS B 1 82 ? 28.766 -1.366 -22.953 1 95.12 82 LYS B N 1
ATOM 5426 C CA . LYS B 1 82 ? 29 -2.738 -23.375 1 95.12 82 LYS B CA 1
ATOM 5427 C C . LYS B 1 82 ? 28.047 -3.709 -22.703 1 95.12 82 LYS B C 1
ATOM 5429 O O . LYS B 1 82 ? 27.516 -4.617 -23.344 1 95.12 82 LYS B O 1
ATOM 5434 N N . ALA B 1 83 ? 27.938 -3.525 -21.375 1 93.44 83 ALA B N 1
ATOM 5435 C CA . ALA B 1 83 ? 27.016 -4.367 -20.641 1 93.44 83 ALA B CA 1
ATOM 5436 C C . ALA B 1 83 ? 25.594 -4.238 -21.188 1 93.44 83 ALA B C 1
ATOM 5438 O O . ALA B 1 83 ? 24.859 -5.227 -21.281 1 93.44 83 ALA B O 1
ATOM 5439 N N . SER B 1 84 ? 25.188 -3.023 -21.5 1 92.12 84 SER B N 1
ATOM 5440 C CA . SER B 1 84 ? 23.859 -2.766 -22.062 1 92.12 84 SER B CA 1
ATOM 5441 C C . SER B 1 84 ? 23.688 -3.457 -23.406 1 92.12 84 SER B C 1
ATOM 5443 O O . SER B 1 84 ? 22.609 -3.984 -23.703 1 92.12 84 SER B O 1
ATOM 5445 N N . ALA B 1 85 ? 24.688 -3.455 -24.172 1 91 85 ALA B N 1
ATOM 5446 C CA . ALA B 1 85 ? 24.641 -4.117 -25.469 1 91 85 ALA B CA 1
ATOM 5447 C C . ALA B 1 85 ? 24.453 -5.625 -25.312 1 91 85 ALA B C 1
ATOM 5449 O O . ALA B 1 85 ? 23.734 -6.246 -26.094 1 91 85 ALA B O 1
ATOM 5450 N N . ASN B 1 86 ? 25.047 -6.199 -24.328 1 87.56 86 ASN B N 1
ATOM 5451 C CA . ASN B 1 86 ? 24.859 -7.617 -24.031 1 87.56 86 ASN B CA 1
ATOM 5452 C C . ASN B 1 86 ? 23.406 -7.91 -23.625 1 87.56 86 ASN B C 1
ATOM 5454 O O . ASN B 1 86 ? 22.828 -8.891 -24.094 1 87.56 86 ASN B O 1
ATOM 5458 N N . LEU B 1 87 ? 22.891 -7.078 -22.797 1 85.19 87 LEU B N 1
ATOM 5459 C CA . LEU B 1 87 ? 21.531 -7.258 -22.328 1 85.19 87 LEU B CA 1
ATOM 5460 C C . LEU B 1 87 ? 20.531 -7.164 -23.484 1 85.19 87 LEU B C 1
ATOM 5462 O O . LEU B 1 87 ? 19.484 -7.797 -23.453 1 85.19 87 LEU B O 1
ATOM 5466 N N . ALA B 1 88 ? 20.906 -6.387 -24.5 1 84.88 88 ALA B N 1
ATOM 5467 C CA . ALA B 1 88 ? 20.031 -6.188 -25.656 1 84.88 88 ALA B CA 1
ATOM 5468 C C . ALA B 1 88 ? 20.234 -7.289 -26.688 1 84.88 88 ALA B C 1
ATOM 5470 O O . ALA B 1 88 ? 19.594 -7.273 -27.75 1 84.88 88 ALA B O 1
ATOM 5471 N N . SER B 1 89 ? 21 -8.227 -26.375 1 86.5 89 SER B N 1
ATOM 5472 C CA . SER B 1 89 ? 21.188 -9.344 -27.297 1 86.5 89 SER B CA 1
ATOM 5473 C C . SER B 1 89 ? 20.109 -10.406 -27.109 1 86.5 89 SER B C 1
ATOM 5475 O O . SER B 1 89 ? 19.688 -10.68 -25.984 1 86.5 89 SER B O 1
ATOM 5477 N N . PRO B 1 90 ? 19.656 -10.961 -28.219 1 85 90 PRO B N 1
ATOM 5478 C CA . PRO B 1 90 ? 18.562 -11.93 -28.141 1 85 90 PRO B CA 1
ATOM 5479 C C . PRO B 1 90 ? 18.922 -13.148 -27.281 1 85 90 PRO B C 1
ATOM 5481 O O . PRO B 1 90 ? 19.984 -13.727 -27.438 1 85 90 PRO B O 1
ATOM 5484 N N . GLY B 1 91 ? 18.016 -13.445 -26.391 1 82 91 GLY B N 1
ATOM 5485 C CA . GLY B 1 91 ? 18.141 -14.648 -25.594 1 82 91 GLY B CA 1
ATOM 5486 C C . GLY B 1 91 ? 19.031 -14.484 -24.375 1 82 91 GLY B C 1
ATOM 5487 O O . GLY B 1 91 ? 19.094 -15.359 -23.516 1 82 91 GLY B O 1
ATOM 5488 N N . PHE B 1 92 ? 19.75 -13.438 -24.266 1 83.62 92 PHE B N 1
ATOM 5489 C CA . PHE B 1 92 ? 20.703 -13.234 -23.188 1 83.62 92 PHE B CA 1
ATOM 5490 C C . PHE B 1 92 ? 20.016 -13.242 -21.828 1 83.62 92 PHE B C 1
ATOM 5492 O O . PHE B 1 92 ? 20.438 -13.938 -20.906 1 83.62 92 PHE B O 1
ATOM 5499 N N . ILE B 1 93 ? 18.922 -12.484 -21.703 1 81.75 93 ILE B N 1
ATOM 5500 C CA . ILE B 1 93 ? 18.203 -12.383 -20.438 1 81.75 93 ILE B CA 1
ATOM 5501 C C . ILE B 1 93 ? 17.641 -13.75 -20.047 1 81.75 93 ILE B C 1
ATOM 5503 O O . ILE B 1 93 ? 17.703 -14.141 -18.875 1 81.75 93 ILE B O 1
ATOM 5507 N N . LYS B 1 94 ? 17.047 -14.43 -21 1 83.62 94 LYS B N 1
ATOM 5508 C CA . LYS B 1 94 ? 16.531 -15.773 -20.75 1 83.62 94 LYS B CA 1
ATOM 5509 C C . LYS B 1 94 ? 17.641 -16.703 -20.25 1 83.62 94 LYS B C 1
ATOM 5511 O O . LYS B 1 94 ? 17.406 -17.516 -19.344 1 83.62 94 LYS B O 1
ATOM 5516 N N . ASP B 1 95 ? 18.781 -16.516 -20.781 1 85.75 95 ASP B N 1
ATOM 5517 C CA . ASP B 1 95 ? 19.906 -17.391 -20.438 1 85.75 95 ASP B CA 1
ATOM 5518 C C . ASP B 1 95 ? 20.422 -17.094 -19.031 1 85.75 95 ASP B C 1
ATOM 5520 O O . ASP B 1 95 ? 21.062 -17.938 -18.406 1 85.75 95 ASP B O 1
ATOM 5524 N N . LEU B 1 96 ? 20.203 -15.914 -18.609 1 87.69 96 LEU B N 1
ATOM 5525 C CA . LEU B 1 96 ? 20.641 -15.547 -17.25 1 87.69 96 LEU B CA 1
ATOM 5526 C C . LEU B 1 96 ? 19.781 -16.266 -16.203 1 87.69 96 LEU B C 1
ATOM 5528 O O . LEU B 1 96 ? 20.219 -16.438 -15.07 1 87.69 96 LEU B O 1
ATOM 5532 N N . LEU B 1 97 ? 18.578 -16.594 -16.609 1 88.69 97 LEU B N 1
ATOM 5533 C CA . LEU B 1 97 ? 17.688 -17.266 -15.688 1 88.69 97 LEU B CA 1
ATOM 5534 C C . LEU B 1 97 ? 17.766 -18.781 -15.867 1 88.69 97 LEU B C 1
ATOM 5536 O O . LEU B 1 97 ? 17.125 -19.344 -16.766 1 88.69 97 LEU B O 1
ATOM 5540 N N . GLN B 1 98 ? 18.516 -19.359 -15.031 1 89 98 GLN B N 1
ATOM 5541 C CA . GLN B 1 98 ? 18.656 -20.812 -15.086 1 89 98 GLN B CA 1
ATOM 5542 C C . GLN B 1 98 ? 17.859 -21.484 -13.961 1 89 98 GLN B C 1
ATOM 5544 O O . GLN B 1 98 ? 18.109 -21.219 -12.781 1 89 98 GLN B O 1
ATOM 5549 N N . PRO B 1 99 ? 16.969 -22.344 -14.375 1 91.06 99 PRO B N 1
ATOM 5550 C CA . PRO B 1 99 ? 16.156 -23.016 -13.344 1 91.06 99 PRO B CA 1
ATOM 5551 C C . PRO B 1 99 ? 16.984 -23.984 -12.5 1 91.06 99 PRO B C 1
ATOM 5553 O O . PRO B 1 99 ? 17.953 -24.578 -12.992 1 91.06 99 PRO B O 1
ATOM 5556 N N . ALA B 1 100 ? 16.609 -24.109 -11.273 1 88.31 100 ALA B N 1
ATOM 5557 C CA . ALA B 1 100 ? 17.234 -25.078 -10.375 1 88.31 100 ALA B CA 1
ATOM 5558 C C . ALA B 1 100 ? 16.984 -26.516 -10.852 1 88.31 100 ALA B C 1
ATOM 5560 O O . ALA B 1 100 ? 16.188 -26.734 -11.773 1 88.31 100 ALA B O 1
ATOM 5561 N N . ALA B 1 101 ? 17.734 -27.406 -10.164 1 86.62 101 ALA B N 1
ATOM 5562 C CA . ALA B 1 101 ? 17.547 -28.812 -10.5 1 86.62 101 ALA B CA 1
ATOM 5563 C C . ALA B 1 101 ? 16.125 -29.266 -10.219 1 86.62 101 ALA B C 1
ATOM 5565 O O . ALA B 1 101 ? 15.602 -29.047 -9.117 1 86.62 101 ALA B O 1
ATOM 5566 N N . GLY B 1 102 ? 15.469 -29.781 -11.242 1 87.62 102 GLY B N 1
ATOM 5567 C CA . GLY B 1 102 ? 14.102 -30.266 -11.102 1 87.62 102 GLY B CA 1
ATOM 5568 C C . GLY B 1 102 ? 13.07 -29.234 -11.516 1 87.62 102 GLY B C 1
ATOM 5569 O O . GLY B 1 102 ? 11.883 -29.547 -11.625 1 87.62 102 GLY B O 1
ATOM 5570 N N . ALA B 1 103 ? 13.516 -28.031 -11.758 1 90.94 103 ALA B N 1
ATOM 5571 C CA . ALA B 1 103 ? 12.57 -26.969 -12.078 1 90.94 103 ALA B CA 1
ATOM 5572 C C . ALA B 1 103 ? 12.602 -26.625 -13.57 1 90.94 103 ALA B C 1
ATOM 5574 O O . ALA B 1 103 ? 11.914 -25.703 -14.023 1 90.94 103 ALA B O 1
ATOM 5575 N N . GLY B 1 104 ? 13.336 -27.375 -14.297 1 90.75 104 GLY B N 1
ATOM 5576 C CA . GLY B 1 104 ? 13.562 -27.062 -15.695 1 90.75 104 GLY B CA 1
ATOM 5577 C C . GLY B 1 104 ? 12.289 -27.031 -16.516 1 90.75 104 GLY B C 1
ATOM 5578 O O . GLY B 1 104 ? 12.047 -26.078 -17.266 1 90.75 104 GLY B O 1
ATOM 5579 N N . GLN B 1 105 ? 11.516 -28.062 -16.391 1 91.44 105 GLN B N 1
ATOM 5580 C CA . GLN B 1 105 ? 10.297 -28.156 -17.188 1 91.44 105 GLN B CA 1
ATOM 5581 C C . GLN B 1 105 ? 9.289 -27.094 -16.781 1 91.44 105 GLN B C 1
ATOM 5583 O O . GLN B 1 105 ? 8.586 -26.531 -17.625 1 91.44 105 GLN B O 1
ATOM 5588 N N . ALA B 1 106 ? 9.219 -26.906 -15.5 1 92.5 106 ALA B N 1
ATOM 5589 C CA . ALA B 1 106 ? 8.312 -25.859 -15.031 1 92.5 106 ALA B CA 1
ATOM 5590 C C . ALA B 1 106 ? 8.719 -24.484 -15.578 1 92.5 106 ALA B C 1
ATOM 5592 O O . ALA B 1 106 ? 7.863 -23.703 -15.977 1 92.5 106 ALA B O 1
ATOM 5593 N N . PHE B 1 107 ? 9.984 -24.25 -15.547 1 91.31 107 PHE B N 1
ATOM 5594 C CA . PHE B 1 107 ? 10.5 -22.984 -16.062 1 91.31 107 PHE B CA 1
ATOM 5595 C C . PHE B 1 107 ? 10.195 -22.844 -17.547 1 91.31 107 PHE B C 1
ATOM 5597 O O . PHE B 1 107 ? 9.758 -21.781 -18 1 91.31 107 PHE B O 1
ATOM 5604 N N . ARG B 1 108 ? 10.398 -23.844 -18.297 1 89.94 108 ARG B N 1
ATOM 5605 C CA . ARG B 1 108 ? 10.125 -23.828 -19.719 1 89.94 108 ARG B CA 1
ATOM 5606 C C . ARG B 1 108 ? 8.648 -23.562 -20 1 89.94 108 ARG B C 1
ATOM 5608 O O . ARG B 1 108 ? 8.305 -22.828 -20.922 1 89.94 108 ARG B O 1
ATOM 5615 N N . LEU B 1 109 ? 7.844 -24.203 -19.219 1 91.69 109 LEU B N 1
ATOM 5616 C CA . LEU B 1 109 ? 6.41 -23.984 -19.359 1 91.69 109 LEU B CA 1
ATOM 5617 C C . LEU B 1 109 ? 6.059 -22.531 -19.078 1 91.69 109 LEU B C 1
ATOM 5619 O O . LEU B 1 109 ? 5.273 -21.922 -19.812 1 91.69 109 LEU B O 1
ATOM 5623 N N . LEU B 1 110 ? 6.633 -21.984 -18.016 1 88.44 110 LEU B N 1
ATOM 5624 C CA . LEU B 1 110 ? 6.383 -20.594 -17.641 1 88.44 110 LEU B CA 1
ATOM 5625 C C . LEU B 1 110 ? 6.789 -19.656 -18.766 1 88.44 110 LEU B C 1
ATOM 5627 O O . LEU B 1 110 ? 6.043 -18.734 -19.109 1 88.44 110 LEU B O 1
ATOM 5631 N N . VAL B 1 111 ? 7.902 -19.859 -19.312 1 85.25 111 VAL B N 1
ATOM 5632 C CA . VAL B 1 111 ? 8.422 -19.031 -20.391 1 85.25 111 VAL B CA 1
ATOM 5633 C C . VAL B 1 111 ? 7.496 -19.125 -21.609 1 85.25 111 VAL B C 1
ATOM 5635 O O . VAL B 1 111 ? 7.207 -18.109 -22.25 1 85.25 111 VAL B O 1
ATOM 5638 N N . THR B 1 112 ? 7.016 -20.312 -21.891 1 87.38 112 THR B N 1
ATOM 5639 C CA . THR B 1 112 ? 6.129 -20.516 -23.031 1 87.38 112 THR B CA 1
ATOM 5640 C C . THR B 1 112 ? 4.789 -19.828 -22.812 1 87.38 112 THR B C 1
ATOM 5642 O O . THR B 1 112 ? 4.258 -19.188 -23.719 1 87.38 112 THR B O 1
ATOM 5645 N N . LEU B 1 113 ? 4.297 -19.891 -21.625 1 86.44 113 LEU B N 1
ATOM 5646 C CA . LEU B 1 113 ? 3 -19.297 -21.312 1 86.44 113 LEU B CA 1
ATOM 5647 C C . LEU B 1 113 ? 3.088 -17.781 -21.297 1 86.44 113 LEU B C 1
ATOM 5649 O O . LEU B 1 113 ? 2.123 -17.094 -21.641 1 86.44 113 LEU B O 1
ATOM 5653 N N . ALA B 1 114 ? 4.184 -17.25 -20.891 1 79.19 114 ALA B N 1
ATOM 5654 C CA . ALA B 1 114 ? 4.367 -15.805 -20.781 1 79.19 114 ALA B CA 1
ATOM 5655 C C . ALA B 1 114 ? 4.723 -15.203 -22.141 1 79.19 114 ALA B C 1
ATOM 5657 O O . ALA B 1 114 ? 4.598 -13.992 -22.344 1 79.19 114 ALA B O 1
ATOM 5658 N N . GLY B 1 115 ? 5.148 -16.047 -23.016 1 77.44 115 GLY B N 1
ATOM 5659 C CA . GLY B 1 115 ? 5.574 -15.555 -24.312 1 77.44 115 GLY B CA 1
ATOM 5660 C C . GLY B 1 115 ? 4.422 -15.328 -25.281 1 77.44 115 GLY B C 1
ATOM 5661 O O . GLY B 1 115 ? 3.258 -15.391 -24.891 1 77.44 115 GLY B O 1
ATOM 5662 N N . ASN B 1 116 ? 4.703 -14.93 -26.469 1 76.5 116 ASN B N 1
ATOM 5663 C CA . ASN B 1 116 ? 3.709 -14.594 -27.469 1 76.5 116 ASN B CA 1
ATOM 5664 C C . ASN B 1 116 ? 3.391 -15.789 -28.375 1 76.5 116 ASN B C 1
ATOM 5666 O O . ASN B 1 116 ? 2.898 -15.617 -29.484 1 76.5 116 ASN B O 1
ATOM 5670 N N . THR B 1 117 ? 3.512 -16.891 -27.859 1 80.94 117 THR B N 1
ATOM 5671 C CA . THR B 1 117 ? 3.244 -18.062 -28.672 1 80.94 117 THR B CA 1
ATOM 5672 C C . THR B 1 117 ? 1.743 -18.297 -28.812 1 80.94 117 THR B C 1
ATOM 5674 O O . THR B 1 117 ? 0.951 -17.75 -28.047 1 80.94 117 THR B O 1
ATOM 5677 N N . GLY B 1 118 ? 1.381 -18.938 -29.797 1 85.06 118 GLY B N 1
ATOM 5678 C CA . GLY B 1 118 ? -0.02 -19.203 -30.094 1 85.06 118 GLY B CA 1
ATOM 5679 C C . GLY B 1 118 ? -0.687 -20.078 -29.047 1 85.06 118 GLY B C 1
ATOM 5680 O O . GLY B 1 118 ? -0.009 -20.75 -28.281 1 85.06 118 GLY B O 1
ATOM 5681 N N . VAL B 1 119 ? -1.876 -20.141 -29.047 1 89.75 119 VAL B N 1
ATOM 5682 C CA . VAL B 1 119 ? -2.678 -20.844 -28.047 1 89.75 119 VAL B CA 1
ATOM 5683 C C . VAL B 1 119 ? -2.463 -22.344 -28.172 1 89.75 119 VAL B C 1
ATOM 5685 O O . VAL B 1 119 ? -2.445 -23.062 -27.172 1 89.75 119 VAL B O 1
ATOM 5688 N N . LEU B 1 120 ? -2.34 -22.844 -29.406 1 91.94 120 LEU B N 1
ATOM 5689 C CA . LEU B 1 120 ? -2.148 -24.266 -29.641 1 91.94 120 LEU B CA 1
ATOM 5690 C C . LEU B 1 120 ? -0.822 -24.734 -29.047 1 91.94 120 LEU B C 1
ATOM 5692 O O . LEU B 1 120 ? -0.757 -25.797 -28.406 1 91.94 120 LEU B O 1
ATOM 5696 N N . ARG B 1 121 ? 0.186 -23.984 -29.219 1 91.12 121 ARG B N 1
ATOM 5697 C CA . ARG B 1 121 ? 1.496 -24.344 -28.688 1 91.12 121 ARG B CA 1
ATOM 5698 C C . ARG B 1 121 ? 1.494 -24.281 -27.156 1 91.12 121 ARG B C 1
ATOM 5700 O O . ARG B 1 121 ? 2.154 -25.078 -26.5 1 91.12 121 ARG B O 1
ATOM 5707 N N . LYS B 1 122 ? 0.869 -23.344 -26.641 1 91.56 122 LYS B N 1
ATOM 5708 C CA . LYS B 1 122 ? 0.731 -23.25 -25.203 1 91.56 122 LYS B CA 1
ATOM 5709 C C . LYS B 1 122 ? 0.01 -24.469 -24.625 1 91.56 122 LYS B C 1
ATOM 5711 O O . LYS B 1 122 ? 0.408 -25 -23.594 1 91.56 122 LYS B O 1
ATOM 5716 N N . GLY B 1 123 ? -0.979 -24.906 -25.375 1 92.5 123 GLY B N 1
ATOM 5717 C CA . GLY B 1 123 ? -1.707 -26.094 -24.953 1 92.5 123 GLY B CA 1
ATOM 5718 C C . GLY B 1 123 ? -0.858 -27.359 -24.969 1 92.5 123 GLY B C 1
ATOM 5719 O O . GLY B 1 123 ? -0.878 -28.141 -24.016 1 92.5 123 GLY B O 1
ATOM 5720 N N . VAL B 1 124 ? -0.161 -27.5 -25.969 1 92.94 124 VAL B N 1
ATOM 5721 C CA . VAL B 1 124 ? 0.701 -28.672 -26.125 1 92.94 124 VAL B CA 1
ATOM 5722 C C . VAL B 1 124 ? 1.782 -28.656 -25.047 1 92.94 124 VAL B C 1
ATOM 5724 O O . VAL B 1 124 ? 2.115 -29.703 -24.469 1 92.94 124 VAL B O 1
ATOM 5727 N N . ALA B 1 125 ? 2.318 -27.484 -24.812 1 92 125 ALA B N 1
ATOM 5728 C CA . ALA B 1 125 ? 3.34 -27.344 -23.781 1 92 125 ALA B CA 1
ATOM 5729 C C . ALA B 1 125 ? 2.785 -27.719 -22.406 1 92 125 ALA B C 1
ATOM 5731 O O . ALA B 1 125 ? 3.467 -28.359 -21.609 1 92 125 ALA B O 1
ATOM 5732 N N . LEU B 1 126 ? 1.597 -27.297 -22.172 1 91.88 126 LEU B N 1
ATOM 5733 C CA . LEU B 1 126 ? 0.963 -27.609 -20.891 1 91.88 126 LEU B CA 1
ATOM 5734 C C . LEU B 1 126 ? 0.75 -29.109 -20.734 1 91.88 126 LEU B C 1
ATOM 5736 O O . LEU B 1 126 ? 1.069 -29.672 -19.688 1 91.88 126 LEU B O 1
ATOM 5740 N N . LEU B 1 127 ? 0.24 -29.719 -21.797 1 91.44 127 LEU B N 1
ATOM 5741 C CA . LEU B 1 127 ? -0.014 -31.156 -21.766 1 91.44 127 LEU B CA 1
ATOM 5742 C C . LEU B 1 127 ? 1.287 -31.938 -21.609 1 91.44 127 LEU B C 1
ATOM 5744 O O . LEU B 1 127 ? 1.37 -32.875 -20.812 1 91.44 127 LEU B O 1
ATOM 5748 N N . GLY B 1 128 ? 2.262 -31.5 -22.359 1 93.25 128 GLY B N 1
ATOM 5749 C CA . GLY B 1 128 ? 3.541 -32.188 -22.344 1 93.25 128 GLY B CA 1
ATOM 5750 C C . GLY B 1 128 ? 4.301 -32 -21.047 1 93.25 128 GLY B C 1
ATOM 5751 O O . GLY B 1 128 ? 4.992 -32.906 -20.578 1 93.25 128 GLY B O 1
ATOM 5752 N N . SER B 1 129 ? 4.168 -30.875 -20.453 1 93.06 129 SER B N 1
ATOM 5753 C CA . SER B 1 129 ? 4.93 -30.562 -19.25 1 93.06 129 SER B CA 1
ATOM 5754 C C . SER B 1 129 ? 4.496 -31.438 -18.078 1 93.06 129 SER B C 1
ATOM 5756 O O . SER B 1 129 ? 5.324 -31.859 -17.266 1 93.06 129 SER B O 1
ATOM 5758 N N . VAL B 1 130 ? 3.242 -31.75 -17.969 1 92.5 130 VAL B N 1
ATOM 5759 C CA . VAL B 1 130 ? 2.738 -32.562 -16.875 1 92.5 130 VAL B CA 1
ATOM 5760 C C . VAL B 1 130 ? 3.363 -33.969 -16.953 1 92.5 130 VAL B C 1
ATOM 5762 O O . VAL B 1 130 ? 3.836 -34.5 -15.938 1 92.5 130 VAL B O 1
ATOM 5765 N N . VAL B 1 131 ? 3.432 -34.5 -18.156 1 92.25 131 VAL B N 1
ATOM 5766 C CA . VAL B 1 131 ? 3.951 -35.844 -18.359 1 92.25 131 VAL B CA 1
ATOM 5767 C C . VAL B 1 131 ? 5.461 -35.844 -18.125 1 92.25 131 VAL B C 1
ATOM 5769 O O . VAL B 1 131 ? 6.02 -36.844 -17.656 1 92.25 131 VAL B O 1
ATOM 5772 N N . ARG B 1 132 ? 6.051 -34.75 -18.344 1 93.44 132 ARG B N 1
ATOM 5773 C CA . ARG B 1 132 ? 7.5 -34.688 -18.188 1 93.44 132 ARG B CA 1
ATOM 5774 C C . ARG B 1 132 ? 7.875 -34.438 -16.719 1 93.44 132 ARG B C 1
ATOM 5776 O O . ARG B 1 132 ? 8.914 -34.938 -16.266 1 93.44 132 ARG B O 1
ATOM 5783 N N . ILE B 1 133 ? 7.078 -33.781 -15.992 1 94.38 133 ILE B N 1
ATOM 5784 C CA . ILE B 1 133 ? 7.371 -33.469 -14.602 1 94.38 133 ILE B CA 1
ATOM 5785 C C . ILE B 1 133 ? 7.012 -34.656 -13.703 1 94.38 133 ILE B C 1
ATOM 5787 O O . ILE B 1 133 ? 7.746 -34.969 -12.766 1 94.38 133 ILE B O 1
ATOM 5791 N N . ALA B 1 134 ? 5.906 -35.312 -14.016 1 95.06 134 ALA B N 1
ATOM 5792 C CA . ALA B 1 134 ? 5.453 -36.438 -13.203 1 95.06 134 ALA B CA 1
ATOM 5793 C C . ALA B 1 134 ? 5.121 -37.625 -14.078 1 95.06 134 ALA B C 1
ATOM 5795 O O . ALA B 1 134 ? 4.008 -38.156 -14.016 1 95.06 134 ALA B O 1
ATOM 5796 N N . PRO B 1 135 ? 6.078 -38.188 -14.75 1 93.25 135 PRO B N 1
ATOM 5797 C CA . PRO B 1 135 ? 5.805 -39.312 -15.672 1 93.25 135 PRO B CA 1
ATOM 5798 C C . PRO B 1 135 ? 5.43 -40.594 -14.953 1 93.25 135 PRO B C 1
ATOM 5800 O O . PRO B 1 135 ? 4.469 -41.25 -15.344 1 93.25 135 PRO B O 1
ATOM 5803 N N . VAL B 1 136 ? 6.145 -40.938 -13.906 1 95.31 136 VAL B N 1
ATOM 5804 C CA . VAL B 1 136 ? 5.945 -42.219 -13.211 1 95.31 136 VAL B CA 1
ATOM 5805 C C . VAL B 1 136 ? 4.566 -42.219 -12.547 1 95.31 136 VAL B C 1
ATOM 5807 O O . VAL B 1 136 ? 3.814 -43.188 -12.68 1 95.31 136 VAL B O 1
ATOM 5810 N N . GLU B 1 137 ? 4.285 -41.094 -11.93 1 95.5 137 GLU B N 1
ATOM 5811 C CA . GLU B 1 137 ? 2.996 -41 -11.25 1 95.5 137 GLU B CA 1
ATOM 5812 C C . GLU B 1 137 ? 1.844 -41.062 -12.25 1 95.5 137 GLU B C 1
ATOM 5814 O O . GLU B 1 137 ? 0.83 -41.719 -11.992 1 95.5 137 GLU B O 1
ATOM 5819 N N . THR B 1 138 ? 2.01 -40.406 -13.352 1 95.56 138 THR B N 1
ATOM 5820 C CA . THR B 1 138 ? 0.969 -40.406 -14.375 1 95.56 138 THR B CA 1
ATOM 5821 C C . THR B 1 138 ? 0.778 -41.812 -14.969 1 95.56 138 THR B C 1
ATOM 5823 O O . THR B 1 138 ? -0.354 -42.281 -15.117 1 95.56 138 THR B O 1
ATOM 5826 N N . LEU B 1 139 ? 1.848 -42.406 -15.258 1 95.62 139 LEU B N 1
ATOM 5827 C CA . LEU B 1 139 ? 1.79 -43.719 -15.875 1 95.62 139 LEU B CA 1
ATOM 5828 C C . LEU B 1 139 ? 1.266 -44.781 -14.883 1 95.62 139 LEU B C 1
ATOM 5830 O O . LEU B 1 139 ? 0.518 -45.688 -15.258 1 95.62 139 LEU B O 1
ATOM 5834 N N . LEU B 1 140 ? 1.683 -44.688 -13.648 1 96.69 140 LEU B N 1
ATOM 5835 C CA . LEU B 1 140 ? 1.213 -45.594 -12.633 1 96.69 140 LEU B CA 1
ATOM 5836 C C . LEU B 1 140 ? -0.292 -45.469 -12.422 1 96.69 140 LEU B C 1
ATOM 5838 O O . LEU B 1 140 ? -0.989 -46.469 -12.227 1 96.69 140 LEU B O 1
ATOM 5842 N N . LEU B 1 141 ? -0.742 -44.219 -12.406 1 95.94 141 LEU B N 1
ATOM 5843 C CA . LEU B 1 141 ? -2.178 -44 -12.258 1 95.94 141 LEU B CA 1
ATOM 5844 C C . LEU B 1 141 ? -2.938 -44.594 -13.453 1 95.94 141 LEU B C 1
ATOM 5846 O O . LEU B 1 141 ? -4.008 -45.188 -13.281 1 95.94 141 LEU B O 1
ATOM 5850 N N . LEU B 1 142 ? -2.381 -44.406 -14.641 1 96.31 142 LEU B N 1
ATOM 5851 C CA . LEU B 1 142 ? -3 -44.969 -15.844 1 96.31 142 LEU B CA 1
ATOM 5852 C C . LEU B 1 142 ? -3.016 -46.5 -15.789 1 96.31 142 LEU B C 1
ATOM 5854 O O . LEU B 1 142 ? -4.031 -47.125 -16.094 1 96.31 142 LEU B O 1
ATOM 5858 N N . ALA B 1 143 ? -1.928 -47.094 -15.352 1 96.75 143 ALA B N 1
ATOM 5859 C CA . ALA B 1 143 ? -1.814 -48.531 -15.25 1 96.75 143 ALA B CA 1
ATOM 5860 C C . ALA B 1 143 ? -2.781 -49.094 -14.203 1 96.75 143 ALA B C 1
ATOM 5862 O O . ALA B 1 143 ? -3.385 -50.156 -14.406 1 96.75 143 ALA B O 1
ATOM 5863 N N . ALA B 1 144 ? -2.844 -48.375 -13.133 1 96.94 144 ALA B N 1
ATOM 5864 C CA . ALA B 1 144 ? -3.732 -48.812 -12.07 1 96.94 144 ALA B CA 1
ATOM 5865 C C . ALA B 1 144 ? -5.188 -48.812 -12.531 1 96.94 144 ALA B C 1
ATOM 5867 O O . ALA B 1 144 ? -5.926 -49.781 -12.273 1 96.94 144 ALA B O 1
ATOM 5868 N N . LEU B 1 145 ? -5.59 -47.75 -13.18 1 96.31 145 LEU B N 1
ATOM 5869 C CA . LEU B 1 145 ? -6.969 -47.656 -13.648 1 96.31 145 LEU B CA 1
ATOM 5870 C C . LEU B 1 145 ? -7.234 -48.656 -14.773 1 96.31 145 LEU B C 1
ATOM 5872 O O . LEU B 1 145 ? -8.305 -49.25 -14.828 1 96.31 145 LEU B O 1
ATOM 5876 N N . ALA B 1 146 ? -6.23 -48.781 -15.648 1 95 146 ALA B N 1
ATOM 5877 C CA . ALA B 1 146 ? -6.344 -49.75 -16.734 1 95 146 ALA B CA 1
ATOM 5878 C C . ALA B 1 146 ? -6.375 -51.188 -16.172 1 95 146 ALA B C 1
ATOM 5880 O O . ALA B 1 146 ? -7.102 -52.031 -16.688 1 95 146 ALA B O 1
ATOM 5881 N N . GLY B 1 147 ? -5.508 -51.406 -15.203 1 95.94 147 GLY B N 1
ATOM 5882 C CA . GLY B 1 147 ? -5.492 -52.719 -14.555 1 95.94 147 GLY B CA 1
ATOM 5883 C C . GLY B 1 147 ? -6.812 -53.062 -13.898 1 95.94 147 GLY B C 1
ATOM 5884 O O . GLY B 1 147 ? -7.27 -54.219 -13.992 1 95.94 147 GLY B O 1
ATOM 5885 N N . LEU B 1 148 ? -7.336 -52.094 -13.219 1 95.69 148 LEU B N 1
ATOM 5886 C CA . LEU B 1 148 ? -8.641 -52.312 -12.594 1 95.69 148 LEU B CA 1
ATOM 5887 C C . LEU B 1 148 ? -9.703 -52.594 -13.648 1 95.69 148 LEU B C 1
ATOM 5889 O O . LEU B 1 148 ? -10.555 -53.469 -13.453 1 95.69 148 LEU B O 1
ATOM 5893 N N . ALA B 1 149 ? -9.641 -51.938 -14.758 1 95.69 149 ALA B N 1
ATOM 5894 C CA . ALA B 1 149 ? -10.586 -52.156 -15.852 1 95.69 149 ALA B CA 1
ATOM 5895 C C . ALA B 1 149 ? -10.398 -53.531 -16.469 1 95.69 149 ALA B C 1
ATOM 5897 O O . ALA B 1 149 ? -11.375 -54.188 -16.828 1 95.69 149 ALA B O 1
ATOM 5898 N N . TYR B 1 150 ? -9.164 -53.906 -16.625 1 95.5 150 TYR B N 1
ATOM 5899 C CA . TYR B 1 150 ? -8.875 -55.219 -17.156 1 95.5 150 TYR B CA 1
ATOM 5900 C C . TYR B 1 150 ? -9.398 -56.312 -16.234 1 95.5 150 TYR B C 1
ATOM 5902 O O . TYR B 1 150 ? -9.898 -57.344 -16.688 1 95.5 150 TYR B O 1
ATOM 5910 N N . ALA B 1 151 ? -9.266 -56.156 -14.961 1 96.44 151 ALA B N 1
ATOM 5911 C CA . ALA B 1 151 ? -9.734 -57.125 -13.977 1 96.44 151 ALA B CA 1
ATOM 5912 C C . ALA B 1 151 ? -11.25 -57.312 -14.055 1 96.44 151 ALA B C 1
ATOM 5914 O O . ALA B 1 151 ? -11.766 -58.406 -13.828 1 96.44 151 ALA B O 1
ATOM 5915 N N . VAL B 1 152 ? -11.898 -56.281 -14.422 1 93.81 152 VAL B N 1
ATOM 5916 C CA . VAL B 1 152 ? -13.352 -56.312 -14.445 1 93.81 152 VAL B CA 1
ATOM 5917 C C . VAL B 1 152 ? -13.836 -56.844 -15.789 1 93.81 152 VAL B C 1
ATOM 5919 O O . VAL B 1 152 ? -14.766 -57.656 -15.844 1 93.81 152 VAL B O 1
ATOM 5922 N N . GLY B 1 153 ? -13.195 -56.438 -16.953 1 93.06 153 GLY B N 1
ATOM 5923 C CA . GLY B 1 153 ? -13.75 -56.781 -18.266 1 93.06 153 GLY B CA 1
ATOM 5924 C C . GLY B 1 153 ? -12.703 -57.219 -19.266 1 93.06 153 GLY B C 1
ATOM 5925 O O . GLY B 1 153 ? -12.914 -57.125 -20.469 1 93.06 153 GLY B O 1
ATOM 5926 N N . GLY B 1 154 ? -11.547 -57.625 -18.828 1 94.94 154 GLY B N 1
ATOM 5927 C CA . GLY B 1 154 ? -10.492 -58.031 -19.734 1 94.94 154 GLY B CA 1
ATOM 5928 C C . GLY B 1 154 ? -10.07 -56.938 -20.703 1 94.94 154 GLY B C 1
ATOM 5929 O O . GLY B 1 154 ? -10.023 -55.781 -20.344 1 94.94 154 GLY B O 1
ATOM 5930 N N . GLN B 1 155 ? -9.727 -57.312 -21.922 1 94.75 155 GLN B N 1
ATOM 5931 C CA . GLN B 1 155 ? -9.273 -56.344 -22.938 1 94.75 155 GLN B CA 1
ATOM 5932 C C . GLN B 1 155 ? -10.383 -55.375 -23.312 1 94.75 155 GLN B C 1
ATOM 5934 O O . GLN B 1 155 ? -10.125 -54.188 -23.547 1 94.75 155 GLN B O 1
ATOM 5939 N N . THR B 1 156 ? -11.586 -55.875 -23.359 1 94.25 156 THR B N 1
ATOM 5940 C CA . THR B 1 156 ? -12.727 -55 -23.719 1 94.25 156 THR B CA 1
ATOM 5941 C C . THR B 1 156 ? -12.961 -53.969 -22.625 1 94.25 156 THR B C 1
ATOM 5943 O O . THR B 1 156 ? -13.273 -52.812 -22.938 1 94.25 156 THR B O 1
ATOM 5946 N N . GLY B 1 157 ? -12.766 -54.406 -21.438 1 94.12 157 GLY B N 1
ATOM 5947 C CA . GLY B 1 157 ? -12.883 -53.469 -20.328 1 94.12 157 GLY B CA 1
ATOM 5948 C C . GLY B 1 157 ? -11.836 -52.375 -20.375 1 94.12 157 GLY B C 1
ATOM 5949 O O . GLY B 1 157 ? -12.133 -51.219 -20.109 1 94.12 157 GLY B O 1
ATOM 5950 N N . MET B 1 158 ? -10.633 -52.719 -20.672 1 95.56 158 MET B N 1
ATOM 5951 C CA . MET B 1 158 ? -9.523 -51.781 -20.75 1 95.56 158 MET B CA 1
ATOM 5952 C C . MET B 1 158 ? -9.766 -50.75 -21.844 1 95.56 158 MET B C 1
ATOM 5954 O O . MET B 1 158 ? -9.516 -49.562 -21.641 1 95.56 158 MET B O 1
ATOM 5958 N N . ILE B 1 159 ? -10.281 -51.188 -22.969 1 95.62 159 ILE B N 1
ATOM 5959 C CA . ILE B 1 159 ? -10.531 -50.281 -24.094 1 95.62 159 ILE B CA 1
ATOM 5960 C C . ILE B 1 159 ? -11.711 -49.375 -23.766 1 95.62 159 ILE B C 1
ATOM 5962 O O . ILE B 1 159 ? -11.688 -48.156 -24.094 1 95.62 159 ILE B O 1
ATOM 5966 N N . ALA B 1 160 ? -12.695 -49.906 -23.109 1 94.88 160 ALA B N 1
ATOM 5967 C CA . ALA B 1 160 ? -13.875 -49.094 -22.734 1 94.88 160 ALA B CA 1
ATOM 5968 C C . ALA B 1 160 ? -13.516 -48 -21.75 1 94.88 160 ALA B C 1
ATOM 5970 O O . ALA B 1 160 ? -14.102 -46.906 -21.781 1 94.88 160 ALA B O 1
ATOM 5971 N N . ALA B 1 161 ? -12.531 -48.219 -20.906 1 96.06 161 ALA B N 1
ATOM 5972 C CA . ALA B 1 161 ? -12.172 -47.281 -19.844 1 96.06 161 ALA B CA 1
ATOM 5973 C C . ALA B 1 161 ? -11 -46.406 -20.281 1 96.06 161 ALA B C 1
ATOM 5975 O O . ALA B 1 161 ? -10.555 -45.531 -19.531 1 96.06 161 ALA B O 1
ATOM 5976 N N . ALA B 1 162 ? -10.57 -46.531 -21.484 1 95.69 162 ALA B N 1
ATOM 5977 C CA . ALA B 1 162 ? -9.312 -45.938 -21.922 1 95.69 162 ALA B CA 1
ATOM 5978 C C . ALA B 1 162 ? -9.383 -44.406 -21.828 1 95.69 162 ALA B C 1
ATOM 5980 O O . ALA B 1 162 ? -8.484 -43.781 -21.266 1 95.69 162 ALA B O 1
ATOM 5981 N N . LEU B 1 163 ? -10.414 -43.812 -22.312 1 95.19 163 LEU B N 1
ATOM 5982 C CA . LEU B 1 163 ? -10.523 -42.344 -22.359 1 95.19 163 LEU B CA 1
ATOM 5983 C C . LEU B 1 163 ? -10.641 -41.75 -20.953 1 95.19 163 LEU B C 1
ATOM 5985 O O . LEU B 1 163 ? -9.828 -40.906 -20.562 1 95.19 163 LEU B O 1
ATOM 5989 N N . PRO B 1 164 ? -11.625 -42.156 -20.172 1 95.81 164 PRO B N 1
ATOM 5990 C CA . PRO B 1 164 ? -11.711 -41.594 -18.828 1 95.81 164 PRO B CA 1
ATOM 5991 C C . PRO B 1 164 ? -10.477 -41.906 -17.969 1 95.81 164 PRO B C 1
ATOM 5993 O O . PRO B 1 164 ? -10.078 -41.094 -17.141 1 95.81 164 PRO B O 1
ATOM 5996 N N . ALA B 1 165 ? -9.953 -43.062 -18.141 1 96.56 165 ALA B N 1
ATOM 5997 C CA . ALA B 1 165 ? -8.742 -43.406 -17.406 1 96.56 165 ALA B CA 1
ATOM 5998 C C . ALA B 1 165 ? -7.59 -42.469 -17.781 1 96.56 165 ALA B C 1
ATOM 6000 O O . ALA B 1 165 ? -6.82 -42.062 -16.922 1 96.56 165 ALA B O 1
ATOM 6001 N N . ALA B 1 166 ? -7.5 -42.188 -19.031 1 96.12 166 ALA B N 1
ATOM 6002 C CA . ALA B 1 166 ? -6.449 -41.312 -19.5 1 96.12 166 ALA B CA 1
ATOM 6003 C C . ALA B 1 166 ? -6.629 -39.906 -18.938 1 96.12 166 ALA B C 1
ATOM 6005 O O . ALA B 1 166 ? -5.66 -39.25 -18.547 1 96.12 166 ALA B O 1
ATOM 6006 N N . ILE B 1 167 ? -7.793 -39.406 -18.891 1 95.69 167 ILE B N 1
ATOM 6007 C CA . ILE B 1 167 ? -8.086 -38.094 -18.375 1 95.69 167 ILE B CA 1
ATOM 6008 C C . ILE B 1 167 ? -7.785 -38.031 -16.875 1 95.69 167 ILE B C 1
ATOM 6010 O O . ILE B 1 167 ? -7.16 -37.094 -16.391 1 95.69 167 ILE B O 1
ATOM 6014 N N . CYS B 1 168 ? -8.203 -39.031 -16.219 1 95.31 168 CYS B N 1
ATOM 6015 C CA . CYS B 1 168 ? -7.945 -39.094 -14.789 1 95.31 168 CYS B CA 1
ATOM 6016 C C . CYS B 1 168 ? -6.449 -39.156 -14.508 1 95.31 168 CYS B C 1
ATOM 6018 O O . CYS B 1 168 ? -5.965 -38.5 -13.586 1 95.31 168 CYS B O 1
ATOM 6020 N N . ALA B 1 169 ? -5.82 -39.938 -15.242 1 96.06 169 ALA B N 1
ATOM 6021 C CA . ALA B 1 169 ? -4.375 -40.062 -15.07 1 96.06 169 ALA B CA 1
ATOM 6022 C C . ALA B 1 169 ? -3.68 -38.75 -15.328 1 96.06 169 ALA B C 1
ATOM 6024 O O . ALA B 1 169 ? -2.746 -38.375 -14.609 1 96.06 169 ALA B O 1
ATOM 6025 N N . TYR B 1 170 ? -4.109 -38.094 -16.328 1 95.56 170 TYR B N 1
ATOM 6026 C CA . TYR B 1 170 ? -3.52 -36.812 -16.625 1 95.56 170 TYR B CA 1
ATOM 6027 C C . TYR B 1 170 ? -3.773 -35.812 -15.508 1 95.56 170 TYR B C 1
ATOM 6029 O O . TYR B 1 170 ? -2.861 -35.094 -15.086 1 95.56 170 TYR B O 1
ATOM 6037 N N . LEU B 1 171 ? -4.973 -35.688 -15.031 1 95 171 LEU B N 1
ATOM 6038 C CA . LEU B 1 171 ? -5.316 -34.75 -13.961 1 95 171 LEU B CA 1
ATOM 6039 C C . LEU B 1 171 ? -4.566 -35.125 -12.68 1 95 171 LEU B C 1
ATOM 6041 O O . LEU B 1 171 ? -4.137 -34.219 -11.945 1 95 171 LEU B O 1
ATOM 6045 N N . GLY B 1 172 ? -4.543 -36.375 -12.438 1 94.75 172 GLY B N 1
ATOM 6046 C CA . GLY B 1 172 ? -3.684 -36.781 -11.336 1 94.75 172 GLY B CA 1
ATOM 6047 C C . GLY B 1 172 ? -2.232 -36.406 -11.531 1 94.75 172 GLY B C 1
ATOM 6048 O O . GLY B 1 172 ? -1.562 -36 -10.578 1 94.75 172 GLY B O 1
ATOM 6049 N N . GLY B 1 173 ? -1.788 -36.594 -12.758 1 95.06 173 GLY B N 1
ATOM 6050 C CA . GLY B 1 173 ? -0.451 -36.125 -13.102 1 95.06 173 GLY B CA 1
ATOM 6051 C C . GLY B 1 173 ? -0.242 -34.656 -12.836 1 95.06 173 GLY B C 1
ATOM 6052 O O . GLY B 1 173 ? 0.83 -34.25 -12.383 1 95.06 173 GLY B O 1
ATOM 6053 N N . VAL B 1 174 ? -1.227 -33.875 -13.086 1 94.88 174 VAL B N 1
ATOM 6054 C CA . VAL B 1 174 ? -1.159 -32.438 -12.82 1 94.88 174 VAL B CA 1
ATOM 6055 C C . VAL B 1 174 ? -0.959 -32.188 -11.328 1 94.88 174 VAL B C 1
ATOM 6057 O O . VAL B 1 174 ? -0.118 -31.391 -10.93 1 94.88 174 VAL B O 1
ATOM 6060 N N . VAL B 1 175 ? -1.694 -32.844 -10.516 1 94.75 175 VAL B N 1
ATOM 6061 C CA . VAL B 1 175 ? -1.601 -32.688 -9.07 1 94.75 175 VAL B CA 1
ATOM 6062 C C . VAL B 1 175 ? -0.19 -33.031 -8.602 1 94.75 175 VAL B C 1
ATOM 6064 O O . VAL B 1 175 ? 0.431 -32.281 -7.852 1 94.75 175 VAL B O 1
ATOM 6067 N N . PHE B 1 176 ? 0.255 -34.156 -9.07 1 95.62 176 PHE B N 1
ATOM 6068 C CA . PHE B 1 176 ? 1.58 -34.594 -8.648 1 95.62 176 PHE B CA 1
ATOM 6069 C C . PHE B 1 176 ? 2.658 -33.688 -9.195 1 95.62 176 PHE B C 1
ATOM 6071 O O . PHE B 1 176 ? 3.678 -33.438 -8.539 1 95.62 176 PHE B O 1
ATOM 6078 N N . ALA B 1 177 ? 2.465 -33.188 -10.359 1 95.5 177 ALA B N 1
ATOM 6079 C CA . ALA B 1 177 ? 3.402 -32.219 -10.906 1 95.5 177 ALA B CA 1
ATOM 6080 C C . ALA B 1 177 ? 3.473 -30.953 -10.031 1 95.5 177 ALA B C 1
ATOM 6082 O O . ALA B 1 177 ? 4.559 -30.469 -9.734 1 95.5 177 ALA B O 1
ATOM 6083 N N . VAL B 1 178 ? 2.35 -30.484 -9.602 1 94.75 178 VAL B N 1
A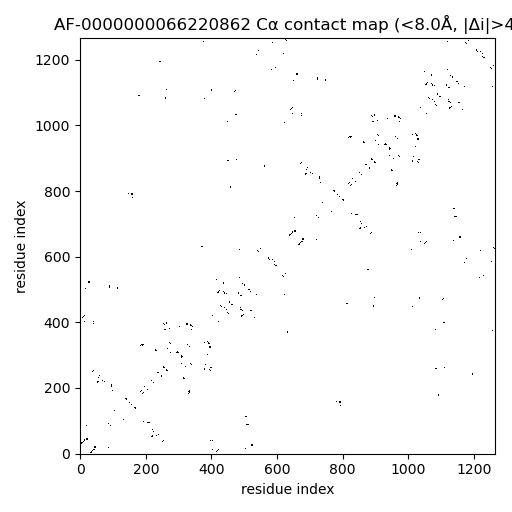TOM 6084 C CA . VAL B 1 178 ? 2.291 -29.297 -8.758 1 94.75 178 VAL B CA 1
ATOM 6085 C C . VAL B 1 178 ? 2.973 -29.578 -7.422 1 94.75 178 VAL B C 1
ATOM 6087 O O . VAL B 1 178 ? 3.73 -28.75 -6.918 1 94.75 178 VAL B O 1
ATOM 6090 N N . LEU B 1 179 ? 2.725 -30.719 -6.867 1 95.94 179 LEU B N 1
ATOM 6091 C CA . LEU B 1 179 ? 3.342 -31.078 -5.598 1 95.94 179 LEU B CA 1
ATOM 6092 C C . LEU B 1 179 ? 4.859 -31.156 -5.734 1 95.94 179 LEU B C 1
ATOM 6094 O O . LEU B 1 179 ? 5.59 -30.719 -4.848 1 95.94 179 LEU B O 1
ATOM 6098 N N . ARG B 1 180 ? 5.281 -31.719 -6.805 1 95.12 180 ARG B N 1
ATOM 6099 C CA . ARG B 1 180 ? 6.715 -31.828 -7.039 1 95.12 180 ARG B CA 1
ATOM 6100 C C . ARG B 1 180 ? 7.359 -30.453 -7.199 1 95.12 180 ARG B C 1
ATOM 6102 O O . ARG B 1 180 ? 8.43 -30.203 -6.652 1 95.12 180 ARG B O 1
ATOM 6109 N N . ILE B 1 181 ? 6.742 -29.641 -7.969 1 94.94 181 ILE B N 1
ATOM 6110 C CA . ILE B 1 181 ? 7.281 -28.297 -8.188 1 94.94 181 ILE B CA 1
ATOM 6111 C C . ILE B 1 181 ? 7.293 -27.531 -6.871 1 94.94 181 ILE B C 1
ATOM 6113 O O . ILE B 1 181 ? 8.227 -26.766 -6.594 1 94.94 181 ILE B O 1
ATOM 6117 N N . ALA B 1 182 ? 6.254 -27.672 -6.074 1 96.25 182 ALA B N 1
ATOM 6118 C CA . ALA B 1 182 ? 6.207 -27.016 -4.773 1 96.25 182 ALA B CA 1
ATOM 6119 C C . ALA B 1 182 ? 7.383 -27.453 -3.898 1 96.25 182 ALA B C 1
ATOM 6121 O O . ALA B 1 182 ? 7.98 -26.625 -3.199 1 96.25 182 ALA B O 1
ATOM 6122 N N . ARG B 1 183 ? 7.695 -28.688 -3.93 1 95.88 183 ARG B N 1
ATOM 6123 C CA . ARG B 1 183 ? 8.828 -29.203 -3.16 1 95.88 183 ARG B CA 1
ATOM 6124 C C . ARG B 1 183 ? 10.141 -28.609 -3.664 1 95.88 183 ARG B C 1
ATOM 6126 O O . ARG B 1 183 ? 11.023 -28.281 -2.871 1 95.88 183 ARG B O 1
ATOM 6133 N N . VAL B 1 184 ? 10.227 -28.531 -4.977 1 94.56 184 VAL B N 1
ATOM 6134 C CA . VAL B 1 184 ? 11.43 -27.953 -5.57 1 94.56 184 VAL B CA 1
ATOM 6135 C C . VAL B 1 184 ? 11.562 -26.5 -5.16 1 94.56 184 VAL B C 1
ATOM 6137 O O . VAL B 1 184 ? 12.648 -26.047 -4.773 1 94.56 184 VAL B O 1
ATOM 6140 N N . LEU B 1 185 ? 10.477 -25.766 -5.23 1 96.19 185 LEU B N 1
ATOM 6141 C CA . LEU B 1 185 ? 10.492 -24.359 -4.855 1 96.19 185 LEU B CA 1
ATOM 6142 C C . LEU B 1 185 ? 10.875 -24.188 -3.391 1 96.19 185 LEU B C 1
ATOM 6144 O O . LEU B 1 185 ? 11.656 -23.297 -3.047 1 96.19 185 LEU B O 1
ATOM 6148 N N . ARG B 1 186 ? 10.281 -25.031 -2.564 1 95.81 186 ARG B N 1
ATOM 6149 C CA . ARG B 1 186 ? 10.609 -24.969 -1.144 1 95.81 186 ARG B CA 1
ATOM 6150 C C . ARG B 1 186 ? 12.102 -25.203 -0.912 1 95.81 186 ARG B C 1
ATOM 6152 O O . ARG B 1 186 ? 12.734 -24.469 -0.156 1 95.81 186 ARG B O 1
ATOM 6159 N N . ARG B 1 187 ? 12.68 -26.156 -1.569 1 94.06 187 ARG B N 1
ATOM 6160 C CA . ARG B 1 187 ? 14.094 -26.5 -1.412 1 94.06 187 ARG B CA 1
ATOM 6161 C C . ARG B 1 187 ? 14.977 -25.391 -1.984 1 94.06 187 ARG B C 1
ATOM 6163 O O . ARG B 1 187 ? 16.109 -25.188 -1.521 1 94.06 187 ARG B O 1
ATOM 6170 N N . ASN B 1 188 ? 14.477 -24.781 -2.982 1 94.5 188 ASN B N 1
ATOM 6171 C CA . ASN B 1 188 ? 15.234 -23.75 -3.676 1 94.5 188 ASN B CA 1
ATOM 6172 C C . ASN B 1 188 ? 14.875 -22.344 -3.176 1 94.5 188 ASN B C 1
ATOM 6174 O O . ASN B 1 188 ? 14.773 -21.406 -3.967 1 94.5 188 ASN B O 1
ATOM 6178 N N . LEU B 1 189 ? 14.555 -22.234 -1.911 1 96.31 189 LEU B N 1
ATOM 6179 C CA . LEU B 1 189 ? 14.32 -20.969 -1.231 1 96.31 189 LEU B CA 1
ATOM 6180 C C . LEU B 1 189 ? 13.203 -20.188 -1.905 1 96.31 189 LEU B C 1
ATOM 6182 O O . LEU B 1 189 ? 13.344 -19 -2.174 1 96.31 189 LEU B O 1
ATOM 6186 N N . MET B 1 190 ? 12.141 -20.844 -2.324 1 96.25 190 MET B N 1
ATOM 6187 C CA . MET B 1 190 ? 10.852 -20.312 -2.758 1 96.25 190 MET B CA 1
ATOM 6188 C C . MET B 1 190 ? 10.953 -19.734 -4.168 1 96.25 190 MET B C 1
ATOM 6190 O O . MET B 1 190 ? 10.25 -18.781 -4.508 1 96.25 190 MET B O 1
ATOM 6194 N N . GLY B 1 191 ? 11.914 -20.156 -4.938 1 95.62 191 GLY B N 1
ATOM 6195 C CA . GLY B 1 191 ? 12.039 -19.688 -6.309 1 95.62 191 GLY B CA 1
ATOM 6196 C C . GLY B 1 191 ? 12.445 -20.781 -7.281 1 95.62 191 GLY B C 1
ATOM 6197 O O . GLY B 1 191 ? 13.008 -21.797 -6.875 1 95.62 191 GLY B O 1
ATOM 6198 N N . LEU B 1 192 ? 12.164 -20.562 -8.578 1 94.31 192 LEU B N 1
ATOM 6199 C CA . LEU B 1 192 ? 12.547 -21.5 -9.633 1 94.31 192 LEU B CA 1
ATOM 6200 C C . LEU B 1 192 ? 14.031 -21.359 -9.977 1 94.31 192 LEU B C 1
ATOM 6202 O O . LEU B 1 192 ? 14.68 -22.328 -10.367 1 94.31 192 LEU B O 1
ATOM 6206 N N . CYS B 1 193 ? 14.492 -20.094 -9.836 1 93.06 193 CYS B N 1
ATOM 6207 C CA . CYS B 1 193 ? 15.883 -19.766 -10.148 1 93.06 193 CYS B CA 1
ATOM 6208 C C . CYS B 1 193 ? 16.594 -19.188 -8.93 1 93.06 193 CYS B C 1
ATOM 6210 O O . CYS B 1 193 ? 16.094 -18.25 -8.305 1 93.06 193 CYS B O 1
ATOM 6212 N N . THR B 1 194 ? 17.703 -19.672 -8.625 1 91.5 194 THR B N 1
ATOM 6213 C CA . THR B 1 194 ? 18.469 -19.141 -7.504 1 91.5 194 THR B CA 1
ATOM 6214 C C . THR B 1 194 ? 19.375 -18 -7.965 1 91.5 194 THR B C 1
ATOM 6216 O O . THR B 1 194 ? 19.828 -17.203 -7.152 1 91.5 194 THR B O 1
ATOM 6219 N N . GLY B 1 195 ? 19.672 -17.984 -9.266 1 85.81 195 GLY B N 1
ATOM 6220 C CA . GLY B 1 195 ? 20.578 -17 -9.82 1 85.81 195 GLY B CA 1
ATOM 6221 C C . GLY B 1 195 ? 22.016 -17.484 -9.898 1 85.81 195 GLY B C 1
ATOM 6222 O O . GLY B 1 195 ? 22.875 -16.797 -10.445 1 85.81 195 GLY B O 1
ATOM 6223 N N . THR B 1 196 ? 22.266 -18.656 -9.305 1 82.25 196 THR B N 1
ATOM 6224 C CA . THR B 1 196 ? 23.609 -19.234 -9.359 1 82.25 196 THR B CA 1
ATOM 6225 C C . THR B 1 196 ? 23.594 -20.547 -10.141 1 82.25 196 THR B C 1
ATOM 6227 O O . THR B 1 196 ? 22.531 -21.125 -10.383 1 82.25 196 THR B O 1
ATOM 6230 N N . ALA B 1 197 ? 24.859 -20.828 -10.656 1 71.12 197 ALA B N 1
ATOM 6231 C CA . ALA B 1 197 ? 24.969 -22.016 -11.492 1 71.12 197 ALA B CA 1
ATOM 6232 C C . ALA B 1 197 ? 24.703 -23.297 -10.688 1 71.12 197 ALA B C 1
ATOM 6234 O O . ALA B 1 197 ? 25.203 -23.438 -9.57 1 71.12 197 ALA B O 1
ATOM 6235 N N . PRO B 1 198 ? 23.688 -23.984 -11.18 1 61.53 198 PRO B N 1
ATOM 6236 C CA . PRO B 1 198 ? 23.484 -25.266 -10.484 1 61.53 198 PRO B CA 1
ATOM 6237 C C . PRO B 1 198 ? 24.703 -26.172 -10.531 1 61.53 198 PRO B C 1
ATOM 6239 O O . PRO B 1 198 ? 25.531 -26.062 -11.445 1 61.53 198 PRO B O 1
ATOM 6242 N N . ASP B 1 199 ? 25.234 -26.688 -9.359 1 53.56 199 ASP B N 1
ATOM 6243 C CA . ASP B 1 199 ? 26.375 -27.594 -9.289 1 53.56 199 ASP B CA 1
ATOM 6244 C C . ASP B 1 199 ? 26.328 -28.641 -10.398 1 53.56 199 ASP B C 1
ATOM 6246 O O . ASP B 1 199 ? 25.984 -29.797 -10.156 1 53.56 199 ASP B O 1
ATOM 6250 N N . GLN B 1 200 ? 25.766 -28.406 -11.453 1 49.66 200 GLN B N 1
ATOM 6251 C CA . GLN B 1 200 ? 25.797 -29.516 -12.406 1 49.66 200 GLN B CA 1
ATOM 6252 C C . GLN B 1 200 ? 27.078 -29.5 -13.234 1 49.66 200 GLN B C 1
ATOM 6254 O O . GLN B 1 200 ? 27.359 -28.516 -13.93 1 49.66 200 GLN B O 1
ATOM 6259 N N . PRO B 1 201 ? 28.016 -30.406 -12.914 1 45.62 201 PRO B N 1
ATOM 6260 C CA . PRO B 1 201 ? 29.312 -30.562 -13.578 1 45.62 201 PRO B CA 1
ATOM 6261 C C . PRO B 1 201 ? 29.219 -30.391 -15.094 1 45.62 201 PRO B C 1
ATOM 6263 O O . PRO B 1 201 ? 30.188 -30 -15.742 1 45.62 201 PRO B O 1
ATOM 6266 N N . ALA B 1 202 ? 28.312 -31.031 -15.734 1 44.03 202 ALA B N 1
ATOM 6267 C CA . ALA B 1 202 ? 28.453 -31.391 -17.141 1 44.03 202 ALA B CA 1
ATOM 6268 C C . ALA B 1 202 ? 28.281 -30.172 -18.047 1 44.03 202 ALA B C 1
ATOM 6270 O O . ALA B 1 202 ? 28.547 -30.234 -19.25 1 44.03 202 ALA B O 1
ATOM 6271 N N . ARG B 1 203 ? 27.406 -29.281 -17.766 1 47.84 203 ARG B N 1
ATOM 6272 C CA . ARG B 1 203 ? 27.031 -28.328 -18.812 1 47.84 203 ARG B CA 1
ATOM 6273 C C . ARG B 1 203 ? 27.938 -27.109 -18.812 1 47.84 203 ARG B C 1
ATOM 6275 O O . ARG B 1 203 ? 28.516 -26.766 -17.781 1 47.84 203 ARG B O 1
ATOM 6282 N N . ARG B 1 204 ? 28.281 -26.594 -19.938 1 50.22 204 ARG B N 1
ATOM 6283 C CA . ARG B 1 204 ? 29.047 -25.391 -20.234 1 50.22 204 ARG B CA 1
ATOM 6284 C C . ARG B 1 204 ? 28.672 -24.25 -19.297 1 50.22 204 ARG B C 1
ATOM 6286 O O . ARG B 1 204 ? 27.484 -24.031 -19.031 1 50.22 204 ARG B O 1
ATOM 6293 N N . PRO B 1 205 ? 29.672 -23.734 -18.609 1 56.06 205 PRO B N 1
ATOM 6294 C CA . PRO B 1 205 ? 29.469 -22.688 -17.609 1 56.06 205 PRO B CA 1
ATOM 6295 C C . PRO B 1 205 ? 28.594 -21.531 -18.125 1 56.06 205 PRO B C 1
ATOM 6297 O O . PRO B 1 205 ? 28.984 -20.844 -19.078 1 56.06 205 PRO B O 1
ATOM 6300 N N . ARG B 1 206 ? 27.266 -21.719 -18.234 1 65.38 206 ARG B N 1
ATOM 6301 C CA . ARG B 1 206 ? 26.422 -20.625 -18.688 1 65.38 206 ARG B CA 1
ATOM 6302 C C . ARG B 1 206 ? 26.328 -19.516 -17.625 1 65.38 206 ARG B C 1
ATOM 6304 O O . ARG B 1 206 ? 26.406 -19.797 -16.438 1 65.38 206 ARG B O 1
ATOM 6311 N N . MET B 1 207 ? 26.469 -18.344 -18.109 1 80.31 207 MET B N 1
ATOM 6312 C CA . MET B 1 207 ? 26.375 -17.156 -17.266 1 80.31 207 MET B CA 1
ATOM 6313 C C . MET B 1 207 ? 24.984 -17.062 -16.609 1 80.31 207 MET B C 1
ATOM 6315 O O . MET B 1 207 ? 23.969 -17.219 -17.297 1 80.31 207 MET B O 1
ATOM 6319 N N . VAL B 1 208 ? 25.031 -17.094 -15.32 1 90.5 208 VAL B N 1
ATOM 6320 C CA . VAL B 1 208 ? 23.812 -17.016 -14.539 1 90.5 208 VAL B CA 1
ATOM 6321 C C . VAL B 1 208 ? 23.656 -15.617 -13.953 1 90.5 208 VAL B C 1
ATOM 6323 O O . VAL B 1 208 ? 24.625 -14.859 -13.883 1 90.5 208 VAL B O 1
ATOM 6326 N N . LEU B 1 209 ? 22.578 -15.297 -13.57 1 92.06 209 LEU B N 1
ATOM 6327 C CA . LEU B 1 209 ? 22.156 -13.938 -13.242 1 92.06 209 LEU B CA 1
ATOM 6328 C C . LEU B 1 209 ? 23.078 -13.344 -12.18 1 92.06 209 LEU B C 1
ATOM 6330 O O . LEU B 1 209 ? 23.688 -12.297 -12.391 1 92.06 209 LEU B O 1
ATOM 6334 N N . THR B 1 210 ? 23.219 -13.945 -10.992 1 95.25 210 THR B N 1
ATOM 6335 C CA . THR B 1 210 ? 23.953 -13.375 -9.867 1 95.25 210 THR B CA 1
ATOM 6336 C C . THR B 1 210 ? 25.453 -13.305 -10.172 1 95.25 210 THR B C 1
ATOM 6338 O O . THR B 1 210 ? 26.125 -12.359 -9.773 1 95.25 210 THR B O 1
ATOM 6341 N N . ASP B 1 211 ? 25.953 -14.289 -10.875 1 93.62 211 ASP B N 1
ATOM 6342 C CA . ASP B 1 211 ? 27.344 -14.266 -11.297 1 93.62 211 ASP B CA 1
ATOM 6343 C C . ASP B 1 211 ? 27.609 -13.141 -12.297 1 93.62 211 ASP B C 1
ATOM 6345 O O . ASP B 1 211 ? 28.609 -12.445 -12.203 1 93.62 211 ASP B O 1
ATOM 6349 N N . TRP B 1 212 ? 26.719 -13.109 -13.242 1 93.88 212 TRP B N 1
ATOM 6350 C CA . TRP B 1 212 ? 26.844 -12.031 -14.219 1 93.88 212 TRP B CA 1
ATOM 6351 C C . TRP B 1 212 ? 26.812 -10.672 -13.539 1 93.88 212 TRP B C 1
ATOM 6353 O O . TRP B 1 212 ? 27.562 -9.766 -13.898 1 93.88 212 TRP B O 1
ATOM 6363 N N . LEU B 1 213 ? 25.922 -10.477 -12.602 1 95.44 213 LEU B N 1
ATOM 6364 C CA . LEU B 1 213 ? 25.797 -9.219 -11.867 1 95.44 213 LEU B CA 1
ATOM 6365 C C . LEU B 1 213 ? 27.094 -8.891 -11.133 1 95.44 213 LEU B C 1
ATOM 6367 O O . LEU B 1 213 ? 27.547 -7.746 -11.164 1 95.44 213 LEU B O 1
ATOM 6371 N N . HIS B 1 214 ? 27.625 -9.891 -10.469 1 96.56 214 HIS B N 1
ATOM 6372 C CA . HIS B 1 214 ? 28.875 -9.68 -9.742 1 96.56 214 HIS B CA 1
ATOM 6373 C C . HIS B 1 214 ? 30 -9.242 -10.688 1 96.56 214 HIS B C 1
ATOM 6375 O O . HIS B 1 214 ? 30.688 -8.25 -10.422 1 96.56 214 HIS B O 1
ATOM 6381 N N . GLU B 1 215 ? 30.125 -9.945 -11.742 1 95.56 215 GLU B N 1
ATOM 6382 C CA . GLU B 1 215 ? 31.172 -9.633 -12.711 1 95.56 215 GLU B CA 1
ATOM 6383 C C . GLU B 1 215 ? 30.984 -8.234 -13.297 1 95.56 215 GLU B C 1
ATOM 6385 O O . GLU B 1 215 ? 31.953 -7.496 -13.484 1 95.56 215 GLU B O 1
ATOM 6390 N N . THR B 1 216 ? 29.781 -7.977 -13.594 1 96.56 216 THR B N 1
ATOM 6391 C CA . THR B 1 216 ? 29.469 -6.68 -14.18 1 96.56 216 THR B CA 1
ATOM 6392 C C . THR B 1 216 ? 29.766 -5.551 -13.203 1 96.56 216 THR B C 1
ATOM 6394 O O . THR B 1 216 ? 30.375 -4.543 -13.57 1 96.56 216 THR B O 1
ATOM 6397 N N . LEU B 1 217 ? 29.391 -5.684 -11.953 1 98.38 217 LEU B N 1
ATOM 6398 C CA . LEU B 1 217 ? 29.625 -4.648 -10.953 1 98.38 217 LEU B CA 1
ATOM 6399 C C . LEU B 1 217 ? 31.109 -4.438 -10.719 1 98.38 217 LEU B C 1
ATOM 6401 O O . LEU B 1 217 ? 31.562 -3.301 -10.602 1 98.38 217 LEU B O 1
ATOM 6405 N N . GLN B 1 218 ? 31.844 -5.566 -10.68 1 98.06 218 GLN B N 1
ATOM 6406 C CA . GLN B 1 218 ? 33.281 -5.48 -10.5 1 98.06 218 GLN B CA 1
ATOM 6407 C C . GLN B 1 218 ? 33.938 -4.785 -11.688 1 98.06 218 GLN B C 1
ATOM 6409 O O . GLN B 1 218 ? 34.812 -3.918 -11.516 1 98.06 218 GLN B O 1
ATOM 6414 N N . ALA B 1 219 ? 33.5 -5.156 -12.859 1 97.94 219 ALA B N 1
ATOM 6415 C CA . ALA B 1 219 ? 34.062 -4.562 -14.07 1 97.94 219 ALA B CA 1
ATOM 6416 C C . ALA B 1 219 ? 33.781 -3.062 -14.125 1 97.94 219 ALA B C 1
ATOM 6418 O O . ALA B 1 219 ? 34.688 -2.262 -14.359 1 97.94 219 ALA B O 1
ATOM 6419 N N . LEU B 1 220 ? 32.594 -2.656 -13.906 1 98.5 220 LEU B N 1
ATOM 6420 C CA . LEU B 1 220 ? 32.156 -1.264 -14.023 1 98.5 220 LEU B CA 1
ATOM 6421 C C . LEU B 1 220 ? 32.875 -0.396 -12.984 1 98.5 220 LEU B C 1
ATOM 6423 O O . LEU B 1 220 ? 33.219 0.754 -13.258 1 98.5 220 LEU B O 1
ATOM 6427 N N . SER B 1 221 ? 33.062 -0.903 -11.766 1 98.56 221 SER B N 1
ATOM 6428 C CA . SER B 1 221 ? 33.625 -0.126 -10.672 1 98.56 221 SER B CA 1
ATOM 6429 C C . SER B 1 221 ? 35.156 -0.117 -10.734 1 98.56 221 SER B C 1
ATOM 6431 O O . SER B 1 221 ? 35.812 0.699 -10.086 1 98.56 221 SER B O 1
ATOM 6433 N N . GLY B 1 222 ? 35.719 -1.069 -11.422 1 97.88 222 GLY B N 1
ATOM 6434 C CA . GLY B 1 222 ? 37.156 -1.184 -11.523 1 97.88 222 GLY B CA 1
ATOM 6435 C C . GLY B 1 222 ? 37.781 -1.958 -10.375 1 97.88 222 GLY B C 1
ATOM 6436 O O . GLY B 1 222 ? 39 -1.976 -10.219 1 97.88 222 GLY B O 1
ATOM 6437 N N . LYS B 1 223 ? 37 -2.576 -9.617 1 96.81 223 LYS B N 1
ATOM 6438 C CA . LYS B 1 223 ? 37.5 -3.334 -8.469 1 96.81 223 LYS B CA 1
ATOM 6439 C C . LYS B 1 223 ? 37.906 -4.754 -8.875 1 96.81 223 LYS B C 1
ATOM 6441 O O . LYS B 1 223 ? 37.375 -5.293 -9.852 1 96.81 223 LYS B O 1
ATOM 6446 N N . ALA B 1 224 ? 38.719 -5.289 -8.062 1 95.44 224 ALA B N 1
ATOM 6447 C CA . ALA B 1 224 ? 39.156 -6.664 -8.312 1 95.44 224 ALA B CA 1
ATOM 6448 C C . ALA B 1 224 ? 38 -7.641 -8.078 1 95.44 224 ALA B C 1
ATOM 6450 O O . ALA B 1 224 ? 37.125 -7.391 -7.254 1 95.44 224 ALA B O 1
ATOM 6451 N N . SER B 1 225 ? 38 -8.742 -8.766 1 91.75 225 SER B N 1
ATOM 6452 C CA . SER B 1 225 ? 36.938 -9.727 -8.727 1 91.75 225 SER B CA 1
ATOM 6453 C C . SER B 1 225 ? 36.812 -10.375 -7.348 1 91.75 225 SER B C 1
ATOM 6455 O O . SER B 1 225 ? 35.75 -10.789 -6.934 1 91.75 225 SER B O 1
ATOM 6457 N N . GLY B 1 226 ? 37.906 -10.391 -6.664 1 92 226 GLY B N 1
ATOM 6458 C CA . GLY B 1 226 ? 37.906 -11.062 -5.375 1 92 226 GLY B CA 1
ATOM 6459 C C . GLY B 1 226 ? 37.438 -10.172 -4.238 1 92 226 GLY B C 1
ATOM 6460 O O . GLY B 1 226 ? 37.25 -10.633 -3.109 1 92 226 GLY B O 1
ATOM 6461 N N . GLN B 1 227 ? 37.219 -8.93 -4.52 1 94.81 227 GLN B N 1
ATOM 6462 C CA . GLN B 1 227 ? 36.75 -7.969 -3.531 1 94.81 227 GLN B CA 1
ATOM 6463 C C . GLN B 1 227 ? 35.438 -7.352 -3.967 1 94.81 227 GLN B C 1
ATOM 6465 O O . GLN B 1 227 ? 35.406 -6.355 -4.691 1 94.81 227 GLN B O 1
ATOM 6470 N N . PRO B 1 228 ? 34.406 -7.875 -3.404 1 97.62 228 PRO B N 1
ATOM 6471 C CA . PRO B 1 228 ? 33.094 -7.379 -3.867 1 97.62 228 PRO B CA 1
ATOM 6472 C C . PRO B 1 228 ? 32.938 -5.875 -3.668 1 97.62 228 PRO B C 1
ATOM 6474 O O . PRO B 1 228 ? 33.406 -5.324 -2.672 1 97.62 228 PRO B O 1
ATOM 6477 N N . LEU B 1 229 ? 32.281 -5.199 -4.617 1 98.62 229 LEU B N 1
ATOM 6478 C CA . LEU B 1 229 ? 31.906 -3.795 -4.484 1 98.62 229 LEU B CA 1
ATOM 6479 C C . LEU B 1 229 ? 30.953 -3.592 -3.307 1 98.62 229 LEU B C 1
ATOM 6481 O O . LEU B 1 229 ? 29.938 -4.281 -3.199 1 98.62 229 LEU B O 1
ATOM 6485 N N . THR B 1 230 ? 31.266 -2.697 -2.348 1 98.69 230 THR B N 1
ATOM 6486 C CA . THR B 1 230 ? 30.438 -2.436 -1.171 1 98.69 230 THR B CA 1
ATOM 6487 C C . THR B 1 230 ? 29.859 -1.026 -1.22 1 98.69 230 THR B C 1
ATOM 6489 O O . THR B 1 230 ? 30.281 -0.206 -2.041 1 98.69 230 THR B O 1
ATOM 6492 N N . PHE B 1 231 ? 28.953 -0.781 -0.436 1 98.69 231 PHE B N 1
ATOM 6493 C CA . PHE B 1 231 ? 28.359 0.55 -0.351 1 98.69 231 PHE B CA 1
ATOM 6494 C C . PHE B 1 231 ? 29.391 1.564 0.142 1 98.69 231 PHE B C 1
ATOM 6496 O O . PHE B 1 231 ? 29.344 2.734 -0.242 1 98.69 231 PHE B O 1
ATOM 6503 N N . GLY B 1 232 ? 30.281 1.151 1.02 1 98.38 232 GLY B N 1
ATOM 6504 C CA . GLY B 1 232 ? 31.359 2.016 1.455 1 98.38 232 GLY B CA 1
ATOM 6505 C C . GLY B 1 232 ? 32.219 2.518 0.309 1 98.38 232 GLY B C 1
ATOM 6506 O O . GLY B 1 232 ? 32.688 3.664 0.322 1 98.38 232 GLY B O 1
ATOM 6507 N N . ASP B 1 233 ? 32.469 1.629 -0.688 1 98.31 233 ASP B N 1
ATOM 6508 C CA . ASP B 1 233 ? 33.219 2.027 -1.875 1 98.31 233 ASP B CA 1
ATOM 6509 C C . ASP B 1 233 ? 32.5 3.156 -2.621 1 98.31 233 ASP B C 1
ATOM 6511 O O . ASP B 1 233 ? 33.156 4.023 -3.207 1 98.31 233 ASP B O 1
ATOM 6515 N N . LEU B 1 234 ? 31.203 3.127 -2.656 1 98.69 234 LEU B N 1
ATOM 6516 C CA . LEU B 1 234 ? 30.422 4.18 -3.305 1 98.69 234 LEU B CA 1
ATOM 6517 C C . LEU B 1 234 ? 30.5 5.48 -2.512 1 98.69 234 LEU B C 1
ATOM 6519 O O . LEU B 1 234 ? 30.734 6.547 -3.082 1 98.69 234 LEU B O 1
ATOM 6523 N N . TRP B 1 235 ? 30.328 5.348 -1.216 1 98.12 235 TRP B N 1
ATOM 6524 C CA . TRP B 1 235 ? 30.234 6.5 -0.325 1 98.12 235 TRP B CA 1
ATOM 6525 C C . TRP B 1 235 ? 31.547 7.273 -0.312 1 98.12 235 TRP B C 1
ATOM 6527 O O . TRP B 1 235 ? 31.547 8.5 -0.188 1 98.12 235 TRP B O 1
ATOM 6537 N N . THR B 1 236 ? 32.656 6.594 -0.467 1 97.62 236 THR B N 1
ATOM 6538 C CA . THR B 1 236 ? 33.969 7.219 -0.32 1 97.62 236 THR B CA 1
ATOM 6539 C C . THR B 1 236 ? 34.688 7.281 -1.663 1 97.62 236 THR B C 1
ATOM 6541 O O . THR B 1 236 ? 35.906 7.387 -1.709 1 97.62 236 THR B O 1
ATOM 6544 N N . ALA B 1 237 ? 33.969 7.121 -2.734 1 97.94 237 ALA B N 1
ATOM 6545 C CA . ALA B 1 237 ? 34.562 7.188 -4.062 1 97.94 237 ALA B CA 1
ATOM 6546 C C . ALA B 1 237 ? 35.281 8.523 -4.281 1 97.94 237 ALA B C 1
ATOM 6548 O O . ALA B 1 237 ? 34.969 9.508 -3.6 1 97.94 237 ALA B O 1
ATOM 6549 N N . GLU B 1 238 ? 36.156 8.508 -5.215 1 96.69 238 GLU B N 1
ATOM 6550 C CA . GLU B 1 238 ? 36.875 9.734 -5.562 1 96.69 238 GLU B CA 1
ATOM 6551 C C . GLU B 1 238 ? 35.906 10.836 -5.977 1 96.69 238 GLU B C 1
ATOM 6553 O O . GLU B 1 238 ? 34.875 10.555 -6.594 1 96.69 238 GLU B O 1
ATOM 6558 N N . ARG B 1 239 ? 36.25 12.016 -5.66 1 95.69 239 ARG B N 1
ATOM 6559 C CA . ARG B 1 239 ? 35.406 13.156 -6.008 1 95.69 239 ARG B CA 1
ATOM 6560 C C . ARG B 1 239 ? 35.969 13.922 -7.195 1 95.69 239 ARG B C 1
ATOM 6562 O O . ARG B 1 239 ? 37.188 14.055 -7.324 1 95.69 239 ARG B O 1
ATOM 6569 N N . TYR B 1 240 ? 35.094 14.398 -8.07 1 94.62 240 TYR B N 1
ATOM 6570 C CA . TYR B 1 240 ? 35.531 15.266 -9.172 1 94.62 240 TYR B CA 1
ATOM 6571 C C . TYR B 1 240 ? 35.969 16.625 -8.648 1 94.62 240 TYR B C 1
ATOM 6573 O O . TYR B 1 240 ? 35.531 17.062 -7.582 1 94.62 240 TYR B O 1
ATOM 6581 N N . PRO B 1 241 ? 36.875 17.234 -9.422 1 91.12 241 PRO B N 1
ATOM 6582 C CA . PRO B 1 241 ? 37.156 18.625 -9.062 1 91.12 241 PRO B CA 1
ATOM 6583 C C . PRO B 1 241 ? 35.938 19.516 -9.102 1 91.12 241 PRO B C 1
ATOM 6585 O O . PRO B 1 241 ? 35.188 19.484 -10.078 1 91.12 241 PRO B O 1
ATOM 6588 N N . GLY B 1 242 ? 35.719 20.25 -8.023 1 89.94 242 GLY B N 1
ATOM 6589 C CA . GLY B 1 242 ? 34.594 21.172 -7.98 1 89.94 242 GLY B CA 1
ATOM 6590 C C . GLY B 1 242 ? 33.281 20.484 -7.684 1 89.94 242 GLY B C 1
ATOM 6591 O O . GLY B 1 242 ? 32.219 21.094 -7.836 1 89.94 242 GLY B O 1
ATOM 6592 N N . GLU B 1 243 ? 33.344 19.234 -7.34 1 93.81 243 GLU B N 1
ATOM 6593 C CA . GLU B 1 243 ? 32.125 18.516 -7.008 1 93.81 243 GLU B CA 1
ATOM 6594 C C . GLU B 1 243 ? 31.406 19.141 -5.816 1 93.81 243 GLU B C 1
ATOM 6596 O O . GLU B 1 243 ? 32.031 19.547 -4.844 1 93.81 243 GLU B O 1
ATOM 6601 N N . PRO B 1 244 ? 30.047 19.359 -5.945 1 93.44 244 PRO B N 1
ATOM 6602 C CA . PRO B 1 244 ? 29.312 19.922 -4.812 1 93.44 244 PRO B CA 1
ATOM 6603 C C . PRO B 1 244 ? 29.438 19.078 -3.545 1 93.44 244 PRO B C 1
ATOM 6605 O O . PRO B 1 244 ? 29.438 17.859 -3.617 1 93.44 244 PRO B O 1
ATOM 6608 N N . GLY B 1 245 ? 29.469 19.797 -2.443 1 90.06 245 GLY B N 1
ATOM 6609 C CA . GLY B 1 245 ? 29.625 19.141 -1.161 1 90.06 245 GLY B CA 1
ATOM 6610 C C . GLY B 1 245 ? 28.453 18.25 -0.798 1 90.06 245 GLY B C 1
ATOM 6611 O O . GLY B 1 245 ? 27.297 18.625 -1.022 1 90.06 245 GLY B O 1
ATOM 6612 N N . SER B 1 246 ? 28.766 17.031 -0.356 1 90.88 246 SER B N 1
ATOM 6613 C CA . SER B 1 246 ? 27.797 16.062 0.162 1 90.88 246 SER B CA 1
ATOM 6614 C C . SER B 1 246 ? 28.469 15.062 1.107 1 90.88 246 SER B C 1
ATOM 6616 O O . SER B 1 246 ? 29.688 14.922 1.103 1 90.88 246 SER B O 1
ATOM 6618 N N . ASP B 1 247 ? 27.672 14.477 1.958 1 88.62 247 ASP B N 1
ATOM 6619 C CA . ASP B 1 247 ? 28.234 13.539 2.934 1 88.62 247 ASP B CA 1
ATOM 6620 C C . ASP B 1 247 ? 28.844 12.328 2.242 1 88.62 247 ASP B C 1
ATOM 6622 O O . ASP B 1 247 ? 29.859 11.789 2.697 1 88.62 247 ASP B O 1
ATOM 6626 N N . ARG B 1 248 ? 28.203 11.906 1.162 1 95.44 248 ARG B N 1
ATOM 6627 C CA . ARG B 1 248 ? 28.641 10.742 0.4 1 95.44 248 ARG B CA 1
ATOM 6628 C C . ARG B 1 248 ? 28.906 11.109 -1.056 1 95.44 248 ARG B C 1
ATOM 6630 O O . ARG B 1 248 ? 28.266 12 -1.606 1 95.44 248 ARG B O 1
ATOM 6637 N N . ALA B 1 249 ? 29.922 10.438 -1.624 1 97.06 249 ALA B N 1
ATOM 6638 C CA . ALA B 1 249 ? 30.234 10.711 -3.023 1 97.06 249 ALA B CA 1
ATOM 6639 C C . ALA B 1 249 ? 29.125 10.211 -3.947 1 97.06 249 ALA B C 1
ATOM 6641 O O . ALA B 1 249 ? 28.594 10.969 -4.754 1 97.06 249 ALA B O 1
ATOM 6642 N N . VAL B 1 250 ? 28.828 8.945 -3.826 1 97.69 250 VAL B N 1
ATOM 6643 C CA . VAL B 1 250 ? 27.719 8.32 -4.543 1 97.69 250 VAL B CA 1
ATOM 6644 C C . VAL B 1 250 ? 26.859 7.527 -3.564 1 97.69 250 VAL B C 1
ATOM 6646 O O . VAL B 1 250 ? 27.375 6.723 -2.783 1 97.69 250 VAL B O 1
ATOM 6649 N N . THR B 1 251 ? 25.594 7.836 -3.561 1 97 251 THR B N 1
ATOM 6650 C CA . THR B 1 251 ? 24.656 7.109 -2.719 1 97 251 THR B CA 1
ATOM 6651 C C . THR B 1 251 ? 23.781 6.188 -3.559 1 97 251 THR B C 1
ATOM 6653 O O . THR B 1 251 ? 23.25 6.598 -4.598 1 97 251 THR B O 1
ATOM 6656 N N . LEU B 1 252 ? 23.688 4.949 -3.193 1 98.06 252 LEU B N 1
ATOM 6657 C CA . LEU B 1 252 ? 22.797 3.969 -3.793 1 98.06 252 LEU B CA 1
ATOM 6658 C C . LEU B 1 252 ? 21.781 3.461 -2.771 1 98.06 252 LEU B C 1
ATOM 6660 O O . LEU B 1 252 ? 22.156 3.045 -1.674 1 98.06 252 LEU B O 1
ATOM 6664 N N . LYS B 1 253 ? 20.562 3.619 -3.078 1 96.19 253 LYS B N 1
ATOM 6665 C CA . LYS B 1 253 ? 19.5 3.109 -2.215 1 96.19 253 LYS B CA 1
ATOM 6666 C C . LYS B 1 253 ? 18.562 2.18 -2.982 1 96.19 253 LYS B C 1
ATOM 6668 O O . LYS B 1 253 ? 18.219 2.457 -4.133 1 96.19 253 LYS B O 1
ATOM 6673 N N . MET B 1 254 ? 18.234 1.098 -2.395 1 96.19 254 MET B N 1
ATOM 6674 C CA . MET B 1 254 ? 17.312 0.128 -2.971 1 96.19 254 MET B CA 1
ATOM 6675 C C . MET B 1 254 ? 16.266 -0.297 -1.95 1 96.19 254 MET B C 1
ATOM 6677 O O . MET B 1 254 ? 16.406 -0.046 -0.753 1 96.19 254 MET B O 1
ATOM 6681 N N . ILE B 1 255 ? 15.195 -0.883 -2.432 1 95.12 255 ILE B N 1
ATOM 6682 C CA . ILE B 1 255 ? 14.117 -1.313 -1.551 1 95.12 255 ILE B CA 1
ATOM 6683 C C . ILE B 1 255 ? 13.977 -2.832 -1.616 1 95.12 255 ILE B C 1
ATOM 6685 O O . ILE B 1 255 ? 14.07 -3.426 -2.693 1 95.12 255 ILE B O 1
ATOM 6689 N N . THR B 1 256 ? 13.836 -3.463 -0.515 1 96.56 256 THR B N 1
ATOM 6690 C CA . THR B 1 256 ? 13.43 -4.859 -0.387 1 96.56 256 THR B CA 1
ATOM 6691 C C . THR B 1 256 ? 12.219 -4.992 0.522 1 96.56 256 THR B C 1
ATOM 6693 O O . THR B 1 256 ? 11.711 -3.996 1.045 1 96.56 256 THR B O 1
ATOM 6696 N N . THR B 1 257 ? 11.648 -6.195 0.612 1 97 257 THR B N 1
ATOM 6697 C CA . THR B 1 257 ? 10.461 -6.398 1.433 1 97 257 THR B CA 1
ATOM 6698 C C . THR B 1 257 ? 10.656 -7.566 2.395 1 97 257 THR B C 1
ATOM 6700 O O . THR B 1 257 ? 10.914 -8.695 1.968 1 97 257 THR B O 1
ATOM 6703 N N . GLY B 1 258 ? 10.625 -7.25 3.67 1 96.06 258 GLY B N 1
ATOM 6704 C CA . GLY B 1 258 ? 10.562 -8.305 4.664 1 96.06 258 GLY B CA 1
ATOM 6705 C C . GLY B 1 258 ? 9.18 -8.922 4.805 1 96.06 258 GLY B C 1
ATOM 6706 O O . GLY B 1 258 ? 8.32 -8.367 5.488 1 96.06 258 GLY B O 1
ATOM 6707 N N . ILE B 1 259 ? 9.039 -10.102 4.312 1 95.75 259 ILE B N 1
ATOM 6708 C CA . ILE B 1 259 ? 7.734 -10.742 4.223 1 95.75 259 ILE B CA 1
ATOM 6709 C C . ILE B 1 259 ? 7.312 -11.25 5.602 1 95.75 259 ILE B C 1
ATOM 6711 O O . ILE B 1 259 ? 6.141 -11.156 5.977 1 95.75 259 ILE B O 1
ATOM 6715 N N . SER B 1 260 ? 8.227 -11.727 6.352 1 94.19 260 SER B N 1
ATOM 6716 C CA . SER B 1 260 ? 7.934 -12.289 7.664 1 94.19 260 SER B CA 1
ATOM 6717 C C . SER B 1 260 ? 7.457 -11.211 8.633 1 94.19 260 SER B C 1
ATOM 6719 O O . SER B 1 260 ? 6.59 -11.469 9.477 1 94.19 260 SER B O 1
ATOM 6721 N N . HIS B 1 261 ? 7.988 -10.039 8.461 1 92.44 261 HIS B N 1
ATOM 6722 C CA . HIS B 1 261 ? 7.605 -8.93 9.32 1 92.44 261 HIS B CA 1
ATOM 6723 C C . HIS B 1 261 ? 6.613 -8 8.625 1 92.44 261 HIS B C 1
ATOM 6725 O O . HIS B 1 261 ? 6.121 -7.043 9.227 1 92.44 261 HIS B O 1
ATOM 6731 N N . GLN B 1 262 ? 6.359 -8.242 7.371 1 92.38 262 GLN B N 1
ATOM 6732 C CA . GLN B 1 262 ? 5.457 -7.438 6.551 1 92.38 262 GLN B CA 1
ATOM 6733 C C . GLN B 1 262 ? 5.875 -5.969 6.547 1 92.38 262 GLN B C 1
ATOM 6735 O O . GLN B 1 262 ? 5.059 -5.086 6.812 1 92.38 262 GLN B O 1
ATOM 6740 N N . GLU B 1 263 ? 7.148 -5.762 6.195 1 92.94 263 GLU B N 1
ATOM 6741 C CA . GLU B 1 263 ? 7.707 -4.414 6.238 1 92.94 263 GLU B CA 1
ATOM 6742 C C . GLU B 1 263 ? 8.578 -4.137 5.02 1 92.94 263 GLU B C 1
ATOM 6744 O O . GLU B 1 263 ? 9.375 -4.988 4.613 1 92.94 263 GLU B O 1
ATOM 6749 N N . PRO B 1 264 ? 8.422 -2.969 4.395 1 92.94 264 PRO B N 1
ATOM 6750 C CA . PRO B 1 264 ? 9.438 -2.551 3.424 1 92.94 264 PRO B CA 1
ATOM 6751 C C . PRO B 1 264 ? 10.766 -2.18 4.082 1 92.94 264 PRO B C 1
ATOM 6753 O O . PRO B 1 264 ? 10.781 -1.644 5.195 1 92.94 264 PRO B O 1
ATOM 6756 N N . ARG B 1 265 ? 11.812 -2.48 3.469 1 93.44 265 ARG B N 1
ATOM 6757 C CA . ARG B 1 265 ? 13.141 -2.16 3.99 1 93.44 265 ARG B CA 1
ATOM 6758 C C . ARG B 1 265 ? 14 -1.485 2.928 1 93.44 265 ARG B C 1
ATOM 6760 O O . ARG B 1 265 ? 13.898 -1.811 1.743 1 93.44 265 ARG B O 1
ATOM 6767 N N . SER B 1 266 ? 14.812 -0.605 3.373 1 93.38 266 SER B N 1
ATOM 6768 C CA . SER B 1 266 ? 15.789 0.018 2.484 1 93.38 266 SER B CA 1
ATOM 6769 C C . SER B 1 266 ? 17.156 -0.658 2.598 1 93.38 266 SER B C 1
ATOM 6771 O O . SER B 1 266 ? 17.516 -1.163 3.662 1 93.38 266 SER B O 1
ATOM 6773 N N . LEU B 1 267 ? 17.797 -0.688 1.52 1 96.06 267 LEU B N 1
ATOM 6774 C CA . LEU B 1 267 ? 19.141 -1.233 1.465 1 96.06 267 LEU B CA 1
ATOM 6775 C C . LEU B 1 267 ? 20.141 -0.164 1.043 1 96.06 267 LEU B C 1
ATOM 6777 O O . LEU B 1 267 ? 19.859 0.656 0.17 1 96.06 267 LEU B O 1
ATOM 6781 N N . PRO B 1 268 ? 21.297 -0.141 1.67 1 96.44 268 PRO B N 1
ATOM 6782 C CA . PRO B 1 268 ? 21.766 -1.144 2.629 1 96.44 268 PRO B CA 1
ATOM 6783 C C . PRO B 1 268 ? 21.094 -1.006 3.998 1 96.44 268 PRO B C 1
ATOM 6785 O O . PRO B 1 268 ? 20.547 0.048 4.312 1 96.44 268 PRO B O 1
ATOM 6788 N N . PHE B 1 269 ? 21.203 -2.162 4.773 1 93.31 269 PHE B N 1
ATOM 6789 C CA . PHE B 1 269 ? 20.75 -2.09 6.156 1 93.31 269 PHE B CA 1
ATOM 6790 C C . PHE B 1 269 ? 21.656 -1.192 6.98 1 93.31 269 PHE B C 1
ATOM 6792 O O . PHE B 1 269 ? 22.875 -1.422 7.043 1 93.31 269 PHE B O 1
ATOM 6799 N N . GLU B 1 270 ? 21.109 -0.201 7.539 1 85.88 270 GLU B N 1
ATOM 6800 C CA . GLU B 1 270 ? 21.953 0.684 8.328 1 85.88 270 GLU B CA 1
ATOM 6801 C C . GLU B 1 270 ? 21.672 0.538 9.82 1 85.88 270 GLU B C 1
ATOM 6803 O O . GLU B 1 270 ? 22.562 0.754 10.648 1 85.88 270 GLU B O 1
ATOM 6808 N N . SER B 1 271 ? 20.438 0.149 10.188 1 79.94 271 SER B N 1
ATOM 6809 C CA . SER B 1 271 ? 20.078 0.104 11.594 1 79.94 271 SER B CA 1
ATOM 6810 C C . SER B 1 271 ? 19.562 -1.279 11.992 1 79.94 271 SER B C 1
ATOM 6812 O O . SER B 1 271 ? 19.062 -1.465 13.102 1 79.94 271 SER B O 1
ATOM 6814 N N . ALA B 1 272 ? 19.641 -2.168 11.125 1 86.81 272 ALA B N 1
ATOM 6815 C CA . ALA B 1 272 ? 19.156 -3.516 11.406 1 86.81 272 ALA B CA 1
ATOM 6816 C C . ALA B 1 272 ? 20.25 -4.555 11.18 1 86.81 272 ALA B C 1
ATOM 6818 O O . ALA B 1 272 ? 20.984 -4.477 10.195 1 86.81 272 ALA B O 1
ATOM 6819 N N . LEU B 1 273 ? 20.281 -5.422 12.133 1 90.69 273 LEU B N 1
ATOM 6820 C CA . LEU B 1 273 ? 21.266 -6.496 12.031 1 90.69 273 LEU B CA 1
ATOM 6821 C C . LEU B 1 273 ? 20.578 -7.832 11.742 1 90.69 273 LEU B C 1
ATOM 6823 O O . LEU B 1 273 ? 19.609 -8.188 12.414 1 90.69 273 LEU B O 1
ATOM 6827 N N . PHE B 1 274 ? 21.031 -8.43 10.797 1 95.12 274 PHE B N 1
ATOM 6828 C CA . PHE B 1 274 ? 20.578 -9.766 10.445 1 95.12 274 PHE B CA 1
ATOM 6829 C C . PHE B 1 274 ? 21.734 -10.734 10.328 1 95.12 274 PHE B C 1
ATOM 6831 O O . PHE B 1 274 ? 22.891 -10.312 10.203 1 95.12 274 PHE B O 1
ATOM 6838 N N . TRP B 1 275 ? 21.469 -11.977 10.383 1 95.81 275 TRP B N 1
ATOM 6839 C CA . TRP B 1 275 ? 22.438 -13.047 10.227 1 95.81 275 TRP B CA 1
ATOM 6840 C C . TRP B 1 275 ? 22.141 -13.891 8.992 1 95.81 275 TRP B C 1
ATOM 6842 O O . TRP B 1 275 ? 21.016 -13.891 8.492 1 95.81 275 TRP B O 1
ATOM 6852 N N . PHE B 1 276 ? 23.125 -14.539 8.484 1 97.69 276 PHE B N 1
ATOM 6853 C CA . PHE B 1 276 ? 22.938 -15.445 7.355 1 97.69 276 PHE B CA 1
ATOM 6854 C C . PHE B 1 276 ? 23.688 -16.75 7.578 1 97.69 276 PHE B C 1
ATOM 6856 O O . PHE B 1 276 ? 24.594 -16.828 8.414 1 97.69 276 PHE B O 1
ATOM 6863 N N . ARG B 1 277 ? 23.281 -17.766 6.945 1 97.69 277 ARG B N 1
ATOM 6864 C CA . ARG B 1 277 ? 23.969 -19.062 6.953 1 97.69 277 ARG B CA 1
ATOM 6865 C C . ARG B 1 277 ? 24.766 -19.266 5.668 1 97.69 277 ARG B C 1
ATOM 6867 O O . ARG B 1 277 ? 24.281 -18.969 4.574 1 97.69 277 ARG B O 1
ATOM 6874 N N . ARG B 1 278 ? 25.953 -19.812 5.824 1 97.31 278 ARG B N 1
ATOM 6875 C CA . ARG B 1 278 ? 26.844 -19.984 4.688 1 97.31 278 ARG B CA 1
ATOM 6876 C C . ARG B 1 278 ? 26.219 -20.875 3.613 1 97.31 278 ARG B C 1
ATOM 6878 O O . ARG B 1 278 ? 26.266 -20.547 2.426 1 97.31 278 ARG B O 1
ATOM 6885 N N . LYS B 1 279 ? 25.578 -21.922 3.992 1 95.06 279 LYS B N 1
ATOM 6886 C CA . LYS B 1 279 ? 24.984 -22.875 3.059 1 95.06 279 LYS B CA 1
ATOM 6887 C C . LYS B 1 279 ? 23.906 -22.219 2.213 1 95.06 279 LYS B C 1
ATOM 6889 O O . LYS B 1 279 ? 23.844 -22.422 0.999 1 95.06 279 LYS B O 1
ATOM 6894 N N . GLU B 1 280 ? 23.094 -21.469 2.832 1 96.25 280 GLU B N 1
ATOM 6895 C CA . GLU B 1 280 ? 22.016 -20.781 2.131 1 96.25 280 GLU B CA 1
ATOM 6896 C C . GLU B 1 280 ? 22.562 -19.734 1.161 1 96.25 280 GLU B C 1
ATOM 6898 O O . GLU B 1 280 ? 22.094 -19.609 0.032 1 96.25 280 GLU B O 1
ATOM 6903 N N . PHE B 1 281 ? 23.594 -19.047 1.552 1 97.38 281 PHE B N 1
ATOM 6904 C CA . PHE B 1 281 ? 24.109 -17.953 0.73 1 97.38 281 PHE B CA 1
ATOM 6905 C C . PHE B 1 281 ? 24.969 -18.516 -0.402 1 97.38 281 PHE B C 1
ATOM 6907 O O . PHE B 1 281 ? 25.062 -17.906 -1.469 1 97.38 281 PHE B O 1
ATOM 6914 N N . GLU B 1 282 ? 25.578 -19.656 -0.208 1 95.56 282 GLU B N 1
ATOM 6915 C CA . GLU B 1 282 ? 26.328 -20.297 -1.286 1 95.56 282 GLU B CA 1
ATOM 6916 C C . GLU B 1 282 ? 25.406 -20.75 -2.41 1 95.56 282 GLU B C 1
ATOM 6918 O O . GLU B 1 282 ? 25.844 -20.891 -3.557 1 95.56 282 GLU B O 1
ATOM 6923 N N . ALA B 1 283 ? 24.172 -20.922 -2.049 1 93.81 283 ALA B N 1
ATOM 6924 C CA . ALA B 1 283 ? 23.188 -21.281 -3.059 1 93.81 283 ALA B CA 1
ATOM 6925 C C . ALA B 1 283 ? 22.75 -20.062 -3.861 1 93.81 283 ALA B C 1
ATOM 6927 O O . ALA B 1 283 ? 22.203 -20.203 -4.961 1 93.81 283 ALA B O 1
ATOM 6928 N N . LEU B 1 284 ? 22.984 -18.891 -3.369 1 95.94 284 LEU B N 1
ATOM 6929 C CA . LEU B 1 284 ? 22.391 -17.688 -3.963 1 95.94 284 LEU B CA 1
ATOM 6930 C C . LEU B 1 284 ? 23.469 -16.797 -4.566 1 95.94 284 LEU B C 1
ATOM 6932 O O . LEU B 1 284 ? 23.188 -16.016 -5.484 1 95.94 284 LEU B O 1
ATOM 6936 N N . PHE B 1 285 ? 24.688 -16.875 -4.035 1 96.38 285 PHE B N 1
ATOM 6937 C CA . PHE B 1 285 ? 25.719 -15.922 -4.398 1 96.38 285 PHE B CA 1
ATOM 6938 C C . PHE B 1 285 ? 27.016 -16.641 -4.785 1 96.38 285 PHE B C 1
ATOM 6940 O O . PHE B 1 285 ? 27.219 -17.797 -4.406 1 96.38 285 PHE B O 1
ATOM 6947 N N . PRO B 1 286 ? 27.844 -15.969 -5.559 1 94.38 286 PRO B N 1
ATOM 6948 C CA . PRO B 1 286 ? 29.141 -16.562 -5.879 1 94.38 286 PRO B CA 1
ATOM 6949 C C . PRO B 1 286 ? 29.969 -16.859 -4.637 1 94.38 286 PRO B C 1
ATOM 6951 O O . PRO B 1 286 ? 29.969 -16.078 -3.684 1 94.38 286 PRO B O 1
ATOM 6954 N N . LYS B 1 287 ? 30.75 -17.906 -4.73 1 94.5 287 LYS B N 1
ATOM 6955 C CA . LYS B 1 287 ? 31.562 -18.359 -3.604 1 94.5 287 LYS B CA 1
ATOM 6956 C C . LYS B 1 287 ? 32.531 -17.281 -3.131 1 94.5 287 LYS B C 1
ATOM 6958 O O . LYS B 1 287 ? 32.719 -17.094 -1.928 1 94.5 287 LYS B O 1
ATOM 6963 N N . VAL B 1 288 ? 33.062 -16.547 -4.059 1 95.25 288 VAL B N 1
ATOM 6964 C CA . VAL B 1 288 ? 34.031 -15.531 -3.736 1 95.25 288 VAL B CA 1
ATOM 6965 C C . VAL B 1 288 ? 33.406 -14.461 -2.852 1 95.25 288 VAL B C 1
ATOM 6967 O O . VAL B 1 288 ? 34.031 -13.938 -1.938 1 95.25 288 VAL B O 1
ATOM 6970 N N . VAL B 1 289 ? 32.188 -14.109 -3.137 1 96.88 289 VAL B N 1
ATOM 6971 C CA . VAL B 1 289 ? 31.484 -13.086 -2.365 1 96.88 289 VAL B CA 1
ATOM 6972 C C . VAL B 1 289 ? 31.125 -13.633 -0.983 1 96.88 289 VAL B C 1
ATOM 6974 O O . VAL B 1 289 ? 31.297 -12.938 0.024 1 96.88 289 VAL B O 1
ATOM 6977 N N . VAL B 1 290 ? 30.672 -14.867 -0.892 1 97.38 290 VAL B N 1
ATOM 6978 C CA . VAL B 1 290 ? 30.297 -15.484 0.376 1 97.38 290 VAL B CA 1
ATOM 6979 C C . VAL B 1 290 ? 31.531 -15.625 1.267 1 97.38 290 VAL B C 1
ATOM 6981 O O . VAL B 1 290 ? 31.469 -15.344 2.467 1 97.38 290 VAL B O 1
ATOM 6984 N N . ASP B 1 291 ? 32.625 -16.078 0.667 1 97.19 291 ASP B N 1
ATOM 6985 C CA . ASP B 1 291 ? 33.875 -16.203 1.421 1 97.19 291 ASP B CA 1
ATOM 6986 C C . ASP B 1 291 ? 34.281 -14.852 2.014 1 97.19 291 ASP B C 1
ATOM 6988 O O . ASP B 1 291 ? 34.688 -14.773 3.178 1 97.19 291 ASP B O 1
ATOM 6992 N N . TRP B 1 292 ? 34.188 -13.891 1.211 1 97.56 292 TRP B N 1
ATOM 6993 C CA . TRP B 1 292 ? 34.5 -12.547 1.671 1 97.56 292 TRP B CA 1
ATOM 6994 C C . TRP B 1 292 ? 33.625 -12.125 2.83 1 97.56 292 TRP B C 1
ATOM 6996 O O . TRP B 1 292 ? 34.094 -11.562 3.818 1 97.56 292 TRP B O 1
ATOM 7006 N N . MET B 1 293 ? 32.344 -12.359 2.75 1 98 293 MET B N 1
ATOM 7007 C CA . MET B 1 293 ? 31.391 -11.977 3.777 1 98 293 MET B CA 1
ATOM 7008 C C . MET B 1 293 ? 31.641 -12.734 5.078 1 98 293 MET B C 1
ATOM 7010 O O . MET B 1 293 ? 31.531 -12.164 6.164 1 98 293 MET B O 1
ATOM 7014 N N . VAL B 1 294 ? 31.938 -13.969 4.922 1 97.75 294 VAL B N 1
ATOM 7015 C CA . VAL B 1 294 ? 32.219 -14.789 6.094 1 97.75 294 VAL B CA 1
ATOM 7016 C C . VAL B 1 294 ? 33.5 -14.266 6.785 1 97.75 294 VAL B C 1
ATOM 7018 O O . VAL B 1 294 ? 33.531 -14.188 8.016 1 97.75 294 VAL B O 1
ATOM 7021 N N . GLU B 1 295 ? 34.469 -13.922 6.031 1 96.75 295 GLU B N 1
ATOM 7022 C CA . GLU B 1 295 ? 35.719 -13.352 6.59 1 96.75 295 GLU B CA 1
ATOM 7023 C C . GLU B 1 295 ? 35.438 -12.023 7.285 1 96.75 295 GLU B C 1
ATOM 7025 O O . GLU B 1 295 ? 35.938 -11.766 8.375 1 96.75 295 GLU B O 1
ATOM 7030 N N . LYS B 1 296 ? 34.625 -11.234 6.648 1 95.94 296 LYS B N 1
ATOM 7031 C CA . LYS B 1 296 ? 34.281 -9.93 7.203 1 95.94 296 LYS B CA 1
ATOM 7032 C C . LYS B 1 296 ? 33.469 -10.078 8.492 1 95.94 296 LYS B C 1
ATOM 7034 O O . LYS B 1 296 ? 33.625 -9.266 9.414 1 95.94 296 LYS B O 1
ATOM 7039 N N . ALA B 1 297 ? 32.594 -11.031 8.586 1 95.06 297 ALA B N 1
ATOM 7040 C CA . ALA B 1 297 ? 31.719 -11.258 9.734 1 95.06 297 ALA B CA 1
ATOM 7041 C C . ALA B 1 297 ? 32.531 -11.719 10.953 1 95.06 297 ALA B C 1
ATOM 7043 O O . ALA B 1 297 ? 32.125 -11.438 12.094 1 95.06 297 ALA B O 1
ATOM 7044 N N . GLY B 1 298 ? 33.625 -12.438 10.797 1 93.12 298 GLY B N 1
ATOM 7045 C CA . GLY B 1 298 ? 34.406 -12.977 11.906 1 93.12 298 GLY B CA 1
ATOM 7046 C C . GLY B 1 298 ? 33.844 -14.273 12.461 1 93.12 298 GLY B C 1
ATOM 7047 O O . GLY B 1 298 ? 33.438 -15.156 11.695 1 93.12 298 GLY B O 1
ATOM 7048 N N . GLU B 1 299 ? 33.719 -14.391 13.836 1 92.56 299 GLU B N 1
ATOM 7049 C CA . GLU B 1 299 ? 33.312 -15.641 14.477 1 92.56 299 GLU B CA 1
ATOM 7050 C C . GLU B 1 299 ? 31.797 -15.82 14.398 1 92.56 299 GLU B C 1
ATOM 7052 O O . GLU B 1 299 ? 31.047 -14.922 14.773 1 92.56 299 GLU B O 1
ATOM 7057 N N . PRO B 1 300 ? 31.422 -16.922 13.898 1 94.69 300 PRO B N 1
ATOM 7058 C CA . PRO B 1 300 ? 29.984 -17.188 13.828 1 94.69 300 PRO B CA 1
ATOM 7059 C C . PRO B 1 300 ? 29.375 -17.5 15.188 1 94.69 300 PRO B C 1
ATOM 7061 O O . PRO B 1 300 ? 30.109 -17.781 16.141 1 94.69 300 PRO B O 1
ATOM 7064 N N . VAL B 1 301 ? 28.078 -17.328 15.32 1 93.12 301 VAL B N 1
ATOM 7065 C CA . VAL B 1 301 ? 27.297 -17.812 16.453 1 93.12 301 VAL B CA 1
ATOM 7066 C C . VAL B 1 301 ? 26.688 -19.172 16.125 1 93.12 301 VAL B C 1
ATOM 7068 O O . VAL B 1 301 ? 25.953 -19.312 15.141 1 93.12 301 VAL B O 1
ATOM 7071 N N . THR B 1 302 ? 27.047 -20.125 16.938 1 94.19 302 THR B N 1
ATOM 7072 C CA . THR B 1 302 ? 26.547 -21.469 16.672 1 94.19 302 THR B CA 1
ATOM 7073 C C . THR B 1 302 ? 25.344 -21.781 17.562 1 94.19 302 THR B C 1
ATOM 7075 O O . THR B 1 302 ? 25.422 -21.672 18.781 1 94.19 302 THR B O 1
ATOM 7078 N N . VAL B 1 303 ? 24.312 -22.031 16.953 1 92.94 303 VAL B N 1
ATOM 7079 C CA . VAL B 1 303 ? 23.078 -22.422 17.641 1 92.94 303 VAL B CA 1
ATOM 7080 C C . VAL B 1 303 ? 22.547 -23.734 17.047 1 92.94 303 VAL B C 1
ATOM 7082 O O . VAL B 1 303 ? 22.359 -23.844 15.844 1 92.94 303 VAL B O 1
ATOM 7085 N N . ALA B 1 304 ? 22.312 -24.734 17.906 1 91.25 304 ALA B N 1
ATOM 7086 C CA . ALA B 1 304 ? 21.766 -26.031 17.516 1 91.25 304 ALA B CA 1
ATOM 7087 C C . ALA B 1 304 ? 22.578 -26.641 16.375 1 91.25 304 ALA B C 1
ATOM 7089 O O . ALA B 1 304 ? 22 -27.141 15.398 1 91.25 304 ALA B O 1
ATOM 7090 N N . GLY B 1 305 ? 23.906 -26.406 16.312 1 92.06 305 GLY B N 1
ATOM 7091 C CA . GLY B 1 305 ? 24.797 -27.047 15.367 1 92.06 305 GLY B CA 1
ATOM 7092 C C . GLY B 1 305 ? 24.922 -26.281 14.062 1 92.06 305 GLY B C 1
ATOM 7093 O O . GLY B 1 305 ? 25.609 -26.734 13.141 1 92.06 305 GLY B O 1
ATOM 7094 N N . GLU B 1 306 ? 24.266 -25.203 13.992 1 94.81 306 GLU B N 1
ATOM 7095 C CA . GLU B 1 306 ? 24.328 -24.391 12.781 1 94.81 306 GLU B CA 1
ATOM 7096 C C . GLU B 1 306 ? 25.062 -23.078 13.047 1 94.81 306 GLU B C 1
ATOM 7098 O O . GLU B 1 306 ? 24.891 -22.469 14.102 1 94.81 306 GLU B O 1
ATOM 7103 N N . ASP B 1 307 ? 25.875 -22.703 12.102 1 96.44 307 ASP B N 1
ATOM 7104 C CA . ASP B 1 307 ? 26.625 -21.453 12.219 1 96.44 307 ASP B CA 1
ATOM 7105 C C . ASP B 1 307 ? 25.875 -20.297 11.578 1 96.44 307 ASP B C 1
ATOM 7107 O O . ASP B 1 307 ? 25.422 -20.391 10.438 1 96.44 307 ASP B O 1
ATOM 7111 N N . TYR B 1 308 ? 25.766 -19.25 12.32 1 96.44 308 TYR B N 1
ATOM 7112 C CA . TYR B 1 308 ? 25.156 -18.016 11.844 1 96.44 308 TYR B CA 1
ATOM 7113 C C . TYR B 1 308 ? 26.172 -16.891 11.805 1 96.44 308 TYR B C 1
ATOM 7115 O O . TYR B 1 308 ? 26.812 -16.594 12.812 1 96.44 308 TYR B O 1
ATOM 7123 N N . TYR B 1 309 ? 26.328 -16.281 10.641 1 96.88 309 TYR B N 1
ATOM 7124 C CA . TYR B 1 309 ? 27.266 -15.18 10.461 1 96.88 309 TYR B CA 1
ATOM 7125 C C . TYR B 1 309 ? 26.531 -13.844 10.398 1 96.88 309 TYR B C 1
ATOM 7127 O O . TYR B 1 309 ? 25.453 -13.742 9.812 1 96.88 309 TYR B O 1
ATOM 7135 N N . LEU B 1 310 ? 27.062 -12.836 11.062 1 95.19 310 LEU B N 1
ATOM 7136 C CA . LEU B 1 310 ? 26.484 -11.508 10.961 1 95.19 310 LEU B CA 1
ATOM 7137 C C . LEU B 1 310 ? 26.562 -10.984 9.531 1 95.19 310 LEU B C 1
ATOM 7139 O O . LEU B 1 310 ? 27.625 -11.023 8.906 1 95.19 310 LEU B O 1
ATOM 7143 N N . LEU B 1 311 ? 25.469 -10.555 8.977 1 97 311 LEU B N 1
ATOM 7144 C CA . LEU B 1 311 ? 25.453 -9.977 7.645 1 97 311 LEU B CA 1
ATOM 7145 C C . LEU B 1 311 ? 26.172 -8.633 7.621 1 97 311 LEU B C 1
ATOM 7147 O O . LEU B 1 311 ? 25.859 -7.75 8.43 1 97 311 LEU B O 1
ATOM 7151 N N . PRO B 1 312 ? 27.172 -8.516 6.738 1 96.62 312 PRO B N 1
ATOM 7152 C CA . PRO B 1 312 ? 27.734 -7.172 6.613 1 96.62 312 PRO B CA 1
ATOM 7153 C C . PRO B 1 312 ? 26.672 -6.105 6.355 1 96.62 312 PRO B C 1
ATOM 7155 O O . PRO B 1 312 ? 25.781 -6.312 5.539 1 96.62 312 PRO B O 1
ATOM 7158 N N . HIS B 1 313 ? 26.734 -4.996 7.082 1 93.5 313 HIS B N 1
ATOM 7159 C CA . HIS B 1 313 ? 25.719 -3.965 7.004 1 93.5 313 HIS B CA 1
ATOM 7160 C C . HIS B 1 313 ? 26.328 -2.59 6.766 1 93.5 313 HIS B C 1
ATOM 7162 O O . HIS B 1 313 ? 27.547 -2.443 6.785 1 93.5 313 HIS B O 1
ATOM 7168 N N . GLY B 1 314 ? 25.453 -1.585 6.426 1 94.75 314 GLY B N 1
ATOM 7169 C CA . GLY B 1 314 ? 25.938 -0.236 6.168 1 94.75 314 GLY B CA 1
ATOM 7170 C C . GLY B 1 314 ? 26.953 -0.166 5.043 1 94.75 314 GLY B C 1
ATOM 7171 O O . GLY B 1 314 ? 26.703 -0.678 3.947 1 94.75 314 GLY B O 1
ATOM 7172 N N . ALA B 1 315 ? 28.078 0.405 5.359 1 96.81 315 ALA B N 1
ATOM 7173 C CA . ALA B 1 315 ? 29.125 0.628 4.375 1 96.81 315 ALA B CA 1
ATOM 7174 C C . ALA B 1 315 ? 29.734 -0.693 3.914 1 96.81 315 ALA B C 1
ATOM 7176 O O . ALA B 1 315 ? 30.219 -0.8 2.785 1 96.81 315 ALA B O 1
ATOM 7177 N N . ASP B 1 316 ? 29.594 -1.726 4.703 1 97.19 316 ASP B N 1
ATOM 7178 C CA . ASP B 1 316 ? 30.281 -2.98 4.422 1 97.19 316 ASP B CA 1
ATOM 7179 C C . ASP B 1 316 ? 29.406 -3.916 3.594 1 97.19 316 ASP B C 1
ATOM 7181 O O . ASP B 1 316 ? 29.875 -4.941 3.1 1 97.19 316 ASP B O 1
ATOM 7185 N N . MET B 1 317 ? 28.203 -3.619 3.4 1 98.06 317 MET B N 1
ATOM 7186 C CA . MET B 1 317 ? 27.297 -4.512 2.676 1 98.06 317 MET B CA 1
ATOM 7187 C C . MET B 1 317 ? 27.656 -4.562 1.195 1 98.06 317 MET B C 1
ATOM 7189 O O . MET B 1 317 ? 27.812 -3.52 0.554 1 98.06 317 MET B O 1
ATOM 7193 N N . PRO B 1 318 ? 27.797 -5.762 0.672 1 98.62 318 PRO B N 1
ATOM 7194 C CA . PRO B 1 318 ? 28.047 -5.844 -0.77 1 98.62 318 PRO B CA 1
ATOM 7195 C C . PRO B 1 318 ? 26.859 -5.359 -1.601 1 98.62 318 PRO B C 1
ATOM 7197 O O . PRO B 1 318 ? 25.719 -5.723 -1.322 1 98.62 318 PRO B O 1
ATOM 7200 N N . VAL B 1 319 ? 27.109 -4.582 -2.605 1 98.81 319 VAL B N 1
ATOM 7201 C CA . VAL B 1 319 ? 26.094 -4.047 -3.494 1 98.81 319 VAL B CA 1
ATOM 7202 C C . VAL B 1 319 ? 25.344 -5.191 -4.168 1 98.81 319 VAL B C 1
ATOM 7204 O O . VAL B 1 319 ? 24.125 -5.121 -4.348 1 98.81 319 VAL B O 1
ATOM 7207 N N . LEU B 1 320 ? 26.047 -6.25 -4.516 1 98.44 320 LEU B N 1
ATOM 7208 C CA . LEU B 1 320 ? 25.453 -7.418 -5.156 1 98.44 320 LEU B CA 1
ATOM 7209 C C . LEU B 1 320 ? 24.344 -8.008 -4.293 1 98.44 320 LEU B C 1
ATOM 7211 O O . LEU B 1 320 ? 23.266 -8.32 -4.797 1 98.44 320 LEU B O 1
ATOM 7215 N N . VAL B 1 321 ? 24.625 -8.172 -3.002 1 98.56 321 VAL B N 1
ATOM 7216 C CA . VAL B 1 321 ? 23.688 -8.797 -2.084 1 98.56 321 VAL B CA 1
ATOM 7217 C C . VAL B 1 321 ? 22.422 -7.941 -1.982 1 98.56 321 VAL B C 1
ATOM 7219 O O . VAL B 1 321 ? 21.297 -8.461 -2.053 1 98.56 321 VAL B O 1
ATOM 7222 N N . ALA B 1 322 ? 22.594 -6.656 -1.853 1 98.62 322 ALA B N 1
ATOM 7223 C CA . ALA B 1 322 ? 21.469 -5.742 -1.79 1 98.62 322 ALA B CA 1
ATOM 7224 C C . ALA B 1 322 ? 20.641 -5.801 -3.076 1 98.62 322 ALA B C 1
ATOM 7226 O O . ALA B 1 322 ? 19.406 -5.824 -3.033 1 98.62 322 ALA B O 1
ATOM 7227 N N . THR B 1 323 ? 21.312 -5.805 -4.184 1 98.06 323 THR B N 1
ATOM 7228 C CA . THR B 1 323 ? 20.641 -5.84 -5.477 1 98.06 323 THR B CA 1
ATOM 7229 C C . THR B 1 323 ? 19.812 -7.113 -5.625 1 98.06 323 THR B C 1
ATOM 7231 O O . THR B 1 323 ? 18.656 -7.059 -6.047 1 98.06 323 THR B O 1
ATOM 7234 N N . ARG B 1 324 ? 20.422 -8.188 -5.277 1 97.31 324 ARG B N 1
ATOM 7235 C CA . ARG B 1 324 ? 19.75 -9.484 -5.379 1 97.31 324 ARG B CA 1
ATOM 7236 C C . ARG B 1 324 ? 18.562 -9.562 -4.43 1 97.31 324 ARG B C 1
ATOM 7238 O O . ARG B 1 324 ? 17.547 -10.172 -4.75 1 97.31 324 ARG B O 1
ATOM 7245 N N . MET B 1 325 ? 18.688 -9.016 -3.25 1 97.75 325 MET B N 1
ATOM 7246 C CA . MET B 1 325 ? 17.578 -8.977 -2.303 1 97.75 325 MET B CA 1
ATOM 7247 C C . MET B 1 325 ? 16.406 -8.18 -2.871 1 97.75 325 MET B C 1
ATOM 7249 O O . MET B 1 325 ? 15.25 -8.578 -2.732 1 97.75 325 MET B O 1
ATOM 7253 N N . SER B 1 326 ? 16.688 -7.094 -3.531 1 97.31 326 SER B N 1
ATOM 7254 C CA . SER B 1 326 ? 15.664 -6.238 -4.117 1 97.31 326 SER B CA 1
ATOM 7255 C C . SER B 1 326 ? 15 -6.906 -5.316 1 97.31 326 SER B C 1
ATOM 7257 O O . SER B 1 326 ? 13.82 -6.672 -5.594 1 97.31 326 SER B O 1
ATOM 7259 N N . LEU B 1 327 ? 15.734 -7.754 -6.027 1 94.25 327 LEU B N 1
ATOM 7260 C CA . LEU B 1 327 ? 15.289 -8.352 -7.281 1 94.25 327 LEU B CA 1
ATOM 7261 C C . LEU B 1 327 ? 14.719 -9.742 -7.051 1 94.25 327 LEU B C 1
ATOM 7263 O O . LEU B 1 327 ? 14.562 -10.516 -7.996 1 94.25 327 LEU B O 1
ATOM 7267 N N . SER B 1 328 ? 14.312 -10.117 -5.938 1 94.94 328 SER B N 1
ATOM 7268 C CA . SER B 1 328 ? 13.789 -11.453 -5.652 1 94.94 328 SER B CA 1
ATOM 7269 C C . SER B 1 328 ? 12.32 -11.57 -6.051 1 94.94 328 SER B C 1
ATOM 7271 O O . SER B 1 328 ? 11.445 -11.711 -5.191 1 94.94 328 SER B O 1
ATOM 7273 N N . PHE B 1 329 ? 12.102 -11.656 -7.395 1 92.06 329 PHE B N 1
ATOM 7274 C CA . PHE B 1 329 ? 10.734 -11.766 -7.906 1 92.06 329 PHE B CA 1
ATOM 7275 C C . PHE B 1 329 ? 10.062 -13.031 -7.375 1 92.06 329 PHE B C 1
ATOM 7277 O O . PHE B 1 329 ? 10.555 -14.141 -7.594 1 92.06 329 PHE B O 1
ATOM 7284 N N . PRO B 1 330 ? 8.969 -12.875 -6.801 1 94.06 330 PRO B N 1
ATOM 7285 C CA . PRO B 1 330 ? 8.367 -14.008 -6.09 1 94.06 330 PRO B CA 1
ATOM 7286 C C . PRO B 1 330 ? 8.172 -15.227 -6.984 1 94.06 330 PRO B C 1
ATOM 7288 O O . PRO B 1 330 ? 7.688 -15.102 -8.109 1 94.06 330 PRO B O 1
ATOM 7291 N N . LEU B 1 331 ? 8.578 -16.359 -6.551 1 94.25 331 LEU B N 1
ATOM 7292 C CA . LEU B 1 331 ? 8.398 -17.688 -7.113 1 94.25 331 LEU B CA 1
ATOM 7293 C C . LEU B 1 331 ? 9.289 -17.891 -8.336 1 94.25 331 LEU B C 1
ATOM 7295 O O . LEU B 1 331 ? 9.547 -19.016 -8.742 1 94.25 331 LEU B O 1
ATOM 7299 N N . LEU B 1 332 ? 9.781 -16.859 -8.977 1 92.62 332 LEU B N 1
ATOM 7300 C CA . LEU B 1 332 ? 10.688 -17 -10.109 1 92.62 332 LEU B CA 1
ATOM 7301 C C . LEU B 1 332 ? 12.141 -17 -9.648 1 92.62 332 LEU B C 1
ATOM 7303 O O . LEU B 1 332 ? 12.898 -17.906 -9.969 1 92.62 332 LEU B O 1
ATOM 7307 N N . ILE B 1 333 ? 12.461 -15.922 -8.953 1 94.38 333 ILE B N 1
ATOM 7308 C CA . ILE B 1 333 ? 13.797 -15.812 -8.375 1 94.38 333 ILE B CA 1
ATOM 7309 C C . ILE B 1 333 ? 13.727 -16.078 -6.871 1 94.38 333 ILE B C 1
ATOM 7311 O O . ILE B 1 333 ? 12.891 -15.5 -6.176 1 94.38 333 ILE B O 1
ATOM 7315 N N . SER B 1 334 ? 14.625 -16.844 -6.395 1 97.12 334 SER B N 1
ATOM 7316 C CA . SER B 1 334 ? 14.625 -17.266 -4.996 1 97.12 334 SER B CA 1
ATOM 7317 C C . SER B 1 334 ? 14.609 -16.062 -4.059 1 97.12 334 SER B C 1
ATOM 7319 O O . SER B 1 334 ? 15.25 -15.047 -4.336 1 97.12 334 SER B O 1
ATOM 7321 N N . ALA B 1 335 ? 13.867 -16.188 -2.969 1 97.88 335 ALA B N 1
ATOM 7322 C CA . ALA B 1 335 ? 13.93 -15.211 -1.885 1 97.88 335 ALA B CA 1
ATOM 7323 C C . ALA B 1 335 ? 15.242 -15.336 -1.11 1 97.88 335 ALA B C 1
ATOM 7325 O O . ALA B 1 335 ? 15.992 -16.297 -1.297 1 97.88 335 ALA B O 1
ATOM 7326 N N . VAL B 1 336 ? 15.531 -14.359 -0.341 1 98.25 336 VAL B N 1
ATOM 7327 C CA . VAL B 1 336 ? 16.766 -14.359 0.442 1 98.25 336 VAL B CA 1
ATOM 7328 C C . VAL B 1 336 ? 16.438 -14.562 1.92 1 98.25 336 VAL B C 1
ATOM 7330 O O . VAL B 1 336 ? 15.812 -13.703 2.547 1 98.25 336 VAL B O 1
ATOM 7333 N N . PRO B 1 337 ? 16.859 -15.711 2.438 1 97.81 337 PRO B N 1
ATOM 7334 C CA . PRO B 1 337 ? 16.609 -15.961 3.861 1 97.81 337 PRO B CA 1
ATOM 7335 C C . PRO B 1 337 ? 17.641 -15.289 4.762 1 97.81 337 PRO B C 1
ATOM 7337 O O . PRO B 1 337 ? 18.844 -15.461 4.559 1 97.81 337 PRO B O 1
ATOM 7340 N N . LEU B 1 338 ? 17.219 -14.477 5.613 1 97.94 338 LEU B N 1
ATOM 7341 C CA . LEU B 1 338 ? 18.031 -13.953 6.703 1 97.94 338 LEU B CA 1
ATOM 7342 C C . LEU B 1 338 ? 17.516 -14.438 8.055 1 97.94 338 LEU B C 1
ATOM 7344 O O . LEU B 1 338 ? 16.438 -15.047 8.125 1 97.94 338 LEU B O 1
ATOM 7348 N N . HIS B 1 339 ? 18.328 -14.266 9.023 1 96.12 339 HIS B N 1
ATOM 7349 C CA . HIS B 1 339 ? 17.969 -14.758 10.344 1 96.12 339 HIS B CA 1
ATOM 7350 C C . HIS B 1 339 ? 18.109 -13.672 11.398 1 96.12 339 HIS B C 1
ATOM 7352 O O . HIS B 1 339 ? 18.953 -12.789 11.273 1 96.12 339 HIS B O 1
ATOM 7358 N N . GLU B 1 340 ? 17.25 -13.664 12.336 1 92.88 340 GLU B N 1
ATOM 7359 C CA . GLU B 1 340 ? 17.312 -12.797 13.5 1 92.88 340 GLU B CA 1
ATOM 7360 C C . GLU B 1 340 ? 17.078 -13.578 14.789 1 92.88 340 GLU B C 1
ATOM 7362 O O . GLU B 1 340 ? 16.547 -14.688 14.758 1 92.88 340 GLU B O 1
ATOM 7367 N N . PRO B 1 341 ? 17.641 -13.117 15.906 1 88.81 341 PRO B N 1
ATOM 7368 C CA . PRO B 1 341 ? 17.391 -13.812 17.172 1 88.81 341 PRO B CA 1
ATOM 7369 C C . PRO B 1 341 ? 15.891 -13.945 17.469 1 88.81 341 PRO B C 1
ATOM 7371 O O . PRO B 1 341 ? 15.133 -12.992 17.266 1 88.81 341 PRO B O 1
ATOM 7374 N N . ALA B 1 342 ? 15.578 -15.164 17.812 1 83.69 342 ALA B N 1
ATOM 7375 C CA . ALA B 1 342 ? 14.18 -15.414 18.188 1 83.69 342 ALA B CA 1
ATOM 7376 C C . ALA B 1 342 ? 13.859 -14.828 19.562 1 83.69 342 ALA B C 1
ATOM 7378 O O . ALA B 1 342 ? 14.695 -14.867 20.469 1 83.69 342 ALA B O 1
ATOM 7379 N N . ARG B 1 343 ? 13.094 -13.883 19.781 1 64.12 343 ARG B N 1
ATOM 7380 C CA . ARG B 1 343 ? 12.773 -13.305 21.078 1 64.12 343 ARG B CA 1
ATOM 7381 C C . ARG B 1 343 ? 12.359 -14.391 22.078 1 64.12 343 ARG B C 1
ATOM 7383 O O . ARG B 1 343 ? 11.555 -15.266 21.75 1 64.12 343 ARG B O 1
ATOM 7390 N N . ARG B 1 344 ? 13.352 -14.828 23.094 1 51.22 344 ARG B N 1
ATOM 7391 C CA . ARG B 1 344 ? 12.93 -15.695 24.188 1 51.22 344 ARG B CA 1
ATOM 7392 C C . ARG B 1 344 ? 11.648 -15.164 24.844 1 51.22 344 ARG B C 1
ATOM 7394 O O . ARG B 1 344 ? 11.469 -13.953 24.984 1 51.22 344 ARG B O 1
ATOM 7401 N N . GLU B 1 345 ? 10.633 -16.016 24.922 1 44.66 345 GLU B N 1
ATOM 7402 C CA . GLU B 1 345 ? 9.516 -15.789 25.828 1 44.66 345 GLU B CA 1
ATOM 7403 C C . GLU B 1 345 ? 10.008 -15.328 27.203 1 44.66 345 GLU B C 1
ATOM 7405 O O . GLU B 1 345 ? 10.711 -16.078 27.891 1 44.66 345 GLU B O 1
ATOM 7410 N N . SER B 1 346 ? 10.609 -14.281 27.484 1 37.12 346 SER B N 1
ATOM 7411 C CA . SER B 1 346 ? 10.836 -14.07 28.922 1 37.12 346 SER B CA 1
ATOM 7412 C C . SER B 1 346 ? 9.641 -14.547 29.734 1 37.12 346 SER B C 1
ATOM 7414 O O . SER B 1 346 ? 8.492 -14.375 29.328 1 37.12 346 SER B O 1
ATOM 7416 N N . LEU B 1 347 ? 9.75 -15.633 30.703 1 32.53 347 LEU B N 1
ATOM 7417 C CA . LEU B 1 347 ? 8.805 -15.812 31.797 1 32.53 347 LEU B CA 1
ATOM 7418 C C . LEU B 1 347 ? 8.297 -14.469 32.312 1 32.53 347 LEU B C 1
ATOM 7420 O O . LEU B 1 347 ? 9.047 -13.484 32.344 1 32.53 347 LEU B O 1
ATOM 7424 N N . PRO B 1 348 ? 6.938 -14.375 32.594 1 35.31 348 PRO B N 1
ATOM 7425 C CA . PRO B 1 348 ? 6.359 -13.141 33.156 1 35.31 348 PRO B CA 1
ATOM 7426 C C . PRO B 1 348 ? 7.305 -12.414 34.094 1 35.31 348 PRO B C 1
ATOM 7428 O O . PRO B 1 348 ? 7.137 -11.219 34.344 1 35.31 348 PRO B O 1
ATOM 7431 N N . GLY B 1 349 ? 7.867 -13.195 35.125 1 32.03 349 GLY B N 1
ATOM 7432 C CA . GLY B 1 349 ? 8.383 -12.609 36.375 1 32.03 349 GLY B CA 1
ATOM 7433 C C . GLY B 1 349 ? 9.586 -11.719 36.125 1 32.03 349 GLY B C 1
ATOM 7434 O O . GLY B 1 349 ? 9.875 -10.836 36.938 1 32.03 349 GLY B O 1
ATOM 7435 N N . SER B 1 350 ? 10.703 -12.398 35.844 1 29.27 350 SER B N 1
ATOM 7436 C CA . SER B 1 350 ? 11.898 -11.586 36.031 1 29.27 350 SER B CA 1
ATOM 7437 C C . SER B 1 350 ? 12.008 -10.516 34.938 1 29.27 350 SER B C 1
ATOM 7439 O O . SER B 1 350 ? 12.508 -10.781 33.844 1 29.27 350 SER B O 1
ATOM 7441 N N . ASP B 1 351 ? 10.977 -9.844 34.781 1 31.27 351 ASP B N 1
ATOM 7442 C CA . ASP B 1 351 ? 11.07 -8.562 34.094 1 31.27 351 ASP B CA 1
ATOM 7443 C C . ASP B 1 351 ? 12.234 -7.73 34.625 1 31.27 351 ASP B C 1
ATOM 7445 O O . ASP B 1 351 ? 12.023 -6.723 35.281 1 31.27 351 ASP B O 1
ATOM 7449 N N . GLY B 1 352 ? 13.117 -8.367 35.438 1 27.36 352 GLY B N 1
ATOM 7450 C CA . GLY B 1 352 ? 14.156 -7.371 35.625 1 27.36 352 GLY B CA 1
ATOM 7451 C C . GLY B 1 352 ? 14.531 -6.645 34.344 1 27.36 352 GLY B C 1
ATOM 7452 O O . GLY B 1 352 ? 14.859 -7.273 33.344 1 27.36 352 GLY B O 1
ATOM 7453 N N . GLU B 1 353 ? 13.852 -5.625 34.281 1 29.83 353 GLU B N 1
ATOM 7454 C CA . GLU B 1 353 ? 13.961 -4.426 33.438 1 29.83 353 GLU B CA 1
ATOM 7455 C C . GLU B 1 353 ? 15.414 -4.074 33.188 1 29.83 353 GLU B C 1
ATOM 7457 O O . GLU B 1 353 ? 16.016 -3.266 33.906 1 29.83 353 GLU B O 1
ATOM 7462 N N . ASN B 1 354 ? 16.344 -4.988 33.531 1 28.42 354 ASN B N 1
ATOM 7463 C CA . ASN B 1 354 ? 17.484 -4.211 33.062 1 28.42 354 ASN B CA 1
ATOM 7464 C C . ASN B 1 354 ? 17.219 -3.662 31.656 1 28.42 354 ASN B C 1
ATOM 7466 O O . ASN B 1 354 ? 17.297 -4.398 30.672 1 28.42 354 ASN B O 1
ATOM 7470 N N . GLU B 1 355 ? 16.094 -3.072 31.547 1 30.8 355 GLU B N 1
ATOM 7471 C CA . GLU B 1 355 ? 15.742 -2.002 30.609 1 30.8 355 GLU B CA 1
ATOM 7472 C C . GLU B 1 355 ? 16.969 -1.145 30.281 1 30.8 355 GLU B C 1
ATOM 7474 O O . GLU B 1 355 ? 17.297 -0.216 31.031 1 30.8 355 GLU B O 1
ATOM 7479 N N . ALA B 1 356 ? 18.094 -1.72 30.266 1 28.64 356 ALA B N 1
ATOM 7480 C CA . ALA B 1 356 ? 19.047 -0.812 29.641 1 28.64 356 ALA B CA 1
ATOM 7481 C C . ALA B 1 356 ? 18.359 0.096 28.625 1 28.64 356 ALA B C 1
ATOM 7483 O O . ALA B 1 356 ? 17.547 -0.366 27.828 1 28.64 356 ALA B O 1
ATOM 7484 N N . GLU B 1 357 ? 18 1.316 29.109 1 31.58 357 GLU B N 1
ATOM 7485 C CA . GLU B 1 357 ? 17.891 2.502 28.25 1 31.58 357 GLU B CA 1
ATOM 7486 C C . GLU B 1 357 ? 18.469 2.234 26.859 1 31.58 357 GLU B C 1
ATOM 7488 O O . GLU B 1 357 ? 19.672 2.004 26.719 1 31.58 357 GLU B O 1
ATOM 7493 N N . ASP B 1 358 ? 17.984 1.225 26.344 1 31.86 358 ASP B N 1
ATOM 7494 C CA . ASP B 1 358 ? 18.359 1.301 24.938 1 31.86 358 ASP B CA 1
ATOM 7495 C C . ASP B 1 358 ? 18.562 2.75 24.5 1 31.86 358 ASP B C 1
ATOM 7497 O O . ASP B 1 358 ? 17.625 3.385 23.984 1 31.86 358 ASP B O 1
ATOM 7501 N N . THR B 1 359 ? 18.875 3.482 25.453 1 32.31 359 THR B N 1
ATOM 7502 C CA . THR B 1 359 ? 19.547 4.746 25.156 1 32.31 359 THR B CA 1
ATOM 7503 C C . THR B 1 359 ? 20.531 4.586 24 1 32.31 359 THR B C 1
ATOM 7505 O O . THR B 1 359 ? 21.75 4.609 24.203 1 32.31 359 THR B O 1
ATOM 7508 N N . THR B 1 360 ? 20.625 3.277 23.641 1 34.22 360 THR B N 1
ATOM 7509 C CA . THR B 1 360 ? 21.609 3.49 22.578 1 34.22 360 THR B CA 1
ATOM 7510 C C . THR B 1 360 ? 21.484 4.891 21.984 1 34.22 360 THR B C 1
ATOM 7512 O O . THR B 1 360 ? 20.359 5.398 21.844 1 34.22 360 THR B O 1
ATOM 7515 N N . SER B 1 361 ? 22.328 5.648 22.422 1 33.56 361 SER B N 1
ATOM 7516 C CA . SER B 1 361 ? 22.891 6.805 21.719 1 33.56 361 SER B CA 1
ATOM 7517 C C . SER B 1 361 ? 22.594 6.746 20.234 1 33.56 361 SER B C 1
ATOM 7519 O O . SER B 1 361 ? 23.406 7.184 19.406 1 33.56 361 SER B O 1
ATOM 7521 N N . ASP B 1 362 ? 22.078 5.609 20.016 1 37.22 362 ASP B N 1
ATOM 7522 C CA . ASP B 1 362 ? 22.047 5.754 18.562 1 37.22 362 ASP B CA 1
ATOM 7523 C C . ASP B 1 362 ? 21.578 7.145 18.156 1 37.22 362 ASP B C 1
ATOM 7525 O O . ASP B 1 362 ? 20.375 7.387 18.047 1 37.22 362 ASP B O 1
ATOM 7529 N N . GLU B 1 363 ? 21.984 8.023 18.828 1 39.19 363 GLU B N 1
ATOM 7530 C CA . GLU B 1 363 ? 22.141 9.414 18.422 1 39.19 363 GLU B CA 1
ATOM 7531 C C . GLU B 1 363 ? 21.766 9.609 16.953 1 39.19 363 GLU B C 1
ATOM 7533 O O . GLU B 1 363 ? 21.438 10.719 16.531 1 39.19 363 GLU B O 1
ATOM 7538 N N . ASP B 1 364 ? 22.578 8.75 16.109 1 42.62 364 ASP B N 1
ATOM 7539 C CA . ASP B 1 364 ? 22.75 9.328 14.789 1 42.62 364 ASP B CA 1
ATOM 7540 C C . ASP B 1 364 ? 21.391 9.555 14.117 1 42.62 364 ASP B C 1
ATOM 7542 O O . ASP B 1 364 ? 20.422 8.852 14.414 1 42.62 364 ASP B O 1
ATOM 7546 N N . GLU B 1 365 ? 21.406 10.406 13.102 1 50.88 365 GLU B N 1
ATOM 7547 C CA . GLU B 1 365 ? 20.719 11.398 12.281 1 50.88 365 GLU B CA 1
ATOM 7548 C C . GLU B 1 365 ? 19.719 10.742 11.336 1 50.88 365 GLU B C 1
ATOM 7550 O O . GLU B 1 365 ? 20.109 10.148 10.32 1 50.88 365 GLU B O 1
ATOM 7555 N N . GLN B 1 366 ? 18.781 10.172 12.094 1 57.69 366 GLN B N 1
ATOM 7556 C CA . GLN B 1 366 ? 17.75 10.062 11.078 1 57.69 366 GLN B CA 1
ATOM 7557 C C . GLN B 1 366 ? 17.562 11.383 10.336 1 57.69 366 GLN B C 1
ATOM 7559 O O . GLN B 1 366 ? 17.031 12.344 10.891 1 57.69 366 GLN B O 1
ATOM 7564 N N . LYS B 1 367 ? 18.094 11.516 9.273 1 58.25 367 LYS B N 1
ATOM 7565 C CA . LYS B 1 367 ? 18.188 12.781 8.547 1 58.25 367 LYS B CA 1
ATOM 7566 C C . LYS B 1 367 ? 17.156 12.836 7.426 1 58.25 367 LYS B C 1
ATOM 7568 O O . LYS B 1 367 ? 16.734 13.922 7.012 1 58.25 367 LYS B O 1
ATOM 7573 N N . THR B 1 368 ? 16.688 11.414 7.07 1 63.94 368 THR B N 1
ATOM 7574 C CA . THR B 1 368 ? 15.82 11.391 5.898 1 63.94 368 THR B CA 1
ATOM 7575 C C . THR B 1 368 ? 14.484 10.734 6.223 1 63.94 368 THR B C 1
ATOM 7577 O O . THR B 1 368 ? 14.336 10.102 7.273 1 63.94 368 THR B O 1
ATOM 7580 N N . VAL B 1 369 ? 13.547 10.93 5.461 1 63.97 369 VAL B N 1
ATOM 7581 C CA . VAL B 1 369 ? 12.227 10.32 5.578 1 63.97 369 VAL B CA 1
ATOM 7582 C C . VAL B 1 369 ? 12.359 8.797 5.574 1 63.97 369 VAL B C 1
ATOM 7584 O O . VAL B 1 369 ? 11.68 8.109 6.336 1 63.97 369 VAL B O 1
ATOM 7587 N N . LEU B 1 370 ? 13.219 8.328 4.836 1 68.5 370 LEU B N 1
ATOM 7588 C CA . LEU B 1 370 ? 13.438 6.891 4.742 1 68.5 370 LEU B CA 1
ATOM 7589 C C . LEU B 1 370 ? 14 6.34 6.051 1 68.5 370 LEU B C 1
ATOM 7591 O O . LEU B 1 370 ? 13.602 5.262 6.496 1 68.5 370 LEU B O 1
ATOM 7595 N N . ASP B 1 371 ? 14.844 7.09 6.711 1 71.62 371 ASP B N 1
ATOM 7596 C CA . ASP B 1 371 ? 15.422 6.656 7.98 1 71.62 371 ASP B CA 1
ATOM 7597 C C . ASP B 1 371 ? 14.352 6.562 9.062 1 71.62 371 ASP B C 1
ATOM 7599 O O . ASP B 1 371 ? 14.375 5.648 9.891 1 71.62 371 ASP B O 1
ATOM 7603 N N . SER B 1 372 ? 13.461 7.52 8.961 1 72.19 372 SER B N 1
ATOM 7604 C CA . SER B 1 372 ? 12.398 7.535 9.953 1 72.19 372 SER B CA 1
ATOM 7605 C C . SER B 1 372 ? 11.461 6.344 9.781 1 72.19 372 SER B C 1
ATOM 7607 O O . SER B 1 372 ? 11.008 5.746 10.758 1 72.19 372 SER B O 1
ATOM 7609 N N . THR B 1 373 ? 11.164 6.039 8.602 1 73.44 373 THR B N 1
ATOM 7610 C CA . THR B 1 373 ? 10.305 4.891 8.328 1 73.44 373 THR B CA 1
ATOM 7611 C C . THR B 1 373 ? 11 3.59 8.711 1 73.44 373 THR B C 1
ATOM 7613 O O . THR B 1 373 ? 10.391 2.701 9.305 1 73.44 373 THR B O 1
ATOM 7616 N N . GLU B 1 374 ? 12.305 3.523 8.383 1 77.94 374 GLU B N 1
ATOM 7617 C CA . GLU B 1 374 ? 13.094 2.35 8.734 1 77.94 374 GLU B CA 1
ATOM 7618 C C . GLU B 1 374 ? 13.117 2.129 10.25 1 77.94 374 GLU B C 1
ATOM 7620 O O . GLU B 1 374 ? 13.133 0.988 10.711 1 77.94 374 GLU B O 1
ATOM 7625 N N . ALA B 1 375 ? 13.055 3.209 10.977 1 76.25 375 ALA B N 1
ATOM 7626 C CA . ALA B 1 375 ? 13.133 3.133 12.43 1 76.25 375 ALA B CA 1
ATOM 7627 C C . ALA B 1 375 ? 11.852 2.537 13.016 1 76.25 375 ALA B C 1
ATOM 7629 O O . ALA B 1 375 ? 11.852 2.059 14.156 1 76.25 375 ALA B O 1
ATOM 7630 N N . LEU B 1 376 ? 10.828 2.535 12.219 1 76.25 376 LEU B N 1
ATOM 7631 C CA . LEU B 1 376 ? 9.555 1.977 12.68 1 76.25 376 LEU B CA 1
ATOM 7632 C C . LEU B 1 376 ? 9.516 0.468 12.453 1 76.25 376 LEU B C 1
ATOM 7634 O O . LEU B 1 376 ? 8.648 -0.219 13 1 76.25 376 LEU B O 1
ATOM 7638 N N . THR B 1 377 ? 10.484 -0.027 11.695 1 77.56 377 THR B N 1
ATOM 7639 C CA . THR B 1 377 ? 10.523 -1.461 11.43 1 77.56 377 THR B CA 1
ATOM 7640 C C . THR B 1 377 ? 11.109 -2.217 12.617 1 77.56 377 THR B C 1
ATOM 7642 O O . THR B 1 377 ? 11.844 -1.643 13.422 1 77.56 377 THR B O 1
ATOM 7645 N N . THR B 1 378 ? 10.758 -3.471 12.766 1 72.56 378 THR B N 1
ATOM 7646 C CA . THR B 1 378 ? 11.156 -4.211 13.961 1 72.56 378 THR B CA 1
ATOM 7647 C C . THR B 1 378 ? 11.984 -5.434 13.586 1 72.56 378 THR B C 1
ATOM 7649 O O . THR B 1 378 ? 12.602 -6.059 14.453 1 72.56 378 THR B O 1
ATOM 7652 N N . GLY B 1 379 ? 11.984 -5.688 12.336 1 74.19 379 GLY B N 1
ATOM 7653 C CA . GLY B 1 379 ? 12.852 -6.793 11.938 1 74.19 379 GLY B CA 1
ATOM 7654 C C . GLY B 1 379 ? 14.328 -6.484 12.109 1 74.19 379 GLY B C 1
ATOM 7655 O O . GLY B 1 379 ? 14.766 -5.371 11.82 1 74.19 379 GLY B O 1
ATOM 7656 N N . GLY B 1 380 ? 15.055 -7.547 12.648 1 73.88 380 GLY B N 1
ATOM 7657 C CA . GLY B 1 380 ? 16.484 -7.375 12.859 1 73.88 380 GLY B CA 1
ATOM 7658 C C . GLY B 1 380 ? 16.828 -6.898 14.258 1 73.88 380 GLY B C 1
ATOM 7659 O O . GLY B 1 380 ? 15.953 -6.398 14.977 1 73.88 380 GLY B O 1
ATOM 7660 N N . LYS B 1 381 ? 17.922 -7.324 14.82 1 64.31 381 LYS B N 1
ATOM 7661 C CA . LYS B 1 381 ? 18.344 -6.953 16.172 1 64.31 381 LYS B CA 1
ATOM 7662 C C . LYS B 1 381 ? 19.125 -5.641 16.156 1 64.31 381 LYS B C 1
ATOM 7664 O O . LYS B 1 381 ? 19.781 -5.309 15.172 1 64.31 381 LYS B O 1
ATOM 7669 N N . LYS B 1 382 ? 18.781 -4.914 17.016 1 57.06 382 LYS B N 1
ATOM 7670 C CA . LYS B 1 382 ? 19.766 -3.846 17.125 1 57.06 382 LYS B CA 1
ATOM 7671 C C . LYS B 1 382 ? 21.031 -4.336 17.828 1 57.06 382 LYS B C 1
ATOM 7673 O O . LYS B 1 382 ? 22.141 -4.031 17.391 1 57.06 382 LYS B O 1
ATOM 7678 N N . ARG B 1 383 ? 21.234 -4.59 19.078 1 51.88 383 ARG B N 1
ATOM 7679 C CA . ARG B 1 383 ? 22.547 -4.816 19.703 1 51.88 383 ARG B CA 1
ATOM 7680 C C . ARG B 1 383 ? 22.703 -6.273 20.125 1 51.88 383 ARG B C 1
ATOM 7682 O O . ARG B 1 383 ? 21.734 -7.031 20.141 1 51.88 383 ARG B O 1
ATOM 7689 N N . ARG B 1 384 ? 23.656 -6.742 21.234 1 53.06 384 ARG B N 1
ATOM 7690 C CA . ARG B 1 384 ? 24.875 -7.477 21.516 1 53.06 384 ARG B CA 1
ATOM 7691 C C . ARG B 1 384 ? 24.578 -8.875 22.031 1 53.06 384 ARG B C 1
ATOM 7693 O O . ARG B 1 384 ? 25.484 -9.586 22.484 1 53.06 384 ARG B O 1
ATOM 7700 N N . ALA B 1 385 ? 23.469 -9.266 22.734 1 57.09 385 ALA B N 1
ATOM 7701 C CA . ALA B 1 385 ? 23.719 -10.484 23.5 1 57.09 385 ALA B CA 1
ATOM 7702 C C . ALA B 1 385 ? 23.609 -11.719 22.609 1 57.09 385 ALA B C 1
ATOM 7704 O O . ALA B 1 385 ? 23.031 -11.664 21.531 1 57.09 385 ALA B O 1
ATOM 7705 N N . ARG B 1 386 ? 24.25 -12.812 22.938 1 66 386 ARG B N 1
ATOM 7706 C CA . ARG B 1 386 ? 24.266 -14.109 22.25 1 66 386 ARG B CA 1
ATOM 7707 C C . ARG B 1 386 ? 22.859 -14.711 22.188 1 66 386 ARG B C 1
ATOM 7709 O O . ARG B 1 386 ? 22.266 -15.008 23.219 1 66 386 ARG B O 1
ATOM 7716 N N . PRO B 1 387 ? 22.25 -14.828 20.984 1 79.5 387 PRO B N 1
ATOM 7717 C CA . PRO B 1 387 ? 20.891 -15.336 20.875 1 79.5 387 PRO B CA 1
ATOM 7718 C C . PRO B 1 387 ? 20.797 -16.828 21.156 1 79.5 387 PRO B C 1
ATOM 7720 O O . PRO B 1 387 ? 21.703 -17.594 20.812 1 79.5 387 PRO B O 1
ATOM 7723 N N . ALA B 1 388 ? 19.797 -17.266 21.938 1 81.19 388 ALA B N 1
ATOM 7724 C CA . ALA B 1 388 ? 19.547 -18.672 22.234 1 81.19 388 ALA B CA 1
ATOM 7725 C C . ALA B 1 388 ? 18.969 -19.391 21.016 1 81.19 388 ALA B C 1
ATOM 7727 O O . ALA B 1 388 ? 19.141 -20.609 20.875 1 81.19 388 ALA B O 1
ATOM 7728 N N . ALA B 1 389 ? 18.281 -18.672 20.156 1 89.19 389 ALA B N 1
ATOM 7729 C CA . ALA B 1 389 ? 17.672 -19.25 18.953 1 89.19 389 ALA B CA 1
ATOM 7730 C C . ALA B 1 389 ? 17.531 -18.203 17.859 1 89.19 389 ALA B C 1
ATOM 7732 O O . ALA B 1 389 ? 17.5 -17.016 18.125 1 89.19 389 ALA B O 1
ATOM 7733 N N . PHE B 1 390 ? 17.531 -18.766 16.625 1 92.88 390 PHE B N 1
ATOM 7734 C CA . PHE B 1 390 ? 17.312 -17.891 15.477 1 92.88 390 PHE B CA 1
ATOM 7735 C C . PHE B 1 390 ? 16 -18.234 14.789 1 92.88 390 PHE B C 1
ATOM 7737 O O . PHE B 1 390 ? 15.523 -19.375 14.867 1 92.88 390 PHE B O 1
ATOM 7744 N N . ARG B 1 391 ? 15.383 -17.266 14.234 1 91.81 391 ARG B N 1
ATOM 7745 C CA . ARG B 1 391 ? 14.234 -17.469 13.359 1 91.81 391 ARG B CA 1
ATOM 7746 C C . ARG B 1 391 ? 14.508 -16.922 11.961 1 91.81 391 ARG B C 1
ATOM 7748 O O . ARG B 1 391 ? 15.289 -15.977 11.805 1 91.81 391 ARG B O 1
ATOM 7755 N N . ILE B 1 392 ? 13.844 -17.469 11.008 1 95.19 392 ILE B N 1
ATOM 7756 C CA . ILE B 1 392 ? 14.094 -17.109 9.617 1 95.19 392 ILE B CA 1
ATOM 7757 C C . ILE B 1 392 ? 13.234 -15.922 9.219 1 95.19 392 ILE B C 1
ATOM 7759 O O . ILE B 1 392 ? 12.062 -15.844 9.602 1 95.19 392 ILE B O 1
ATOM 7763 N N . CYS B 1 393 ? 13.773 -14.953 8.609 1 95.62 393 CYS B N 1
ATOM 7764 C CA . CYS B 1 393 ? 13.109 -13.812 7.992 1 95.62 393 CYS B CA 1
ATOM 7765 C C . CYS B 1 393 ? 13.25 -13.844 6.477 1 95.62 393 CYS B C 1
ATOM 7767 O O . CYS B 1 393 ? 14.352 -13.672 5.949 1 95.62 393 CYS B O 1
ATOM 7769 N N . TRP B 1 394 ? 12.18 -13.977 5.805 1 97.62 394 TRP B N 1
ATOM 7770 C CA . TRP B 1 394 ? 12.211 -14.047 4.348 1 97.62 394 TRP B CA 1
ATOM 7771 C C . TRP B 1 394 ? 12.156 -12.656 3.73 1 97.62 394 TRP B C 1
ATOM 7773 O O . TRP B 1 394 ? 11.281 -11.852 4.062 1 97.62 394 TRP B O 1
ATOM 7783 N N . PHE B 1 395 ? 13.094 -12.375 2.898 1 98.06 395 PHE B N 1
ATOM 7784 C CA . PHE B 1 395 ? 13.109 -11.133 2.135 1 98.06 395 PHE B CA 1
ATOM 7785 C C . PHE B 1 395 ? 12.844 -11.398 0.659 1 98.06 395 PHE B C 1
ATOM 7787 O O . PHE B 1 395 ? 13.406 -12.328 0.079 1 98.06 395 PHE B O 1
ATOM 7794 N N . SER B 1 396 ? 11.984 -10.641 0.078 1 97.69 396 SER B N 1
ATOM 7795 C CA . SER B 1 396 ? 11.609 -10.789 -1.325 1 97.69 396 SER B CA 1
ATOM 7796 C C . SER B 1 396 ? 11.664 -9.445 -2.051 1 97.69 396 SER B C 1
ATOM 7798 O O . SER B 1 396 ? 12.32 -8.508 -1.59 1 97.69 396 SER B O 1
ATOM 7800 N N . ASP B 1 397 ? 11.086 -9.375 -3.227 1 97 397 ASP B N 1
ATOM 7801 C CA . ASP B 1 397 ? 11.18 -8.266 -4.172 1 97 397 ASP B CA 1
ATOM 7802 C C . ASP B 1 397 ? 10.734 -6.953 -3.525 1 97 397 ASP B C 1
ATOM 7804 O O . ASP B 1 397 ? 9.742 -6.922 -2.799 1 97 397 ASP B O 1
ATOM 7808 N N . GLY B 1 398 ? 11.492 -5.891 -3.789 1 96.38 398 GLY B N 1
ATOM 7809 C CA . GLY B 1 398 ? 11.141 -4.582 -3.262 1 96.38 398 GLY B CA 1
ATOM 7810 C C . GLY B 1 398 ? 9.852 -4.027 -3.846 1 96.38 398 GLY B C 1
ATOM 7811 O O . GLY B 1 398 ? 9.164 -3.232 -3.203 1 96.38 398 GLY B O 1
ATOM 7812 N N . GLY B 1 399 ? 9.523 -4.426 -4.992 1 94.19 399 GLY B N 1
ATOM 7813 C CA . GLY B 1 399 ? 8.336 -3.934 -5.68 1 94.19 399 GLY B CA 1
ATOM 7814 C C . GLY B 1 399 ? 7.043 -4.332 -5.004 1 94.19 399 GLY B C 1
ATOM 7815 O O . GLY B 1 399 ? 5.984 -3.77 -5.293 1 94.19 399 GLY B O 1
ATOM 7816 N N . ILE B 1 400 ? 7.129 -5.297 -4.086 1 94.94 400 ILE B N 1
ATOM 7817 C CA . ILE B 1 400 ? 5.961 -5.723 -3.32 1 94.94 400 ILE B CA 1
ATOM 7818 C C . ILE B 1 400 ? 5.434 -4.555 -2.488 1 94.94 400 ILE B C 1
ATOM 7820 O O . ILE B 1 400 ? 4.223 -4.344 -2.404 1 94.94 400 ILE B O 1
ATOM 7824 N N . SER B 1 401 ? 6.336 -3.748 -1.974 1 91.44 401 SER B N 1
ATOM 7825 C CA . SER B 1 401 ? 5.945 -2.666 -1.076 1 91.44 401 SER B CA 1
ATOM 7826 C C . SER B 1 401 ? 6.055 -1.311 -1.766 1 91.44 401 SER B C 1
ATOM 7828 O O . SER B 1 401 ? 5.234 -0.421 -1.53 1 91.44 401 SER B O 1
ATOM 7830 N N . SER B 1 402 ? 7.07 -1.144 -2.518 1 90 402 SER B N 1
ATOM 7831 C CA . SER B 1 402 ? 7.285 0.096 -3.258 1 90 402 SER B CA 1
ATOM 7832 C C . SER B 1 402 ? 7.992 -0.166 -4.582 1 90 402 SER B C 1
ATOM 7834 O O . SER B 1 402 ? 9.18 -0.481 -4.605 1 90 402 SER B O 1
ATOM 7836 N N . ASN B 1 403 ? 7.297 0.141 -5.617 1 90.12 403 ASN B N 1
ATOM 7837 C CA . ASN B 1 403 ? 7.84 -0.192 -6.93 1 90.12 403 ASN B CA 1
ATOM 7838 C C . ASN B 1 403 ? 8.43 1.034 -7.617 1 90.12 403 ASN B C 1
ATOM 7840 O O . ASN B 1 403 ? 9.141 0.908 -8.617 1 90.12 403 ASN B O 1
ATOM 7844 N N . PHE B 1 404 ? 8.062 2.225 -7.133 1 88.12 404 PHE B N 1
ATOM 7845 C CA . PHE B 1 404 ? 8.531 3.465 -7.734 1 88.12 404 PHE B CA 1
ATOM 7846 C C . PHE B 1 404 ? 8.852 4.5 -6.664 1 88.12 404 PHE B C 1
ATOM 7848 O O . PHE B 1 404 ? 8.156 5.512 -6.547 1 88.12 404 PHE B O 1
ATOM 7855 N N . PRO B 1 405 ? 9.953 4.328 -5.996 1 85.75 405 PRO B N 1
ATOM 7856 C CA . PRO B 1 405 ? 10.289 5.172 -4.852 1 85.75 405 PRO B CA 1
ATOM 7857 C C . PRO B 1 405 ? 10.82 6.543 -5.266 1 85.75 405 PRO B C 1
ATOM 7859 O O . PRO B 1 405 ? 11.977 6.871 -4.977 1 85.75 405 PRO B O 1
ATOM 7862 N N . ILE B 1 406 ? 10.07 7.387 -5.719 1 86 406 ILE B N 1
ATOM 7863 C CA . ILE B 1 406 ? 10.438 8.664 -6.312 1 86 406 ILE B CA 1
ATOM 7864 C C . ILE B 1 406 ? 10.922 9.625 -5.227 1 86 406 ILE B C 1
ATOM 7866 O O . ILE B 1 406 ? 11.672 10.555 -5.504 1 86 406 ILE B O 1
ATOM 7870 N N . HIS B 1 407 ? 10.578 9.352 -3.953 1 81.25 407 HIS B N 1
ATOM 7871 C CA . HIS B 1 407 ? 10.828 10.312 -2.881 1 81.25 407 HIS B CA 1
ATOM 7872 C C . HIS B 1 407 ? 12.125 9.984 -2.145 1 81.25 407 HIS B C 1
ATOM 7874 O O . HIS B 1 407 ? 12.477 10.656 -1.174 1 81.25 407 HIS B O 1
ATOM 7880 N N . LEU B 1 408 ? 12.836 9.023 -2.572 1 84.06 408 LEU B N 1
ATOM 7881 C CA . LEU B 1 408 ? 13.977 8.477 -1.843 1 84.06 408 LEU B CA 1
ATOM 7882 C C . LEU B 1 408 ? 14.969 9.57 -1.488 1 84.06 408 LEU B C 1
ATOM 7884 O O . LEU B 1 408 ? 15.609 9.523 -0.437 1 84.06 408 LEU B O 1
ATOM 7888 N N . PHE B 1 409 ? 15.094 10.547 -2.359 1 89.88 409 PHE B N 1
ATOM 7889 C CA . PHE B 1 409 ? 16.188 11.5 -2.176 1 89.88 409 PHE B CA 1
ATOM 7890 C C . PHE B 1 409 ? 15.641 12.914 -2.039 1 89.88 409 PHE B C 1
ATOM 7892 O O . PHE B 1 409 ? 16.391 13.891 -2.182 1 89.88 409 PHE B O 1
ATOM 7899 N N . ASP B 1 410 ? 14.359 12.984 -1.736 1 86.69 410 ASP B N 1
ATOM 7900 C CA . ASP B 1 410 ? 13.734 14.305 -1.691 1 86.69 410 ASP B CA 1
ATOM 7901 C C . ASP B 1 410 ? 14.164 15.07 -0.444 1 86.69 410 ASP B C 1
ATOM 7903 O O . ASP B 1 410 ? 14.219 14.508 0.65 1 86.69 410 ASP B O 1
ATOM 7907 N N . ARG B 1 411 ? 14.523 16.219 -0.688 1 89.81 411 ARG B N 1
ATOM 7908 C CA . ARG B 1 411 ? 14.742 17.219 0.349 1 89.81 411 ARG B CA 1
ATOM 7909 C C . ARG B 1 411 ? 13.617 18.25 0.363 1 89.81 411 ARG B C 1
ATOM 7911 O O . ARG B 1 411 ? 12.75 18.25 -0.514 1 89.81 411 ARG B O 1
ATOM 7918 N N . ALA B 1 412 ? 13.609 19.031 1.389 1 90.31 412 ALA B N 1
ATOM 7919 C CA . ALA B 1 412 ? 12.602 20.094 1.413 1 90.31 412 ALA B CA 1
ATOM 7920 C C . ALA B 1 412 ? 12.695 20.969 0.162 1 90.31 412 ALA B C 1
ATOM 7922 O O . ALA B 1 412 ? 11.688 21.203 -0.51 1 90.31 412 ALA B O 1
ATOM 7923 N N . LEU B 1 413 ? 13.898 21.375 -0.149 1 94.88 413 LEU B N 1
ATOM 7924 C CA . LEU B 1 413 ? 14.219 22.031 -1.417 1 94.88 413 LEU B CA 1
ATOM 7925 C C . LEU B 1 413 ? 15.383 21.328 -2.104 1 94.88 413 LEU B C 1
ATOM 7927 O O . LEU B 1 413 ? 16.391 21 -1.461 1 94.88 413 LEU B O 1
ATOM 7931 N N . PRO B 1 414 ? 15.266 21.078 -3.32 1 95.12 414 PRO B N 1
ATOM 7932 C CA . PRO B 1 414 ? 16.281 20.297 -4.004 1 95.12 414 PRO B CA 1
ATOM 7933 C C . PRO B 1 414 ? 17.578 21.078 -4.25 1 95.12 414 PRO B C 1
ATOM 7935 O O . PRO B 1 414 ? 17.531 22.266 -4.551 1 95.12 414 PRO B O 1
ATOM 7938 N N . ARG B 1 415 ? 18.719 20.422 -4.148 1 95.5 415 ARG B N 1
ATOM 7939 C CA . ARG B 1 415 ? 20.016 20.984 -4.527 1 95.5 415 ARG B CA 1
ATOM 7940 C C . ARG B 1 415 ? 20.266 20.828 -6.023 1 95.5 415 ARG B C 1
ATOM 7942 O O . ARG B 1 415 ? 20.891 21.688 -6.648 1 95.5 415 ARG B O 1
ATOM 7949 N N . TRP B 1 416 ? 19.891 19.781 -6.559 1 96.06 416 TRP B N 1
ATOM 7950 C CA . TRP B 1 416 ? 19.922 19.375 -7.957 1 96.06 416 TRP B CA 1
ATOM 7951 C C . TRP B 1 416 ? 18.703 18.5 -8.289 1 96.06 416 TRP B C 1
ATOM 7953 O O . TRP B 1 416 ? 17.969 18.078 -7.391 1 96.06 416 TRP B O 1
ATOM 7963 N N . PRO B 1 417 ? 18.359 18.281 -9.5 1 95.94 417 PRO B N 1
ATOM 7964 C CA . PRO B 1 417 ? 17.156 17.531 -9.844 1 95.94 417 PRO B CA 1
ATOM 7965 C C . PRO B 1 417 ? 17.266 16.047 -9.5 1 95.94 417 PRO B C 1
ATOM 7967 O O . PRO B 1 417 ? 18.359 15.477 -9.57 1 95.94 417 PRO B O 1
ATOM 7970 N N . THR B 1 418 ? 16.156 15.469 -9.125 1 96.31 418 THR B N 1
ATOM 7971 C CA . THR B 1 418 ? 15.984 14.023 -9.008 1 96.31 418 THR B CA 1
ATOM 7972 C C . THR B 1 418 ? 15.117 13.492 -10.141 1 96.31 418 THR B C 1
ATOM 7974 O O . THR B 1 418 ? 13.891 13.656 -10.117 1 96.31 418 THR B O 1
ATOM 7977 N N . PHE B 1 419 ? 15.742 12.867 -11.078 1 97.06 419 PHE B N 1
ATOM 7978 C CA . PHE B 1 419 ? 15.031 12.328 -12.234 1 97.06 419 PHE B CA 1
ATOM 7979 C C . PHE B 1 419 ? 14.469 10.945 -11.922 1 97.06 419 PHE B C 1
ATOM 7981 O O . PHE B 1 419 ? 15.055 10.195 -11.141 1 97.06 419 PHE B O 1
ATOM 7988 N N . ALA B 1 420 ? 13.344 10.672 -12.531 1 96.06 420 ALA B N 1
ATOM 7989 C CA . ALA B 1 420 ? 12.727 9.352 -12.375 1 96.06 420 ALA B CA 1
ATOM 7990 C C . ALA B 1 420 ? 12.258 8.812 -13.719 1 96.06 420 ALA B C 1
ATOM 7992 O O . ALA B 1 420 ? 11.812 9.578 -14.586 1 96.06 420 ALA B O 1
ATOM 7993 N N . ILE B 1 421 ? 12.375 7.574 -13.93 1 95.06 421 ILE B N 1
ATOM 7994 C CA . ILE B 1 421 ? 11.93 6.914 -15.148 1 95.06 421 ILE B CA 1
ATOM 7995 C C . ILE B 1 421 ? 10.852 5.883 -14.812 1 95.06 421 ILE B C 1
ATOM 7997 O O . ILE B 1 421 ? 11.094 4.969 -14.023 1 95.06 421 ILE B O 1
ATOM 8001 N N . ASN B 1 422 ? 9.711 6.07 -15.359 1 91.5 422 ASN B N 1
ATOM 8002 C CA . ASN B 1 422 ? 8.555 5.199 -15.172 1 91.5 422 ASN B CA 1
ATOM 8003 C C . ASN B 1 422 ? 8.273 4.359 -16.406 1 91.5 422 ASN B C 1
ATOM 8005 O O . ASN B 1 422 ? 8.258 4.879 -17.531 1 91.5 422 ASN B O 1
ATOM 8009 N N . LEU B 1 423 ? 8.109 3.109 -16.25 1 89.12 423 LEU B N 1
ATOM 8010 C CA . LEU B 1 423 ? 7.68 2.236 -17.344 1 89.12 423 LEU B CA 1
ATOM 8011 C C . LEU B 1 423 ? 6.168 2.045 -17.312 1 89.12 423 LEU B C 1
ATOM 8013 O O . LEU B 1 423 ? 5.602 1.646 -16.297 1 89.12 423 LEU B O 1
ATOM 8017 N N . VAL B 1 424 ? 5.57 2.369 -18.422 1 83.19 424 VAL B N 1
ATOM 8018 C CA . VAL B 1 424 ? 4.113 2.289 -18.484 1 83.19 424 VAL B CA 1
ATOM 8019 C C . VAL B 1 424 ? 3.699 1.279 -19.562 1 83.19 424 VAL B C 1
ATOM 8021 O O . VAL B 1 424 ? 4.34 1.177 -20.609 1 83.19 424 VAL B O 1
ATOM 8024 N N . TYR B 1 425 ? 2.615 0.593 -19.266 1 76.88 425 TYR B N 1
ATOM 8025 C CA . TYR B 1 425 ? 2.059 -0.376 -20.203 1 76.88 425 TYR B CA 1
ATOM 8026 C C . TYR B 1 425 ? 0.689 0.071 -20.703 1 76.88 425 TYR B C 1
ATOM 8028 O O . TYR B 1 425 ? -0.313 -0.076 -20 1 76.88 425 TYR B O 1
ATOM 8036 N N . PRO B 1 426 ? 0.586 0.761 -21.844 1 63.78 426 PRO B N 1
ATOM 8037 C CA . PRO B 1 426 ? -0.606 1.445 -22.359 1 63.78 426 PRO B CA 1
ATOM 8038 C C . PRO B 1 426 ? -1.823 0.528 -22.438 1 63.78 426 PRO B C 1
ATOM 8040 O O . PRO B 1 426 ? -2.961 0.997 -22.344 1 63.78 426 PRO B O 1
ATOM 8043 N N . GLU B 1 427 ? -1.753 -0.668 -22.859 1 58.19 427 GLU B N 1
ATOM 8044 C CA . GLU B 1 427 ? -3 -1.416 -22.984 1 58.19 427 GLU B CA 1
ATOM 8045 C C . GLU B 1 427 ? -3.865 -1.269 -21.734 1 58.19 427 GLU B C 1
ATOM 8047 O O . GLU B 1 427 ? -5.09 -1.374 -21.812 1 58.19 427 GLU B O 1
ATOM 8052 N N . THR B 1 428 ? -3.268 -0.948 -20.719 1 54.19 428 THR B N 1
ATOM 8053 C CA . THR B 1 428 ? -4.051 -0.935 -19.484 1 54.19 428 THR B CA 1
ATOM 8054 C C . THR B 1 428 ? -4.492 0.484 -19.141 1 54.19 428 THR B C 1
ATOM 8056 O O . THR B 1 428 ? -5.297 0.685 -18.234 1 54.19 428 THR B O 1
ATOM 8059 N N . SER B 1 429 ? -3.988 1.501 -19.875 1 54.22 429 SER B N 1
ATOM 8060 C CA . SER B 1 429 ? -4.297 2.871 -19.484 1 54.22 429 SER B CA 1
ATOM 8061 C C . SER B 1 429 ? -4.93 3.652 -20.625 1 54.22 429 SER B C 1
ATOM 8063 O O . SER B 1 429 ? -4.648 3.381 -21.797 1 54.22 429 SER B O 1
ATOM 8065 N N . ASP B 1 430 ? -6.211 4.105 -20.438 1 53.53 430 ASP B N 1
ATOM 8066 C CA . ASP B 1 430 ? -6.863 4.953 -21.422 1 53.53 430 ASP B CA 1
ATOM 8067 C C . ASP B 1 430 ? -5.934 6.07 -21.891 1 53.53 430 ASP B C 1
ATOM 8069 O O . ASP B 1 430 ? -6.367 7.211 -22.062 1 53.53 430 ASP B O 1
ATOM 8073 N N . THR B 1 431 ? -4.656 5.758 -21.703 1 51.47 431 THR B N 1
ATOM 8074 C CA . THR B 1 431 ? -3.818 6.871 -22.125 1 51.47 431 THR B CA 1
ATOM 8075 C C . THR B 1 431 ? -3.775 6.965 -23.641 1 51.47 431 THR B C 1
ATOM 8077 O O . THR B 1 431 ? -3.594 5.953 -24.328 1 51.47 431 THR B O 1
ATOM 8080 N N . GLY B 1 432 ? -4.758 7.523 -24.234 1 51.38 432 GLY B N 1
ATOM 8081 C CA . GLY B 1 432 ? -4.719 7.832 -25.656 1 51.38 432 GLY B CA 1
ATOM 8082 C C . GLY B 1 432 ? -3.352 7.617 -26.281 1 51.38 432 GLY B C 1
ATOM 8083 O O . GLY B 1 432 ? -2.473 7.012 -25.656 1 51.38 432 GLY B O 1
ATOM 8084 N N . SER B 1 433 ? -3.203 7.965 -27.562 1 55.78 433 SER B N 1
ATOM 8085 C CA . SER B 1 433 ? -2.01 7.91 -28.391 1 55.78 433 SER B CA 1
ATOM 8086 C C . SER B 1 433 ? -0.859 8.695 -27.766 1 55.78 433 SER B C 1
ATOM 8088 O O . SER B 1 433 ? -0.735 9.898 -27.984 1 55.78 433 SER B O 1
ATOM 8090 N N . ARG B 1 434 ? -0.247 8.289 -26.703 1 61.25 434 ARG B N 1
ATOM 8091 C CA . ARG B 1 434 ? 0.902 9.008 -26.156 1 61.25 434 ARG B CA 1
ATOM 8092 C C . ARG B 1 434 ? 2.189 8.594 -26.859 1 61.25 434 ARG B C 1
ATOM 8094 O O . ARG B 1 434 ? 2.275 7.492 -27.422 1 61.25 434 ARG B O 1
ATOM 8101 N N . PRO B 1 435 ? 3.016 9.664 -26.906 1 79.31 435 PRO B N 1
ATOM 8102 C CA . PRO B 1 435 ? 4.352 9.328 -27.422 1 79.31 435 PRO B CA 1
ATOM 8103 C C . PRO B 1 435 ? 5.012 8.203 -26.625 1 79.31 435 PRO B C 1
ATOM 8105 O O . PRO B 1 435 ? 4.641 7.949 -25.484 1 79.31 435 PRO B O 1
ATOM 8108 N N . GLU B 1 436 ? 5.828 7.512 -27.266 1 86 436 GLU B N 1
ATOM 8109 C CA . GLU B 1 436 ? 6.535 6.379 -26.688 1 86 436 GLU B CA 1
ATOM 8110 C C . GLU B 1 436 ? 7.328 6.801 -25.453 1 86 436 GLU B C 1
ATOM 8112 O O . GLU B 1 436 ? 7.391 6.066 -24.469 1 86 436 GLU B O 1
ATOM 8117 N N . VAL B 1 437 ? 7.895 7.992 -25.578 1 91.56 437 VAL B N 1
ATOM 8118 C CA . VAL B 1 437 ? 8.602 8.602 -24.453 1 91.56 437 VAL B CA 1
ATOM 8119 C C . VAL B 1 437 ? 8.023 9.984 -24.156 1 91.56 437 VAL B C 1
ATOM 8121 O O . VAL B 1 437 ? 7.961 10.836 -25.047 1 91.56 437 VAL B O 1
ATOM 8124 N N . PHE B 1 438 ? 7.605 10.141 -22.891 1 90.12 438 PHE B N 1
ATOM 8125 C CA . PHE B 1 438 ? 6.891 11.375 -22.578 1 90.12 438 PHE B CA 1
ATOM 8126 C C . PHE B 1 438 ? 7.434 12 -21.297 1 90.12 438 PHE B C 1
ATOM 8128 O O . PHE B 1 438 ? 7.527 11.336 -20.266 1 90.12 438 PHE B O 1
ATOM 8135 N N . LEU B 1 439 ? 7.863 13.25 -21.359 1 91.44 439 LEU B N 1
ATOM 8136 C CA . LEU B 1 439 ? 8.172 14.117 -20.219 1 91.44 439 LEU B CA 1
ATOM 8137 C C . LEU B 1 439 ? 7.266 15.344 -20.219 1 91.44 439 LEU B C 1
ATOM 8139 O O . LEU B 1 439 ? 7.172 16.047 -21.219 1 91.44 439 LEU B O 1
ATOM 8143 N N . PRO B 1 440 ? 6.574 15.578 -19.141 1 86.81 440 PRO B N 1
ATOM 8144 C CA . PRO B 1 440 ? 5.75 16.781 -19.125 1 86.81 440 PRO B CA 1
ATOM 8145 C C . PRO B 1 440 ? 6.559 18.062 -19.406 1 86.81 440 PRO B C 1
ATOM 8147 O O . PRO B 1 440 ? 7.617 18.266 -18.797 1 86.81 440 PRO B O 1
ATOM 8150 N N . GLU B 1 441 ? 6.07 18.844 -20.312 1 81.88 441 GLU B N 1
ATOM 8151 C CA . GLU B 1 441 ? 6.793 20.047 -20.688 1 81.88 441 GLU B CA 1
ATOM 8152 C C . GLU B 1 441 ? 6.152 21.281 -20.062 1 81.88 441 GLU B C 1
ATOM 8154 O O . GLU B 1 441 ? 6.781 22.344 -19.984 1 81.88 441 GLU B O 1
ATOM 8159 N N . ASN B 1 442 ? 4.926 21.062 -19.719 1 80.62 442 ASN B N 1
ATOM 8160 C CA . ASN B 1 442 ? 4.23 22.141 -19.031 1 80.62 442 ASN B CA 1
ATOM 8161 C C . ASN B 1 442 ? 3.457 21.641 -17.812 1 80.62 442 ASN B C 1
ATOM 8163 O O . ASN B 1 442 ? 3.316 20.438 -17.625 1 80.62 442 ASN B O 1
ATOM 8167 N N . ASN B 1 443 ? 3.025 22.531 -17.062 1 77.44 443 ASN B N 1
ATOM 8168 C CA . ASN B 1 443 ? 2.445 22.219 -15.773 1 77.44 443 ASN B CA 1
ATOM 8169 C C . ASN B 1 443 ? 1.056 21.594 -15.914 1 77.44 443 ASN B C 1
ATOM 8171 O O . ASN B 1 443 ? 0.481 21.125 -14.938 1 77.44 443 ASN B O 1
ATOM 8175 N N . ARG B 1 444 ? 0.593 21.562 -17.062 1 71.25 444 ARG B N 1
ATOM 8176 C CA . ARG B 1 444 ? -0.74 21.016 -17.281 1 71.25 444 ARG B CA 1
ATOM 8177 C C . ARG B 1 444 ? -0.667 19.547 -17.672 1 71.25 444 ARG B C 1
ATOM 8179 O O . ARG B 1 444 ? -1.695 18.875 -17.797 1 71.25 444 ARG B O 1
ATOM 8186 N N . GLN B 1 445 ? 0.503 19.109 -17.844 1 74.5 445 GLN B N 1
ATOM 8187 C CA . GLN B 1 445 ? 0.708 17.734 -18.266 1 74.5 445 GLN B CA 1
ATOM 8188 C C . GLN B 1 445 ? 1.132 16.859 -17.078 1 74.5 445 GLN B C 1
ATOM 8190 O O . GLN B 1 445 ? 1.478 17.375 -16.016 1 74.5 445 GLN B O 1
ATOM 8195 N N . GLY B 1 446 ? 0.98 15.539 -17.203 1 68.12 446 GLY B N 1
ATOM 8196 C CA . GLY B 1 446 ? 1.515 14.594 -16.219 1 68.12 446 GLY B CA 1
ATOM 8197 C C . GLY B 1 446 ? 0.483 14.133 -15.211 1 68.12 446 GLY B C 1
ATOM 8198 O O . GLY B 1 446 ? 0.792 13.344 -14.32 1 68.12 446 GLY B O 1
ATOM 8199 N N . TRP B 1 447 ? -0.653 14.641 -15.336 1 67.31 447 TRP B N 1
ATOM 8200 C CA . TRP B 1 447 ? -1.719 14.297 -14.398 1 67.31 447 TRP B CA 1
ATOM 8201 C C . TRP B 1 447 ? -2.797 13.469 -15.086 1 67.31 447 TRP B C 1
ATOM 8203 O O . TRP B 1 447 ? -3.965 13.516 -14.695 1 67.31 447 TRP B O 1
ATOM 8213 N N . GLN B 1 448 ? -2.369 12.68 -15.852 1 65 448 GLN B N 1
ATOM 8214 C CA . GLN B 1 448 ? -3.348 11.969 -16.656 1 65 448 GLN B CA 1
ATOM 8215 C C . GLN B 1 448 ? -4.027 10.859 -15.859 1 65 448 GLN B C 1
ATOM 8217 O O . GLN B 1 448 ? -3.43 10.289 -14.945 1 65 448 GLN B O 1
ATOM 8222 N N . ARG B 1 449 ? -5.195 10.625 -16.312 1 70.56 449 ARG B N 1
ATOM 8223 C CA . ARG B 1 449 ? -6.113 9.648 -15.727 1 70.56 449 ARG B CA 1
ATOM 8224 C C . ARG B 1 449 ? -5.672 8.227 -16.047 1 70.56 449 ARG B C 1
ATOM 8226 O O . ARG B 1 449 ? -5.238 7.938 -17.156 1 70.56 449 ARG B O 1
ATOM 8233 N N . HIS B 1 450 ? -5.582 7.422 -14.992 1 78.31 450 HIS B N 1
ATOM 8234 C CA . HIS B 1 450 ? -5.41 5.984 -15.148 1 78.31 450 HIS B CA 1
ATOM 8235 C C . HIS B 1 450 ? -6.742 5.254 -15.047 1 78.31 450 HIS B C 1
ATOM 8237 O O . HIS B 1 450 ? -7.523 5.496 -14.125 1 78.31 450 HIS B O 1
ATOM 8243 N N . TYR B 1 451 ? -7.102 4.492 -16.109 1 86.19 451 TYR B N 1
ATOM 8244 C CA . TYR B 1 451 ? -8.328 3.705 -16.094 1 86.19 451 TYR B CA 1
ATOM 8245 C C . TYR B 1 451 ? -8.094 2.324 -16.703 1 86.19 451 TYR B C 1
ATOM 8247 O O . TYR B 1 451 ? -7.57 2.203 -17.812 1 86.19 451 TYR B O 1
ATOM 8255 N N . GLN B 1 452 ? -8.398 1.331 -16.016 1 86.44 452 GLN B N 1
ATOM 8256 C CA . GLN B 1 452 ? -8.336 -0.046 -16.484 1 86.44 452 GLN B CA 1
ATOM 8257 C C . GLN B 1 452 ? -9.727 -0.684 -16.516 1 86.44 452 GLN B C 1
ATOM 8259 O O . GLN B 1 452 ? -10.328 -0.92 -15.469 1 86.44 452 GLN B O 1
ATOM 8264 N N . PRO B 1 453 ? -10.203 -0.934 -17.703 1 89.06 453 PRO B N 1
ATOM 8265 C CA . PRO B 1 453 ? -11.492 -1.614 -17.781 1 89.06 453 PRO B CA 1
ATOM 8266 C C . PRO B 1 453 ? -11.453 -3.021 -17.188 1 89.06 453 PRO B C 1
ATOM 8268 O O . PRO B 1 453 ? -10.484 -3.754 -17.391 1 89.06 453 PRO B O 1
ATOM 8271 N N . ILE B 1 454 ? -12.484 -3.375 -16.5 1 92.31 454 ILE B N 1
ATOM 8272 C CA . ILE B 1 454 ? -12.586 -4.688 -15.867 1 92.31 454 ILE B CA 1
ATOM 8273 C C . ILE B 1 454 ? -13.367 -5.637 -16.766 1 92.31 454 ILE B C 1
ATOM 8275 O O . ILE B 1 454 ? -13.109 -6.844 -16.781 1 92.31 454 ILE B O 1
ATOM 8279 N N . ALA B 1 455 ? -14.227 -5.137 -17.578 1 90.75 455 ALA B N 1
ATOM 8280 C CA . ALA B 1 455 ? -15.133 -5.914 -18.406 1 90.75 455 ALA B CA 1
ATOM 8281 C C . ALA B 1 455 ? -14.367 -6.805 -19.375 1 90.75 455 ALA B C 1
ATOM 8283 O O . ALA B 1 455 ? -13.367 -6.375 -19.969 1 90.75 455 ALA B O 1
ATOM 8284 N N . ARG B 1 456 ? -14.766 -8.078 -19.422 1 91.31 456 ARG B N 1
ATOM 8285 C CA . ARG B 1 456 ? -14.242 -9.07 -20.344 1 91.31 456 ARG B CA 1
ATOM 8286 C C . ARG B 1 456 ? -15.367 -9.867 -21 1 91.31 456 ARG B C 1
ATOM 8288 O O . ARG B 1 456 ? -16.5 -9.828 -20.547 1 91.31 456 ARG B O 1
ATOM 8295 N N . LYS B 1 457 ? -15.047 -10.586 -22.031 1 90.06 457 LYS B N 1
ATOM 8296 C CA . LYS B 1 457 ? -16.047 -11.391 -22.734 1 90.06 457 LYS B CA 1
ATOM 8297 C C . LYS B 1 457 ? -16.5 -12.578 -21.891 1 90.06 457 LYS B C 1
ATOM 8299 O O . LYS B 1 457 ? -17.703 -12.844 -21.797 1 90.06 457 LYS B O 1
ATOM 8304 N N . SER B 1 458 ? -15.586 -13.18 -21.234 1 93.94 458 SER B N 1
ATOM 8305 C CA . SER B 1 458 ? -15.914 -14.328 -20.375 1 93.94 458 SER B CA 1
ATOM 8306 C C . SER B 1 458 ? -16.031 -13.914 -18.922 1 93.94 458 SER B C 1
ATOM 8308 O O . SER B 1 458 ? -15.273 -13.055 -18.453 1 93.94 458 SER B O 1
ATOM 8310 N N . ALA B 1 459 ? -16.984 -14.586 -18.219 1 94.81 459 ALA B N 1
ATOM 8311 C CA . ALA B 1 459 ? -17.234 -14.266 -16.812 1 94.81 459 ALA B CA 1
ATOM 8312 C C . ALA B 1 459 ? -16 -14.547 -15.961 1 94.81 459 ALA B C 1
ATOM 8314 O O . ALA B 1 459 ? -15.641 -13.75 -15.086 1 94.81 459 ALA B O 1
ATOM 8315 N N . VAL B 1 460 ? -15.422 -15.656 -16.266 1 94.75 460 VAL B N 1
ATOM 8316 C CA . VAL B 1 460 ? -14.266 -16.047 -15.477 1 94.75 460 VAL B CA 1
ATOM 8317 C C . VAL B 1 460 ? -13.133 -15.055 -15.688 1 94.75 460 VAL B C 1
ATOM 8319 O O . VAL B 1 460 ? -12.445 -14.664 -14.734 1 94.75 460 VAL B O 1
ATOM 8322 N N . HIS B 1 461 ? -12.977 -14.633 -16.891 1 93.62 461 HIS B N 1
ATOM 8323 C CA . HIS B 1 461 ? -11.922 -13.672 -17.188 1 93.62 461 HIS B CA 1
ATOM 8324 C C . HIS B 1 461 ? -12.211 -12.32 -16.547 1 93.62 461 HIS B C 1
ATOM 8326 O O . HIS B 1 461 ? -11.289 -11.625 -16.125 1 93.62 461 HIS B O 1
ATOM 8332 N N . GLU B 1 462 ? -13.438 -12 -16.531 1 95.25 462 GLU B N 1
ATOM 8333 C CA . GLU B 1 462 ? -13.828 -10.734 -15.922 1 95.25 462 GLU B CA 1
ATOM 8334 C C . GLU B 1 462 ? -13.578 -10.758 -14.414 1 95.25 462 GLU B C 1
ATOM 8336 O O . GLU B 1 462 ? -13.078 -9.781 -13.852 1 95.25 462 GLU B O 1
ATOM 8341 N N . LEU B 1 463 ? -13.906 -11.875 -13.82 1 95.75 463 LEU B N 1
ATOM 8342 C CA . LEU B 1 463 ? -13.656 -12.016 -12.391 1 95.75 463 LEU B CA 1
ATOM 8343 C C . LEU B 1 463 ? -12.164 -11.977 -12.094 1 95.75 463 LEU B C 1
ATOM 8345 O O . LEU B 1 463 ? -11.742 -11.367 -11.109 1 95.75 463 LEU B O 1
ATOM 8349 N N . CYS B 1 464 ? -11.375 -12.641 -12.93 1 95.31 464 CYS B N 1
ATOM 8350 C CA . CYS B 1 464 ? -9.93 -12.617 -12.758 1 95.31 464 CYS B CA 1
ATOM 8351 C C . CYS B 1 464 ? -9.383 -11.203 -12.906 1 95.31 464 CYS B C 1
ATOM 8353 O O . CYS B 1 464 ? -8.539 -10.773 -12.125 1 95.31 464 CYS B O 1
ATOM 8355 N N . ALA B 1 465 ? -9.922 -10.5 -13.875 1 94.5 465 ALA B N 1
ATOM 8356 C CA . ALA B 1 465 ? -9.508 -9.109 -14.078 1 94.5 465 ALA B CA 1
ATOM 8357 C C . ALA B 1 465 ? -9.828 -8.258 -12.852 1 94.5 465 ALA B C 1
ATOM 8359 O O . ALA B 1 465 ? -9.023 -7.41 -12.453 1 94.5 465 ALA B O 1
ATOM 8360 N N . PHE B 1 466 ? -11.016 -8.531 -12.32 1 96 466 PHE B N 1
ATOM 8361 C CA . PHE B 1 466 ? -11.445 -7.809 -11.133 1 96 466 PHE B CA 1
ATOM 8362 C C . PHE B 1 466 ? -10.492 -8.062 -9.969 1 96 466 PHE B C 1
ATOM 8364 O O . PHE B 1 466 ? -10.016 -7.121 -9.336 1 96 466 PHE B O 1
ATOM 8371 N N . VAL B 1 467 ? -10.102 -9.258 -9.711 1 95.81 467 VAL B N 1
ATOM 8372 C CA . VAL B 1 467 ? -9.234 -9.641 -8.602 1 95.81 467 VAL B CA 1
ATOM 8373 C C . VAL B 1 467 ? -7.82 -9.109 -8.836 1 95.81 467 VAL B C 1
ATOM 8375 O O . VAL B 1 467 ? -7.184 -8.594 -7.918 1 95.81 467 VAL B O 1
ATOM 8378 N N . PHE B 1 468 ? -7.352 -9.211 -10.008 1 94.06 468 PHE B N 1
ATOM 8379 C CA . PHE B 1 468 ? -6.016 -8.719 -10.32 1 94.06 468 PHE B CA 1
ATOM 8380 C C . PHE B 1 468 ? -5.949 -7.199 -10.172 1 94.06 468 PHE B C 1
ATOM 8382 O O . PHE B 1 468 ? -4.914 -6.656 -9.766 1 94.06 468 PHE B O 1
ATOM 8389 N N . ALA B 1 469 ? -7.012 -6.57 -10.523 1 94.88 469 ALA B N 1
ATOM 8390 C CA . ALA B 1 469 ? -7.066 -5.121 -10.344 1 94.88 469 ALA B CA 1
ATOM 8391 C C . ALA B 1 469 ? -7.008 -4.75 -8.867 1 94.88 469 ALA B C 1
ATOM 8393 O O . ALA B 1 469 ? -6.418 -3.729 -8.5 1 94.88 469 ALA B O 1
ATOM 8394 N N . ILE B 1 470 ? -7.645 -5.551 -8.055 1 96.62 470 ILE B N 1
ATOM 8395 C CA . ILE B 1 470 ? -7.59 -5.344 -6.613 1 96.62 470 ILE B CA 1
ATOM 8396 C C . ILE B 1 470 ? -6.141 -5.426 -6.133 1 96.62 470 ILE B C 1
ATOM 8398 O O . ILE B 1 470 ? -5.656 -4.527 -5.445 1 96.62 470 ILE B O 1
ATOM 8402 N N . VAL B 1 471 ? -5.422 -6.414 -6.539 1 95.12 471 VAL B N 1
ATOM 8403 C CA . VAL B 1 471 ? -4.039 -6.625 -6.125 1 95.12 471 VAL B CA 1
ATOM 8404 C C . VAL B 1 471 ? -3.158 -5.5 -6.668 1 95.12 471 VAL B C 1
ATOM 8406 O O . VAL B 1 471 ? -2.297 -4.977 -5.957 1 95.12 471 VAL B O 1
ATOM 8409 N N . ALA B 1 472 ? -3.428 -5.137 -7.871 1 93.12 472 ALA B N 1
ATOM 8410 C CA . ALA B 1 472 ? -2.686 -4.035 -8.477 1 93.12 472 ALA B CA 1
ATOM 8411 C C . ALA B 1 472 ? -2.889 -2.742 -7.691 1 93.12 472 ALA B C 1
ATOM 8413 O O . ALA B 1 472 ? -1.949 -1.962 -7.516 1 93.12 472 ALA B O 1
ATOM 8414 N N . THR B 1 473 ? -4.07 -2.562 -7.266 1 94.56 473 THR B N 1
ATOM 8415 C CA . THR B 1 473 ? -4.367 -1.373 -6.477 1 94.56 473 THR B CA 1
ATOM 8416 C C . THR B 1 473 ? -3.609 -1.4 -5.152 1 94.56 473 THR B C 1
ATOM 8418 O O . THR B 1 473 ? -2.98 -0.411 -4.77 1 94.56 473 THR B O 1
ATOM 8421 N N . MET B 1 474 ? -3.609 -2.543 -4.477 1 94.25 474 MET B N 1
ATOM 8422 C CA . MET B 1 474 ? -2.883 -2.689 -3.219 1 94.25 474 MET B CA 1
ATOM 8423 C C . MET B 1 474 ? -1.417 -2.307 -3.391 1 94.25 474 MET B C 1
ATOM 8425 O O . MET B 1 474 ? -0.845 -1.624 -2.539 1 94.25 474 MET B O 1
ATOM 8429 N N . GLN B 1 475 ? -0.909 -2.666 -4.465 1 91.69 475 GLN B N 1
ATOM 8430 C CA . GLN B 1 475 ? 0.529 -2.551 -4.684 1 91.69 475 GLN B CA 1
ATOM 8431 C C . GLN B 1 475 ? 0.908 -1.14 -5.117 1 91.69 475 GLN B C 1
ATOM 8433 O O . GLN B 1 475 ? 1.97 -0.633 -4.746 1 91.69 475 GLN B O 1
ATOM 8438 N N . ASN B 1 476 ? -0.007 -0.429 -5.926 1 89.75 476 ASN B N 1
ATOM 8439 C CA . ASN B 1 476 ? 0.54 0.659 -6.73 1 89.75 476 ASN B CA 1
ATOM 8440 C C . ASN B 1 476 ? -0.136 1.988 -6.406 1 89.75 476 ASN B C 1
ATOM 8442 O O . ASN B 1 476 ? 0.299 3.041 -6.879 1 89.75 476 ASN B O 1
ATOM 8446 N N . TRP B 1 477 ? -1.193 2.041 -5.648 1 89.69 477 TRP B N 1
ATOM 8447 C CA . TRP B 1 477 ? -1.989 3.262 -5.566 1 89.69 477 TRP B CA 1
ATOM 8448 C C . TRP B 1 477 ? -1.143 4.434 -5.074 1 89.69 477 TRP B C 1
ATOM 8450 O O . TRP B 1 477 ? -1.311 5.562 -5.535 1 89.69 477 TRP B O 1
ATOM 8460 N N . ARG B 1 478 ? -0.212 4.219 -4.203 1 87.56 478 ARG B N 1
ATOM 8461 C CA . ARG B 1 478 ? 0.58 5.301 -3.631 1 87.56 478 ARG B CA 1
ATOM 8462 C C . ARG B 1 478 ? 1.528 5.891 -4.668 1 87.56 478 ARG B C 1
ATOM 8464 O O . ARG B 1 478 ? 1.633 7.113 -4.801 1 87.56 478 ARG B O 1
ATOM 8471 N N . ASP B 1 479 ? 2.225 4.965 -5.305 1 87.81 479 ASP B N 1
ATOM 8472 C CA . ASP B 1 479 ? 3.129 5.402 -6.363 1 87.81 479 ASP B CA 1
ATOM 8473 C C . ASP B 1 479 ? 2.373 6.16 -7.453 1 87.81 479 ASP B C 1
ATOM 8475 O O . ASP B 1 479 ? 2.867 7.16 -7.98 1 87.81 479 ASP B O 1
ATOM 8479 N N . LEU B 1 480 ? 1.207 5.684 -7.707 1 88.44 480 LEU B N 1
ATOM 8480 C CA . LEU B 1 480 ? 0.382 6.301 -8.742 1 88.44 480 LEU B CA 1
ATOM 8481 C C . LEU B 1 480 ? -0.006 7.723 -8.352 1 88.44 480 LEU B C 1
ATOM 8483 O O . LEU B 1 480 ? 0.172 8.656 -9.133 1 88.44 480 LEU B O 1
ATOM 8487 N N . LEU B 1 481 ? -0.469 7.926 -7.176 1 88.56 481 LEU B N 1
ATOM 8488 C CA . LEU B 1 481 ? -0.903 9.25 -6.73 1 88.56 481 LEU B CA 1
ATOM 8489 C C . LEU B 1 481 ? 0.288 10.188 -6.582 1 88.56 481 LEU B C 1
ATOM 8491 O O . LEU B 1 481 ? 0.209 11.359 -6.957 1 88.56 481 LEU B O 1
ATOM 8495 N N . GLN B 1 482 ? 1.358 9.695 -6.082 1 87.81 482 GLN B N 1
ATOM 8496 C CA . GLN B 1 482 ? 2.543 10.523 -5.891 1 87.81 482 GLN B CA 1
ATOM 8497 C C . GLN B 1 482 ? 3.105 10.992 -7.23 1 87.81 482 GLN B C 1
ATOM 8499 O O . GLN B 1 482 ? 3.617 12.109 -7.332 1 87.81 482 GLN B O 1
ATOM 8504 N N . SER B 1 483 ? 3.051 10.18 -8.203 1 89.38 483 SER B N 1
ATOM 8505 C CA . SER B 1 483 ? 3.59 10.516 -9.516 1 89.38 483 SER B CA 1
ATOM 8506 C C . SER B 1 483 ? 2.789 11.633 -10.172 1 89.38 483 SER B C 1
ATOM 8508 O O . SER B 1 483 ? 3.266 12.281 -11.109 1 89.38 483 SER B O 1
ATOM 8510 N N . ARG B 1 484 ? 1.613 11.945 -9.641 1 87.94 484 ARG B N 1
ATOM 8511 C CA . ARG B 1 484 ? 0.748 12.969 -10.227 1 87.94 484 ARG B CA 1
ATOM 8512 C C . ARG B 1 484 ? 0.909 14.305 -9.508 1 87.94 484 ARG B C 1
ATOM 8514 O O . ARG B 1 484 ? 0.453 15.336 -10 1 87.94 484 ARG B O 1
ATOM 8521 N N . ALA B 1 485 ? 1.534 14.297 -8.414 1 88.81 485 ALA B N 1
ATOM 8522 C CA . ALA B 1 485 ? 1.651 15.492 -7.578 1 88.81 485 ALA B CA 1
ATOM 8523 C C . ALA B 1 485 ? 2.604 16.5 -8.203 1 88.81 485 ALA B C 1
ATOM 8525 O O . ALA B 1 485 ? 3.648 16.141 -8.742 1 88.81 485 ALA B O 1
ATOM 8526 N N . PRO B 1 486 ? 2.217 17.812 -8.109 1 89.25 486 PRO B N 1
ATOM 8527 C CA . PRO B 1 486 ? 3.188 18.828 -8.531 1 89.25 486 PRO B CA 1
ATOM 8528 C C . PRO B 1 486 ? 4.492 18.75 -7.742 1 89.25 486 PRO B C 1
ATOM 8530 O O . PRO B 1 486 ? 4.469 18.562 -6.523 1 89.25 486 PRO B O 1
ATOM 8533 N N . GLY B 1 487 ? 5.512 18.891 -8.352 1 90.62 487 GLY B N 1
ATOM 8534 C CA . GLY B 1 487 ? 6.812 18.734 -7.723 1 90.62 487 GLY B CA 1
ATOM 8535 C C . GLY B 1 487 ? 7.438 17.375 -7.965 1 90.62 487 GLY B C 1
ATOM 8536 O O . GLY B 1 487 ? 8.633 17.188 -7.723 1 90.62 487 GLY B O 1
ATOM 8537 N N . HIS B 1 488 ? 6.566 16.453 -8.453 1 91.12 488 HIS B N 1
ATOM 8538 C CA . HIS B 1 488 ? 7.062 15.125 -8.828 1 91.12 488 HIS B CA 1
ATOM 8539 C C . HIS B 1 488 ? 6.801 14.836 -10.297 1 91.12 488 HIS B C 1
ATOM 8541 O O . HIS B 1 488 ? 7.684 14.344 -11.008 1 91.12 488 HIS B O 1
ATOM 8547 N N . ARG B 1 489 ? 5.691 15.227 -10.75 1 90.5 489 ARG B N 1
ATOM 8548 C CA . ARG B 1 489 ? 5.246 14.805 -12.078 1 90.5 489 ARG B CA 1
ATOM 8549 C C . ARG B 1 489 ? 6.168 15.359 -13.164 1 90.5 489 ARG B C 1
ATOM 8551 O O . ARG B 1 489 ? 6.41 14.695 -14.172 1 90.5 489 ARG B O 1
ATOM 8558 N N . GLU B 1 490 ? 6.766 16.531 -12.969 1 91.94 490 GLU B N 1
ATOM 8559 C CA . GLU B 1 490 ? 7.566 17.188 -14.008 1 91.94 490 GLU B CA 1
ATOM 8560 C C . GLU B 1 490 ? 8.914 16.484 -14.172 1 91.94 490 GLU B C 1
ATOM 8562 O O . GLU B 1 490 ? 9.602 16.688 -15.18 1 91.94 490 GLU B O 1
ATOM 8567 N N . ARG B 1 491 ? 9.305 15.742 -13.203 1 94.62 491 ARG B N 1
ATOM 8568 C CA . ARG B 1 491 ? 10.641 15.156 -13.242 1 94.62 491 ARG B CA 1
ATOM 8569 C C . ARG B 1 491 ? 10.578 13.672 -13.578 1 94.62 491 ARG B C 1
ATOM 8571 O O . ARG B 1 491 ? 11.547 12.938 -13.375 1 94.62 491 ARG B O 1
ATOM 8578 N N . ILE B 1 492 ? 9.422 13.188 -14.07 1 94.56 492 ILE B N 1
ATOM 8579 C CA . ILE B 1 492 ? 9.234 11.773 -14.383 1 94.56 492 ILE B CA 1
ATOM 8580 C C . ILE B 1 492 ? 9.094 11.594 -15.891 1 94.56 492 ILE B C 1
ATOM 8582 O O . ILE B 1 492 ? 8.195 12.164 -16.5 1 94.56 492 ILE B O 1
ATOM 8586 N N . VAL B 1 493 ? 9.984 10.844 -16.453 1 95.06 493 VAL B N 1
ATOM 8587 C CA . VAL B 1 493 ? 9.836 10.445 -17.844 1 95.06 493 VAL B CA 1
ATOM 8588 C C . VAL B 1 493 ? 9.078 9.125 -17.922 1 95.06 493 VAL B C 1
ATOM 8590 O O . VAL B 1 493 ? 9.383 8.18 -17.188 1 95.06 493 VAL B O 1
ATOM 8593 N N . HIS B 1 494 ? 8.07 9.047 -18.75 1 91.75 494 HIS B N 1
ATOM 8594 C CA . HIS B 1 494 ? 7.27 7.844 -18.938 1 91.75 494 HIS B CA 1
ATOM 8595 C C . HIS B 1 494 ? 7.656 7.129 -20.234 1 91.75 494 HIS B C 1
ATOM 8597 O O . HIS B 1 494 ? 7.602 7.719 -21.312 1 91.75 494 HIS B O 1
ATOM 8603 N N . VAL B 1 495 ? 8.07 5.953 -20.078 1 91.94 495 VAL B N 1
ATOM 8604 C CA . VAL B 1 495 ? 8.422 5.133 -21.234 1 91.94 495 VAL B CA 1
ATOM 8605 C C . VAL B 1 495 ? 7.336 4.086 -21.469 1 91.94 495 VAL B C 1
ATOM 8607 O O . VAL B 1 495 ? 7.133 3.197 -20.641 1 91.94 495 VAL B O 1
ATOM 8610 N N . SER B 1 496 ? 6.676 4.145 -22.578 1 88.81 496 SER B N 1
ATOM 8611 C CA . SER B 1 496 ? 5.605 3.213 -22.922 1 88.81 496 SER B CA 1
ATOM 8612 C C . SER B 1 496 ? 6.16 1.956 -23.578 1 88.81 496 SER B C 1
ATOM 8614 O O . SER B 1 496 ? 6.906 2.039 -24.562 1 88.81 496 SER B O 1
ATOM 8616 N N . LEU B 1 497 ? 5.773 0.903 -23.016 1 85.25 497 LEU B N 1
ATOM 8617 C CA . LEU B 1 497 ? 6.188 -0.38 -23.562 1 85.25 497 LEU B CA 1
ATOM 8618 C C . LEU B 1 497 ? 4.984 -1.179 -24.047 1 85.25 497 LEU B C 1
ATOM 8620 O O . LEU B 1 497 ? 4.027 -1.385 -23.297 1 85.25 497 LEU B O 1
ATOM 8624 N N . SER B 1 498 ? 5.035 -1.602 -25.266 1 80.19 498 SER B N 1
ATOM 8625 C CA . SER B 1 498 ? 3.975 -2.436 -25.828 1 80.19 498 SER B CA 1
ATOM 8626 C C . SER B 1 498 ? 4.004 -3.838 -25.234 1 80.19 498 SER B C 1
ATOM 8628 O O . SER B 1 498 ? 4.984 -4.227 -24.594 1 80.19 498 SER B O 1
ATOM 8630 N N . PRO B 1 499 ? 2.934 -4.559 -25.438 1 74.12 499 PRO B N 1
ATOM 8631 C CA . PRO B 1 499 ? 2.896 -5.926 -24.906 1 74.12 499 PRO B CA 1
ATOM 8632 C C . PRO B 1 499 ? 4.031 -6.797 -25.438 1 74.12 499 PRO B C 1
ATOM 8634 O O . PRO B 1 499 ? 4.457 -7.738 -24.766 1 74.12 499 PRO B O 1
ATOM 8637 N N . GLN B 1 500 ? 4.461 -6.453 -26.594 1 75.12 500 GLN B N 1
ATOM 8638 C CA . GLN B 1 500 ? 5.559 -7.219 -27.188 1 75.12 500 GLN B CA 1
ATOM 8639 C C . GLN B 1 500 ? 6.898 -6.812 -26.562 1 75.12 500 GLN B C 1
ATOM 8641 O O . GLN B 1 500 ? 7.875 -7.555 -26.656 1 75.12 500 GLN B O 1
ATOM 8646 N N . GLU B 1 501 ? 6.949 -5.617 -26.016 1 73.62 501 GLU B N 1
ATOM 8647 C CA . GLU B 1 501 ? 8.195 -5.059 -25.5 1 73.62 501 GLU B CA 1
ATOM 8648 C C . GLU B 1 501 ? 8.297 -5.25 -24 1 73.62 501 GLU B C 1
ATOM 8650 O O . GLU B 1 501 ? 9.367 -5.059 -23.406 1 73.62 501 GLU B O 1
ATOM 8655 N N . GLY B 1 502 ? 7.211 -5.859 -23.438 1 63.34 502 GLY B N 1
ATOM 8656 C CA . GLY B 1 502 ? 7.254 -5.766 -21.984 1 63.34 502 GLY B CA 1
ATOM 8657 C C . GLY B 1 502 ? 6.785 -7.031 -21.297 1 63.34 502 GLY B C 1
ATOM 8658 O O . GLY B 1 502 ? 6.684 -8.086 -21.922 1 63.34 502 GLY B O 1
ATOM 8659 N N . GLY B 1 503 ? 6.879 -7.027 -20.047 1 61.03 503 GLY B N 1
ATOM 8660 C CA . GLY B 1 503 ? 6.375 -8.102 -19.203 1 61.03 503 GLY B CA 1
ATOM 8661 C C . GLY B 1 503 ? 7.383 -9.219 -19 1 61.03 503 GLY B C 1
ATOM 8662 O O . GLY B 1 503 ? 8.562 -8.953 -18.75 1 61.03 503 GLY B O 1
ATOM 8663 N N . LEU B 1 504 ? 6.852 -10.359 -19.016 1 62.41 504 LEU B N 1
ATOM 8664 C CA . LEU B 1 504 ? 7.652 -11.555 -18.781 1 62.41 504 LEU B CA 1
ATOM 8665 C C . LEU B 1 504 ? 8.125 -12.172 -20.094 1 62.41 504 LEU B C 1
ATOM 8667 O O . LEU B 1 504 ? 8.469 -13.352 -20.141 1 62.41 504 LEU B O 1
ATOM 8671 N N . ASN B 1 505 ? 8.062 -11.258 -21.156 1 66.94 505 ASN B N 1
ATOM 8672 C CA . ASN B 1 505 ? 8.555 -11.742 -22.438 1 66.94 505 ASN B CA 1
ATOM 8673 C C . ASN B 1 505 ? 10.078 -11.789 -22.484 1 66.94 505 ASN B C 1
ATOM 8675 O O . ASN B 1 505 ? 10.727 -10.789 -22.781 1 66.94 505 ASN B O 1
ATOM 8679 N N . LEU B 1 506 ? 10.609 -12.93 -22.219 1 66.38 506 LEU B N 1
ATOM 8680 C CA . LEU B 1 506 ? 12.055 -13.102 -22.125 1 66.38 506 LEU B CA 1
ATOM 8681 C C . LEU B 1 506 ? 12.648 -13.422 -23.484 1 66.38 506 LEU B C 1
ATOM 8683 O O . LEU B 1 506 ? 13.875 -13.398 -23.656 1 66.38 506 LEU B O 1
ATOM 8687 N N . ALA B 1 507 ? 11.727 -13.641 -24.469 1 71.81 507 ALA B N 1
ATOM 8688 C CA . ALA B 1 507 ? 12.195 -13.992 -25.797 1 71.81 507 ALA B CA 1
ATOM 8689 C C . ALA B 1 507 ? 11.828 -12.914 -26.812 1 71.81 507 ALA B C 1
ATOM 8691 O O . ALA B 1 507 ? 11.078 -13.172 -27.75 1 71.81 507 ALA B O 1
ATOM 8692 N N . MET B 1 508 ? 12.492 -11.82 -26.656 1 77.5 508 MET B N 1
ATOM 8693 C CA . MET B 1 508 ? 12.234 -10.719 -27.578 1 77.5 508 MET B CA 1
ATOM 8694 C C . MET B 1 508 ? 13.133 -10.805 -28.797 1 77.5 508 MET B C 1
ATOM 8696 O O . MET B 1 508 ? 14.289 -11.219 -28.703 1 77.5 508 MET B O 1
ATOM 8700 N N . SER B 1 509 ? 12.609 -10.414 -29.891 1 82.62 509 SER B N 1
ATOM 8701 C CA . SER B 1 509 ? 13.383 -10.398 -31.125 1 82.62 509 SER B CA 1
ATOM 8702 C C . SER B 1 509 ? 14.398 -9.258 -31.109 1 82.62 509 SER B C 1
ATOM 8704 O O . SER B 1 509 ? 14.336 -8.359 -30.266 1 82.62 509 SER B O 1
ATOM 8706 N N . LYS B 1 510 ? 15.305 -9.367 -32.031 1 86.06 510 LYS B N 1
ATOM 8707 C CA . LYS B 1 510 ? 16.328 -8.344 -32.156 1 86.06 510 LYS B CA 1
ATOM 8708 C C . LYS B 1 510 ? 15.719 -6.977 -32.438 1 86.06 510 LYS B C 1
ATOM 8710 O O . LYS B 1 510 ? 16.188 -5.957 -31.938 1 86.06 510 LYS B O 1
ATOM 8715 N N . GLU B 1 511 ? 14.734 -7.016 -33.219 1 87.06 511 GLU B N 1
ATOM 8716 C CA . GLU B 1 511 ? 14.078 -5.766 -33.594 1 87.06 511 GLU B CA 1
ATOM 8717 C C . GLU B 1 511 ? 13.398 -5.117 -32.375 1 87.06 511 GLU B C 1
ATOM 8719 O O . GLU B 1 511 ? 13.492 -3.904 -32.188 1 87.06 511 GLU B O 1
ATOM 8724 N N . VAL B 1 512 ? 12.781 -5.926 -31.656 1 85.75 512 VAL B N 1
ATOM 8725 C CA . VAL B 1 512 ? 12.086 -5.434 -30.469 1 85.75 512 VAL B CA 1
ATOM 8726 C C . VAL B 1 512 ? 13.102 -4.91 -29.453 1 85.75 512 VAL B C 1
ATOM 8728 O O . VAL B 1 512 ? 12.898 -3.855 -28.859 1 85.75 512 VAL B O 1
ATOM 8731 N N . LEU B 1 513 ? 14.18 -5.59 -29.359 1 87.06 513 LEU B N 1
ATOM 8732 C CA . LEU B 1 513 ? 15.227 -5.199 -28.422 1 87.06 513 LEU B CA 1
ATOM 8733 C C . LEU B 1 513 ? 15.836 -3.859 -28.828 1 87.06 513 LEU B C 1
ATOM 8735 O O . LEU B 1 513 ? 16.094 -3.008 -27.969 1 87.06 513 LEU B O 1
ATOM 8739 N N . ALA B 1 514 ? 16.031 -3.691 -30.031 1 88.88 514 ALA B N 1
ATOM 8740 C CA . ALA B 1 514 ? 16.578 -2.436 -30.531 1 88.88 514 ALA B CA 1
ATOM 8741 C C . ALA B 1 514 ? 15.617 -1.276 -30.297 1 88.88 514 ALA B C 1
ATOM 8743 O O . ALA B 1 514 ? 16.047 -0.173 -29.938 1 88.88 514 ALA B O 1
ATOM 8744 N N . ALA B 1 515 ? 14.422 -1.558 -30.5 1 89.62 515 ALA B N 1
ATOM 8745 C CA . ALA B 1 515 ? 13.406 -0.532 -30.281 1 89.62 515 ALA B CA 1
ATOM 8746 C C . ALA B 1 515 ? 13.352 -0.115 -28.812 1 89.62 515 ALA B C 1
ATOM 8748 O O . ALA B 1 515 ? 13.234 1.072 -28.5 1 89.62 515 ALA B O 1
ATOM 8749 N N . VAL B 1 516 ? 13.422 -1.07 -27.969 1 89.69 516 VAL B N 1
ATOM 8750 C CA . VAL B 1 516 ? 13.375 -0.809 -26.531 1 89.69 516 VAL B CA 1
ATOM 8751 C C . VAL B 1 516 ? 14.617 -0.031 -26.109 1 89.69 516 VAL B C 1
ATOM 8753 O O . VAL B 1 516 ? 14.539 0.882 -25.281 1 89.69 516 VAL B O 1
ATOM 8756 N N . SER B 1 517 ? 15.742 -0.373 -26.688 1 91.06 517 SER B N 1
ATOM 8757 C CA . SER B 1 517 ? 16.984 0.338 -26.422 1 91.06 517 SER B CA 1
ATOM 8758 C C . SER B 1 517 ? 16.891 1.802 -26.828 1 91.06 517 SER B C 1
ATOM 8760 O O . SER B 1 517 ? 17.344 2.689 -26.109 1 91.06 517 SER B O 1
ATOM 8762 N N . LYS B 1 518 ? 16.328 1.995 -27.938 1 93.5 518 LYS B N 1
ATOM 8763 C CA . LYS B 1 518 ? 16.156 3.355 -28.438 1 93.5 518 LYS B CA 1
ATOM 8764 C C . LYS B 1 518 ? 15.242 4.168 -27.531 1 93.5 518 LYS B C 1
ATOM 8766 O O . LYS B 1 518 ? 15.461 5.363 -27.328 1 93.5 518 LYS B O 1
ATOM 8771 N N . LYS B 1 519 ? 14.266 3.533 -27.031 1 93.25 519 LYS B N 1
ATOM 8772 C CA . LYS B 1 519 ? 13.375 4.207 -26.078 1 93.25 519 LYS B CA 1
ATOM 8773 C C . LYS B 1 519 ? 14.125 4.617 -24.828 1 93.25 519 LYS B C 1
ATOM 8775 O O . LYS B 1 519 ? 13.867 5.68 -24.25 1 93.25 519 LYS B O 1
ATOM 8780 N N . GLY B 1 520 ? 15 3.74 -24.422 1 94.25 520 GLY B N 1
ATOM 8781 C CA . GLY B 1 520 ? 15.828 4.086 -23.281 1 94.25 520 GLY B CA 1
ATOM 8782 C C . GLY B 1 520 ? 16.688 5.32 -23.5 1 94.25 520 GLY B C 1
ATOM 8783 O O . GLY B 1 520 ? 16.719 6.223 -22.672 1 94.25 520 GLY B O 1
ATOM 8784 N N . THR B 1 521 ? 17.344 5.348 -24.625 1 95.81 521 THR B N 1
ATOM 8785 C CA . THR B 1 521 ? 18.156 6.5 -24.984 1 95.81 521 THR B CA 1
ATOM 8786 C C . THR B 1 521 ? 17.312 7.762 -25.078 1 95.81 521 THR B C 1
ATOM 8788 O O . THR B 1 521 ? 17.703 8.82 -24.562 1 95.81 521 THR B O 1
ATOM 8791 N N . ALA B 1 522 ? 16.188 7.594 -25.641 1 96.19 522 ALA B N 1
ATOM 8792 C CA . ALA B 1 522 ? 15.273 8.727 -25.781 1 96.19 522 ALA B CA 1
ATOM 8793 C C . ALA B 1 522 ? 14.805 9.227 -24.422 1 96.19 522 ALA B C 1
ATOM 8795 O O . ALA B 1 522 ? 14.609 10.43 -24.234 1 96.19 522 ALA B O 1
ATOM 8796 N N . ALA B 1 523 ? 14.617 8.352 -23.547 1 96 523 ALA B N 1
ATOM 8797 C CA . ALA B 1 523 ? 14.203 8.719 -22.188 1 96 523 ALA B CA 1
ATOM 8798 C C . ALA B 1 523 ? 15.266 9.578 -21.516 1 96 523 ALA B C 1
ATOM 8800 O O . ALA B 1 523 ? 14.945 10.602 -20.891 1 96 523 ALA B O 1
ATOM 8801 N N . GLY B 1 524 ? 16.5 9.156 -21.609 1 96.5 524 GLY B N 1
ATOM 8802 C CA . GLY B 1 524 ? 17.578 9.953 -21.047 1 96.5 524 GLY B CA 1
ATOM 8803 C C . GLY B 1 524 ? 17.703 11.32 -21.688 1 96.5 524 GLY B C 1
ATOM 8804 O O . GLY B 1 524 ? 17.953 12.312 -21 1 96.5 524 GLY B O 1
ATOM 8805 N N . GLU B 1 525 ? 17.469 11.375 -22.938 1 96.19 525 GLU B N 1
ATOM 8806 C CA . GLU B 1 525 ? 17.609 12.617 -23.703 1 96.19 525 GLU B CA 1
ATOM 8807 C C . GLU B 1 525 ? 16.453 13.57 -23.406 1 96.19 525 GLU B C 1
ATOM 8809 O O . GLU B 1 525 ? 16.594 14.789 -23.516 1 96.19 525 GLU B O 1
ATOM 8814 N N . ALA B 1 526 ? 15.375 12.969 -23.047 1 95.25 526 ALA B N 1
ATOM 8815 C CA . ALA B 1 526 ? 14.188 13.773 -22.766 1 95.25 526 ALA B CA 1
ATOM 8816 C C . ALA B 1 526 ? 14.445 14.758 -21.625 1 95.25 526 ALA B C 1
ATOM 8818 O O . ALA B 1 526 ? 13.867 15.844 -21.594 1 95.25 526 ALA B O 1
ATOM 8819 N N . PHE B 1 527 ? 15.359 14.453 -20.75 1 94.75 527 PHE B N 1
ATOM 8820 C CA . PHE B 1 527 ? 15.617 15.281 -19.578 1 94.75 527 PHE B CA 1
ATOM 8821 C C . PHE B 1 527 ? 16.344 16.562 -19.969 1 94.75 527 PHE B C 1
ATOM 8823 O O . PHE B 1 527 ? 16.484 17.484 -19.156 1 94.75 527 PHE B O 1
ATOM 8830 N N . ALA B 1 528 ? 16.812 16.609 -21.203 1 91.62 528 ALA B N 1
ATOM 8831 C CA . ALA B 1 528 ? 17.391 17.844 -21.703 1 91.62 528 ALA B CA 1
ATOM 8832 C C . ALA B 1 528 ? 16.359 18.969 -21.719 1 91.62 528 ALA B C 1
ATOM 8834 O O . ALA B 1 528 ? 16.719 20.156 -21.609 1 91.62 528 ALA B O 1
ATOM 8835 N N . ARG B 1 529 ? 15.133 18.578 -21.812 1 92.06 529 ARG B N 1
ATOM 8836 C CA . ARG B 1 529 ? 14.055 19.562 -21.859 1 92.06 529 ARG B CA 1
ATOM 8837 C C . ARG B 1 529 ? 13.57 19.922 -20.469 1 92.06 529 ARG B C 1
ATOM 8839 O O . ARG B 1 529 ? 12.734 20.812 -20.297 1 92.06 529 ARG B O 1
ATOM 8846 N N . PHE B 1 530 ? 14.125 19.312 -19.531 1 94.06 530 PHE B N 1
ATOM 8847 C CA . PHE B 1 530 ? 13.727 19.547 -18.141 1 94.06 530 PHE B CA 1
ATOM 8848 C C . PHE B 1 530 ? 14.234 20.891 -17.656 1 94.06 530 PHE B C 1
ATOM 8850 O O . PHE B 1 530 ? 15.414 21.219 -17.828 1 94.06 530 PHE B O 1
ATOM 8857 N N . SER B 1 531 ? 13.352 21.672 -17.094 1 94.31 531 SER B N 1
ATOM 8858 C CA . SER B 1 531 ? 13.727 22.953 -16.516 1 94.31 531 SER B CA 1
ATOM 8859 C C . SER B 1 531 ? 13.859 22.875 -15 1 94.31 531 SER B C 1
ATOM 8861 O O . SER B 1 531 ? 12.852 22.844 -14.289 1 94.31 531 SER B O 1
ATOM 8863 N N . PHE B 1 532 ? 15.078 22.938 -14.531 1 95.62 532 PHE B N 1
ATOM 8864 C CA . PHE B 1 532 ? 15.297 22.922 -13.086 1 95.62 532 PHE B CA 1
ATOM 8865 C C . PHE B 1 532 ? 14.766 24.203 -12.445 1 95.62 532 PHE B C 1
ATOM 8867 O O . PHE B 1 532 ? 14.273 24.188 -11.312 1 95.62 532 PHE B O 1
ATOM 8874 N N . GLU B 1 533 ? 14.773 25.281 -13.195 1 95.44 533 GLU B N 1
ATOM 8875 C CA . GLU B 1 533 ? 14.242 26.547 -12.711 1 95.44 533 GLU B CA 1
ATOM 8876 C C . GLU B 1 533 ? 12.758 26.438 -12.383 1 95.44 533 GLU B C 1
ATOM 8878 O O . GLU B 1 533 ? 12.32 26.812 -11.297 1 95.44 533 GLU B O 1
ATOM 8883 N N . ASN B 1 534 ? 12.047 25.922 -13.297 1 95.5 534 ASN B N 1
ATOM 8884 C CA . ASN B 1 534 ? 10.617 25.75 -13.078 1 95.5 534 ASN B CA 1
ATOM 8885 C C . ASN B 1 534 ? 10.336 24.75 -11.961 1 95.5 534 ASN B C 1
ATOM 8887 O O . ASN B 1 534 ? 9.461 24.984 -11.125 1 95.5 534 ASN B O 1
ATOM 8891 N N . HIS B 1 535 ? 11.062 23.688 -11.969 1 95.62 535 HIS B N 1
ATOM 8892 C CA . HIS B 1 535 ? 10.875 22.656 -10.961 1 95.62 535 HIS B CA 1
ATOM 8893 C C . HIS B 1 535 ? 11.148 23.188 -9.555 1 95.62 535 HIS B C 1
ATOM 8895 O O . HIS B 1 535 ? 10.359 22.953 -8.633 1 95.62 535 HIS B O 1
ATOM 8901 N N . TYR B 1 536 ? 12.266 23.828 -9.422 1 96.69 536 TYR B N 1
ATOM 8902 C CA . TYR B 1 536 ? 12.633 24.406 -8.133 1 96.69 536 TYR B CA 1
ATOM 8903 C C . TYR B 1 536 ? 11.562 25.375 -7.645 1 96.69 536 TYR B C 1
ATOM 8905 O O . TYR B 1 536 ? 11.203 25.375 -6.469 1 96.69 536 TYR B O 1
ATOM 8913 N N . TRP B 1 537 ? 11.125 26.188 -8.57 1 96.31 537 TRP B N 1
ATOM 8914 C CA . TRP B 1 537 ? 10.094 27.172 -8.234 1 96.31 537 TRP B CA 1
ATOM 8915 C C . TRP B 1 537 ? 8.82 26.484 -7.758 1 96.31 537 TRP B C 1
ATOM 8917 O O . TRP B 1 537 ? 8.227 26.891 -6.758 1 96.31 537 TRP B O 1
ATOM 8927 N N . ILE B 1 538 ? 8.406 25.469 -8.445 1 94.44 538 ILE B N 1
ATOM 8928 C CA . ILE B 1 538 ? 7.219 24.719 -8.062 1 94.44 538 ILE B CA 1
ATOM 8929 C C . ILE B 1 538 ? 7.398 24.141 -6.66 1 94.44 538 ILE B C 1
ATOM 8931 O O . ILE B 1 538 ? 6.492 24.219 -5.828 1 94.44 538 ILE B O 1
ATOM 8935 N N . ARG B 1 539 ? 8.555 23.578 -6.41 1 95.06 539 ARG B N 1
ATOM 8936 C CA . ARG B 1 539 ? 8.852 23.016 -5.098 1 95.06 539 ARG B CA 1
ATOM 8937 C C . ARG B 1 539 ? 8.797 24.078 -4.012 1 95.06 539 ARG B C 1
ATOM 8939 O O . ARG B 1 539 ? 8.336 23.812 -2.9 1 95.06 539 ARG B O 1
ATOM 8946 N N . TRP B 1 540 ? 9.266 25.25 -4.348 1 96.19 540 TRP B N 1
ATOM 8947 C CA . TRP B 1 540 ? 9.219 26.359 -3.387 1 96.19 540 TRP B CA 1
ATOM 8948 C C . TRP B 1 540 ? 7.781 26.781 -3.129 1 96.19 540 TRP B C 1
ATOM 8950 O O . TRP B 1 540 ? 7.379 26.984 -1.979 1 96.19 540 TRP B O 1
ATOM 8960 N N . ARG B 1 541 ? 7 26.953 -4.211 1 95 541 ARG B N 1
ATOM 8961 C CA . ARG B 1 541 ? 5.598 27.344 -4.078 1 95 541 ARG B CA 1
ATOM 8962 C C . ARG B 1 541 ? 4.836 26.344 -3.213 1 95 541 ARG B C 1
ATOM 8964 O O . ARG B 1 541 ? 4.016 26.734 -2.381 1 95 541 ARG B O 1
ATOM 8971 N N . ASN B 1 542 ? 5.137 25.078 -3.445 1 92.94 542 ASN B N 1
ATOM 8972 C CA . ASN B 1 542 ? 4.516 24.031 -2.656 1 92.94 542 ASN B CA 1
ATOM 8973 C C . ASN B 1 542 ? 4.887 24.141 -1.181 1 92.94 542 ASN B C 1
ATOM 8975 O O . ASN B 1 542 ? 4.016 24.062 -0.311 1 92.94 542 ASN B O 1
ATOM 8979 N N . LEU B 1 543 ? 6.129 24.297 -0.961 1 94.5 543 LEU B N 1
ATOM 8980 C CA . LEU B 1 543 ? 6.637 24.359 0.405 1 94.5 543 LEU B CA 1
ATOM 8981 C C . LEU B 1 543 ? 6.074 25.562 1.144 1 94.5 543 LEU B C 1
ATOM 8983 O O . LEU B 1 543 ? 5.625 25.453 2.287 1 94.5 543 LEU B O 1
ATOM 8987 N N . ALA B 1 544 ? 6.082 26.719 0.511 1 95 544 ALA B N 1
ATOM 8988 C CA . ALA B 1 544 ? 5.57 27.938 1.118 1 95 544 ALA B CA 1
ATOM 8989 C C . ALA B 1 544 ? 4.098 27.797 1.49 1 95 544 ALA B C 1
ATOM 8991 O O . ALA B 1 544 ? 3.695 28.141 2.604 1 95 544 ALA B O 1
ATOM 8992 N N . SER B 1 545 ? 3.375 27.297 0.555 1 93.38 545 SER B N 1
ATOM 8993 C CA . SER B 1 545 ? 1.949 27.078 0.791 1 93.38 545 SER B CA 1
ATOM 8994 C C . SER B 1 545 ? 1.715 26.078 1.912 1 93.38 545 SER B C 1
ATOM 8996 O O . SER B 1 545 ? 0.914 26.328 2.816 1 93.38 545 SER B O 1
ATOM 8998 N N . ALA B 1 546 ? 2.381 24.969 1.858 1 92.19 546 ALA B N 1
ATOM 8999 C CA . ALA B 1 546 ? 2.193 23.906 2.836 1 92.19 546 ALA B CA 1
ATOM 9000 C C . ALA B 1 546 ? 2.578 24.375 4.238 1 92.19 546 ALA B C 1
ATOM 9002 O O . ALA B 1 546 ? 1.883 24.062 5.211 1 92.19 546 ALA B O 1
ATOM 9003 N N . LEU B 1 547 ? 3.643 25.062 4.336 1 93.5 547 LEU B N 1
ATOM 9004 C CA . LEU B 1 547 ? 4.102 25.547 5.633 1 93.5 547 LEU B CA 1
ATOM 9005 C C . LEU B 1 547 ? 3.119 26.562 6.207 1 93.5 547 LEU B C 1
ATOM 9007 O O . LEU B 1 547 ? 2.846 26.562 7.41 1 93.5 547 LEU B O 1
ATOM 9011 N N . GLN B 1 548 ? 2.668 27.438 5.367 1 94 548 GLN B N 1
ATOM 9012 C CA . GLN B 1 548 ? 1.693 28.422 5.836 1 94 548 GLN B CA 1
ATOM 9013 C C . GLN B 1 548 ? 0.436 27.734 6.363 1 94 548 GLN B C 1
ATOM 9015 O O . GLN B 1 548 ? -0.027 28.031 7.465 1 94 548 GLN B O 1
ATOM 9020 N N . ARG B 1 549 ? -0.063 26.828 5.645 1 92.19 549 ARG B N 1
ATOM 9021 C CA . ARG B 1 549 ? -1.29 26.141 6.043 1 92.19 549 ARG B CA 1
ATOM 9022 C C . ARG B 1 549 ? -1.072 25.312 7.309 1 92.19 549 ARG B C 1
ATOM 9024 O O . ARG B 1 549 ? -1.962 25.234 8.156 1 92.19 549 ARG B O 1
ATOM 9031 N N . TYR B 1 550 ? 0.059 24.672 7.398 1 92.44 550 TYR B N 1
ATOM 9032 C CA . TYR B 1 550 ? 0.396 23.891 8.586 1 92.44 550 TYR B CA 1
ATOM 9033 C C . TYR B 1 550 ? 0.46 24.797 9.82 1 92.44 550 TYR B C 1
ATOM 9035 O O . TYR B 1 550 ? -0.031 24.422 10.891 1 92.44 550 TYR B O 1
ATOM 9043 N N . THR B 1 551 ? 1.026 25.953 9.664 1 94.69 551 THR B N 1
ATOM 9044 C CA . THR B 1 551 ? 1.145 26.922 10.758 1 94.69 551 THR B CA 1
ATOM 9045 C C . THR B 1 551 ? -0.226 27.469 11.148 1 94.69 551 THR B C 1
ATOM 9047 O O . THR B 1 551 ? -0.512 27.641 12.336 1 94.69 551 THR B O 1
ATOM 9050 N N . ILE B 1 552 ? -1.016 27.703 10.164 1 94.44 552 ILE B N 1
ATOM 9051 C CA . ILE B 1 552 ? -2.377 28.156 10.43 1 94.44 552 ILE B CA 1
ATOM 9052 C C . ILE B 1 552 ? -3.135 27.094 11.211 1 94.44 552 ILE B C 1
ATOM 9054 O O . ILE B 1 552 ? -3.9 27.406 12.125 1 94.44 552 ILE B O 1
ATOM 9058 N N . ASP B 1 553 ? -2.914 25.859 10.898 1 93.06 553 ASP B N 1
ATOM 9059 C CA . ASP B 1 553 ? -3.58 24.766 11.594 1 93.06 553 ASP B CA 1
ATOM 9060 C C . ASP B 1 553 ? -3.154 24.703 13.055 1 93.06 553 ASP B C 1
ATOM 9062 O O . ASP B 1 553 ? -3.971 24.406 13.93 1 93.06 553 ASP B O 1
ATOM 9066 N N . ILE B 1 554 ? -1.914 24.922 13.328 1 95.12 554 ILE B N 1
ATOM 9067 C CA . ILE B 1 554 ? -1.422 24.953 14.703 1 95.12 554 ILE B CA 1
ATOM 9068 C C . ILE B 1 554 ? -2.131 26.047 15.484 1 95.12 554 ILE B C 1
ATOM 9070 O O . ILE B 1 554 ? -2.604 25.828 16.594 1 95.12 554 ILE B O 1
ATOM 9074 N N . ALA B 1 555 ? -2.205 27.203 14.852 1 96 555 ALA B N 1
ATOM 9075 C CA . ALA B 1 555 ? -2.875 28.328 15.5 1 96 555 ALA B CA 1
ATOM 9076 C C . ALA B 1 555 ? -4.352 28.031 15.734 1 96 555 ALA B C 1
ATOM 9078 O O . ALA B 1 555 ? -4.91 28.391 16.766 1 96 555 ALA B O 1
ATOM 9079 N N . ALA B 1 556 ? -4.93 27.391 14.797 1 93.88 556 ALA B N 1
ATOM 9080 C CA . ALA B 1 556 ? -6.348 27.062 14.898 1 93.88 556 ALA B CA 1
ATOM 9081 C C . ALA B 1 556 ? -6.602 26.094 16.047 1 93.88 556 ALA B C 1
ATOM 9083 O O . ALA B 1 556 ? -7.633 26.172 16.719 1 93.88 556 ALA B O 1
ATOM 9084 N N . SER B 1 557 ? -5.75 25.156 16.25 1 94.06 557 SER B N 1
ATOM 9085 C CA . SER B 1 557 ? -5.891 24.203 17.328 1 94.06 557 SER B CA 1
ATOM 9086 C C . SER B 1 557 ? -5.809 24.891 18.688 1 94.06 557 SER B C 1
ATOM 9088 O O . SER B 1 557 ? -6.43 24.438 19.656 1 94.06 557 SER B O 1
ATOM 9090 N N . ASP B 1 558 ? -5.074 25.906 18.734 1 94.62 558 ASP B N 1
ATOM 9091 C CA . ASP B 1 558 ? -4.941 26.672 19.969 1 94.62 558 ASP B CA 1
ATOM 9092 C C . ASP B 1 558 ? -6.133 27.609 20.172 1 94.62 558 ASP B C 1
ATOM 9094 O O . ASP B 1 558 ? -6.527 27.875 21.312 1 94.62 558 ASP B O 1
ATOM 9098 N N . ALA B 1 559 ? -6.738 28 19.125 1 93.81 559 ALA B N 1
ATOM 9099 C CA . ALA B 1 559 ? -7.691 29.109 19.156 1 93.81 559 ALA B CA 1
ATOM 9100 C C . ALA B 1 559 ? -9.109 28.609 19.391 1 93.81 559 ALA B C 1
ATOM 9102 O O . ALA B 1 559 ? -10.016 29.391 19.703 1 93.81 559 ALA B O 1
ATOM 9103 N N . TYR B 1 560 ? -9.344 27.344 19.297 1 93.06 560 TYR B N 1
ATOM 9104 C CA . TYR B 1 560 ? -10.727 26.875 19.359 1 93.06 560 TYR B CA 1
ATOM 9105 C C . TYR B 1 560 ? -11.344 27.203 20.719 1 93.06 560 TYR B C 1
ATOM 9107 O O . TYR B 1 560 ? -10.656 27.188 21.75 1 93.06 560 TYR B O 1
ATOM 9115 N N . ARG B 1 561 ? -12.586 27.578 20.719 1 93.56 561 ARG B N 1
ATOM 9116 C CA . ARG B 1 561 ? -13.352 27.953 21.906 1 93.56 561 ARG B CA 1
ATOM 9117 C C . ARG B 1 561 ? -14.773 27.406 21.828 1 93.56 561 ARG B C 1
ATOM 9119 O O . ARG B 1 561 ? -15.344 27.297 20.734 1 93.56 561 ARG B O 1
ATOM 9126 N N . PRO B 1 562 ? -15.344 27.047 22.938 1 94.12 562 PRO B N 1
ATOM 9127 C CA . PRO B 1 562 ? -14.727 27 24.266 1 94.12 562 PRO B CA 1
ATOM 9128 C C . PRO B 1 562 ? -13.75 25.828 24.422 1 94.12 562 PRO B C 1
ATOM 9130 O O . PRO B 1 562 ? -13.906 24.797 23.766 1 94.12 562 PRO B O 1
ATOM 9133 N N . LYS B 1 563 ? -12.781 26.047 25.266 1 93.81 563 LYS B N 1
ATOM 9134 C CA . LYS B 1 563 ? -11.844 24.953 25.547 1 93.81 563 LYS B CA 1
ATOM 9135 C C . LYS B 1 563 ? -12.516 23.859 26.391 1 93.81 563 LYS B C 1
ATOM 9137 O O . LYS B 1 563 ? -13.398 24.141 27.188 1 93.81 563 LYS B O 1
ATOM 9142 N N . ILE B 1 564 ? -12.086 22.672 26.109 1 93.44 564 ILE B N 1
ATOM 9143 C CA . ILE B 1 564 ? -12.531 21.578 26.938 1 93.44 564 ILE B CA 1
ATOM 9144 C C . ILE B 1 564 ? -11.742 21.562 28.25 1 93.44 564 ILE B C 1
ATOM 9146 O O . ILE B 1 564 ? -10.531 21.359 28.25 1 93.44 564 ILE B O 1
ATOM 9150 N N . PRO B 1 565 ? -12.406 21.766 29.344 1 92.19 565 PRO B N 1
ATOM 9151 C CA . PRO B 1 565 ? -11.719 21.969 30.625 1 92.19 565 PRO B CA 1
ATOM 9152 C C . PRO B 1 565 ? -10.766 20.812 30.953 1 92.19 565 PRO B C 1
ATOM 9154 O O . PRO B 1 565 ? -9.656 21.047 31.438 1 92.19 565 PRO B O 1
ATOM 9157 N N . ASP B 1 566 ? -11.102 19.625 30.656 1 92.56 566 ASP B N 1
ATOM 9158 C CA . ASP B 1 566 ? -10.312 18.453 31 1 92.56 566 ASP B CA 1
ATOM 9159 C C . ASP B 1 566 ? -8.992 18.422 30.25 1 92.56 566 ASP B C 1
ATOM 9161 O O . ASP B 1 566 ? -8.055 17.719 30.641 1 92.56 566 ASP B O 1
ATOM 9165 N N . TYR B 1 567 ? -8.914 19.219 29.172 1 95.44 567 TYR B N 1
ATOM 9166 C CA . TYR B 1 567 ? -7.734 19.125 28.312 1 95.44 567 TYR B CA 1
ATOM 9167 C C . TYR B 1 567 ? -6.855 20.359 28.453 1 95.44 567 TYR B C 1
ATOM 9169 O O . TYR B 1 567 ? -5.742 20.406 27.938 1 95.44 567 TYR B O 1
ATOM 9177 N N . GLU B 1 568 ? -7.227 21.344 29.156 1 94.62 568 GLU B N 1
ATOM 9178 C CA . GLU B 1 568 ? -6.523 22.609 29.297 1 94.62 568 GLU B CA 1
ATOM 9179 C C . GLU B 1 568 ? -5.129 22.422 29.891 1 94.62 568 GLU B C 1
ATOM 9181 O O . GLU B 1 568 ? -4.168 23.047 29.453 1 94.62 568 GLU B O 1
ATOM 9186 N N . PRO B 1 569 ? -5.004 21.5 30.891 1 94.62 569 PRO B N 1
ATOM 9187 C CA . PRO B 1 569 ? -3.658 21.281 31.422 1 94.62 569 PRO B CA 1
ATOM 9188 C C . PRO B 1 569 ? -2.686 20.75 30.375 1 94.62 569 PRO B C 1
ATOM 9190 O O . PRO B 1 569 ? -1.497 21.062 30.406 1 94.62 569 PRO B O 1
ATOM 9193 N N . ALA B 1 570 ? -3.188 19.969 29.469 1 95.75 570 ALA B N 1
ATOM 9194 C CA . ALA B 1 570 ? -2.34 19.422 28.422 1 95.75 570 ALA B CA 1
ATOM 9195 C C . ALA B 1 570 ? -1.772 20.547 27.547 1 95.75 570 ALA B C 1
ATOM 9197 O O . ALA B 1 570 ? -0.582 20.531 27.219 1 95.75 570 ALA B O 1
ATOM 9198 N N . TYR B 1 571 ? -2.59 21.5 27.219 1 95.44 571 TYR B N 1
ATOM 9199 C CA . TYR B 1 571 ? -2.16 22.609 26.375 1 95.44 571 TYR B CA 1
ATOM 9200 C C . TYR B 1 571 ? -1.112 23.469 27.078 1 95.44 571 TYR B C 1
ATOM 9202 O O . TYR B 1 571 ? -0.171 23.953 26.453 1 95.44 571 TYR B O 1
ATOM 9210 N N . ALA B 1 572 ? -1.278 23.609 28.359 1 95.19 572 ALA B N 1
ATOM 9211 C CA . ALA B 1 572 ? -0.405 24.453 29.156 1 95.19 572 ALA B CA 1
ATOM 9212 C C . ALA B 1 572 ? 1.019 23.906 29.188 1 95.19 572 ALA B C 1
ATOM 9214 O O . ALA B 1 572 ? 1.982 24.672 29.297 1 95.19 572 ALA B O 1
ATOM 9215 N N . LEU B 1 573 ? 1.146 22.656 29.031 1 94.94 573 LEU B N 1
ATOM 9216 C CA . LEU B 1 573 ? 2.457 22.016 29.078 1 94.94 573 LEU B CA 1
ATOM 9217 C C . LEU B 1 573 ? 3.367 22.562 27.984 1 94.94 573 LEU B C 1
ATOM 9219 O O . LEU B 1 573 ? 4.57 22.734 28.188 1 94.94 573 LEU B O 1
ATOM 9223 N N . ALA B 1 574 ? 2.826 22.797 26.812 1 94.56 574 ALA B N 1
ATOM 9224 C CA . ALA B 1 574 ? 3.627 23.266 25.688 1 94.56 574 ALA B CA 1
ATOM 9225 C C . ALA B 1 574 ? 3.902 24.766 25.781 1 94.56 574 ALA B C 1
ATOM 9227 O O . ALA B 1 574 ? 4.945 25.234 25.328 1 94.56 574 ALA B O 1
ATOM 9228 N N . HIS B 1 575 ? 3.004 25.5 26.469 1 94.44 575 HIS B N 1
ATOM 9229 C CA . HIS B 1 575 ? 3.102 26.953 26.578 1 94.44 575 HIS B CA 1
ATOM 9230 C C . HIS B 1 575 ? 4.051 27.359 27.703 1 94.44 575 HIS B C 1
ATOM 9232 O O . HIS B 1 575 ? 4.789 28.328 27.578 1 94.44 575 HIS B O 1
ATOM 9238 N N . ASP B 1 576 ? 3.984 26.609 28.766 1 93.62 576 ASP B N 1
ATOM 9239 C CA . ASP B 1 576 ? 4.691 26.984 29.984 1 93.62 576 ASP B CA 1
ATOM 9240 C C . ASP B 1 576 ? 6.016 26.234 30.109 1 93.62 576 ASP B C 1
ATOM 9242 O O . ASP B 1 576 ? 6.039 25.062 30.469 1 93.62 576 ASP B O 1
ATOM 9246 N N . ALA B 1 577 ? 7.043 26.922 30.016 1 93.5 577 ALA B N 1
ATOM 9247 C CA . ALA B 1 577 ? 8.375 26.328 30.062 1 93.5 577 ALA B CA 1
ATOM 9248 C C . ALA B 1 577 ? 8.711 25.859 31.469 1 93.5 577 ALA B C 1
ATOM 9250 O O . ALA B 1 577 ? 9.656 25.078 31.656 1 93.5 577 ALA B O 1
ATOM 9251 N N . THR B 1 578 ? 7.918 26.219 32.406 1 92.12 578 THR B N 1
ATOM 9252 C CA . THR B 1 578 ? 8.242 25.875 33.812 1 92.12 578 THR B CA 1
ATOM 9253 C C . THR B 1 578 ? 7.48 24.625 34.25 1 92.12 578 THR B C 1
ATOM 9255 O O . THR B 1 578 ? 7.797 24.031 35.281 1 92.12 578 THR B O 1
ATOM 9258 N N . SER B 1 579 ? 6.535 24.234 33.438 1 92.19 579 SER B N 1
ATOM 9259 C CA . SER B 1 579 ? 5.758 23.047 33.781 1 92.19 579 SER B CA 1
ATOM 9260 C C . SER B 1 579 ? 6.578 21.781 33.625 1 92.19 579 SER B C 1
ATOM 9262 O O . SER B 1 579 ? 7.527 21.75 32.844 1 92.19 579 SER B O 1
ATOM 9264 N N . LYS B 1 580 ? 6.234 20.781 34.375 1 90.69 580 LYS B N 1
ATOM 9265 C CA . LYS B 1 580 ? 6.918 19.484 34.312 1 90.69 580 LYS B CA 1
ATOM 9266 C C . LYS B 1 580 ? 6.191 18.531 33.375 1 90.69 580 LYS B C 1
ATOM 9268 O O . LYS B 1 580 ? 5.098 18.062 33.688 1 90.69 580 LYS B O 1
ATOM 9273 N N . PRO B 1 581 ? 6.875 18.281 32.344 1 92.69 581 PRO B N 1
ATOM 9274 C CA . PRO B 1 581 ? 6.219 17.375 31.391 1 92.69 581 PRO B CA 1
ATOM 9275 C C . PRO B 1 581 ? 6.117 15.938 31.906 1 92.69 581 PRO B C 1
ATOM 9277 O O . PRO B 1 581 ? 6.918 15.531 32.75 1 92.69 581 PRO B O 1
ATOM 9280 N N . PRO B 1 582 ? 5.191 15.242 31.422 1 92.62 582 PRO B N 1
ATOM 9281 C CA . PRO B 1 582 ? 4.996 13.867 31.891 1 92.62 582 PRO B CA 1
ATOM 9282 C C . PRO B 1 582 ? 6.047 12.906 31.328 1 92.62 582 PRO B C 1
ATOM 9284 O O . PRO B 1 582 ? 6.266 11.828 31.906 1 92.62 582 PRO B O 1
ATOM 9287 N N . SER B 1 583 ? 6.613 13.227 30.188 1 92.94 583 SER B N 1
ATOM 9288 C CA . SER B 1 583 ? 7.594 12.352 29.562 1 92.94 583 SER B CA 1
ATOM 9289 C C . SER B 1 583 ? 8.5 13.125 28.609 1 92.94 583 SER B C 1
ATOM 9291 O O . SER B 1 583 ? 8.25 14.297 28.328 1 92.94 583 SER B O 1
ATOM 9293 N N . TYR B 1 584 ? 9.688 12.484 28.234 1 92.88 584 TYR B N 1
ATOM 9294 C CA . TYR B 1 584 ? 10.586 13.031 27.219 1 92.88 584 TYR B CA 1
ATOM 9295 C C . TYR B 1 584 ? 10.945 14.477 27.531 1 92.88 584 TYR B C 1
ATOM 9297 O O . TYR B 1 584 ? 10.812 15.352 26.672 1 92.88 584 TYR B O 1
ATOM 9305 N N . ARG B 1 585 ? 11.414 14.68 28.641 1 93.31 585 ARG B N 1
ATOM 9306 C CA . ARG B 1 585 ? 11.828 16.016 29.047 1 93.31 585 ARG B CA 1
ATOM 9307 C C . ARG B 1 585 ? 12.977 16.531 28.188 1 93.31 585 ARG B C 1
ATOM 9309 O O . ARG B 1 585 ? 13.82 15.75 27.734 1 93.31 585 ARG B O 1
ATOM 9316 N N . PHE B 1 586 ? 12.945 17.797 27.953 1 93.81 586 PHE B N 1
ATOM 9317 C CA . PHE B 1 586 ? 14.07 18.391 27.25 1 93.81 586 PHE B CA 1
ATOM 9318 C C . PHE B 1 586 ? 15.344 18.281 28.078 1 93.81 586 PHE B C 1
ATOM 9320 O O . PHE B 1 586 ? 15.289 18.25 29.312 1 93.81 586 PHE B O 1
ATOM 9327 N N . ALA B 1 587 ? 16.453 18.203 27.453 1 90.12 587 ALA B N 1
ATOM 9328 C CA . ALA B 1 587 ? 17.734 17.969 28.125 1 90.12 587 ALA B CA 1
ATOM 9329 C C . ALA B 1 587 ? 18.172 19.203 28.906 1 90.12 587 ALA B C 1
ATOM 9331 O O . ALA B 1 587 ? 18.891 19.094 29.906 1 90.12 587 ALA B O 1
ATOM 9332 N N . SER B 1 588 ? 17.797 20.422 28.422 1 92.38 588 SER B N 1
ATOM 9333 C CA . SER B 1 588 ? 18.219 21.656 29.078 1 92.38 588 SER B CA 1
ATOM 9334 C C . SER B 1 588 ? 17.078 22.656 29.172 1 92.38 588 SER B C 1
ATOM 9336 O O . SER B 1 588 ? 16.078 22.531 28.453 1 92.38 588 SER B O 1
ATOM 9338 N N . LYS B 1 589 ? 17.266 23.609 30.047 1 93.19 589 LYS B N 1
ATOM 9339 C CA . LYS B 1 589 ? 16.297 24.688 30.188 1 93.19 589 LYS B CA 1
ATOM 9340 C C . LYS B 1 589 ? 16.234 25.531 28.922 1 93.19 589 LYS B C 1
ATOM 9342 O O . LYS B 1 589 ? 15.156 26.016 28.562 1 93.19 589 LYS B O 1
ATOM 9347 N N . ALA B 1 590 ? 17.328 25.656 28.312 1 93.5 590 ALA B N 1
ATOM 9348 C CA . ALA B 1 590 ? 17.406 26.453 27.094 1 93.5 590 ALA B CA 1
ATOM 9349 C C . ALA B 1 590 ? 16.562 25.812 25.984 1 93.5 590 ALA B C 1
ATOM 9351 O O . ALA B 1 590 ? 15.891 26.516 25.234 1 93.5 590 ALA B O 1
ATOM 9352 N N . GLU B 1 591 ? 16.625 24.516 25.922 1 95 591 GLU B N 1
ATOM 9353 C CA . GLU B 1 591 ? 15.836 23.812 24.922 1 95 591 GLU B CA 1
ATOM 9354 C C . GLU B 1 591 ? 14.344 23.922 25.203 1 95 591 GLU B C 1
ATOM 9356 O O . GLU B 1 591 ? 13.539 24.094 24.281 1 95 591 GLU B O 1
ATOM 9361 N N . ARG B 1 592 ? 13.992 23.828 26.453 1 95.81 592 ARG B N 1
ATOM 9362 C CA . ARG B 1 592 ? 12.602 23.953 26.875 1 95.81 592 ARG B CA 1
ATOM 9363 C C . ARG B 1 592 ? 12.055 25.344 26.547 1 95.81 592 ARG B C 1
ATOM 9365 O O . ARG B 1 592 ? 10.93 25.484 26.062 1 95.81 592 ARG B O 1
ATOM 9372 N N . GLU B 1 593 ? 12.812 26.328 26.812 1 95.88 593 GLU B N 1
ATOM 9373 C CA . GLU B 1 593 ? 12.414 27.703 26.531 1 95.88 593 GLU B CA 1
ATOM 9374 C C . GLU B 1 593 ? 12.312 27.953 25.031 1 95.88 593 GLU B C 1
ATOM 9376 O O . GLU B 1 593 ? 11.398 28.656 24.578 1 95.88 593 GLU B O 1
ATOM 9381 N N . GLU B 1 594 ? 13.266 27.375 24.359 1 95 594 GLU B N 1
ATOM 9382 C CA . GLU B 1 594 ? 13.227 27.516 22.906 1 95 594 GLU B CA 1
ATOM 9383 C C . GLU B 1 594 ? 11.961 26.891 22.328 1 95 594 GLU B C 1
ATOM 9385 O O . GLU B 1 594 ? 11.359 27.438 21.391 1 95 594 GLU B O 1
ATOM 9390 N N . ALA B 1 595 ? 11.617 25.781 22.844 1 96.31 595 ALA B N 1
ATOM 9391 C CA . ALA B 1 595 ? 10.422 25.078 22.359 1 96.31 595 ALA B CA 1
ATOM 9392 C C . ALA B 1 595 ? 9.164 25.891 22.641 1 96.31 595 ALA B C 1
ATOM 9394 O O . ALA B 1 595 ? 8.266 25.953 21.797 1 96.31 595 ALA B O 1
ATOM 9395 N N . ALA B 1 596 ? 9.07 26.438 23.797 1 96.75 596 ALA B N 1
ATOM 9396 C CA . ALA B 1 596 ? 7.926 27.266 24.141 1 96.75 596 ALA B CA 1
ATOM 9397 C C . ALA B 1 596 ? 7.848 28.5 23.25 1 96.75 596 ALA B C 1
ATOM 9399 O O . ALA B 1 596 ? 6.766 28.891 22.812 1 96.75 596 ALA B O 1
ATOM 9400 N N . ARG B 1 597 ? 8.977 29.062 23 1 95.5 597 ARG B N 1
ATOM 9401 C CA . ARG B 1 597 ? 9.039 30.219 22.125 1 95.5 597 ARG B CA 1
ATOM 9402 C C . ARG B 1 597 ? 8.609 29.844 20.703 1 95.5 597 ARG B C 1
ATOM 9404 O O . ARG B 1 597 ? 7.934 30.625 20.031 1 95.5 597 ARG B O 1
ATOM 9411 N N . LEU B 1 598 ? 9.07 28.688 20.312 1 96.06 598 LEU B N 1
ATOM 9412 C CA . LEU B 1 598 ? 8.703 28.203 18.984 1 96.06 598 LEU B CA 1
ATOM 9413 C C . LEU B 1 598 ? 7.188 28.078 18.859 1 96.06 598 LEU B C 1
ATOM 9415 O O . LEU B 1 598 ? 6.613 28.484 17.828 1 96.06 598 LEU B O 1
ATOM 9419 N N . LEU B 1 599 ? 6.562 27.5 19.844 1 97.31 599 LEU B N 1
ATOM 9420 C CA . LEU B 1 599 ? 5.113 27.344 19.797 1 97.31 599 LEU B CA 1
ATOM 9421 C C . LEU B 1 599 ? 4.418 28.688 19.703 1 97.31 599 LEU B C 1
ATOM 9423 O O . LEU B 1 599 ? 3.504 28.875 18.891 1 97.31 599 LEU B O 1
ATOM 9427 N N . GLU B 1 600 ? 4.848 29.609 20.5 1 97.06 600 GLU B N 1
ATOM 9428 C CA . GLU B 1 600 ? 4.254 30.938 20.5 1 97.06 600 GLU B CA 1
ATOM 9429 C C . GLU B 1 600 ? 4.438 31.625 19.141 1 97.06 600 GLU B C 1
ATOM 9431 O O . GLU B 1 600 ? 3.537 32.312 18.672 1 97.06 600 GLU B O 1
ATOM 9436 N N . LYS B 1 601 ? 5.59 31.422 18.656 1 96.06 601 LYS B N 1
ATOM 9437 C CA . LYS B 1 601 ? 5.875 31.984 17.344 1 96.06 601 LYS B CA 1
ATOM 9438 C C . LYS B 1 601 ? 4.961 31.391 16.281 1 96.06 601 LYS B C 1
ATOM 9440 O O . LYS B 1 601 ? 4.434 32.125 15.438 1 96.06 601 LYS B O 1
ATOM 9445 N N . LEU B 1 602 ? 4.805 30.125 16.297 1 96.5 602 LEU B N 1
ATOM 9446 C CA . LEU B 1 602 ? 3.957 29.438 15.328 1 96.5 602 LEU B CA 1
ATOM 9447 C C . LEU B 1 602 ? 2.51 29.891 15.453 1 96.5 602 LEU B C 1
ATOM 9449 O O . LEU B 1 602 ? 1.84 30.125 14.445 1 96.5 602 LEU B O 1
ATOM 9453 N N . ILE B 1 603 ? 2.025 30.016 16.656 1 97 603 ILE B N 1
ATOM 9454 C CA . ILE B 1 603 ? 0.657 30.469 16.891 1 97 603 ILE B CA 1
ATOM 9455 C C . ILE B 1 603 ? 0.482 31.891 16.391 1 97 603 ILE B C 1
ATOM 9457 O O . ILE B 1 603 ? -0.476 32.188 15.688 1 97 603 ILE B O 1
ATOM 9461 N N . GLY B 1 604 ? 1.417 32.75 16.734 1 95.56 604 GLY B N 1
ATOM 9462 C CA . GLY B 1 604 ? 1.349 34.156 16.297 1 95.56 604 GLY B CA 1
ATOM 9463 C C . GLY B 1 604 ? 1.351 34.281 14.789 1 95.56 604 GLY B C 1
ATOM 9464 O O . GLY B 1 604 ? 0.552 35.062 14.234 1 95.56 604 GLY B O 1
ATOM 9465 N N . GLU B 1 605 ? 2.242 33.594 14.156 1 94.44 605 GLU B N 1
ATOM 9466 C CA . GLU B 1 605 ? 2.322 33.625 12.695 1 94.44 605 GLU B CA 1
ATOM 9467 C C . GLU B 1 605 ? 1.062 33.062 12.055 1 94.44 605 GLU B C 1
ATOM 9469 O O . GLU B 1 605 ? 0.57 33.594 11.055 1 94.44 605 GLU B O 1
ATOM 9474 N N . GLY B 1 606 ? 0.604 31.984 12.609 1 95.81 606 GLY B N 1
ATOM 9475 C CA . GLY B 1 606 ? -0.615 31.375 12.102 1 95.81 606 GLY B CA 1
ATOM 9476 C C . GLY B 1 606 ? -1.82 32.312 12.188 1 95.81 606 GLY B C 1
ATOM 9477 O O . GLY B 1 606 ? -2.641 32.344 11.273 1 95.81 606 GLY B O 1
ATOM 9478 N N . GLU B 1 607 ? -1.93 33 13.266 1 95.44 607 GLU B N 1
ATOM 9479 C CA . GLU B 1 607 ? -3.02 33.938 13.445 1 95.44 607 GLU B CA 1
ATOM 9480 C C . GLU B 1 607 ? -2.922 35.094 12.438 1 95.44 607 GLU B C 1
ATOM 9482 O O . GLU B 1 607 ? -3.934 35.531 11.875 1 95.44 607 GLU B O 1
ATOM 9487 N N . LYS B 1 608 ? -1.726 35.5 12.25 1 93.62 608 LYS B N 1
ATOM 9488 C CA . LYS B 1 608 ? -1.507 36.562 11.281 1 93.62 608 LYS B CA 1
ATOM 9489 C C . LYS B 1 608 ? -1.911 36.125 9.875 1 93.62 608 LYS B C 1
ATOM 9491 O O . LYS B 1 608 ? -2.578 36.875 9.156 1 93.62 608 LYS B O 1
ATOM 9496 N N . TRP B 1 609 ? -1.487 34.969 9.508 1 92.75 609 TRP B N 1
ATOM 9497 C CA . TRP B 1 609 ? -1.73 34.469 8.156 1 92.75 609 TRP B CA 1
ATOM 9498 C C . TRP B 1 609 ? -3.197 34.094 7.965 1 92.75 609 TRP B C 1
ATOM 9500 O O . TRP B 1 609 ? -3.725 34.188 6.852 1 92.75 609 TRP B O 1
ATOM 9510 N N . SER B 1 610 ? -3.832 33.656 9.016 1 90.94 610 SER B N 1
ATOM 9511 C CA . SER B 1 610 ? -5.246 33.281 8.93 1 90.94 610 SER B CA 1
ATOM 9512 C C . SER B 1 610 ? -6.117 34.531 8.789 1 90.94 610 SER B C 1
ATOM 9514 O O . SER B 1 610 ? -7.211 34.469 8.227 1 90.94 610 SER B O 1
ATOM 9516 N N . GLY B 1 611 ? -5.77 35.625 9.219 1 86.12 611 GLY B N 1
ATOM 9517 C CA . GLY B 1 611 ? -6.516 36.875 9.156 1 86.12 611 GLY B CA 1
ATOM 9518 C C . GLY B 1 611 ? -6.199 37.688 7.922 1 86.12 611 GLY B C 1
ATOM 9519 O O . GLY B 1 611 ? -6.488 37.281 6.797 1 86.12 611 GLY B O 1
ATOM 9520 N N . GLU B 1 612 ? -5.469 38.688 8.047 1 80.94 612 GLU B N 1
ATOM 9521 C CA . GLU B 1 612 ? -5.27 39.688 7 1 80.94 612 GLU B CA 1
ATOM 9522 C C . GLU B 1 612 ? -3.893 39.531 6.359 1 80.94 612 GLU B C 1
ATOM 9524 O O . GLU B 1 612 ? -3.506 40.375 5.52 1 80.94 612 GLU B O 1
ATOM 9529 N N . GLY B 1 613 ? -3.25 38.562 6.602 1 84.06 613 GLY B N 1
ATOM 9530 C CA . GLY B 1 613 ? -1.921 38.406 6.023 1 84.06 613 GLY B CA 1
ATOM 9531 C C . GLY B 1 613 ? -1.936 37.875 4.605 1 84.06 613 GLY B C 1
ATOM 9532 O O . GLY B 1 613 ? -2.988 37.5 4.094 1 84.06 613 GLY B O 1
ATOM 9533 N N . PRO B 1 614 ? -0.81 37.969 3.939 1 91.75 614 PRO B N 1
ATOM 9534 C CA . PRO B 1 614 ? -0.689 37.438 2.586 1 91.75 614 PRO B CA 1
ATOM 9535 C C . PRO B 1 614 ? -0.938 35.906 2.529 1 91.75 614 PRO B C 1
ATOM 9537 O O . PRO B 1 614 ? -0.532 35.188 3.438 1 91.75 614 PRO B O 1
ATOM 9540 N N . ASP B 1 615 ? -1.638 35.5 1.525 1 92.81 615 ASP B N 1
ATOM 9541 C CA . ASP B 1 615 ? -1.979 34.094 1.319 1 92.81 615 ASP B CA 1
ATOM 9542 C C . ASP B 1 615 ? -1.047 33.438 0.3 1 92.81 615 ASP B C 1
ATOM 9544 O O . ASP B 1 615 ? -1.155 33.719 -0.901 1 92.81 615 ASP B O 1
ATOM 9548 N N . LEU B 1 616 ? -0.211 32.594 0.728 1 93.94 616 LEU B N 1
ATOM 9549 C CA . LEU B 1 616 ? 0.786 31.984 -0.131 1 93.94 616 LEU B CA 1
ATOM 9550 C C . LEU B 1 616 ? 0.194 30.781 -0.861 1 93.94 616 LEU B C 1
ATOM 9552 O O . LEU B 1 616 ? 0.862 30.156 -1.696 1 93.94 616 LEU B O 1
ATOM 9556 N N . THR B 1 617 ? -1.009 30.469 -0.529 1 91.19 617 THR B N 1
ATOM 9557 C CA . THR B 1 617 ? -1.676 29.312 -1.131 1 91.19 617 THR B CA 1
ATOM 9558 C C . THR B 1 617 ? -2.418 29.719 -2.4 1 91.19 617 THR B C 1
ATOM 9560 O O . THR B 1 617 ? -2.68 28.891 -3.268 1 91.19 617 THR B O 1
ATOM 9563 N N . LYS B 1 618 ? -2.6 31.016 -2.424 1 88.75 618 LYS B N 1
ATOM 9564 C CA . LYS B 1 618 ? -3.299 31.516 -3.602 1 88.75 618 LYS B CA 1
ATOM 9565 C C . LYS B 1 618 ? -2.49 31.266 -4.871 1 88.75 618 LYS B C 1
ATOM 9567 O O . LYS B 1 618 ? -1.305 31.594 -4.934 1 88.75 618 LYS B O 1
ATOM 9572 N N . THR B 1 619 ? -2.916 30.594 -5.836 1 90.25 619 THR B N 1
ATOM 9573 C CA . THR B 1 619 ? -2.357 30.328 -7.16 1 90.25 619 THR B CA 1
ATOM 9574 C C . THR B 1 619 ? -1.273 29.25 -7.082 1 90.25 619 THR B C 1
ATOM 9576 O O . THR B 1 619 ? -0.508 29.062 -8.031 1 90.25 619 THR B O 1
ATOM 9579 N N . ALA B 1 620 ? -1.063 28.719 -5.879 1 91.38 620 ALA B N 1
ATOM 9580 C CA . ALA B 1 620 ? -0.091 27.641 -5.746 1 91.38 620 ALA B CA 1
ATOM 9581 C C . ALA B 1 620 ? -0.454 26.469 -6.648 1 91.38 620 ALA B C 1
ATOM 9583 O O . ALA B 1 620 ? -1.608 26.328 -7.055 1 91.38 620 ALA B O 1
ATOM 9584 N N . PRO B 1 621 ? 0.545 25.719 -6.98 1 88.81 621 PRO B N 1
ATOM 9585 C CA . PRO B 1 621 ? 0.242 24.547 -7.797 1 88.81 621 PRO B CA 1
ATOM 9586 C C . PRO B 1 621 ? -0.832 23.656 -7.172 1 88.81 621 PRO B C 1
ATOM 9588 O O . PRO B 1 621 ? -0.872 23.5 -5.949 1 88.81 621 PRO B O 1
ATOM 9591 N N . ARG B 1 622 ? -1.633 23.156 -7.996 1 84.56 622 ARG B N 1
ATOM 9592 C CA . ARG B 1 622 ? -2.674 22.219 -7.559 1 84.56 622 ARG B CA 1
ATOM 9593 C C . ARG B 1 622 ? -2.402 20.812 -8.07 1 84.56 622 ARG B C 1
ATOM 9595 O O . ARG B 1 622 ? -1.878 20.641 -9.172 1 84.56 622 ARG B O 1
ATOM 9602 N N . PRO B 1 623 ? -2.768 19.812 -7.406 1 83.88 623 PRO B N 1
ATOM 9603 C CA . PRO B 1 623 ? -3.363 19.828 -6.066 1 83.88 623 PRO B CA 1
ATOM 9604 C C . PRO B 1 623 ? -2.393 20.312 -4.996 1 83.88 623 PRO B C 1
ATOM 9606 O O . PRO B 1 623 ? -1.177 20.172 -5.145 1 83.88 623 PRO B O 1
ATOM 9609 N N . LEU B 1 624 ? -3.008 20.844 -3.936 1 81.94 624 LEU B N 1
ATOM 9610 C CA . LEU B 1 624 ? -2.178 21.453 -2.898 1 81.94 624 LEU B CA 1
ATOM 9611 C C . LEU B 1 624 ? -1.468 20.375 -2.08 1 81.94 624 LEU B C 1
ATOM 9613 O O . LEU B 1 624 ? -2.113 19.484 -1.526 1 81.94 624 LEU B O 1
ATOM 9617 N N . PRO B 1 625 ? -0.214 20.484 -1.982 1 80.88 625 PRO B N 1
ATOM 9618 C CA . PRO B 1 625 ? 0.501 19.562 -1.109 1 80.88 625 PRO B CA 1
ATOM 9619 C C . PRO B 1 625 ? 0.262 19.828 0.373 1 80.88 625 PRO B C 1
ATOM 9621 O O . PRO B 1 625 ? -0.096 20.953 0.745 1 80.88 625 PRO B O 1
ATOM 9624 N N . GLN B 1 626 ? 0.387 18.812 1.194 1 82.12 626 GLN B N 1
ATOM 9625 C CA . GLN B 1 626 ? 0.245 18.984 2.637 1 82.12 626 GLN B CA 1
ATOM 9626 C C . GLN B 1 626 ? 1.456 18.422 3.379 1 82.12 626 GLN B C 1
ATOM 9628 O O . GLN B 1 626 ? 2.035 17.422 2.967 1 82.12 626 GLN B O 1
ATOM 9633 N N . LEU B 1 627 ? 1.791 19.172 4.402 1 85.44 627 LEU B N 1
ATOM 9634 C CA . LEU B 1 627 ? 2.842 18.719 5.305 1 85.44 627 LEU B CA 1
ATOM 9635 C C . LEU B 1 627 ? 2.273 17.781 6.367 1 85.44 627 LEU B C 1
ATOM 9637 O O . LEU B 1 627 ? 1.248 18.078 6.98 1 85.44 627 LEU B O 1
ATOM 9641 N N . GLN B 1 628 ? 2.9 16.656 6.426 1 80.69 628 GLN B N 1
ATOM 9642 C CA . GLN B 1 628 ? 2.445 15.703 7.438 1 80.69 628 GLN B CA 1
ATOM 9643 C C . GLN B 1 628 ? 3.605 14.867 7.969 1 80.69 628 GLN B C 1
ATOM 9645 O O . GLN B 1 628 ? 4.645 14.758 7.316 1 80.69 628 GLN B O 1
ATOM 9650 N N . ILE B 1 629 ? 3.365 14.406 9.195 1 75.19 629 ILE B N 1
ATOM 9651 C CA . ILE B 1 629 ? 4.266 13.406 9.75 1 75.19 629 ILE B CA 1
ATOM 9652 C C . ILE B 1 629 ? 3.752 12.008 9.414 1 75.19 629 ILE B C 1
ATOM 9654 O O . ILE B 1 629 ? 2.711 11.586 9.914 1 75.19 629 ILE B O 1
ATOM 9658 N N . ALA B 1 630 ? 4.254 11.391 8.406 1 69.81 630 ALA B N 1
ATOM 9659 C CA . ALA B 1 630 ? 3.82 10.07 7.977 1 69.81 630 ALA B CA 1
ATOM 9660 C C . ALA B 1 630 ? 5 9.234 7.48 1 69.81 630 ALA B C 1
ATOM 9662 O O . ALA B 1 630 ? 5.977 9.781 6.957 1 69.81 630 ALA B O 1
ATOM 9663 N N . PRO B 1 631 ? 4.922 7.914 7.797 1 64.62 631 PRO B N 1
ATOM 9664 C CA . PRO B 1 631 ? 5.938 7.055 7.188 1 64.62 631 PRO B CA 1
ATOM 9665 C C . PRO B 1 631 ? 5.766 6.918 5.676 1 64.62 631 PRO B C 1
ATOM 9667 O O . PRO B 1 631 ? 4.641 6.914 5.176 1 64.62 631 PRO B O 1
ATOM 9670 N N . THR B 1 632 ? 6.836 7.035 4.91 1 63.72 632 THR B N 1
ATOM 9671 C CA . THR B 1 632 ? 6.664 6.902 3.467 1 63.72 632 THR B CA 1
ATOM 9672 C C . THR B 1 632 ? 7.715 5.969 2.879 1 63.72 632 THR B C 1
ATOM 9674 O O . THR B 1 632 ? 8.852 5.918 3.363 1 63.72 632 THR B O 1
ATOM 9677 N N . TYR B 1 633 ? 7.465 4.863 2.18 1 68.5 633 TYR B N 1
ATOM 9678 C CA . TYR B 1 633 ? 8.297 4.113 1.249 1 68.5 633 TYR B CA 1
ATOM 9679 C C . TYR B 1 633 ? 7.844 4.332 -0.189 1 68.5 633 TYR B C 1
ATOM 9681 O O . TYR B 1 633 ? 6.668 4.609 -0.44 1 68.5 633 TYR B O 1
#

Organism: Rhizobium meliloti (strain 1021) (NCBI:txid266834)